Protein AF-0000000084440462 (afdb_homodimer)

InterPro domains:
  IPR007325 Kynurenine formamidase/cyclase-like [PF04199] (144-333)
  IPR037175 Kynurenine formamidase superfamily [G3DSA:3.50.30.50] (126-258)
  IPR037175 Kynurenine formamidase superfamily [G3DSA:3.50.30.50] (275-388)
  IPR037175 Kynurenine formamidase superfamily [SSF102198] (149-364)

Radius of gyration: 33.71 Å; Cα contacts (8 Å, |Δi|>4): 1540; chains: 2; bounding box: 74×117×80 Å

Organism: Leishmania panamensis (NCBI:txid5679)

Structure (mmCIF, N/CA/C/O backbone):
data_AF-0000000084440462-model_v1
#
loop_
_entity.id
_entity.type
_entity.pdbx_description
1 polymer 'Kynurenine formamidase'
#
loop_
_atom_site.group_PDB
_atom_site.id
_atom_site.type_symbol
_atom_site.label_atom_id
_atom_site.label_alt_id
_atom_site.label_comp_id
_atom_site.label_asym_id
_atom_site.label_entity_id
_atom_site.label_seq_id
_atom_site.pdbx_PDB_ins_code
_atom_site.Cartn_x
_atom_site.Cartn_y
_atom_site.Cartn_z
_atom_site.occupancy
_atom_site.B_iso_or_equiv
_atom_site.auth_seq_id
_atom_site.auth_comp_id
_atom_site.auth_asym_id
_atom_site.auth_atom_id
_atom_site.pdbx_PDB_model_num
ATOM 1 N N . MET A 1 1 ? -26.484 8.391 -18.172 1 58.59 1 MET A N 1
ATOM 2 C CA . MET A 1 1 ? -25.078 8.625 -18.469 1 58.59 1 MET A CA 1
ATOM 3 C C . MET A 1 1 ? -24.75 10.109 -18.375 1 58.59 1 MET A C 1
ATOM 5 O O . MET A 1 1 ? -23.875 10.5 -17.594 1 58.59 1 MET A O 1
ATOM 9 N N . ALA A 1 2 ? -25.547 10.906 -19.094 1 63.03 2 ALA A N 1
ATOM 10 C CA . ALA A 1 2 ? -25.297 12.352 -19.094 1 63.03 2 ALA A CA 1
ATOM 11 C C . ALA A 1 2 ? -25.531 12.938 -17.703 1 63.03 2 ALA A C 1
ATOM 13 O O . ALA A 1 2 ? -24.766 13.789 -17.25 1 63.03 2 ALA A O 1
ATOM 14 N N . ALA A 1 3 ? -26.484 12.312 -17.016 1 68.75 3 ALA A N 1
ATOM 15 C CA . ALA A 1 3 ? -26.828 12.836 -15.688 1 68.75 3 ALA A CA 1
ATOM 16 C C . ALA A 1 3 ? -25.703 12.57 -14.688 1 68.75 3 ALA A C 1
ATOM 18 O O . ALA A 1 3 ? -25.344 13.445 -13.898 1 68.75 3 ALA A O 1
ATOM 19 N N . GLU A 1 4 ? -25.156 11.453 -14.852 1 73.38 4 GLU A N 1
ATOM 20 C CA . GLU A 1 4 ? -24.094 11.07 -13.914 1 73.38 4 GLU A CA 1
ATOM 21 C C . GLU A 1 4 ? -22.844 11.922 -14.117 1 73.38 4 GLU A C 1
ATOM 23 O O . GLU A 1 4 ? -22.172 12.281 -13.148 1 73.38 4 GLU A O 1
ATOM 28 N N . PHE A 1 5 ? -22.562 12.25 -15.312 1 72.56 5 PHE A N 1
ATOM 29 C CA . PHE A 1 5 ? -21.438 13.125 -15.602 1 72.56 5 PHE A CA 1
ATOM 30 C C . PHE A 1 5 ? -21.641 14.508 -14.992 1 72.56 5 PHE A C 1
ATOM 32 O O . PHE A 1 5 ? -20.719 15.086 -14.406 1 72.56 5 PHE A O 1
ATOM 39 N N . THR A 1 6 ? -22.844 14.844 -15.141 1 78.38 6 THR A N 1
ATOM 40 C CA . THR A 1 6 ? -23.188 16.156 -14.602 1 78.38 6 THR A CA 1
ATOM 41 C C . THR A 1 6 ? -23.094 16.156 -13.078 1 78.38 6 THR A C 1
ATOM 43 O O . THR A 1 6 ? -22.656 17.141 -12.477 1 78.38 6 THR A O 1
ATOM 46 N N . GLU A 1 7 ? -23.406 15.062 -12.555 1 83.31 7 GLU A N 1
ATOM 47 C CA . GLU A 1 7 ? -23.359 14.953 -11.102 1 83.31 7 GLU A CA 1
ATOM 48 C C . GLU A 1 7 ? -21.922 15.008 -10.586 1 83.31 7 GLU A C 1
ATOM 50 O O . GLU A 1 7 ? -21.641 15.68 -9.602 1 83.31 7 GLU A O 1
ATOM 55 N N . LEU A 1 8 ? -21.078 14.344 -11.219 1 83.81 8 LEU A N 1
ATOM 56 C CA . LEU A 1 8 ? -19.672 14.375 -10.828 1 83.81 8 LEU A CA 1
ATOM 57 C C . LEU A 1 8 ? -19.078 15.758 -11.055 1 83.81 8 LEU A C 1
ATOM 59 O O . LEU A 1 8 ? -18.281 16.234 -10.25 1 83.81 8 LEU A O 1
ATOM 63 N N . ASP A 1 9 ? -19.5 16.328 -12.164 1 84.06 9 ASP A N 1
ATOM 64 C CA . ASP A 1 9 ? -19.031 17.688 -12.438 1 84.06 9 ASP A CA 1
ATOM 65 C C . ASP A 1 9 ? -19.484 18.641 -11.336 1 84.06 9 ASP A C 1
ATOM 67 O O . ASP A 1 9 ? -18.719 19.531 -10.922 1 84.06 9 ASP A O 1
ATOM 71 N N . GLU A 1 10 ? -20.672 18.422 -10.906 1 83.38 10 GLU A N 1
ATOM 72 C CA . GLU A 1 10 ? -21.188 19.266 -9.828 1 83.38 10 GLU A CA 1
ATOM 73 C C . GLU A 1 10 ? -20.422 19.031 -8.531 1 83.38 10 GLU A C 1
ATOM 75 O O . GLU A 1 10 ? -20.125 19.969 -7.805 1 83.38 10 GLU A O 1
ATOM 80 N N . ALA A 1 11 ? -20.141 17.812 -8.258 1 85.62 11 ALA A N 1
ATOM 81 C CA . ALA A 1 11 ? -19.344 17.5 -7.086 1 85.62 11 ALA A CA 1
ATOM 82 C C . ALA A 1 11 ? -17.984 18.203 -7.152 1 85.62 11 ALA A C 1
ATOM 84 O O . ALA A 1 11 ? -17.531 18.812 -6.172 1 85.62 11 ALA A O 1
ATOM 85 N N . ASN A 1 12 ? -17.391 18.172 -8.281 1 85.69 12 ASN A N 1
ATOM 86 C CA . ASN A 1 12 ? -16.062 18.781 -8.461 1 85.69 12 ASN A CA 1
ATOM 87 C C . ASN A 1 12 ? -16.141 20.297 -8.438 1 85.69 12 ASN A C 1
ATOM 89 O O . ASN A 1 12 ? -15.203 20.969 -8 1 85.69 12 ASN A O 1
ATOM 93 N N . ARG A 1 13 ? -17.281 20.797 -8.852 1 81.81 13 ARG A N 1
ATOM 94 C CA . ARG A 1 13 ? -17.5 22.234 -8.742 1 81.81 13 ARG A CA 1
ATOM 95 C C . ARG A 1 13 ? -17.609 22.672 -7.285 1 81.81 13 ARG A C 1
ATOM 97 O O . ARG A 1 13 ? -17.062 23.703 -6.895 1 81.81 13 ARG A O 1
ATOM 104 N N . LYS A 1 14 ? -18.281 21.922 -6.496 1 82.81 14 LYS A N 1
ATOM 105 C CA . LYS A 1 14 ? -18.469 22.219 -5.074 1 82.81 14 LYS A CA 1
ATOM 106 C C . LYS A 1 14 ? -17.125 22.312 -4.352 1 82.81 14 LYS A C 1
ATOM 108 O O . LYS A 1 14 ? -16.938 23.188 -3.508 1 82.81 14 LYS A O 1
ATOM 113 N N . VAL A 1 15 ? -16.234 21.422 -4.727 1 80.56 15 VAL A N 1
ATOM 114 C CA . VAL A 1 15 ? -14.961 21.406 -4.016 1 80.56 15 VAL A CA 1
ATOM 115 C C . VAL A 1 15 ? -14.102 22.594 -4.457 1 80.56 15 VAL A C 1
ATOM 117 O O . VAL A 1 15 ? -13.281 23.094 -3.684 1 80.56 15 VAL A O 1
ATOM 120 N N . ARG A 1 16 ? -14.328 22.984 -5.648 1 78.69 16 ARG A N 1
ATOM 121 C CA . ARG A 1 16 ? -13.633 24.188 -6.09 1 78.69 16 ARG A CA 1
ATOM 122 C C . ARG A 1 16 ? -14.102 25.422 -5.309 1 78.69 16 ARG A C 1
ATOM 124 O O . ARG A 1 16 ? -13.305 26.312 -5.02 1 78.69 16 ARG A O 1
ATOM 131 N N . GLU A 1 17 ? -15.375 25.438 -4.996 1 76.25 17 GLU A N 1
ATOM 132 C CA . GLU A 1 17 ? -15.898 26.5 -4.145 1 76.25 17 GLU A CA 1
ATOM 133 C C . GLU A 1 17 ? -15.25 26.469 -2.764 1 76.25 17 GLU A C 1
ATOM 135 O O . GLU A 1 17 ? -14.922 27.516 -2.203 1 76.25 17 GLU A O 1
ATOM 140 N N . TRP A 1 18 ? -15.078 25.344 -2.246 1 74.44 18 TRP A N 1
ATOM 141 C CA . TRP A 1 18 ? -14.367 25.219 -0.975 1 74.44 18 TRP A CA 1
ATOM 142 C C . TRP A 1 18 ? -12.961 25.797 -1.067 1 74.44 18 TRP A C 1
ATOM 144 O O . TRP A 1 18 ? -12.531 26.531 -0.18 1 74.44 18 TRP A O 1
ATOM 154 N N . LYS A 1 19 ? -12.305 25.438 -2.129 1 73.56 19 LYS A N 1
ATOM 155 C CA . LYS A 1 19 ? -10.938 25.938 -2.311 1 73.56 19 LYS A CA 1
ATOM 156 C C . LYS A 1 19 ? -10.906 27.469 -2.311 1 73.56 19 LYS A C 1
ATOM 158 O O . LYS A 1 19 ? -9.961 28.062 -1.796 1 73.56 19 LYS A O 1
ATOM 163 N N . ARG A 1 20 ? -12.008 28 -2.877 1 69 20 ARG A N 1
ATOM 164 C CA . ARG A 1 20 ? -12.086 29.453 -3.002 1 69 20 ARG A CA 1
ATOM 165 C C . ARG A 1 20 ? -12.492 30.094 -1.682 1 69 20 ARG A C 1
ATOM 167 O O . ARG A 1 20 ? -11.93 31.109 -1.281 1 69 20 ARG A O 1
ATOM 174 N N . GLU A 1 21 ? -13.578 29.516 -1.04 1 61.84 21 GLU A N 1
ATOM 175 C CA . GLU A 1 21 ? -14.195 30.125 0.137 1 61.84 21 GLU A CA 1
ATOM 176 C C . GLU A 1 21 ? -13.414 29.781 1.403 1 61.84 21 GLU A C 1
ATOM 178 O O . GLU A 1 21 ? -13.305 30.609 2.311 1 61.84 21 GLU A O 1
ATOM 183 N N . ALA A 1 22 ? -13.344 28.5 1.621 1 58 22 ALA A N 1
ATOM 184 C CA . ALA A 1 22 ? -12.82 28.016 2.895 1 58 22 ALA A CA 1
ATOM 185 C C . ALA A 1 22 ? -11.508 28.703 3.246 1 58 22 ALA A C 1
ATOM 187 O O . ALA A 1 22 ? -11.117 28.75 4.414 1 58 22 ALA A O 1
ATOM 188 N N . LYS A 1 23 ? -11.297 29.859 2.596 1 54.38 23 LYS A N 1
ATOM 189 C CA . LYS A 1 23 ? -10.07 30.5 3.059 1 54.38 23 LYS A CA 1
ATOM 190 C C . LYS A 1 23 ? -9.164 29.5 3.771 1 54.38 23 LYS A C 1
ATOM 192 O O . LYS A 1 23 ? -9.227 29.359 4.996 1 54.38 23 LYS A O 1
ATOM 197 N N . GLU A 1 24 ? -8.32 28.781 3.135 1 59.97 24 GLU A N 1
ATOM 198 C CA . GLU A 1 24 ? -7.375 27.75 3.537 1 59.97 24 GLU A CA 1
ATOM 199 C C . GLU A 1 24 ? -7.629 27.297 4.973 1 59.97 24 GLU A C 1
ATOM 201 O O . GLU A 1 24 ? -8.102 28.078 5.801 1 59.97 24 GLU A O 1
ATOM 206 N N . SER A 1 25 ? -7.91 25.969 5.398 1 68.81 25 SER A N 1
ATOM 207 C CA . SER A 1 25 ? -8.008 25.438 6.754 1 68.81 25 SER A CA 1
ATOM 208 C C . SER A 1 25 ? -7.012 26.109 7.688 1 68.81 25 SER A C 1
ATOM 210 O O . SER A 1 25 ? -5.977 26.609 7.242 1 68.81 25 SER A O 1
ATOM 212 N N . ALA A 1 26 ? -7.516 26.297 8.938 1 74.62 26 ALA A N 1
ATOM 213 C CA . ALA A 1 26 ? -6.566 26.766 9.938 1 74.62 26 ALA A CA 1
ATOM 214 C C . ALA A 1 26 ? -5.316 25.891 9.969 1 74.62 26 ALA A C 1
ATOM 216 O O . ALA A 1 26 ? -5.379 24.703 9.672 1 74.62 26 ALA A O 1
ATOM 217 N N . PRO A 1 27 ? -4.277 26.625 10.141 1 83.81 27 PRO A N 1
ATOM 218 C CA . PRO A 1 27 ? -3.049 25.828 10.273 1 83.81 27 PRO A CA 1
ATOM 219 C C . PRO A 1 27 ? -3.145 24.781 11.375 1 83.81 27 PRO A C 1
ATOM 221 O O . PRO A 1 27 ? -3.883 24.953 12.344 1 83.81 27 PRO A O 1
ATOM 224 N N . VAL A 1 28 ? -2.48 23.703 11.156 1 85.56 28 VAL A N 1
ATOM 225 C CA . VAL A 1 28 ? -2.559 22.594 12.094 1 85.56 28 VAL A CA 1
ATOM 226 C C . VAL A 1 28 ? -1.162 22.25 12.617 1 85.56 28 VAL A C 1
ATOM 228 O O . VAL A 1 28 ? -0.16 22.562 11.969 1 85.56 28 VAL A O 1
ATOM 231 N N . SER A 1 29 ? -1.213 21.641 13.836 1 85.5 29 SER A N 1
ATOM 232 C CA . SER A 1 29 ? 0.012 21.047 14.359 1 85.5 29 SER A CA 1
ATOM 233 C C . SER A 1 29 ? 0.158 19.594 13.93 1 85.5 29 SER A C 1
ATOM 235 O O . SER A 1 29 ? -0.69 18.75 14.25 1 85.5 29 SER A O 1
ATOM 237 N N . LEU A 1 30 ? 1.227 19.312 13.281 1 85.56 30 LEU A N 1
ATOM 238 C CA . LEU A 1 30 ? 1.427 17.953 12.773 1 85.56 30 LEU A CA 1
ATOM 239 C C . LEU A 1 30 ? 1.527 16.953 13.922 1 85.56 30 LEU A C 1
ATOM 241 O O . LEU A 1 30 ? 1.139 15.797 13.781 1 85.56 30 LEU A O 1
ATOM 245 N N . ALA A 1 31 ? 2.01 17.328 15.016 1 79.81 31 ALA A N 1
ATOM 246 C CA . ALA A 1 31 ? 2.182 16.469 16.172 1 79.81 31 ALA A CA 1
ATOM 247 C C . ALA A 1 31 ? 0.833 16.062 16.766 1 79.81 31 ALA A C 1
ATOM 249 O O . ALA A 1 31 ? 0.73 15.062 17.469 1 79.81 31 ALA A O 1
ATOM 250 N N . GLY A 1 32 ? -0.157 16.797 16.5 1 82.25 32 GLY A N 1
ATOM 251 C CA . GLY A 1 32 ? -1.47 16.547 17.062 1 82.25 32 GLY A CA 1
ATOM 252 C C . GLY A 1 32 ? -2.34 15.672 16.188 1 82.25 32 GLY A C 1
ATOM 253 O O . GLY A 1 32 ? -3.525 15.477 16.469 1 82.25 32 GLY A O 1
ATOM 254 N N . GLY A 1 33 ? -1.736 15.156 15.18 1 89.25 33 GLY A N 1
ATOM 255 C CA . GLY A 1 33 ? -2.523 14.352 14.258 1 89.25 33 GLY A CA 1
ATOM 256 C C . GLY A 1 33 ? -2.926 13.008 14.836 1 89.25 33 GLY A C 1
ATOM 257 O O . GLY A 1 33 ? -2.146 12.375 15.547 1 89.25 33 GLY A O 1
ATOM 258 N N . VAL A 1 34 ? -4.148 12.609 14.523 1 90.88 34 VAL A N 1
ATOM 259 C CA . VAL A 1 34 ? -4.691 11.32 14.938 1 90.88 34 VAL A CA 1
ATOM 260 C C . VAL A 1 34 ? -4.945 10.445 13.703 1 90.88 34 VAL A C 1
ATOM 262 O O . VAL A 1 34 ? -5.668 10.852 12.789 1 90.88 34 VAL A O 1
ATOM 265 N N . ASP A 1 35 ? -4.359 9.289 13.75 1 91.81 35 ASP A N 1
ATOM 266 C CA . ASP A 1 35 ? -4.512 8.359 12.633 1 91.81 35 ASP A CA 1
ATOM 267 C C . ASP A 1 35 ? -5.879 7.684 12.672 1 91.81 35 ASP A C 1
ATOM 269 O O . ASP A 1 35 ? -6.223 7.012 13.641 1 91.81 35 ASP A O 1
ATOM 273 N N . LEU A 1 36 ? -6.66 7.828 11.555 1 95.12 36 LEU A N 1
ATOM 274 C CA . LEU A 1 36 ? -7.988 7.234 11.453 1 95.12 36 LEU A CA 1
ATOM 275 C C . LEU A 1 36 ? -7.984 6.062 10.477 1 95.12 36 LEU A C 1
ATOM 277 O O . LEU A 1 36 ? -9.047 5.613 10.039 1 95.12 36 LEU A O 1
ATOM 281 N N . THR A 1 37 ? -6.84 5.645 10.094 1 94.12 37 THR A N 1
ATOM 282 C CA . THR A 1 37 ? -6.684 4.602 9.086 1 94.12 37 THR A CA 1
ATOM 283 C C . THR A 1 37 ? -6.875 3.219 9.695 1 94.12 37 THR A C 1
ATOM 285 O O . THR A 1 37 ? -6.461 2.977 10.836 1 94.12 37 THR A O 1
ATOM 288 N N . MET A 1 38 ? -7.492 2.35 8.938 1 91.81 38 MET A N 1
ATOM 289 C CA . MET A 1 38 ? -7.688 0.968 9.367 1 91.81 38 MET A CA 1
ATOM 290 C C . MET A 1 38 ? -6.352 0.248 9.508 1 91.81 38 MET A C 1
ATOM 292 O O . MET A 1 38 ? -5.457 0.424 8.68 1 91.81 38 MET A O 1
ATOM 296 N N . SER A 1 39 ? -6.281 -0.581 10.5 1 86 39 SER A N 1
ATOM 297 C CA . SER A 1 39 ? -5.066 -1.357 10.719 1 86 39 SER A CA 1
ATOM 298 C C . SER A 1 39 ? -5.012 -2.578 9.812 1 86 39 SER A C 1
ATOM 300 O O . SER A 1 39 ? -6.039 -3.01 9.281 1 86 39 SER A O 1
ATOM 302 N N . LEU A 1 40 ? -3.807 -3.098 9.688 1 86.06 40 LEU A N 1
ATOM 303 C CA . LEU A 1 40 ? -3.596 -4.285 8.867 1 86.06 40 LEU A CA 1
ATOM 304 C C . LEU A 1 40 ? -4.418 -5.461 9.391 1 86.06 40 LEU A C 1
ATOM 306 O O . LEU A 1 40 ? -5.004 -6.211 8.609 1 86.06 40 LEU A O 1
ATOM 310 N N . ASP A 1 41 ? -4.445 -5.656 10.641 1 81.44 41 ASP A N 1
ATOM 311 C CA . ASP A 1 41 ? -5.164 -6.77 11.258 1 81.44 41 ASP A CA 1
ATOM 312 C C . ASP A 1 41 ? -6.652 -6.719 10.922 1 81.44 41 ASP A C 1
ATOM 314 O O . ASP A 1 41 ? -7.281 -7.754 10.703 1 81.44 41 ASP A O 1
ATOM 318 N N . ASP A 1 42 ? -7.156 -5.551 10.852 1 85 42 ASP A N 1
ATOM 319 C CA . ASP A 1 42 ? -8.578 -5.383 10.57 1 85 42 ASP A CA 1
ATOM 320 C C . ASP A 1 42 ? -8.883 -5.641 9.094 1 85 42 ASP A C 1
ATOM 322 O O . ASP A 1 42 ? -10.031 -5.867 8.719 1 85 42 ASP A O 1
ATOM 326 N N . MET A 1 43 ? -7.891 -5.582 8.281 1 85.06 43 MET A N 1
ATOM 327 C CA . MET A 1 43 ? -8.086 -5.77 6.844 1 85.06 43 MET A CA 1
ATOM 328 C C . MET A 1 43 ? -8.359 -7.234 6.52 1 85.06 43 MET A C 1
ATOM 330 O O . MET A 1 43 ? -8.68 -7.574 5.379 1 85.06 43 MET A O 1
ATOM 334 N N . GLN A 1 44 ? -8.266 -8.055 7.445 1 79.44 44 GLN A N 1
ATOM 335 C CA . GLN A 1 44 ? -8.586 -9.461 7.262 1 79.44 44 GLN A CA 1
ATOM 336 C C . GLN A 1 44 ? -10.094 -9.695 7.293 1 79.44 44 GLN A C 1
ATOM 338 O O . GLN A 1 44 ? -10.578 -10.727 6.82 1 79.44 44 GLN A O 1
ATOM 343 N N . HIS A 1 45 ? -10.719 -8.742 7.793 1 75.5 45 HIS A N 1
ATOM 344 C CA . HIS A 1 45 ? -12.164 -8.875 7.914 1 75.5 45 HIS A CA 1
ATOM 345 C C . HIS A 1 45 ? -12.883 -8.078 6.828 1 75.5 45 HIS A C 1
ATOM 347 O O . HIS A 1 45 ? -13.141 -6.887 6.996 1 75.5 45 HIS A O 1
ATOM 353 N N . VAL A 1 46 ? -13.094 -8.773 5.758 1 77.38 46 VAL A N 1
ATOM 354 C CA . VAL A 1 46 ? -13.773 -8.148 4.625 1 77.38 46 VAL A CA 1
ATOM 355 C C . VAL A 1 46 ? -15.07 -8.891 4.328 1 77.38 46 VAL A C 1
ATOM 357 O O . VAL A 1 46 ? -15.344 -9.938 4.922 1 77.38 46 VAL A O 1
ATOM 360 N N . ALA A 1 47 ? -15.867 -8.25 3.502 1 76.62 47 ALA A N 1
ATOM 361 C CA . ALA A 1 47 ? -17.078 -8.93 3.023 1 76.62 47 ALA A CA 1
ATOM 362 C C . ALA A 1 47 ? -16.719 -10.273 2.391 1 76.62 47 ALA A C 1
ATOM 364 O O . ALA A 1 47 ? -15.664 -10.43 1.79 1 76.62 47 ALA A O 1
ATOM 365 N N . PRO A 1 48 ? -17.578 -11.297 2.533 1 75.25 48 PRO A N 1
ATOM 366 C CA . PRO A 1 48 ? -17.281 -12.656 2.066 1 75.25 48 PRO A CA 1
ATOM 367 C C . PRO A 1 48 ? -16.938 -12.703 0.583 1 75.25 48 PRO A C 1
ATOM 369 O O . PRO A 1 48 ? -16.188 -13.594 0.151 1 75.25 48 PRO A O 1
ATOM 372 N N . SER A 1 49 ? -17.422 -11.797 -0.151 1 82.06 49 SER A N 1
ATOM 373 C CA . SER A 1 49 ? -17.188 -11.828 -1.59 1 82.06 49 SER A CA 1
ATOM 374 C C . SER A 1 49 ? -15.852 -11.164 -1.937 1 82.06 49 SER A C 1
ATOM 376 O O . SER A 1 49 ? -15.398 -11.227 -3.082 1 82.06 49 SER A O 1
ATOM 378 N N . LEU A 1 50 ? -15.234 -10.609 -0.97 1 89.06 50 LEU A N 1
ATOM 379 C CA . LEU A 1 50 ? -14 -9.875 -1.221 1 89.06 50 LEU A CA 1
ATOM 380 C C . LEU A 1 50 ? -12.805 -10.602 -0.622 1 89.06 50 LEU A C 1
ATOM 382 O O . LEU A 1 50 ? -12.914 -11.234 0.43 1 89.06 50 LEU A O 1
ATOM 386 N N . SER A 1 51 ? -11.727 -10.539 -1.343 1 91.38 51 SER A N 1
ATOM 387 C CA . SER A 1 51 ? -10.477 -11.094 -0.822 1 91.38 51 SER A CA 1
ATOM 388 C C . SER A 1 51 ? -9.875 -10.188 0.249 1 91.38 51 SER A C 1
ATOM 390 O O . SER A 1 51 ? -9.711 -8.984 0.034 1 91.38 51 SER A O 1
ATOM 392 N N . PRO A 1 52 ? -9.555 -10.742 1.432 1 91.25 52 PRO A N 1
ATOM 393 C CA . PRO A 1 52 ? -8.828 -9.961 2.436 1 91.25 52 PRO A CA 1
ATOM 394 C C . PRO A 1 52 ? -7.367 -9.727 2.055 1 91.25 52 PRO A C 1
ATOM 396 O O . PRO A 1 52 ? -6.859 -10.359 1.126 1 91.25 52 PRO A O 1
ATOM 399 N N . PHE A 1 53 ? -6.781 -8.797 2.742 1 92.44 53 PHE A N 1
ATOM 400 C CA . PHE A 1 53 ? -5.348 -8.617 2.533 1 92.44 53 PHE A CA 1
ATOM 401 C C . PHE A 1 53 ? -4.566 -9.797 3.098 1 92.44 53 PHE A C 1
ATOM 403 O O . PHE A 1 53 ? -4.793 -10.211 4.238 1 92.44 53 PHE A O 1
ATOM 410 N N . GLN A 1 54 ? -3.666 -10.32 2.289 1 92.19 54 GLN A N 1
ATOM 411 C CA . GLN A 1 54 ? -2.811 -11.406 2.754 1 92.19 54 GLN A CA 1
ATOM 412 C C . GLN A 1 54 ? -1.468 -11.398 2.029 1 92.19 54 GLN A C 1
ATOM 414 O O . GLN A 1 54 ? -1.396 -11.055 0.848 1 92.19 54 GLN A O 1
ATOM 419 N N . VAL A 1 55 ? -0.472 -11.648 2.766 1 93.88 55 VAL A N 1
ATOM 420 C CA . VAL A 1 55 ? 0.83 -11.953 2.18 1 93.88 55 VAL A CA 1
ATOM 421 C C . VAL A 1 55 ? 0.916 -13.445 1.856 1 93.88 55 VAL A C 1
ATOM 423 O O . VAL A 1 55 ? 0.739 -14.289 2.738 1 93.88 55 VAL A O 1
ATOM 426 N N . LEU A 1 56 ? 1.142 -13.766 0.631 1 94.5 56 LEU A N 1
ATOM 427 C CA . LEU A 1 56 ? 1.178 -15.164 0.207 1 94.5 56 LEU A CA 1
ATOM 428 C C . LEU A 1 56 ? 2.59 -15.727 0.312 1 94.5 56 LEU A C 1
ATOM 430 O O . LEU A 1 56 ? 3.562 -15.047 -0.031 1 94.5 56 LEU A O 1
ATOM 434 N N . ARG A 1 57 ? 2.621 -16.891 0.78 1 93 57 ARG A N 1
ATOM 435 C CA . ARG A 1 57 ? 3.877 -17.641 0.794 1 93 57 ARG A CA 1
ATOM 436 C C . ARG A 1 57 ? 3.969 -18.578 -0.405 1 93 57 ARG A C 1
ATOM 438 O O . ARG A 1 57 ? 3.004 -18.734 -1.157 1 93 57 ARG A O 1
ATOM 445 N N . THR A 1 58 ? 5.129 -19.188 -0.496 1 91.88 58 THR A N 1
ATOM 446 C CA . THR A 1 58 ? 5.387 -20.047 -1.639 1 91.88 58 THR A CA 1
ATOM 447 C C . THR A 1 58 ? 4.328 -21.141 -1.733 1 91.88 58 THR A C 1
ATOM 449 O O . THR A 1 58 ? 3.768 -21.391 -2.805 1 91.88 58 THR A O 1
ATOM 452 N N . ASN A 1 59 ? 3.998 -21.766 -0.651 1 89.69 59 ASN A N 1
ATOM 453 C CA . ASN A 1 59 ? 3.027 -22.844 -0.65 1 89.69 59 ASN A CA 1
ATOM 454 C C . ASN A 1 59 ? 1.626 -22.359 -0.994 1 89.69 59 ASN A C 1
ATOM 456 O O . ASN A 1 59 ? 0.805 -23.109 -1.516 1 89.69 59 ASN A O 1
ATOM 460 N N . ASP A 1 60 ? 1.41 -21.141 -0.703 1 92.5 60 ASP A N 1
ATOM 461 C CA . ASP A 1 60 ? 0.091 -20.578 -0.981 1 92.5 60 ASP A CA 1
ATOM 462 C C . ASP A 1 60 ? -0.174 -20.516 -2.484 1 92.5 60 ASP A C 1
ATOM 464 O O . ASP A 1 60 ? -1.328 -20.516 -2.916 1 92.5 60 ASP A O 1
ATOM 468 N N . ILE A 1 61 ? 0.837 -20.453 -3.232 1 93.56 61 ILE A N 1
ATOM 469 C CA . ILE A 1 61 ? 0.69 -20.422 -4.684 1 93.56 61 ILE A CA 1
ATOM 470 C C . ILE A 1 61 ? -0.009 -21.688 -5.16 1 93.56 61 ILE A C 1
ATOM 472 O O . ILE A 1 61 ? -0.94 -21.625 -5.965 1 93.56 61 ILE A O 1
ATOM 476 N N . LEU A 1 62 ? 0.298 -22.812 -4.633 1 90.62 62 LEU A N 1
ATOM 477 C CA . LEU A 1 62 ? -0.229 -24.109 -5.07 1 90.62 62 LEU A CA 1
ATOM 478 C C . LEU A 1 62 ? -1.56 -24.406 -4.387 1 90.62 62 LEU A C 1
ATOM 480 O O . LEU A 1 62 ? -2.299 -25.297 -4.824 1 90.62 62 LEU A O 1
ATOM 484 N N . THR A 1 63 ? -1.831 -23.641 -3.377 1 90.75 63 THR A N 1
ATOM 485 C CA . THR A 1 63 ? -3.068 -23.922 -2.66 1 90.75 63 THR A CA 1
ATOM 486 C C . THR A 1 63 ? -4.152 -22.922 -3.029 1 90.75 63 THR A C 1
ATOM 488 O O . THR A 1 63 ? -5.344 -23.219 -2.955 1 90.75 63 THR A O 1
ATOM 491 N N . GLN A 1 64 ? -3.701 -21.797 -3.457 1 92.25 64 GLN A N 1
ATOM 492 C CA . GLN A 1 64 ? -4.711 -20.75 -3.643 1 92.25 64 GLN A CA 1
ATOM 493 C C . GLN A 1 64 ? -4.746 -20.266 -5.09 1 92.25 64 GLN A C 1
ATOM 495 O O . GLN A 1 64 ? -5.785 -19.828 -5.578 1 92.25 64 GLN A O 1
ATOM 500 N N . LEU A 1 65 ? -3.65 -20.375 -5.746 1 94.44 65 LEU A N 1
ATOM 501 C CA . LEU A 1 65 ? -3.58 -19.703 -7.047 1 94.44 65 LEU A CA 1
ATOM 502 C C . LEU A 1 65 ? -3.654 -20.719 -8.18 1 94.44 65 LEU A C 1
ATOM 504 O O . LEU A 1 65 ? -4.25 -20.453 -9.227 1 94.44 65 LEU A O 1
ATOM 508 N N . VAL A 1 66 ? -3.002 -21.875 -8.016 1 92.19 66 VAL A N 1
ATOM 509 C CA . VAL A 1 66 ? -2.949 -22.875 -9.07 1 92.19 66 VAL A CA 1
ATOM 510 C C . VAL A 1 66 ? -3.217 -24.266 -8.477 1 92.19 66 VAL A C 1
ATOM 512 O O . VAL A 1 66 ? -2.666 -24.609 -7.434 1 92.19 66 VAL A O 1
ATOM 515 N N . TYR A 1 67 ? -4.027 -24.953 -9.188 1 89.94 67 TYR A N 1
ATOM 516 C CA . TYR A 1 67 ? -4.234 -26.359 -8.852 1 89.94 67 TYR A CA 1
ATOM 517 C C . TYR A 1 67 ? -3.621 -27.266 -9.914 1 89.94 67 TYR A C 1
ATOM 519 O O . TYR A 1 67 ? -3.98 -27.188 -11.094 1 89.94 67 TYR A O 1
ATOM 527 N N . ILE A 1 68 ? -2.76 -28.062 -9.438 1 88.94 68 ILE A N 1
ATOM 528 C CA . ILE A 1 68 ? -2.053 -28.969 -10.328 1 88.94 68 ILE A CA 1
ATOM 529 C C . ILE A 1 68 ? -2.336 -30.422 -9.914 1 88.94 68 ILE A C 1
ATOM 531 O O . ILE A 1 68 ? -1.883 -30.859 -8.859 1 88.94 68 ILE A O 1
ATOM 535 N N . PRO A 1 69 ? -2.996 -31.109 -10.781 1 89.75 69 PRO A N 1
ATOM 536 C CA . PRO A 1 69 ? -3.186 -32.531 -10.461 1 89.75 69 PRO A CA 1
ATOM 537 C C . PRO A 1 69 ? -1.866 -33.281 -10.352 1 89.75 69 PRO A C 1
ATOM 539 O O . PRO A 1 69 ? -0.861 -32.875 -10.938 1 89.75 69 PRO A O 1
ATOM 542 N N . SER A 1 70 ? -1.893 -34.406 -9.68 1 90.44 70 SER A N 1
ATOM 543 C CA . SER A 1 70 ? -0.694 -35.188 -9.422 1 90.44 70 SER A CA 1
ATOM 544 C C . SER A 1 70 ? -0.06 -35.688 -10.719 1 90.44 70 SER A C 1
ATOM 546 O O . SER A 1 70 ? -0.706 -36.375 -11.508 1 90.44 70 SER A O 1
ATOM 548 N N . VAL A 1 71 ? 1.179 -35.406 -10.867 1 90.88 71 VAL A N 1
ATOM 549 C CA . VAL A 1 71 ? 1.938 -35.844 -12.039 1 90.88 71 VAL A CA 1
ATOM 550 C C . VAL A 1 71 ? 2.092 -37.344 -12.031 1 90.88 71 VAL A C 1
ATOM 552 O O . VAL A 1 71 ? 1.958 -38 -13.078 1 90.88 71 VAL A O 1
ATOM 555 N N . THR A 1 72 ? 2.338 -37.906 -10.891 1 92.31 72 THR A N 1
ATOM 556 C CA . THR A 1 72 ? 2.535 -39.344 -10.75 1 92.31 72 THR A CA 1
ATOM 557 C C . THR A 1 72 ? 1.281 -40.094 -11.164 1 92.31 72 THR A C 1
ATOM 559 O O . THR A 1 72 ? 1.367 -41.125 -11.867 1 92.31 72 THR A O 1
ATOM 562 N N . THR A 1 73 ? 0.19 -39.594 -10.727 1 93.06 73 THR A N 1
ATOM 563 C CA . THR A 1 73 ? -1.065 -40.25 -11.102 1 93.06 73 THR A CA 1
ATOM 564 C C . THR A 1 73 ? -1.277 -40.188 -12.609 1 93.06 73 THR A C 1
ATOM 566 O O . THR A 1 73 ? -1.684 -41.156 -13.234 1 93.06 73 THR A O 1
ATOM 569 N N . THR A 1 74 ? -1.046 -39.094 -13.141 1 93.38 74 THR A N 1
ATOM 570 C CA . THR A 1 74 ? -1.194 -38.906 -14.586 1 93.38 74 THR A CA 1
ATOM 571 C C . THR A 1 74 ? -0.245 -39.844 -15.336 1 93.38 74 THR A C 1
ATOM 573 O O . THR A 1 74 ? -0.643 -40.5 -16.297 1 93.38 74 THR A O 1
ATOM 576 N N . ALA A 1 75 ? 0.943 -39.906 -14.891 1 94.06 75 ALA A N 1
ATOM 577 C CA . ALA A 1 75 ? 1.938 -40.781 -15.523 1 94.06 75 ALA A CA 1
ATOM 578 C C . ALA A 1 75 ? 1.549 -42.25 -15.406 1 94.06 75 ALA A C 1
ATOM 580 O O . ALA A 1 75 ? 1.663 -43 -16.375 1 94.06 75 ALA A O 1
ATOM 581 N N . ALA A 1 76 ? 1.161 -42.656 -14.312 1 94.75 76 ALA A N 1
ATOM 582 C CA . ALA A 1 76 ? 0.775 -44.031 -14.078 1 94.75 76 ALA A CA 1
ATOM 583 C C . ALA A 1 76 ? -0.402 -44.438 -14.969 1 94.75 76 ALA A C 1
ATOM 585 O O . ALA A 1 76 ? -0.377 -45.5 -15.602 1 94.75 76 ALA A O 1
ATOM 586 N N . ALA A 1 77 ? -1.42 -43.562 -14.93 1 95.31 77 ALA A N 1
ATOM 587 C CA . ALA A 1 77 ? -2.584 -43.844 -15.766 1 95.31 77 ALA A CA 1
ATOM 588 C C . ALA A 1 77 ? -2.199 -43.875 -17.25 1 95.31 77 ALA A C 1
ATOM 590 O O . ALA A 1 77 ? -2.701 -44.719 -18 1 95.31 77 ALA A O 1
ATOM 591 N N . SER A 1 78 ? -1.377 -43.062 -17.656 1 95.62 78 SER A N 1
ATOM 592 C CA . SER A 1 78 ? -0.94 -43.031 -19.062 1 95.62 78 SER A CA 1
ATOM 593 C C . SER A 1 78 ? -0.124 -44.281 -19.406 1 95.62 78 SER A C 1
ATOM 595 O O . SER A 1 78 ? -0.268 -44.844 -20.5 1 95.62 78 SER A O 1
ATOM 597 N N . SER A 1 79 ? 0.758 -44.688 -18.531 1 95.12 79 SER A N 1
ATOM 598 C CA . SER A 1 79 ? 1.515 -45.938 -18.734 1 95.12 79 SER A CA 1
ATOM 599 C C . SER A 1 79 ? 0.587 -47.125 -18.859 1 95.12 79 SER A C 1
ATOM 601 O O . SER A 1 79 ? 0.796 -48 -19.719 1 95.12 79 SER A O 1
ATOM 603 N N . ALA A 1 80 ? -0.359 -47.188 -17.969 1 95.25 80 ALA A N 1
ATOM 604 C CA . ALA A 1 80 ? -1.341 -48.281 -18.031 1 95.25 80 ALA A CA 1
ATOM 605 C C . ALA A 1 80 ? -2.09 -48.25 -19.359 1 95.25 80 ALA A C 1
ATOM 607 O O . ALA A 1 80 ? -2.371 -49.312 -19.922 1 95.25 80 ALA A O 1
ATOM 608 N N . PHE A 1 81 ? -2.455 -47.062 -19.734 1 94.5 81 PHE A N 1
ATOM 609 C CA . PHE A 1 81 ? -3.107 -46.938 -21.031 1 94.5 81 PHE A CA 1
ATOM 610 C C . PHE A 1 81 ? -2.232 -47.469 -22.141 1 94.5 81 PHE A C 1
ATOM 612 O O . PHE A 1 81 ? -2.699 -48.25 -22.969 1 94.5 81 PHE A O 1
ATOM 619 N N . GLY A 1 82 ? -0.993 -47.094 -22.203 1 93.94 82 GLY A N 1
ATOM 620 C CA . GLY A 1 82 ? -0.082 -47.625 -23.203 1 93.94 82 GLY A CA 1
ATOM 621 C C . GLY A 1 82 ? 0.036 -49.125 -23.172 1 93.94 82 GLY A C 1
ATOM 622 O O . GLY A 1 82 ? 0.045 -49.781 -24.219 1 93.94 82 GLY A O 1
ATOM 623 N N . ALA A 1 83 ? 0.162 -49.625 -22.047 1 93.94 83 ALA A N 1
ATOM 624 C CA . ALA A 1 83 ? 0.25 -51.094 -21.875 1 93.94 83 ALA A CA 1
ATOM 625 C C . ALA A 1 83 ? -1.007 -51.781 -22.391 1 93.94 83 ALA A C 1
ATOM 627 O O . ALA A 1 83 ? -0.921 -52.781 -23.125 1 93.94 83 ALA A O 1
ATOM 628 N N . LEU A 1 84 ? -2.156 -51.219 -22.016 1 93.19 84 LEU A N 1
ATOM 629 C CA . LEU A 1 84 ? -3.438 -51.781 -22.391 1 93.19 84 LEU A CA 1
ATOM 630 C C . LEU A 1 84 ? -3.615 -51.812 -23.906 1 93.19 84 LEU A C 1
ATOM 632 O O . LEU A 1 84 ? -4.016 -52.812 -24.484 1 93.19 84 LEU A O 1
ATOM 636 N N . VAL A 1 85 ? -3.346 -50.75 -24.469 1 92.69 85 VAL A N 1
ATOM 637 C CA . VAL A 1 85 ? -3.486 -50.656 -25.922 1 92.69 85 VAL A CA 1
ATOM 638 C C . VAL A 1 85 ? -2.555 -51.656 -26.594 1 92.69 85 VAL A C 1
ATOM 640 O O . VAL A 1 85 ? -2.945 -52.312 -27.562 1 92.69 85 VAL A O 1
ATOM 643 N N . THR A 1 86 ? -1.354 -51.781 -26.125 1 90.56 86 THR A N 1
ATOM 644 C CA . THR A 1 86 ? -0.398 -52.719 -26.688 1 90.56 86 THR A CA 1
ATOM 645 C C . THR A 1 86 ? -0.891 -54.156 -26.5 1 90.56 86 THR A C 1
ATOM 647 O O . THR A 1 86 ? -0.792 -54.969 -27.422 1 90.56 86 THR A O 1
ATOM 650 N N . LEU A 1 87 ? -1.431 -54.438 -25.391 1 89.62 87 LEU A N 1
ATOM 651 C CA . LEU A 1 87 ? -1.967 -55.781 -25.109 1 89.62 87 LEU A CA 1
ATOM 652 C C . LEU A 1 87 ? -3.125 -56.094 -26.062 1 89.62 87 LEU A C 1
ATOM 654 O O . LEU A 1 87 ? -3.211 -57.188 -26.594 1 89.62 87 LEU A O 1
ATOM 658 N N . ILE A 1 88 ? -3.975 -55.156 -26.281 1 88.44 88 ILE A N 1
ATOM 659 C CA . ILE A 1 88 ? -5.125 -55.344 -27.172 1 88.44 88 ILE A CA 1
ATOM 660 C C . ILE A 1 88 ? -4.648 -55.594 -28.594 1 88.44 88 ILE A C 1
ATOM 662 O O . ILE A 1 88 ? -5.168 -56.469 -29.281 1 88.44 88 ILE A O 1
ATOM 666 N N . LEU A 1 89 ? -3.643 -54.938 -28.953 1 86 89 LEU A N 1
ATOM 667 C CA . LEU A 1 89 ? -3.199 -55 -30.344 1 86 89 LEU A CA 1
ATOM 668 C C . LEU A 1 89 ? -2.311 -56.219 -30.578 1 86 89 LEU A C 1
ATOM 670 O O . LEU A 1 89 ? -2.211 -56.688 -31.703 1 86 89 LEU A O 1
ATOM 674 N N . THR A 1 90 ? -1.615 -56.812 -29.594 1 80.75 90 THR A N 1
ATOM 675 C CA . THR A 1 90 ? -0.686 -57.906 -29.781 1 80.75 90 THR A CA 1
ATOM 676 C C . THR A 1 90 ? -1.329 -59.25 -29.375 1 80.75 90 THR A C 1
ATOM 678 O O . THR A 1 90 ? -0.748 -60.312 -29.578 1 80.75 90 THR A O 1
ATOM 681 N N . LEU A 1 91 ? -2.365 -59.281 -28.734 1 71.62 91 LEU A N 1
ATOM 682 C CA . LEU A 1 91 ? -3.01 -60.531 -28.375 1 71.62 91 LEU A CA 1
ATOM 683 C C . LEU A 1 91 ? -3.27 -61.375 -29.609 1 71.62 91 LEU A C 1
ATOM 685 O O . LEU A 1 91 ? -3.916 -60.938 -30.547 1 71.62 91 LEU A O 1
ATOM 689 N N . GLN A 1 92 ? -2.25 -62.031 -30.047 1 61.47 92 GLN A N 1
ATOM 690 C CA . GLN A 1 92 ? -2.406 -63.031 -31.125 1 61.47 92 GLN A CA 1
ATOM 691 C C . GLN A 1 92 ? -3.492 -64.062 -30.781 1 61.47 92 GLN A C 1
ATOM 693 O O . GLN A 1 92 ? -3.555 -64.562 -29.641 1 61.47 92 GLN A 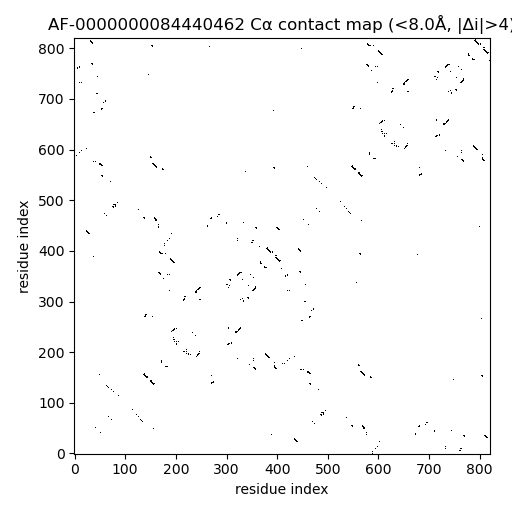O 1
ATOM 698 N N . GLY A 1 93 ? -4.594 -64 -31.344 1 53.09 93 GLY A N 1
ATOM 699 C CA . GLY A 1 93 ? -5.562 -65.062 -31.312 1 53.09 93 GLY A CA 1
ATOM 700 C C . GLY A 1 93 ? -4.945 -66.438 -31.547 1 53.09 93 GLY A C 1
ATOM 701 O O . GLY A 1 93 ? -3.949 -66.562 -32.281 1 53.09 93 GLY A O 1
ATOM 702 N N . SER A 1 94 ? -4.992 -67.312 -30.656 1 50.34 94 SER A N 1
ATOM 703 C CA . SER A 1 94 ? -4.668 -68.75 -30.906 1 50.34 94 SER A CA 1
ATOM 704 C C . SER A 1 94 ? -5 -69.125 -32.344 1 50.34 94 SER A C 1
ATOM 706 O O . SER A 1 94 ? -6.066 -68.812 -32.844 1 50.34 94 SER A O 1
ATOM 708 N N . ARG A 1 95 ? -3.984 -69.5 -33.156 1 50.41 95 ARG A N 1
ATOM 709 C CA . ARG A 1 95 ? -3.955 -70.062 -34.5 1 50.41 95 ARG A CA 1
ATOM 710 C C . ARG A 1 95 ? -4.973 -71.188 -34.625 1 50.41 95 ARG A C 1
ATOM 712 O O . ARG A 1 95 ? -4.66 -72.375 -34.344 1 50.41 95 ARG A O 1
ATOM 719 N N . ALA A 1 96 ? -6.066 -71.312 -34.031 1 46.31 96 ALA A N 1
ATOM 720 C CA . ALA A 1 96 ? -6.719 -72.5 -34.594 1 46.31 96 ALA A CA 1
ATOM 721 C C . ALA A 1 96 ? -6.859 -72.375 -36.125 1 46.31 96 ALA A C 1
ATOM 723 O O . ALA A 1 96 ? -7.219 -71.312 -36.625 1 46.31 96 ALA A O 1
ATOM 724 N N . ALA A 1 97 ? -6.258 -73.312 -36.875 1 44.66 97 ALA A N 1
ATOM 725 C CA . ALA A 1 97 ? -6.035 -73.688 -38.25 1 44.66 97 ALA A CA 1
ATOM 726 C C . ALA A 1 97 ? -7.316 -73.562 -39.062 1 44.66 97 ALA A C 1
ATOM 728 O O . ALA A 1 97 ? -7.363 -74 -40.219 1 44.66 97 ALA A O 1
ATOM 729 N N . VAL A 1 98 ? -8.516 -73.438 -38.562 1 47.88 98 VAL A N 1
ATOM 730 C CA . VAL A 1 98 ? -9.438 -73.875 -39.625 1 47.88 98 VAL A CA 1
ATOM 731 C C . VAL A 1 98 ? -9.5 -72.75 -40.719 1 47.88 98 VAL A C 1
ATOM 733 O O . VAL A 1 98 ? -9.531 -71.562 -40.406 1 47.88 98 VAL A O 1
ATOM 736 N N . ALA A 1 99 ? -9.664 -73.062 -42 1 54.56 99 ALA A N 1
ATOM 737 C CA . ALA A 1 99 ? -9.422 -72.5 -43.344 1 54.56 99 ALA A CA 1
ATOM 738 C C . ALA A 1 99 ? -10.07 -71.125 -43.469 1 54.56 99 ALA A C 1
ATOM 740 O O . ALA A 1 99 ? -9.406 -70.125 -43.781 1 54.56 99 ALA A O 1
ATOM 741 N N . ARG A 1 100 ? -11.141 -70.938 -44.312 1 53.25 100 ARG A N 1
ATOM 742 C CA . ARG A 1 100 ? -11.852 -69.812 -44.844 1 53.25 100 ARG A CA 1
ATOM 743 C C . ARG A 1 100 ? -12.438 -68.938 -43.719 1 53.25 100 ARG A C 1
ATOM 745 O O . ARG A 1 100 ? -12.398 -67.688 -43.812 1 53.25 100 ARG A O 1
ATOM 752 N N . GLN A 1 101 ? -13.047 -69.562 -42.844 1 57.59 101 GLN A N 1
ATOM 753 C CA . GLN A 1 101 ? -13.695 -68.938 -41.688 1 57.59 101 GLN A CA 1
ATOM 754 C C . GLN A 1 101 ? -12.672 -68.25 -40.781 1 57.59 101 GLN A C 1
ATOM 756 O O . GLN A 1 101 ? -13.016 -67.312 -40.031 1 57.59 101 GLN A O 1
ATOM 761 N N . ALA A 1 102 ? -11.469 -68.625 -41.156 1 65.19 102 ALA A N 1
ATOM 762 C CA . ALA A 1 102 ? -10.344 -68.125 -40.344 1 65.19 102 ALA A CA 1
ATOM 763 C C . ALA A 1 102 ? -9.984 -66.688 -40.719 1 65.19 102 ALA A C 1
ATOM 765 O O . ALA A 1 102 ? -9.68 -65.875 -39.844 1 65.19 102 ALA A O 1
ATOM 766 N N . LEU A 1 103 ? -10.266 -66.375 -42.062 1 67.75 103 LEU A N 1
ATOM 767 C CA . LEU A 1 103 ? -9.914 -65.062 -42.5 1 67.75 103 LEU A CA 1
ATOM 768 C C . LEU A 1 103 ? -10.898 -64 -41.938 1 67.75 103 LEU A C 1
ATOM 770 O O . LEU A 1 103 ? -10.5 -62.938 -41.469 1 67.75 103 LEU A O 1
ATOM 774 N N . TRP A 1 104 ? -12.25 -64.375 -42.188 1 71.75 104 TRP A N 1
ATOM 775 C CA . TRP A 1 104 ? -13.281 -63.469 -41.688 1 71.75 104 TRP A CA 1
ATOM 776 C C . TRP A 1 104 ? -13.156 -63.281 -40.156 1 71.75 104 TRP A C 1
ATOM 778 O O . TRP A 1 104 ? -13.328 -62.188 -39.656 1 71.75 104 TRP A O 1
ATOM 788 N N . ARG A 1 105 ? -12.844 -64.312 -39.438 1 74.06 105 ARG A N 1
ATOM 789 C CA . ARG A 1 105 ? -12.688 -64.25 -38 1 74.06 105 ARG A CA 1
ATOM 790 C C . ARG A 1 105 ? -11.484 -63.375 -37.625 1 74.06 105 ARG A C 1
ATOM 792 O O . ARG A 1 105 ? -11.547 -62.594 -36.656 1 74.06 105 ARG A O 1
ATOM 799 N N . ARG A 1 106 ? -10.445 -63.5 -38.438 1 75.06 106 ARG A N 1
ATOM 800 C CA . ARG A 1 106 ? -9.258 -62.688 -38.188 1 75.06 106 ARG A CA 1
ATOM 801 C C . ARG A 1 106 ? -9.539 -61.219 -38.406 1 75.06 106 ARG A C 1
ATOM 803 O O . ARG A 1 106 ? -9.094 -60.375 -37.625 1 75.06 106 ARG A O 1
ATOM 810 N N . TRP A 1 107 ? -10.352 -61.031 -39.5 1 78.81 107 TRP A N 1
ATOM 811 C CA . TRP A 1 107 ? -10.695 -59.656 -39.781 1 78.81 107 TRP A CA 1
ATOM 812 C C . TRP A 1 107 ? -11.617 -59.062 -38.719 1 78.81 107 TRP A C 1
ATOM 814 O O . TRP A 1 107 ? -11.445 -57.938 -38.281 1 78.81 107 TRP A O 1
ATOM 824 N N . THR A 1 108 ? -12.57 -59.844 -38.312 1 80.19 108 THR A N 1
ATOM 825 C CA . THR A 1 108 ? -13.5 -59.406 -37.281 1 80.19 108 THR A CA 1
ATOM 826 C C . THR A 1 108 ? -12.766 -59.156 -35.969 1 80.19 108 THR A C 1
ATOM 828 O O . THR A 1 108 ? -13.039 -58.156 -35.281 1 80.19 108 THR A O 1
ATOM 831 N N . HIS A 1 109 ? -11.828 -60.031 -35.656 1 82.19 109 HIS A N 1
ATOM 832 C CA . HIS A 1 109 ? -11.055 -59.844 -34.438 1 82.19 109 HIS A CA 1
ATOM 833 C C . HIS A 1 109 ? -10.18 -58.594 -34.531 1 82.19 109 HIS A C 1
ATOM 835 O O . HIS A 1 109 ? -10.039 -57.844 -33.562 1 82.19 109 HIS A O 1
ATOM 841 N N . ARG A 1 110 ? -9.68 -58.375 -35.688 1 82.25 110 ARG A N 1
ATOM 842 C CA . ARG A 1 110 ? -8.875 -57.188 -35.875 1 82.25 110 ARG A CA 1
ATOM 843 C C . ARG A 1 110 ? -9.727 -55.938 -35.75 1 82.25 110 ARG A C 1
ATOM 845 O O . ARG A 1 110 ? -9.297 -54.938 -35.125 1 82.25 110 ARG A O 1
ATOM 852 N N . LEU A 1 111 ? -10.914 -56.031 -36.312 1 86.06 111 LEU A N 1
ATOM 853 C CA . LEU A 1 111 ? -11.828 -54.906 -36.219 1 86.06 111 LEU A CA 1
ATOM 854 C C . LEU A 1 111 ? -12.242 -54.688 -34.75 1 86.06 111 LEU A C 1
ATOM 856 O O . LEU A 1 111 ? -12.32 -53.531 -34.312 1 86.06 111 LEU A O 1
ATOM 860 N N . LEU A 1 112 ? -12.469 -55.719 -34.062 1 87 112 LEU A N 1
ATOM 861 C CA . LEU A 1 112 ? -12.852 -55.625 -32.656 1 87 112 LEU A CA 1
ATOM 862 C C . LEU A 1 112 ? -11.727 -55 -31.828 1 87 112 LEU A C 1
ATOM 864 O O . LEU A 1 112 ? -11.984 -54.156 -30.953 1 87 112 LEU A O 1
ATOM 868 N N . ARG A 1 113 ? -10.531 -55.375 -32.094 1 88.06 113 ARG A N 1
ATOM 869 C CA . ARG A 1 113 ? -9.383 -54.812 -31.391 1 88.06 113 ARG A CA 1
ATOM 870 C C . ARG A 1 113 ? -9.219 -53.344 -31.688 1 88.06 113 ARG A C 1
ATOM 872 O O . ARG A 1 113 ? -8.906 -52.562 -30.781 1 88.06 113 ARG A O 1
ATOM 879 N N . LEU A 1 114 ? -9.547 -53.031 -32.875 1 88.38 114 LEU A N 1
ATOM 880 C CA . LEU A 1 114 ? -9.445 -51.625 -33.25 1 88.38 114 LEU A CA 1
ATOM 881 C C . LEU A 1 114 ? -10.516 -50.812 -32.562 1 88.38 114 LEU A C 1
ATOM 883 O O . LEU A 1 114 ? -10.25 -49.688 -32.094 1 88.38 114 LEU A O 1
ATOM 887 N N . VAL A 1 115 ? -11.664 -51.375 -32.531 1 89.25 115 VAL A N 1
ATOM 888 C CA . VAL A 1 115 ? -12.766 -50.688 -31.875 1 89.25 115 VAL A CA 1
ATOM 889 C C . VAL A 1 115 ? -12.477 -50.562 -30.375 1 89.25 115 VAL A C 1
ATOM 891 O O . VAL A 1 115 ? -12.688 -49.5 -29.797 1 89.25 115 VAL A O 1
ATOM 894 N N . MET A 1 116 ? -12 -51.594 -29.75 1 90.19 116 MET A N 1
ATOM 895 C CA . MET A 1 116 ? -11.664 -51.531 -28.328 1 90.19 116 MET A CA 1
ATOM 896 C C . MET A 1 116 ? -10.57 -50.5 -28.062 1 90.19 116 MET A C 1
ATOM 898 O O . MET A 1 116 ? -10.648 -49.75 -27.078 1 90.19 116 MET A O 1
ATOM 902 N N . SER A 1 117 ? -9.57 -50.531 -28.891 1 89.81 117 SER A N 1
ATOM 903 C CA . SER A 1 117 ? -8.492 -49.562 -28.75 1 89.81 117 SER A CA 1
ATOM 904 C C . SER A 1 117 ? -9.008 -48.125 -28.891 1 89.81 117 SER A C 1
ATOM 906 O O . SER A 1 117 ? -8.57 -47.219 -28.172 1 89.81 117 SER A O 1
ATOM 908 N N . ALA A 1 118 ? -9.961 -47.938 -29.75 1 91.19 118 ALA A N 1
ATOM 909 C CA . ALA A 1 118 ? -10.555 -46.625 -29.953 1 91.19 118 ALA A CA 1
ATOM 910 C C . ALA A 1 118 ? -11.336 -46.156 -28.719 1 91.19 118 ALA A C 1
ATOM 912 O O . ALA A 1 118 ? -11.242 -45 -28.312 1 91.19 118 ALA A O 1
ATOM 913 N N . VAL A 1 119 ? -12.047 -47.062 -28.203 1 92.31 119 VAL A N 1
ATOM 914 C CA . VAL A 1 119 ? -12.836 -46.75 -27 1 92.31 119 VAL A CA 1
ATOM 915 C C . VAL A 1 119 ? -11.898 -46.375 -25.859 1 92.31 119 VAL A C 1
ATOM 917 O O . VAL A 1 119 ? -12.109 -45.375 -25.172 1 92.31 119 VAL A O 1
ATOM 920 N N . VAL A 1 120 ? -10.867 -47.125 -25.625 1 92.19 120 VAL A N 1
ATOM 921 C CA . VAL A 1 120 ? -9.914 -46.875 -24.562 1 92.19 120 VAL A CA 1
ATOM 922 C C . VAL A 1 120 ? -9.219 -45.531 -24.781 1 92.19 120 VAL A C 1
ATOM 924 O O . VAL A 1 120 ? -8.969 -44.812 -23.828 1 92.19 120 VAL A O 1
ATOM 927 N N . SER A 1 121 ? -8.984 -45.25 -26 1 93.44 121 SER A N 1
ATOM 928 C CA . SER A 1 121 ? -8.328 -44 -26.328 1 93.44 121 SER A CA 1
ATOM 929 C C . SER A 1 121 ? -9.234 -42.812 -26 1 93.44 121 SER A C 1
ATOM 931 O O . SER A 1 121 ? -8.773 -41.781 -25.5 1 93.44 121 SER A O 1
ATOM 933 N N . VAL A 1 122 ? -10.469 -42.906 -26.266 1 93.06 122 VAL A N 1
ATOM 934 C CA . VAL A 1 122 ? -11.422 -41.844 -25.984 1 93.06 122 VAL A CA 1
ATOM 935 C C . VAL A 1 122 ? -11.508 -41.625 -24.469 1 93.06 122 VAL A C 1
ATOM 937 O O . VAL A 1 122 ? -11.508 -40.5 -24 1 93.06 122 VAL A O 1
ATOM 940 N N . VAL A 1 123 ? -11.594 -42.719 -23.781 1 94 123 VAL A N 1
ATOM 941 C CA . VAL A 1 123 ? -11.641 -42.656 -22.328 1 94 123 VAL A CA 1
ATOM 942 C C . VAL A 1 123 ? -10.367 -41.969 -21.797 1 94 123 VAL A C 1
ATOM 944 O O . VAL A 1 123 ? -10.43 -41.156 -20.891 1 94 123 VAL A O 1
ATOM 947 N N . PHE A 1 124 ? -9.266 -42.312 -22.344 1 94.69 124 PHE A N 1
ATOM 948 C CA . PHE A 1 124 ? -7.984 -41.75 -21.922 1 94.69 124 PHE A CA 1
ATOM 949 C C . PHE A 1 124 ? -7.91 -40.25 -22.219 1 94.69 124 PHE A C 1
ATOM 951 O O . PHE A 1 124 ? -7.434 -39.469 -21.391 1 94.69 124 PHE A O 1
ATOM 958 N N . VAL A 1 125 ? -8.359 -39.844 -23.344 1 93.56 125 VAL A N 1
ATOM 959 C CA . VAL A 1 125 ? -8.344 -38.438 -23.703 1 93.56 125 VAL A CA 1
ATOM 960 C C . VAL A 1 125 ? -9.227 -37.656 -22.75 1 93.56 125 VAL A C 1
ATOM 962 O O . VAL A 1 125 ? -8.875 -36.531 -22.344 1 93.56 125 VAL A O 1
ATOM 965 N N . ARG A 1 126 ? -10.312 -38.156 -22.359 1 93 126 ARG A N 1
ATOM 966 C CA . ARG A 1 126 ? -11.188 -37.531 -21.391 1 93 126 ARG A CA 1
ATOM 967 C C . ARG A 1 126 ? -10.5 -37.406 -20.031 1 93 126 ARG A C 1
ATOM 969 O O . ARG A 1 126 ? -10.617 -36.375 -19.359 1 93 126 ARG A O 1
ATOM 976 N N . PHE A 1 127 ? -9.875 -38.406 -19.641 1 92.69 127 PHE A N 1
ATOM 977 C CA . PHE A 1 127 ? -9.094 -38.406 -18.422 1 92.69 127 PHE A CA 1
ATOM 978 C C . PHE A 1 127 ? -8.016 -37.312 -18.469 1 92.69 127 PHE A C 1
ATOM 980 O O . PHE A 1 127 ? -7.875 -36.531 -17.547 1 92.69 127 PHE A O 1
ATOM 987 N N . LEU A 1 128 ? -7.332 -37.312 -19.562 1 92.5 128 LEU A N 1
ATOM 988 C CA . LEU A 1 128 ? -6.219 -36.406 -19.719 1 92.5 128 LEU A CA 1
ATOM 989 C C . LEU A 1 128 ? -6.703 -34.969 -19.672 1 92.5 128 LEU A C 1
ATOM 991 O O . LEU A 1 128 ? -6.004 -34.062 -19.156 1 92.5 128 LEU A O 1
ATOM 995 N N . ARG A 1 129 ? -7.848 -34.688 -20.203 1 90.88 129 ARG A N 1
ATOM 996 C CA . ARG A 1 129 ? -8.422 -33.344 -20.203 1 90.88 129 ARG A CA 1
ATOM 997 C C . ARG A 1 129 ? -8.672 -32.844 -18.781 1 90.88 129 ARG A C 1
ATOM 999 O O . ARG A 1 129 ? -8.586 -31.641 -18.516 1 90.88 129 ARG A O 1
ATOM 1006 N N . GLN A 1 130 ? -8.914 -33.719 -17.953 1 91.12 130 GLN A N 1
ATOM 1007 C CA . GLN A 1 130 ? -9.188 -33.344 -16.562 1 91.12 130 GLN A CA 1
ATOM 1008 C C . GLN A 1 130 ? -7.891 -33.188 -15.773 1 91.12 130 GLN A C 1
ATOM 1010 O O . GLN A 1 130 ? -7.918 -32.75 -14.617 1 91.12 130 GLN A O 1
ATOM 1015 N N . ARG A 1 131 ? -6.816 -33.406 -16.406 1 90.88 131 ARG A N 1
ATOM 1016 C CA . ARG A 1 131 ? -5.547 -33.375 -15.688 1 90.88 131 ARG A CA 1
ATOM 1017 C C . ARG A 1 131 ? -4.812 -32.062 -15.922 1 90.88 131 ARG A C 1
ATOM 1019 O O . ARG A 1 131 ? -3.736 -31.844 -15.367 1 90.88 131 ARG A O 1
ATOM 1026 N N . TYR A 1 132 ? -5.375 -31.25 -16.719 1 90 132 TYR A N 1
ATOM 1027 C CA . TYR A 1 132 ? -4.742 -29.969 -16.953 1 90 132 TYR A CA 1
ATOM 1028 C C . TYR A 1 132 ? -4.863 -29.062 -15.727 1 90 132 TYR A C 1
ATOM 1030 O O . TYR A 1 132 ? -5.867 -29.109 -15.008 1 90 132 TYR A O 1
ATOM 1038 N N . PRO A 1 133 ? -3.838 -28.234 -15.516 1 89.38 133 PRO A N 1
ATOM 1039 C CA . PRO A 1 133 ? -3.885 -27.344 -14.344 1 89.38 133 PRO A CA 1
ATOM 1040 C C . PRO A 1 133 ? -4.977 -26.281 -14.445 1 89.38 133 PRO A C 1
ATOM 1042 O O . PRO A 1 133 ? -5.32 -25.859 -15.547 1 89.38 133 PRO A O 1
ATOM 1045 N N . THR A 1 134 ? -5.496 -25.922 -13.289 1 90.69 134 THR A N 1
ATOM 1046 C CA . THR A 1 134 ? -6.457 -24.828 -13.195 1 90.69 134 THR A CA 1
ATOM 1047 C C . THR A 1 134 ? -5.855 -23.641 -12.453 1 90.69 134 THR A C 1
ATOM 1049 O O . THR A 1 134 ? -5.188 -23.812 -11.43 1 90.69 134 THR A O 1
ATOM 1052 N N . VAL A 1 135 ? -6.062 -22.469 -13.031 1 91.5 135 VAL A N 1
ATOM 1053 C CA . VAL A 1 135 ? -5.48 -21.266 -12.461 1 91.5 135 VAL A CA 1
ATOM 1054 C C . VAL A 1 135 ? -6.594 -20.328 -11.992 1 91.5 135 VAL A C 1
ATOM 1056 O O . VAL A 1 135 ? -7.586 -20.125 -12.703 1 91.5 135 VAL A O 1
ATOM 1059 N N . GLN A 1 136 ? -6.402 -19.797 -10.781 1 91.44 136 GLN A N 1
ATOM 1060 C CA . GLN A 1 136 ? -7.344 -18.828 -10.25 1 91.44 136 GLN A CA 1
ATOM 1061 C C . GLN A 1 136 ? -7.277 -17.516 -11.031 1 91.44 136 GLN A C 1
ATOM 1063 O O . GLN A 1 136 ? -6.188 -17.016 -11.312 1 91.44 136 GLN A O 1
ATOM 1068 N N . ARG A 1 137 ? -8.484 -17.031 -11.359 1 91.5 137 ARG A N 1
ATOM 1069 C CA . ARG A 1 137 ? -8.516 -15.711 -11.977 1 91.5 137 ARG A CA 1
ATOM 1070 C C . ARG A 1 137 ? -8.188 -14.625 -10.961 1 91.5 137 ARG A C 1
ATOM 1072 O O . ARG A 1 137 ? -8.773 -14.586 -9.875 1 91.5 137 ARG A O 1
ATOM 1079 N N . VAL A 1 138 ? -7.262 -13.773 -11.312 1 93.5 138 VAL A N 1
ATOM 1080 C CA . VAL A 1 138 ? -6.832 -12.75 -10.375 1 93.5 138 VAL A CA 1
ATOM 1081 C C . VAL A 1 138 ? -6.859 -11.383 -11.055 1 93.5 138 VAL A C 1
ATOM 1083 O O . VAL A 1 138 ? -6.871 -11.297 -12.281 1 93.5 138 VAL A O 1
ATOM 1086 N N . SER A 1 139 ? -6.91 -10.289 -10.195 1 92.75 139 SER A N 1
ATOM 1087 C CA . SER A 1 139 ? -6.75 -8.898 -10.609 1 92.75 139 SER A CA 1
ATOM 1088 C C . SER A 1 139 ? -7.766 -8.516 -11.68 1 92.75 139 SER A C 1
ATOM 1090 O O . SER A 1 139 ? -7.395 -8 -12.734 1 92.75 139 SER A O 1
ATOM 1092 N N . GLN A 1 140 ? -8.906 -8.75 -11.352 1 89.56 140 GLN A N 1
ATOM 1093 C CA . GLN A 1 140 ? -10 -8.414 -12.258 1 89.56 140 GLN A CA 1
ATOM 1094 C C . GLN A 1 140 ? -11.094 -7.629 -11.531 1 89.56 140 GLN A C 1
ATOM 1096 O O . GLN A 1 140 ? -11.219 -7.711 -10.312 1 89.56 140 GLN A O 1
ATOM 1101 N N . TYR A 1 141 ? -11.789 -6.773 -12.352 1 88.19 141 TYR A N 1
ATOM 1102 C CA . TYR A 1 141 ? -12.992 -6.141 -11.828 1 88.19 141 TYR A CA 1
ATOM 1103 C C . TYR A 1 141 ? -14.172 -7.102 -11.867 1 88.19 141 TYR A C 1
ATOM 1105 O O . TYR A 1 141 ? -14.32 -7.879 -12.812 1 88.19 141 TYR A O 1
ATOM 1113 N N . GLU A 1 142 ? -14.922 -7.102 -10.844 1 86.62 142 GLU A N 1
ATOM 1114 C CA . GLU A 1 142 ? -16.125 -7.914 -10.719 1 86.62 142 GLU A CA 1
ATOM 1115 C C . GLU A 1 142 ? -17.344 -7.059 -10.336 1 86.62 142 GLU A C 1
ATOM 1117 O O . GLU A 1 142 ? -17.203 -6.059 -9.625 1 86.62 142 GLU A O 1
ATOM 1122 N N . ASN A 1 143 ? -18.438 -7.34 -10.898 1 85.75 143 ASN A N 1
ATOM 1123 C CA . ASN A 1 143 ? -19.688 -6.723 -10.477 1 85.75 143 ASN A CA 1
ATOM 1124 C C . ASN A 1 143 ? -20.375 -7.559 -9.406 1 85.75 143 ASN A C 1
ATOM 1126 O O . ASN A 1 143 ? -20.844 -8.664 -9.672 1 85.75 143 ASN A O 1
ATOM 1130 N N . LEU A 1 144 ? -20.484 -7.047 -8.242 1 82.44 144 LEU A N 1
ATOM 1131 C CA . LEU A 1 144 ? -21.031 -7.801 -7.121 1 82.44 144 LEU A CA 1
ATOM 1132 C C . LEU A 1 144 ? -22.547 -7.629 -7.047 1 82.44 144 LEU A C 1
ATOM 1134 O O . LEU A 1 144 ? -23.219 -8.32 -6.273 1 82.44 144 LEU A O 1
ATOM 1138 N N . SER A 1 145 ? -23 -6.73 -7.789 1 78.38 145 SER A N 1
ATOM 1139 C CA . SER A 1 145 ? -24.438 -6.477 -7.766 1 78.38 145 SER A CA 1
ATOM 1140 C C . SER A 1 145 ? -25.188 -7.414 -8.719 1 78.38 145 SER A C 1
ATOM 1142 O O . SER A 1 145 ? -24.656 -7.77 -9.773 1 78.38 145 SER A O 1
ATOM 1144 N N . SER A 1 146 ? -26.328 -7.824 -8.242 1 70.81 146 SER A N 1
ATOM 1145 C CA . SER A 1 146 ? -27.188 -8.625 -9.102 1 70.81 146 SER A CA 1
ATOM 1146 C C . SER A 1 146 ? -28.078 -7.738 -9.969 1 70.81 146 SER A C 1
ATOM 1148 O O . SER A 1 146 ? -28.719 -8.219 -10.906 1 70.81 146 SER A O 1
ATOM 1150 N N . SER A 1 147 ? -28.109 -6.426 -9.625 1 71.62 147 SER A N 1
ATOM 1151 C CA . SER A 1 147 ? -28.938 -5.492 -10.359 1 71.62 147 SER A CA 1
ATOM 1152 C C . SER A 1 147 ? -28.156 -4.801 -11.477 1 71.62 147 SER A C 1
ATOM 1154 O O . SER A 1 147 ? -27.109 -4.203 -11.227 1 71.62 147 SER A O 1
ATOM 1156 N N . PRO A 1 148 ? -28.703 -4.91 -12.672 1 68.12 148 PRO A N 1
ATOM 1157 C CA . PRO A 1 148 ? -28.031 -4.215 -13.766 1 68.12 148 PRO A CA 1
ATOM 1158 C C . PRO A 1 148 ? -28.062 -2.695 -13.609 1 68.12 148 PRO A C 1
ATOM 1160 O O . PRO A 1 148 ? -27.203 -1.997 -14.141 1 68.12 148 PRO A O 1
ATOM 1163 N N . GLU A 1 149 ? -29.047 -2.182 -12.906 1 69.38 149 GLU A N 1
ATOM 1164 C CA . GLU A 1 149 ? -29.234 -0.739 -12.781 1 69.38 149 GLU A CA 1
ATOM 1165 C C . GLU A 1 149 ? -28.359 -0.162 -11.68 1 69.38 149 GLU A C 1
ATOM 1167 O O . GLU A 1 149 ? -28.078 1.039 -11.656 1 69.38 149 GLU A O 1
ATOM 1172 N N . ASP A 1 150 ? -27.953 -1.066 -10.82 1 76.25 150 ASP A N 1
ATOM 1173 C CA . ASP A 1 150 ? -27.141 -0.608 -9.695 1 76.25 150 ASP A CA 1
ATOM 1174 C C . ASP A 1 150 ? -25.859 -1.421 -9.578 1 76.25 150 ASP A C 1
ATOM 1176 O O . ASP A 1 150 ? -25.734 -2.258 -8.68 1 76.25 150 ASP A O 1
ATOM 1180 N N . PRO A 1 151 ? -24.906 -1.077 -10.414 1 78.88 151 PRO A N 1
ATOM 1181 C CA . PRO A 1 151 ? -23.672 -1.87 -10.406 1 78.88 151 PRO A CA 1
ATOM 1182 C C . PRO A 1 151 ? -22.844 -1.65 -9.141 1 78.88 151 PRO A C 1
ATOM 1184 O O . PRO A 1 151 ? -22.969 -0.618 -8.477 1 78.88 151 PRO A O 1
ATOM 1187 N N . CYS A 1 152 ? -22.141 -2.617 -8.758 1 86.62 152 CYS A N 1
ATOM 1188 C CA . CYS A 1 152 ? -21.156 -2.594 -7.695 1 86.62 152 CYS A CA 1
ATOM 1189 C C . CYS A 1 152 ? -19.844 -3.225 -8.156 1 86.62 152 CYS A C 1
ATOM 1191 O O . CYS A 1 152 ? -19.562 -4.387 -7.844 1 86.62 152 CYS A O 1
ATOM 1193 N N . PHE A 1 153 ? -19.094 -2.371 -8.828 1 87.44 153 PHE A N 1
ATOM 1194 C CA . PHE A 1 153 ? -17.828 -2.857 -9.375 1 87.44 153 PHE A CA 1
ATOM 1195 C C . PHE A 1 153 ? -16.734 -2.812 -8.32 1 87.44 153 PHE A C 1
ATOM 1197 O O . PHE A 1 153 ? -16.578 -1.81 -7.621 1 87.44 153 PHE A O 1
ATOM 1204 N N . VAL A 1 154 ? -16.047 -3.898 -8.203 1 91 154 VAL A N 1
ATOM 1205 C CA . VAL A 1 154 ? -14.93 -3.959 -7.277 1 91 154 VAL A CA 1
ATOM 1206 C C . VAL A 1 154 ? -13.758 -4.688 -7.93 1 91 154 VAL A C 1
ATOM 1208 O O . VAL A 1 154 ? -13.953 -5.613 -8.719 1 91 154 VAL A O 1
ATOM 1211 N N . ALA A 1 155 ? -12.586 -4.188 -7.715 1 92.56 155 ALA A N 1
ATOM 1212 C CA . ALA A 1 155 ? -11.398 -4.984 -8.031 1 92.56 155 ALA A CA 1
ATOM 1213 C C . ALA A 1 155 ? -11.148 -6.047 -6.961 1 92.56 155 ALA A C 1
ATOM 1215 O O . ALA A 1 155 ? -11.047 -5.727 -5.773 1 92.56 155 ALA A O 1
ATOM 1216 N N . ASN A 1 156 ? -11.102 -7.27 -7.391 1 92.44 156 ASN A N 1
ATOM 1217 C CA . ASN A 1 156 ? -10.984 -8.375 -6.445 1 92.44 156 ASN A CA 1
ATOM 1218 C C . ASN A 1 156 ? -9.797 -9.281 -6.781 1 92.44 156 ASN A C 1
ATOM 1220 O O . ASN A 1 156 ? -9.312 -9.281 -7.918 1 92.44 156 ASN A O 1
ATOM 1224 N N . ARG A 1 157 ? -9.289 -9.992 -5.699 1 94.62 157 ARG A N 1
ATOM 1225 C CA . ARG A 1 157 ? -8.148 -10.891 -5.832 1 94.62 157 ARG A CA 1
ATOM 1226 C C . ARG A 1 157 ? -6.996 -10.211 -6.559 1 94.62 157 ARG A C 1
ATOM 1228 O O . ARG A 1 157 ? -6.457 -10.75 -7.527 1 94.62 157 ARG A O 1
ATOM 1235 N N . ILE A 1 158 ? -6.773 -9.008 -6.141 1 96 158 ILE A N 1
ATOM 1236 C CA . ILE A 1 158 ? -5.672 -8.258 -6.734 1 96 158 ILE A CA 1
ATOM 1237 C C . ILE A 1 158 ? -4.34 -8.844 -6.281 1 96 158 ILE A C 1
ATOM 1239 O O . ILE A 1 158 ? -3.99 -8.773 -5.102 1 96 158 ILE A O 1
ATOM 1243 N N . LEU A 1 159 ? -3.648 -9.398 -7.164 1 95.94 159 LEU A N 1
ATOM 1244 C CA . LEU A 1 159 ? -2.355 -10.016 -6.906 1 95.94 159 LEU A CA 1
ATOM 1245 C C . LEU A 1 159 ? -1.215 -9.078 -7.293 1 95.94 159 LEU A C 1
ATOM 1247 O O . LEU A 1 159 ? -1.134 -8.633 -8.438 1 95.94 159 LEU A O 1
ATOM 1251 N N . THR A 1 160 ? -0.361 -8.766 -6.297 1 95.5 160 THR A N 1
ATOM 1252 C CA . THR A 1 160 ? 0.759 -7.871 -6.57 1 95.5 160 THR A CA 1
ATOM 1253 C C . THR A 1 160 ? 2.07 -8.484 -6.09 1 95.5 160 THR A C 1
ATOM 1255 O O . THR A 1 160 ? 2.078 -9.305 -5.172 1 95.5 160 THR A O 1
ATOM 1258 N N . MET A 1 161 ? 3.119 -8.188 -6.789 1 94.88 161 MET A N 1
ATOM 1259 C CA . MET A 1 161 ? 4.48 -8.531 -6.391 1 94.88 161 MET A CA 1
ATOM 1260 C C . MET A 1 161 ? 5.34 -7.277 -6.254 1 94.88 161 MET A C 1
ATOM 1262 O O . MET A 1 161 ? 5.246 -6.363 -7.074 1 94.88 161 MET A O 1
ATOM 1266 N N . THR A 1 162 ? 6.125 -7.199 -5.195 1 94.81 162 THR A N 1
ATOM 1267 C CA . THR A 1 162 ? 6.98 -6.043 -4.945 1 94.81 162 THR A CA 1
ATOM 1268 C C . THR A 1 162 ? 8.156 -6.426 -4.051 1 94.81 162 THR A C 1
ATOM 1270 O O . THR A 1 162 ? 8.383 -7.609 -3.785 1 94.81 162 THR A O 1
ATOM 1273 N N . SER A 1 163 ? 8.992 -5.465 -3.756 1 94.75 163 SER A N 1
ATOM 1274 C CA . SER A 1 163 ? 10.055 -5.594 -2.77 1 94.75 163 SER A CA 1
ATOM 1275 C C . SER A 1 163 ? 9.984 -4.48 -1.731 1 94.75 163 SER A C 1
ATOM 1277 O O . SER A 1 163 ? 9.305 -3.477 -1.937 1 94.75 163 SER A O 1
ATOM 1279 N N . SER A 1 164 ? 10.672 -4.684 -0.625 1 94.38 164 SER A N 1
ATOM 1280 C CA . SER A 1 164 ? 10.609 -3.744 0.491 1 94.38 164 SER A CA 1
ATOM 1281 C C . SER A 1 164 ? 11.242 -2.408 0.126 1 94.38 164 SER A C 1
ATOM 1283 O O . SER A 1 164 ? 11 -1.396 0.788 1 94.38 164 SER A O 1
ATOM 1285 N N . HIS A 1 165 ? 11.945 -2.289 -0.961 1 93.5 165 HIS A N 1
ATOM 1286 C CA . HIS A 1 165 ? 12.672 -1.07 -1.296 1 93.5 165 HIS A CA 1
ATOM 1287 C C . HIS A 1 165 ? 12.25 -0.532 -2.658 1 93.5 165 HIS A C 1
ATOM 1289 O O . HIS A 1 165 ? 12.992 0.222 -3.291 1 93.5 165 HIS A O 1
ATOM 1295 N N . ALA A 1 166 ? 11.117 -0.946 -3.168 1 92.38 166 ALA A N 1
ATOM 1296 C CA . ALA A 1 166 ? 10.648 -0.568 -4.5 1 92.38 166 ALA A CA 1
ATOM 1297 C C . ALA A 1 166 ? 10.133 0.87 -4.512 1 92.38 166 ALA A C 1
ATOM 1299 O O . ALA A 1 166 ? 10.102 1.515 -5.562 1 92.38 166 ALA A O 1
ATOM 1300 N N . GLY A 1 167 ? 9.797 1.529 -3.518 1 93.69 167 GLY A N 1
ATOM 1301 C CA . GLY A 1 167 ? 9.258 2.879 -3.43 1 93.69 167 GLY A CA 1
ATOM 1302 C C . GLY A 1 167 ? 9.891 3.699 -2.32 1 93.69 167 GLY A C 1
ATOM 1303 O O . GLY A 1 167 ? 10.938 3.33 -1.784 1 93.69 167 GLY A O 1
ATOM 1304 N N . THR A 1 168 ? 9.305 4.934 -2.141 1 96.81 168 THR A N 1
ATOM 1305 C CA . THR A 1 168 ? 9.719 5.703 -0.976 1 96.81 168 THR A CA 1
ATOM 1306 C C . THR A 1 168 ? 9.586 4.875 0.298 1 96.81 168 THR A C 1
ATOM 1308 O O . THR A 1 168 ? 8.539 4.273 0.547 1 96.81 168 THR A O 1
ATOM 1311 N N . HIS A 1 169 ? 10.672 4.789 1.064 1 96.62 169 HIS A N 1
ATOM 1312 C CA . HIS A 1 169 ? 10.625 3.922 2.234 1 96.62 169 HIS A CA 1
ATOM 1313 C C . HIS A 1 169 ? 11.586 4.398 3.318 1 96.62 169 HIS A C 1
ATOM 1315 O O . HIS A 1 169 ? 12.523 5.145 3.035 1 96.62 169 HIS A O 1
ATOM 1321 N N . ALA A 1 170 ? 11.227 4.023 4.527 1 97 170 ALA A N 1
ATOM 1322 C CA . ALA A 1 170 ? 12.07 4.203 5.703 1 97 170 ALA A CA 1
ATOM 1323 C C . ALA A 1 170 ? 12.836 2.926 6.031 1 97 170 ALA A C 1
ATOM 1325 O O . ALA A 1 170 ? 12.242 1.87 6.246 1 97 170 ALA A O 1
ATOM 1326 N N . ASP A 1 171 ? 14.109 3.027 6.094 1 94.38 171 ASP A N 1
ATOM 1327 C CA . ASP A 1 171 ? 14.922 1.849 6.391 1 94.38 171 ASP A CA 1
ATOM 1328 C C . ASP A 1 171 ? 14.859 1.507 7.879 1 94.38 171 ASP A C 1
ATOM 1330 O O . ASP A 1 171 ? 14.961 2.393 8.727 1 94.38 171 ASP A O 1
ATOM 1334 N N . GLY A 1 172 ? 14.648 0.239 8.117 1 89.88 172 GLY A N 1
ATOM 1335 C CA . GLY A 1 172 ? 14.805 -0.264 9.477 1 89.88 172 GLY A CA 1
ATOM 1336 C C . GLY A 1 172 ? 16.172 -0.881 9.734 1 89.88 172 GLY A C 1
ATOM 1337 O O . GLY A 1 172 ? 16.844 -1.313 8.797 1 89.88 172 GLY A O 1
ATOM 1338 N N . PRO A 1 173 ? 16.516 -0.896 11.008 1 87 173 PRO A N 1
ATOM 1339 C CA . PRO A 1 173 ? 17.828 -1.439 11.336 1 87 173 PRO A CA 1
ATOM 1340 C C . PRO A 1 173 ? 18 -2.885 10.875 1 87 173 PRO A C 1
ATOM 1342 O O . PRO A 1 173 ? 19.125 -3.314 10.578 1 87 173 PRO A O 1
ATOM 1345 N N . HIS A 1 174 ? 16.938 -3.684 10.773 1 83 174 HIS A N 1
ATOM 1346 C CA . HIS A 1 174 ? 17.016 -5.039 10.242 1 83 174 HIS A CA 1
ATOM 1347 C C . HIS A 1 174 ? 17.688 -5.051 8.875 1 83 174 HIS A C 1
ATOM 1349 O O . HIS A 1 174 ? 18.328 -6.039 8.492 1 83 174 HIS A O 1
ATOM 1355 N N . HIS A 1 175 ? 17.547 -4.059 8.148 1 87.06 175 HIS A N 1
ATOM 1356 C CA . HIS A 1 175 ? 18.094 -3.91 6.801 1 87.06 175 HIS A CA 1
ATOM 1357 C C . HIS A 1 175 ? 19.625 -3.998 6.812 1 87.06 175 HIS A C 1
ATOM 1359 O O . HIS A 1 175 ? 20.219 -4.543 5.887 1 87.06 175 HIS A O 1
ATOM 1365 N N . PHE A 1 176 ? 20.25 -3.562 7.875 1 81.94 176 PHE A N 1
ATOM 1366 C CA . PHE A 1 176 ? 21.703 -3.463 7.82 1 81.94 176 PHE A CA 1
ATOM 1367 C C . PHE A 1 176 ? 22.328 -3.986 9.109 1 81.94 176 PHE A C 1
ATOM 1369 O O . PHE A 1 176 ? 23.562 -4.012 9.242 1 81.94 176 PHE A O 1
ATOM 1376 N N . CYS A 1 177 ? 21.469 -4.387 10.016 1 78.38 177 CYS A N 1
ATOM 1377 C CA . CYS A 1 177 ? 21.969 -4.953 11.266 1 78.38 177 CYS A CA 1
ATOM 1378 C C . CYS A 1 177 ? 21.25 -6.25 11.602 1 78.38 177 CYS A C 1
ATOM 1380 O O . CYS A 1 177 ? 20.031 -6.246 11.82 1 78.38 177 CYS A O 1
ATOM 1382 N N . ARG A 1 178 ? 21.953 -7.301 11.75 1 71.31 178 ARG A N 1
ATOM 1383 C CA . ARG A 1 178 ? 21.359 -8.602 12.062 1 71.31 178 ARG A CA 1
ATOM 1384 C C . ARG A 1 178 ? 20.766 -8.609 13.469 1 71.31 178 ARG A C 1
ATOM 1386 O O . ARG A 1 178 ? 19.719 -9.219 13.703 1 71.31 178 ARG A O 1
ATOM 1393 N N . SER A 1 179 ? 21.406 -7.875 14.328 1 71.12 179 SER A N 1
ATOM 1394 C CA . SER A 1 179 ? 21.078 -7.957 15.742 1 71.12 179 SER A CA 1
ATOM 1395 C C . SER A 1 179 ? 19.812 -7.16 16.062 1 71.12 179 SER A C 1
ATOM 1397 O O . SER A 1 179 ? 19.203 -7.348 17.109 1 71.12 179 SER A O 1
ATOM 1399 N N . LEU A 1 180 ? 19.453 -6.34 15.188 1 70.5 180 LEU A N 1
ATOM 1400 C CA . LEU A 1 180 ? 18.344 -5.449 15.477 1 70.5 180 LEU A CA 1
ATOM 1401 C C . LEU A 1 180 ? 17.109 -5.84 14.672 1 70.5 180 LEU A C 1
ATOM 1403 O O . LEU A 1 180 ? 16.344 -4.973 14.234 1 70.5 180 LEU A O 1
ATOM 1407 N N . SER A 1 181 ? 16.844 -7.043 14.531 1 66.12 181 SER A N 1
ATOM 1408 C CA . SER A 1 181 ? 15.758 -7.5 13.664 1 66.12 181 SER A CA 1
ATOM 1409 C C . SER A 1 181 ? 14.391 -7.168 14.258 1 66.12 181 SER A C 1
ATOM 1411 O O . SER A 1 181 ? 13.406 -7.051 13.531 1 66.12 181 SER A O 1
ATOM 1413 N N . HIS A 1 182 ? 14.305 -6.844 15.445 1 70.69 182 HIS A N 1
ATOM 1414 C CA . HIS A 1 182 ? 12.984 -6.688 16.031 1 70.69 182 HIS A CA 1
ATOM 1415 C C . HIS A 1 182 ? 12.82 -5.301 16.656 1 70.69 182 HIS A C 1
ATOM 1417 O O . HIS A 1 182 ? 11.914 -5.082 17.469 1 70.69 182 HIS A O 1
ATOM 1423 N N . ARG A 1 183 ? 13.719 -4.477 16.344 1 79.94 183 ARG A N 1
ATOM 1424 C CA . ARG A 1 183 ? 13.633 -3.115 16.859 1 79.94 183 ARG A CA 1
ATOM 1425 C C . ARG A 1 183 ? 13.711 -2.096 15.727 1 79.94 183 ARG A C 1
ATOM 1427 O O . ARG A 1 183 ? 14.438 -2.297 14.75 1 79.94 183 ARG A O 1
ATOM 1434 N N . ASN A 1 184 ? 12.906 -1.092 15.891 1 85.94 184 ASN A N 1
ATOM 1435 C CA . ASN A 1 184 ? 12.867 -0.068 14.852 1 85.94 184 ASN A CA 1
ATOM 1436 C C . ASN A 1 184 ? 12.961 1.336 15.445 1 85.94 184 ASN A C 1
ATOM 1438 O O . ASN A 1 184 ? 12.898 1.505 16.656 1 85.94 184 ASN A O 1
ATOM 1442 N N . TYR A 1 185 ? 13.258 2.312 14.539 1 89.44 185 TYR A N 1
ATOM 1443 C CA . TYR A 1 185 ? 13.203 3.723 14.914 1 89.44 185 TYR A CA 1
ATOM 1444 C C . TYR A 1 185 ? 11.797 4.105 15.375 1 89.44 185 TYR A C 1
ATOM 1446 O O . TYR A 1 185 ? 10.805 3.553 14.891 1 89.44 185 TYR A O 1
ATOM 1454 N N . ASP A 1 186 ? 11.797 5.031 16.328 1 87.12 186 ASP A N 1
ATOM 1455 C CA . ASP A 1 186 ? 10.523 5.66 16.672 1 87.12 186 ASP A CA 1
ATOM 1456 C C . ASP A 1 186 ? 9.945 6.414 15.469 1 87.12 186 ASP A C 1
ATOM 1458 O O . ASP A 1 186 ? 10.688 7.062 14.727 1 87.12 186 ASP A O 1
ATOM 1462 N N . ASP A 1 187 ? 8.602 6.43 15.344 1 87.12 187 ASP A N 1
ATOM 1463 C CA . ASP A 1 187 ? 7.945 7.082 14.219 1 87.12 187 ASP A CA 1
ATOM 1464 C C . ASP A 1 187 ? 8.211 8.586 14.227 1 87.12 187 ASP A C 1
ATOM 1466 O O . ASP A 1 187 ? 8.156 9.234 13.18 1 87.12 187 ASP A O 1
ATOM 1470 N N . ALA A 1 188 ? 8.516 9.086 15.328 1 87.38 188 ALA A N 1
ATOM 1471 C CA . ALA A 1 188 ? 8.727 10.523 15.477 1 87.38 188 ALA A CA 1
ATOM 1472 C C . ALA A 1 188 ? 9.961 10.977 14.695 1 87.38 188 ALA A C 1
ATOM 1474 O O . ALA A 1 188 ? 10.148 12.172 14.469 1 87.38 188 ALA A O 1
ATOM 1475 N N . HIS A 1 189 ? 10.797 10.047 14.32 1 92.94 189 HIS A N 1
ATOM 1476 C CA . HIS A 1 189 ? 11.953 10.398 13.5 1 92.94 189 HIS A CA 1
ATOM 1477 C C . HIS A 1 189 ? 11.523 10.984 12.164 1 92.94 189 HIS A C 1
ATOM 1479 O O . HIS A 1 189 ? 12.242 11.789 11.578 1 92.94 189 HIS A O 1
ATOM 1485 N N . TYR A 1 190 ? 10.328 10.664 11.734 1 94.62 190 TYR A N 1
ATOM 1486 C CA . TYR A 1 190 ? 10.023 10.812 10.32 1 94.62 190 TYR A CA 1
ATOM 1487 C C . TYR A 1 190 ? 9.062 11.969 10.086 1 94.62 190 TYR A C 1
ATOM 1489 O O . TYR A 1 190 ? 8.633 12.211 8.953 1 94.62 190 TYR A O 1
ATOM 1497 N N . SER A 1 191 ? 8.672 12.633 11.094 1 92.81 191 SER A N 1
ATOM 1498 C CA . SER A 1 191 ? 7.77 13.773 10.953 1 92.81 191 SER A CA 1
ATOM 1499 C C . SER A 1 191 ? 8.203 14.938 11.836 1 92.81 191 SER A C 1
ATOM 1501 O O . SER A 1 191 ? 8.656 14.734 12.961 1 92.81 191 SER A O 1
ATOM 1503 N N . GLY A 1 192 ? 8 16.141 11.375 1 91.44 192 GLY A N 1
ATOM 1504 C CA . GLY A 1 192 ? 8.383 17.359 12.086 1 91.44 192 GLY A CA 1
ATOM 1505 C C . GLY A 1 192 ? 9.141 18.344 11.227 1 91.44 192 GLY A C 1
ATOM 1506 O O . GLY A 1 192 ? 8.953 18.391 10.008 1 91.44 192 GLY A O 1
ATOM 1507 N N . ASP A 1 193 ? 10.016 19.125 11.852 1 91.62 193 ASP A N 1
ATOM 1508 C CA . ASP A 1 193 ? 10.781 20.156 11.156 1 91.62 193 ASP A CA 1
ATOM 1509 C C . ASP A 1 193 ? 11.805 19.531 10.211 1 91.62 193 ASP A C 1
ATOM 1511 O O . ASP A 1 193 ? 12.5 18.578 10.578 1 91.62 193 ASP A O 1
ATOM 1515 N N . ALA A 1 194 ? 11.875 20.062 9.062 1 94.69 194 ALA A N 1
ATOM 1516 C CA . ALA A 1 194 ? 12.781 19.516 8.055 1 94.69 194 ALA A CA 1
ATOM 1517 C C . ALA A 1 194 ? 13.305 20.625 7.137 1 94.69 194 ALA A C 1
ATOM 1519 O O . ALA A 1 194 ? 12.672 21.672 6.996 1 94.69 194 ALA A O 1
ATOM 1520 N N . VAL A 1 195 ? 14.453 20.391 6.605 1 95.5 195 VAL A N 1
ATOM 1521 C CA . VAL A 1 195 ? 15.07 21.281 5.625 1 95.5 195 VAL A CA 1
ATOM 1522 C C . VAL A 1 195 ? 15.438 20.484 4.371 1 95.5 195 VAL A C 1
ATOM 1524 O O . VAL A 1 195 ? 16 19.391 4.465 1 95.5 195 VAL A O 1
ATOM 1527 N N . VAL A 1 196 ? 15.008 20.984 3.221 1 96.06 196 VAL A N 1
ATOM 1528 C CA . VAL A 1 196 ? 15.422 20.438 1.935 1 96.06 196 VAL A CA 1
ATOM 1529 C C . VAL A 1 196 ? 16.641 21.188 1.413 1 96.06 196 VAL A C 1
ATOM 1531 O O . VAL A 1 196 ? 16.641 22.422 1.36 1 96.06 196 VAL A O 1
ATOM 1534 N N . LEU A 1 197 ? 17.656 20.484 1.126 1 96.06 197 LEU A N 1
ATOM 1535 C CA . LEU A 1 197 ? 18.891 21.078 0.616 1 96.06 197 LEU A CA 1
ATOM 1536 C C . LEU A 1 197 ? 19.25 20.469 -0.735 1 96.06 197 LEU A C 1
ATOM 1538 O O . LEU A 1 197 ? 19.453 19.25 -0.844 1 96.06 197 LEU A O 1
ATOM 1542 N N . ASP A 1 198 ? 19.297 21.266 -1.766 1 94 198 ASP A N 1
ATOM 1543 C CA . ASP A 1 198 ? 19.703 20.844 -3.104 1 94 198 ASP A CA 1
ATOM 1544 C C . ASP A 1 198 ? 21.219 20.781 -3.23 1 94 198 ASP A C 1
ATOM 1546 O O . ASP A 1 198 ? 21.906 21.812 -3.154 1 94 198 ASP A O 1
ATOM 1550 N N . VAL A 1 199 ? 21.781 19.594 -3.438 1 95.25 199 VAL A N 1
ATOM 1551 C CA . VAL A 1 199 ? 23.234 19.438 -3.521 1 95.25 199 VAL A CA 1
ATOM 1552 C C . VAL A 1 199 ? 23.625 19.047 -4.941 1 95.25 199 VAL A C 1
ATOM 1554 O O . VAL A 1 199 ? 24.75 18.594 -5.18 1 95.25 199 VAL A O 1
ATOM 1557 N N . ALA A 1 200 ? 22.719 19.141 -5.859 1 90.31 200 ALA A N 1
ATOM 1558 C CA . ALA A 1 200 ? 22.938 18.656 -7.227 1 90.31 200 ALA A CA 1
ATOM 1559 C C . ALA A 1 200 ? 24.062 19.438 -7.906 1 90.31 200 ALA A C 1
ATOM 1561 O O . ALA A 1 200 ? 24.891 18.844 -8.609 1 90.31 200 ALA A O 1
ATOM 1562 N N . ALA A 1 201 ? 24.047 20.703 -7.762 1 88.25 201 ALA A N 1
ATOM 1563 C CA . ALA A 1 201 ? 25.078 21.531 -8.406 1 88.25 201 ALA A CA 1
ATOM 1564 C C . ALA A 1 201 ? 26.469 21.188 -7.887 1 88.25 201 ALA A C 1
ATOM 1566 O O . ALA A 1 201 ? 27.406 21.047 -8.664 1 88.25 201 ALA A O 1
ATOM 1567 N N . GLU A 1 202 ? 26.578 21.094 -6.562 1 92.69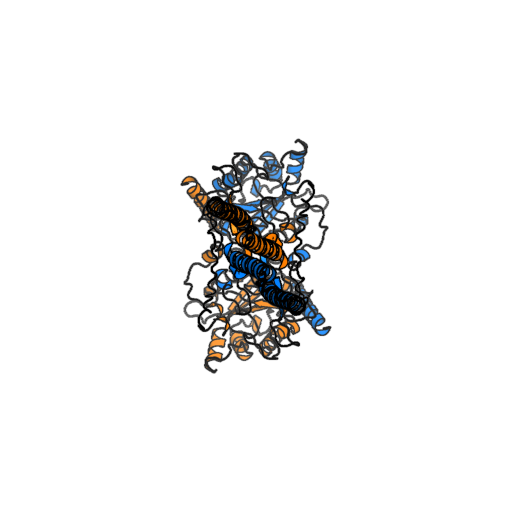 202 GLU A N 1
ATOM 1568 C CA . GLU A 1 202 ? 27.859 20.734 -5.949 1 92.69 202 GLU A CA 1
ATOM 1569 C C . GLU A 1 202 ? 28.312 19.344 -6.391 1 92.69 202 GLU A C 1
ATOM 1571 O O . GLU A 1 202 ? 29.5 19.109 -6.586 1 92.69 202 GLU A O 1
ATOM 1576 N N . LEU A 1 203 ? 27.391 18.438 -6.52 1 91.88 203 LEU A N 1
ATOM 1577 C CA . LEU A 1 203 ? 27.688 17.094 -6.98 1 91.88 203 LEU A CA 1
ATOM 1578 C C . LEU A 1 203 ? 28.234 17.109 -8.406 1 91.88 203 LEU A C 1
ATOM 1580 O O . LEU A 1 203 ? 29.219 16.422 -8.711 1 91.88 203 LEU A O 1
ATOM 1584 N N . ARG A 1 204 ? 27.625 17.859 -9.25 1 87.88 204 ARG A N 1
ATOM 1585 C CA . ARG A 1 204 ? 28.062 17.984 -10.641 1 87.88 204 ARG A CA 1
ATOM 1586 C C . ARG A 1 204 ? 29.469 18.547 -10.727 1 87.88 204 ARG A C 1
ATOM 1588 O O . ARG A 1 204 ? 30.281 18.078 -11.523 1 87.88 204 ARG A O 1
ATOM 1595 N N . GLU A 1 205 ? 29.672 19.516 -9.977 1 89 205 GLU A N 1
ATOM 1596 C CA . GLU A 1 205 ? 31 20.109 -9.945 1 89 205 GLU A CA 1
ATOM 1597 C C . GLU A 1 205 ? 32.062 19.094 -9.539 1 89 205 GLU A C 1
ATOM 1599 O O . GLU A 1 205 ? 33.125 19.016 -10.141 1 89 205 GLU A O 1
ATOM 1604 N N . CYS A 1 206 ? 31.734 18.375 -8.5 1 88.06 206 CYS A N 1
ATOM 1605 C CA . CYS A 1 206 ? 32.656 17.359 -8.023 1 88.06 206 CYS A CA 1
ATOM 1606 C C . CYS A 1 206 ? 32.875 16.266 -9.062 1 88.06 206 CYS A C 1
ATOM 1608 O O . CYS A 1 206 ? 34 15.781 -9.242 1 88.06 206 CYS A O 1
ATOM 1610 N N . GLN A 1 207 ? 31.906 15.906 -9.766 1 84.5 207 GLN A N 1
ATOM 1611 C CA . GLN A 1 207 ? 31.969 14.844 -10.758 1 84.5 207 GLN A CA 1
ATOM 1612 C C . GLN A 1 207 ? 32.812 15.25 -11.961 1 84.5 207 GLN A C 1
ATOM 1614 O O . GLN A 1 207 ? 33.438 14.406 -12.609 1 84.5 207 GLN A O 1
ATOM 1619 N N . GLN A 1 208 ? 32.781 16.516 -12.305 1 83.75 208 GLN A N 1
ATOM 1620 C CA . GLN A 1 208 ? 33.531 17.031 -13.438 1 83.75 208 GLN A CA 1
ATOM 1621 C C . GLN A 1 208 ? 35.031 16.75 -13.281 1 83.75 208 GLN A C 1
ATOM 1623 O O . GLN A 1 208 ? 35.75 16.594 -14.266 1 83.75 208 GLN A O 1
ATOM 1628 N N . SER A 1 209 ? 35.406 16.641 -12.094 1 83.81 209 SER A N 1
ATOM 1629 C CA . SER A 1 209 ? 36.812 16.438 -11.82 1 83.81 209 SER A CA 1
ATOM 1630 C C . SER A 1 209 ? 37.188 14.961 -11.773 1 83.81 209 SER A C 1
ATOM 1632 O O . SER A 1 209 ? 38.344 14.594 -11.664 1 83.81 209 SER A O 1
ATOM 1634 N N . LEU A 1 210 ? 36.188 14.156 -11.953 1 83.75 210 LEU A N 1
ATOM 1635 C CA . LEU A 1 210 ? 36.375 12.711 -11.844 1 83.75 210 LEU A CA 1
ATOM 1636 C C . LEU A 1 210 ? 36.188 12.039 -13.195 1 83.75 210 LEU A C 1
ATOM 1638 O O . LEU A 1 210 ? 35.781 12.68 -14.164 1 83.75 210 LEU A O 1
ATOM 1642 N N . ALA A 1 211 ? 36.5 10.758 -13.219 1 80.44 211 ALA A N 1
ATOM 1643 C CA . ALA A 1 211 ? 36.281 9.977 -14.43 1 80.44 211 ALA A CA 1
ATOM 1644 C C . ALA A 1 211 ? 34.781 9.883 -14.758 1 80.44 211 ALA A C 1
ATOM 1646 O O . ALA A 1 211 ? 33.938 9.938 -13.859 1 80.44 211 ALA A O 1
ATOM 1647 N N . PRO A 1 212 ? 34.469 9.891 -16.031 1 73.62 212 PRO A N 1
ATOM 1648 C CA . PRO A 1 212 ? 33.094 9.891 -16.469 1 73.62 212 PRO A CA 1
ATOM 1649 C C . PRO A 1 212 ? 32.25 8.781 -15.805 1 73.62 212 PRO A C 1
ATOM 1651 O O . PRO A 1 212 ? 31.062 8.961 -15.555 1 73.62 212 PRO A O 1
ATOM 1654 N N . ASN A 1 213 ? 32.812 7.664 -15.414 1 75.69 213 ASN A N 1
ATOM 1655 C CA . ASN A 1 213 ? 32.031 6.559 -14.844 1 75.69 213 ASN A CA 1
ATOM 1656 C C . ASN A 1 213 ? 32.281 6.426 -13.344 1 75.69 213 ASN A C 1
ATOM 1658 O O . ASN A 1 213 ? 32 5.383 -12.758 1 75.69 213 ASN A O 1
ATOM 1662 N N . ALA A 1 214 ? 32.75 7.594 -12.891 1 81.56 214 ALA A N 1
ATOM 1663 C CA . ALA A 1 214 ? 33 7.555 -11.453 1 81.56 214 ALA A CA 1
ATOM 1664 C C . ALA A 1 214 ? 31.703 7.57 -10.656 1 81.56 214 ALA A C 1
ATOM 1666 O O . ALA A 1 214 ? 30.719 8.195 -11.07 1 81.56 214 ALA A O 1
ATOM 1667 N N . PRO A 1 215 ? 31.703 6.859 -9.578 1 84.12 215 PRO A N 1
ATOM 1668 C CA . PRO A 1 215 ? 30.516 6.879 -8.734 1 84.12 215 PRO A CA 1
ATOM 1669 C C . PRO A 1 215 ? 30.156 8.281 -8.258 1 84.12 215 PRO A C 1
ATOM 1671 O O . PRO A 1 215 ? 31.047 9.102 -8.008 1 84.12 215 PRO A O 1
ATOM 1674 N N . VAL A 1 216 ? 28.875 8.602 -8.188 1 88.75 216 VAL A N 1
ATOM 1675 C CA . VAL A 1 216 ? 28.391 9.906 -7.754 1 88.75 216 VAL A CA 1
ATOM 1676 C C . VAL A 1 216 ? 28.234 9.922 -6.234 1 88.75 216 VAL A C 1
ATOM 1678 O O . VAL A 1 216 ? 27.156 9.672 -5.703 1 88.75 216 VAL A O 1
ATOM 1681 N N . ALA A 1 217 ? 29.297 10.336 -5.562 1 91.44 217 ALA A N 1
ATOM 1682 C CA . ALA A 1 217 ? 29.344 10.281 -4.102 1 91.44 217 ALA A CA 1
ATOM 1683 C C . ALA A 1 217 ? 29.109 11.664 -3.492 1 91.44 217 ALA A C 1
ATOM 1685 O O . ALA A 1 217 ? 29.703 12.648 -3.943 1 91.44 217 ALA A O 1
ATOM 1686 N N . VAL A 1 218 ? 28.172 11.734 -2.586 1 95.75 218 VAL A N 1
ATOM 1687 C CA . VAL A 1 218 ? 28.078 12.914 -1.729 1 95.75 218 VAL A CA 1
ATOM 1688 C C . VAL A 1 218 ? 29.203 12.898 -0.704 1 95.75 218 VAL A C 1
ATOM 1690 O O . VAL A 1 218 ? 29.156 12.141 0.27 1 95.75 218 VAL A O 1
ATOM 1693 N N . THR A 1 219 ? 30.188 13.711 -0.901 1 95.75 219 THR A N 1
ATOM 1694 C CA . THR A 1 219 ? 31.375 13.781 -0.058 1 95.75 219 THR A CA 1
ATOM 1695 C C . THR A 1 219 ? 31.25 14.93 0.946 1 95.75 219 THR A C 1
ATOM 1697 O O . THR A 1 219 ? 30.297 15.695 0.905 1 95.75 219 THR A O 1
ATOM 1700 N N . VAL A 1 220 ? 32.281 14.938 1.852 1 97.56 220 VAL A N 1
ATOM 1701 C CA . VAL A 1 220 ? 32.375 16.031 2.82 1 97.56 220 VAL A CA 1
ATOM 1702 C C . VAL A 1 220 ? 32.438 17.375 2.088 1 97.56 220 VAL A C 1
ATOM 1704 O O . VAL A 1 220 ? 31.75 18.328 2.465 1 97.56 220 VAL A O 1
ATOM 1707 N N . GLU A 1 221 ? 33.156 17.406 1.011 1 96.44 221 GLU A N 1
ATOM 1708 C CA . GLU A 1 221 ? 33.312 18.641 0.237 1 96.44 221 GLU A CA 1
ATOM 1709 C C . GLU A 1 221 ? 32 19.094 -0.359 1 96.44 221 GLU A C 1
ATOM 1711 O O . GLU A 1 221 ? 31.672 20.281 -0.304 1 96.44 221 GLU A O 1
ATOM 1716 N N . VAL A 1 222 ? 31.297 18.156 -0.931 1 96.25 222 VAL A N 1
ATOM 1717 C CA . VAL A 1 222 ? 30 18.469 -1.525 1 96.25 222 VAL A CA 1
ATOM 1718 C C . VAL A 1 222 ? 29.094 19.078 -0.471 1 96.25 222 VAL A C 1
ATOM 1720 O O . VAL A 1 222 ? 28.438 20.109 -0.715 1 96.25 222 VAL A O 1
ATOM 1723 N N . LEU A 1 223 ? 29.062 18.5 0.724 1 97.69 223 LEU A N 1
ATOM 1724 C CA . LEU A 1 223 ? 28.172 18.938 1.788 1 97.69 223 LEU A CA 1
ATOM 1725 C C . LEU A 1 223 ? 28.625 20.297 2.344 1 97.69 223 LEU A C 1
ATOM 1727 O O . LEU A 1 223 ? 27.797 21.125 2.695 1 97.69 223 LEU A O 1
ATOM 1731 N N . GLU A 1 224 ? 29.953 20.469 2.439 1 96.94 224 GLU A N 1
ATOM 1732 C CA . GLU A 1 224 ? 30.484 21.734 2.918 1 96.94 224 GLU A CA 1
ATOM 1733 C C . GLU A 1 224 ? 30.062 22.891 2.002 1 96.94 224 GLU A C 1
ATOM 1735 O O . GLU A 1 224 ? 29.609 23.922 2.473 1 96.94 224 GLU A O 1
ATOM 1740 N N . LYS A 1 225 ? 30.219 22.672 0.77 1 95.56 225 LYS A N 1
ATOM 1741 C CA . LYS A 1 225 ? 29.844 23.688 -0.209 1 95.56 225 LYS A CA 1
ATOM 1742 C C . LYS A 1 225 ? 28.328 23.938 -0.175 1 95.56 225 LYS A C 1
ATOM 1744 O O . LYS A 1 225 ? 27.891 25.094 -0.213 1 95.56 225 LYS A O 1
ATOM 1749 N N . ALA A 1 226 ? 27.578 22.891 -0.105 1 95.81 226 ALA A N 1
ATOM 1750 C CA . ALA A 1 226 ? 26.125 23.016 -0.093 1 95.81 226 ALA A CA 1
ATOM 1751 C C . ALA A 1 226 ? 25.641 23.703 1.183 1 95.81 226 ALA A C 1
ATOM 1753 O O . ALA A 1 226 ? 24.672 24.453 1.161 1 95.81 226 ALA A O 1
ATOM 1754 N N . ARG A 1 227 ? 26.25 23.375 2.309 1 96.12 227 ARG A N 1
ATOM 1755 C CA . ARG A 1 227 ? 25.891 23.953 3.6 1 96.12 227 ARG A CA 1
ATOM 1756 C C . ARG A 1 227 ? 25.969 25.484 3.561 1 96.12 227 ARG A C 1
ATOM 1758 O O . ARG A 1 227 ? 25.25 26.156 4.285 1 96.12 227 ARG A O 1
ATOM 1765 N N . ALA A 1 228 ? 26.828 26 2.73 1 94.19 228 ALA A N 1
ATOM 1766 C CA . ALA A 1 228 ? 27 27.438 2.604 1 94.19 228 ALA A CA 1
ATOM 1767 C C . ALA A 1 228 ? 25.719 28.109 2.098 1 94.19 228 ALA A C 1
ATOM 1769 O O . ALA A 1 228 ? 25.5 29.297 2.322 1 94.19 228 ALA A O 1
ATOM 1770 N N . LYS A 1 229 ? 24.875 27.344 1.443 1 92.25 229 LYS A N 1
ATOM 1771 C CA . LYS A 1 229 ? 23.609 27.859 0.92 1 92.25 229 LYS A CA 1
ATOM 1772 C C . LYS A 1 229 ? 22.609 28.094 2.043 1 92.25 229 LYS A C 1
ATOM 1774 O O . LYS A 1 229 ? 21.641 28.828 1.874 1 92.25 229 LYS A O 1
ATOM 1779 N N . LEU A 1 230 ? 22.766 27.438 3.172 1 94.38 230 LEU A N 1
ATOM 1780 C CA . LEU A 1 230 ? 21.797 27.484 4.266 1 94.38 230 LEU A CA 1
ATOM 1781 C C . LEU A 1 230 ? 21.875 28.828 4.996 1 94.38 230 LEU A C 1
ATOM 1783 O O . LEU A 1 230 ? 22.938 29.453 5.043 1 94.38 230 LEU A O 1
ATOM 1787 N N . PRO A 1 231 ? 20.797 29.266 5.586 1 91.75 231 PRO A N 1
ATOM 1788 C CA . PRO A 1 231 ? 20.828 30.438 6.453 1 91.75 231 PRO A CA 1
ATOM 1789 C C . PRO A 1 231 ? 21.812 30.281 7.617 1 91.75 231 PRO A C 1
ATOM 1791 O O . PRO A 1 231 ? 22.031 29.172 8.094 1 91.75 231 PRO A O 1
ATOM 1794 N N . VAL A 1 232 ? 22.25 31.359 8.07 1 93.81 232 VAL A N 1
ATOM 1795 C CA . VAL A 1 232 ? 23.266 31.422 9.125 1 93.81 232 VAL A CA 1
ATOM 1796 C C . VAL A 1 232 ? 22.734 30.703 10.375 1 93.81 232 VAL A C 1
ATOM 1798 O O . VAL A 1 232 ? 23.5 30.047 11.078 1 93.81 232 VAL A O 1
ATOM 1801 N N . ALA A 1 233 ? 21.5 30.734 10.633 1 92.19 233 ALA A N 1
ATOM 1802 C CA . ALA A 1 233 ? 20.906 30.156 11.828 1 92.19 233 ALA A CA 1
ATOM 1803 C C . ALA A 1 233 ? 21.141 28.641 11.875 1 92.19 233 ALA A C 1
ATOM 1805 O O . ALA A 1 233 ? 21.312 28.062 12.953 1 92.19 233 ALA A O 1
ATOM 1806 N N . PHE A 1 234 ? 21.172 28.047 10.688 1 93.38 234 PHE A N 1
ATOM 1807 C CA . PHE A 1 234 ? 21.422 26.609 10.633 1 93.38 234 PHE A CA 1
ATOM 1808 C C . PHE A 1 234 ? 22.922 26.328 10.688 1 93.38 234 PHE A C 1
ATOM 1810 O O . PHE A 1 234 ? 23.344 25.312 11.227 1 93.38 234 PHE A O 1
ATOM 1817 N N . ARG A 1 235 ? 23.656 27.188 10.141 1 93.69 235 ARG A N 1
ATOM 1818 C CA . ARG A 1 235 ? 25.109 26.984 10.031 1 93.69 235 ARG A CA 1
ATOM 1819 C C . ARG A 1 235 ? 25.781 27.188 11.375 1 93.69 235 ARG A C 1
ATOM 1821 O O . ARG A 1 235 ? 26.734 26.469 11.703 1 93.69 235 ARG A O 1
ATOM 1828 N N . ASP A 1 236 ? 25.281 28.094 12.172 1 92.38 236 ASP A N 1
ATOM 1829 C CA . ASP A 1 236 ? 25.938 28.375 13.445 1 92.38 236 ASP A CA 1
ATOM 1830 C C . ASP A 1 236 ? 25.25 27.625 14.586 1 92.38 236 ASP A C 1
ATOM 1832 O O . ASP A 1 236 ? 25.672 27.734 15.742 1 92.38 236 ASP A O 1
ATOM 1836 N N . GLY A 1 237 ? 24.219 26.938 14.305 1 88.56 237 GLY A N 1
ATOM 1837 C CA . GLY A 1 237 ? 23.594 26.047 15.281 1 88.56 237 GLY A CA 1
ATOM 1838 C C . GLY A 1 237 ? 22.5 26.734 16.094 1 88.56 237 GLY A C 1
ATOM 1839 O O . GLY A 1 237 ? 21.906 26.109 16.984 1 88.56 237 GLY A O 1
ATOM 1840 N N . SER A 1 238 ? 22.203 28.047 15.836 1 89.12 238 SER A N 1
ATOM 1841 C CA . SER A 1 238 ? 21.156 28.75 16.562 1 89.12 238 SER A CA 1
ATOM 1842 C C . SER A 1 238 ? 19.781 28.141 16.281 1 89.12 238 SER A C 1
ATOM 1844 O O . SER A 1 238 ? 18.891 28.188 17.141 1 89.12 238 SER A O 1
ATOM 1846 N N . ARG A 1 239 ? 19.641 27.656 15.117 1 88.12 239 ARG A N 1
ATOM 1847 C CA . ARG A 1 239 ? 18.469 26.844 14.781 1 88.12 239 ARG A CA 1
ATOM 1848 C C . ARG A 1 239 ? 18.859 25.391 14.539 1 88.12 239 ARG A C 1
ATOM 1850 O O . ARG A 1 239 ? 19.688 25.109 13.664 1 88.12 239 ARG A O 1
ATOM 1857 N N . PRO A 1 240 ? 18.312 24.562 15.32 1 90.25 240 PRO A N 1
ATOM 1858 C CA . PRO A 1 240 ? 18.688 23.156 15.164 1 90.25 240 PRO A CA 1
ATOM 1859 C C . PRO A 1 240 ? 18.203 22.562 13.844 1 90.25 240 PRO A C 1
ATOM 1861 O O . PRO A 1 240 ? 17.109 22.891 13.375 1 90.25 240 PRO A O 1
ATOM 1864 N N . MET A 1 241 ? 19 21.75 13.273 1 93 241 MET A N 1
ATOM 1865 C CA . MET A 1 241 ? 18.641 20.922 12.125 1 93 241 MET A CA 1
ATOM 1866 C C . MET A 1 241 ? 18.172 19.531 12.57 1 93 241 MET A C 1
ATOM 1868 O O . MET A 1 241 ? 18.969 18.734 13.055 1 93 241 MET A O 1
ATOM 1872 N N . TRP A 1 242 ? 16.922 19.281 12.43 1 93.12 242 TRP A N 1
ATOM 1873 C CA . TRP A 1 242 ? 16.375 18.016 12.93 1 93.12 242 TRP A CA 1
ATOM 1874 C C . TRP A 1 242 ? 16.312 16.969 11.828 1 93.12 242 TRP A C 1
ATOM 1876 O O . TRP A 1 242 ? 16.641 15.797 12.055 1 93.12 242 TRP A O 1
ATOM 1886 N N . ARG A 1 243 ? 15.875 17.391 10.711 1 96.56 243 ARG A N 1
ATOM 1887 C CA . ARG A 1 243 ? 15.734 16.5 9.555 1 96.56 243 ARG A CA 1
ATOM 1888 C C . ARG A 1 243 ? 16.234 17.172 8.281 1 96.56 243 ARG A C 1
ATOM 1890 O O . ARG A 1 243 ? 15.883 18.328 8 1 96.56 243 ARG A O 1
ATOM 1897 N N . LEU A 1 244 ? 17.062 16.469 7.566 1 98.31 244 LEU A N 1
ATOM 1898 C CA . LEU A 1 244 ? 17.688 17 6.355 1 98.31 244 LEU A CA 1
ATOM 1899 C C . LEU A 1 244 ? 17.359 16.125 5.148 1 98.31 244 LEU A C 1
ATOM 1901 O O . LEU A 1 244 ? 17.641 14.93 5.148 1 98.31 244 LEU A O 1
ATOM 1905 N N . LEU A 1 245 ? 16.672 16.703 4.16 1 98.12 245 LEU A N 1
ATOM 1906 C CA . LEU A 1 245 ? 16.344 16.031 2.902 1 98.12 245 LEU A CA 1
ATOM 1907 C C . LEU A 1 245 ? 17.234 16.531 1.773 1 98.12 245 LEU A C 1
ATOM 1909 O O . LEU A 1 245 ? 17.266 17.719 1.47 1 98.12 245 LEU A O 1
ATOM 1913 N N . LEU A 1 246 ? 17.953 15.586 1.149 1 97.5 246 LEU A N 1
ATOM 1914 C CA . LEU A 1 246 ? 18.953 15.945 0.143 1 97.5 246 LEU A CA 1
ATOM 1915 C C . LEU A 1 246 ? 18.422 15.688 -1.263 1 97.5 246 LEU A C 1
ATOM 1917 O O . LEU A 1 246 ? 17.984 14.578 -1.571 1 97.5 246 LEU A O 1
ATOM 1921 N N . ILE A 1 247 ? 18.469 16.688 -2.113 1 95.06 247 ILE A N 1
ATOM 1922 C CA . ILE A 1 247 ? 18.188 16.531 -3.537 1 95.06 247 ILE A CA 1
ATOM 1923 C C . ILE A 1 247 ? 19.5 16.266 -4.289 1 95.06 247 ILE A C 1
ATOM 1925 O O . ILE A 1 247 ? 20.406 17.094 -4.289 1 95.06 247 ILE A O 1
ATOM 1929 N N . THR A 1 248 ? 19.609 15.148 -4.906 1 92 248 THR A N 1
ATOM 1930 C CA . THR A 1 248 ? 20.844 14.797 -5.598 1 92 248 THR A CA 1
ATOM 1931 C C . THR A 1 248 ? 20.625 14.727 -7.105 1 92 248 THR A C 1
ATOM 1933 O O . THR A 1 248 ? 21.578 14.617 -7.875 1 92 248 THR A O 1
ATOM 1936 N N . CYS A 1 249 ? 19.359 15.039 -7.629 1 70.31 249 CYS A N 1
ATOM 1937 C CA . CYS A 1 249 ? 18.891 15.062 -9.008 1 70.31 249 CYS A CA 1
ATOM 1938 C C . CYS A 1 249 ? 18.969 13.68 -9.633 1 70.31 249 CYS A C 1
ATOM 1940 O O . CYS A 1 249 ? 19.172 13.547 -10.844 1 70.31 249 CYS A O 1
ATOM 1942 N N . ASN A 1 250 ? 19.094 12.664 -8.922 1 58 250 ASN A N 1
ATOM 1943 C CA . ASN A 1 250 ? 18.828 11.352 -9.523 1 58 250 ASN A CA 1
ATOM 1944 C C . ASN A 1 250 ? 17.469 11.297 -10.188 1 58 250 ASN A C 1
ATOM 1946 O O . ASN A 1 250 ? 17.156 10.344 -10.898 1 58 250 ASN A O 1
ATOM 1950 N N . SER A 1 251 ? 16.625 12.188 -9.859 1 49.38 251 SER A N 1
ATOM 1951 C CA . SER A 1 251 ? 15.234 12.062 -10.289 1 49.38 251 SER A CA 1
ATOM 1952 C C . SER A 1 251 ? 15.102 12.211 -11.797 1 49.38 251 SER A C 1
ATOM 1954 O O . SER A 1 251 ? 13.992 12.281 -12.328 1 49.38 251 SER A O 1
ATOM 1956 N N . THR A 1 252 ? 16.219 12.727 -12.438 1 39.84 252 THR A N 1
ATOM 1957 C CA . THR A 1 252 ? 15.891 13.062 -13.82 1 39.84 252 THR A CA 1
ATOM 1958 C C . THR A 1 252 ? 15.555 11.805 -14.609 1 39.84 252 THR A C 1
ATOM 1960 O O . THR A 1 252 ? 16.406 11.273 -15.336 1 39.84 252 THR A O 1
ATOM 1963 N N . VAL A 1 253 ? 15.227 10.812 -14.172 1 37.44 253 VAL A N 1
ATOM 1964 C CA . VAL A 1 253 ? 14.773 9.992 -15.289 1 37.44 253 VAL A CA 1
ATOM 1965 C C . VAL A 1 253 ? 14.102 10.875 -16.344 1 37.44 253 VAL A C 1
ATOM 1967 O O . VAL A 1 253 ? 13.156 11.609 -16.031 1 37.44 253 VAL A O 1
ATOM 1970 N N . THR A 1 254 ? 14.898 11.188 -17.453 1 34.34 254 THR A N 1
ATOM 1971 C CA . THR A 1 254 ? 14.594 11.992 -18.625 1 34.34 254 THR A CA 1
ATOM 1972 C C . THR A 1 254 ? 13.102 11.914 -18.969 1 34.34 254 THR A C 1
ATOM 1974 O O . THR A 1 254 ? 12.516 12.891 -19.422 1 34.34 254 THR A O 1
ATOM 1977 N N . GLY A 1 255 ? 12.75 10.688 -19.531 1 31.44 255 GLY A N 1
ATOM 1978 C CA . GLY A 1 255 ? 11.68 10.695 -20.516 1 31.44 255 GLY A CA 1
ATOM 1979 C C . GLY A 1 255 ? 10.367 11.234 -19.969 1 31.44 255 GLY A C 1
ATOM 1980 O O . GLY A 1 255 ? 9.359 11.242 -20.672 1 31.44 255 GLY A O 1
ATOM 1981 N N . ALA A 1 256 ? 9.867 10.758 -18.859 1 31 256 ALA A N 1
ATOM 1982 C CA . ALA A 1 256 ? 8.461 11.148 -18.781 1 31 256 ALA A CA 1
ATOM 1983 C C . ALA A 1 256 ? 8.312 12.656 -18.656 1 31 256 ALA A C 1
ATOM 1985 O O . ALA A 1 256 ? 8.859 13.273 -17.734 1 31 256 ALA A O 1
ATOM 1986 N N . THR A 1 257 ? 8.227 13.438 -19.688 1 29.11 257 THR A N 1
ATOM 1987 C CA . THR A 1 257 ? 7.652 14.773 -19.766 1 29.11 257 THR A CA 1
ATOM 1988 C C . THR A 1 257 ? 6.785 15.055 -18.531 1 29.11 257 THR A C 1
ATOM 1990 O O . THR A 1 257 ? 6.305 14.133 -17.875 1 29.11 257 THR A O 1
ATOM 1993 N N . ARG A 1 258 ? 6.602 16.531 -18.344 1 31.23 258 ARG A N 1
ATOM 1994 C CA . ARG A 1 258 ? 5.805 17.406 -17.5 1 31.23 258 ARG A CA 1
ATOM 1995 C C . ARG A 1 258 ? 4.422 16.828 -17.25 1 31.23 258 ARG A C 1
ATOM 1997 O O . ARG A 1 258 ? 3.416 17.375 -17.719 1 31.23 258 ARG A O 1
ATOM 2004 N N . GLY A 1 259 ? 4.234 15.68 -17.5 1 30.67 259 GLY A N 1
ATOM 2005 C CA . GLY A 1 259 ? 2.807 15.562 -17.266 1 30.67 259 GLY A CA 1
ATOM 2006 C C . GLY A 1 259 ? 2.416 15.891 -15.836 1 30.67 259 GLY A C 1
ATOM 2007 O O . GLY A 1 259 ? 3.242 15.805 -14.922 1 30.67 259 GLY A O 1
ATOM 2008 N N . SER A 1 260 ? 1.521 16.75 -15.617 1 31.11 260 SER A N 1
ATOM 2009 C CA . SER A 1 260 ? 0.894 17.266 -14.406 1 31.11 260 SER A CA 1
ATOM 2010 C C . SER A 1 260 ? 0.822 16.188 -13.32 1 31.11 260 SER A C 1
ATOM 2012 O O . SER A 1 260 ? 0.309 15.094 -13.562 1 31.11 260 SER A O 1
ATOM 2014 N N . THR A 1 261 ? 1.814 16.141 -12.398 1 37.16 261 THR A N 1
ATOM 2015 C CA . THR A 1 261 ? 2.084 15.398 -11.164 1 37.16 261 THR A CA 1
ATOM 2016 C C . THR A 1 261 ? 0.783 14.93 -10.523 1 37.16 261 THR A C 1
ATOM 2018 O O . THR A 1 261 ? 0.738 13.859 -9.914 1 37.16 261 THR A O 1
ATOM 2021 N N . SER A 1 262 ? -0.164 15.867 -10.445 1 38.5 262 SER A N 1
ATOM 2022 C CA . SER A 1 262 ? -1.456 15.492 -9.883 1 38.5 262 SER A CA 1
ATOM 2023 C C . SER A 1 262 ? -2.004 14.234 -10.547 1 38.5 262 SER A C 1
ATOM 2025 O O . SER A 1 262 ? -2.756 13.477 -9.93 1 38.5 262 SER A O 1
ATOM 2027 N N . GLU A 1 263 ? -1.406 14 -11.766 1 42.5 263 GLU A N 1
ATOM 2028 C CA . GLU A 1 263 ? -2.021 12.961 -12.594 1 42.5 263 GLU A CA 1
ATOM 2029 C C . GLU A 1 263 ? -1.478 11.578 -12.242 1 42.5 263 GLU A C 1
ATOM 2031 O O . GLU A 1 263 ? -2.166 10.57 -12.422 1 42.5 263 GLU A O 1
ATOM 2036 N N . THR A 1 264 ? -0.305 11.602 -11.766 1 43.19 264 THR A N 1
ATOM 2037 C CA . THR A 1 264 ? 0.309 10.289 -11.578 1 43.19 264 THR A CA 1
ATOM 2038 C C . THR A 1 264 ? -0.372 9.531 -10.445 1 43.19 264 THR A C 1
ATOM 2040 O O . THR A 1 264 ? -0.604 8.328 -10.547 1 43.19 264 THR A O 1
ATOM 2043 N N . LEU A 1 265 ? -0.632 10.242 -9.289 1 48.78 265 LEU A N 1
ATOM 2044 C CA . LEU A 1 265 ? -1.367 9.555 -8.234 1 48.78 265 LEU A CA 1
ATOM 2045 C C . LEU A 1 265 ? -2.789 9.234 -8.688 1 48.78 265 LEU A C 1
ATOM 2047 O O . LEU A 1 265 ? -3.514 8.508 -8 1 48.78 265 LEU A O 1
ATOM 2051 N N . THR A 1 266 ? -3.062 9.742 -9.867 1 54.22 266 THR A N 1
ATOM 2052 C CA . THR A 1 266 ? -4.457 9.562 -10.258 1 54.22 266 THR A CA 1
ATOM 2053 C C . THR A 1 266 ? -4.594 8.414 -11.258 1 54.22 266 THR A C 1
ATOM 2055 O O . THR A 1 266 ? -5.707 8.023 -11.609 1 54.22 266 THR A O 1
ATOM 2058 N N . ARG A 1 267 ? -3.311 7.879 -11.531 1 61.72 267 ARG A N 1
ATOM 2059 C CA . ARG A 1 267 ? -3.492 6.793 -12.492 1 61.72 267 ARG A CA 1
ATOM 2060 C C . ARG A 1 267 ? -3.789 5.477 -11.781 1 61.72 267 ARG A C 1
ATOM 2062 O O . ARG A 1 267 ? -3.051 5.074 -10.875 1 61.72 267 ARG A O 1
ATOM 2069 N N . PRO A 1 268 ? -4.922 4.898 -12.203 1 66.25 268 PRO A N 1
ATOM 2070 C CA . PRO A 1 268 ? -5.223 3.604 -11.586 1 66.25 268 PRO A CA 1
ATOM 2071 C C . PRO A 1 268 ? -4.168 2.543 -11.891 1 66.25 268 PRO A C 1
ATOM 2073 O O . PRO A 1 268 ? -3.371 2.711 -12.82 1 66.25 268 PRO A O 1
ATOM 2076 N N . LEU A 1 269 ? -4.117 1.632 -11.016 1 70.12 269 LEU A N 1
ATOM 2077 C CA . LEU A 1 269 ? -3.195 0.514 -11.188 1 70.12 269 LEU A CA 1
ATOM 2078 C C . LEU A 1 269 ? -3.43 -0.192 -12.516 1 70.12 269 LEU A C 1
ATOM 2080 O O . LEU A 1 269 ? -4.57 -0.515 -12.859 1 70.12 269 LEU A O 1
ATOM 2084 N N . ARG A 1 270 ? -2.357 -0.263 -13.32 1 66.19 270 ARG A N 1
ATOM 2085 C CA . ARG A 1 270 ? -2.391 -1.004 -14.578 1 66.19 270 ARG A CA 1
ATOM 2086 C C . ARG A 1 270 ? -2.385 -2.508 -14.328 1 66.19 270 ARG A C 1
ATOM 2088 O O . ARG A 1 270 ? -1.787 -2.979 -13.359 1 66.19 270 ARG A O 1
ATOM 2095 N N . GLY A 1 271 ? -3.158 -3.127 -15.016 1 61.78 271 GLY A N 1
ATOM 2096 C CA . GLY A 1 271 ? -3.18 -4.578 -14.922 1 61.78 271 GLY A CA 1
ATOM 2097 C C . GLY A 1 271 ? -4.547 -5.133 -14.562 1 61.78 271 GLY A C 1
ATOM 2098 O O . GLY A 1 271 ? -4.777 -6.34 -14.664 1 61.78 271 GLY A O 1
ATOM 2099 N N . LEU A 1 272 ? -5.32 -4.207 -14.102 1 69.94 272 LEU A N 1
ATOM 2100 C CA . LEU A 1 272 ? -6.652 -4.707 -13.781 1 69.94 272 LEU A CA 1
ATOM 2101 C C . LEU A 1 272 ? -7.488 -4.883 -15.039 1 69.94 272 LEU A C 1
ATOM 2103 O O . LEU A 1 272 ? -7.453 -4.035 -15.938 1 69.94 272 LEU A O 1
ATOM 2107 N N . LEU A 1 273 ? -7.953 -6.094 -15.422 1 63.75 273 LEU A N 1
ATOM 2108 C CA . LEU A 1 273 ? -8.766 -6.395 -16.594 1 63.75 273 LEU A CA 1
ATOM 2109 C C . LEU A 1 273 ? -10.25 -6.355 -16.25 1 63.75 273 LEU A C 1
ATOM 2111 O O . LEU A 1 273 ? -10.648 -6.73 -15.148 1 63.75 273 LEU A O 1
ATOM 2115 N N . PRO A 1 274 ? -11.086 -5.703 -17.188 1 57.94 274 PRO A N 1
ATOM 2116 C CA . PRO A 1 274 ? -12.531 -5.793 -16.984 1 57.94 274 PRO A CA 1
ATOM 2117 C C . PRO A 1 274 ? -13.047 -7.227 -17.031 1 57.94 274 PRO A C 1
ATOM 2119 O O . PRO A 1 274 ? -12.391 -8.102 -17.609 1 57.94 274 PRO A O 1
ATOM 2122 N N . LEU A 1 275 ? -14.211 -7.645 -16.375 1 50.53 275 LEU A N 1
ATOM 2123 C CA . LEU A 1 275 ? -14.883 -8.938 -16.312 1 50.53 275 LEU A CA 1
ATOM 2124 C C . LEU A 1 275 ? -15.016 -9.555 -17.703 1 50.53 275 LEU A C 1
ATOM 2126 O O . LEU A 1 275 ? -14.992 -10.773 -17.844 1 50.53 275 LEU A O 1
ATOM 2130 N N . ASP A 1 276 ? -15.539 -8.914 -18.625 1 44.03 276 ASP A N 1
ATOM 2131 C CA . ASP A 1 276 ? -16.188 -9.562 -19.766 1 44.03 276 ASP A CA 1
ATOM 2132 C C . ASP A 1 276 ? -15.195 -10.43 -20.531 1 44.03 276 ASP A C 1
ATOM 2134 O O . ASP A 1 276 ? -15.562 -11.055 -21.531 1 44.03 276 ASP A O 1
ATOM 2138 N N . ASP A 1 277 ? -14.07 -10.195 -20.609 1 38.84 277 ASP A N 1
ATOM 2139 C CA . ASP A 1 277 ? -13.406 -11.055 -21.594 1 38.84 277 ASP A CA 1
ATOM 2140 C C . ASP A 1 277 ? -13.125 -12.438 -21.016 1 38.84 277 ASP A C 1
ATOM 2142 O O . ASP A 1 277 ? -12.117 -12.641 -20.328 1 38.84 277 ASP A O 1
ATOM 2146 N N . ALA A 1 278 ? -14.094 -13.164 -20.781 1 36.72 278 ALA A N 1
ATOM 2147 C CA . ALA A 1 278 ? -14.258 -14.523 -20.281 1 36.72 278 ALA A CA 1
ATOM 2148 C C . ALA A 1 278 ? -13.219 -15.461 -20.891 1 36.72 278 ALA A C 1
ATOM 2150 O O . ALA A 1 278 ? -13.148 -16.641 -20.531 1 36.72 278 ALA A O 1
ATOM 2151 N N . ALA A 1 279 ? -13.133 -15.391 -22.25 1 34.28 279 ALA A N 1
ATOM 2152 C CA . ALA A 1 279 ? -12.484 -16.562 -22.828 1 34.28 279 ALA A CA 1
ATOM 2153 C C . ALA A 1 279 ? -11.102 -16.781 -22.219 1 34.28 279 ALA A C 1
ATOM 2155 O O . ALA A 1 279 ? -10.266 -15.867 -22.203 1 34.28 279 ALA A O 1
ATOM 2156 N N . LEU A 1 280 ? -11.117 -17.594 -21.359 1 34.62 280 LEU A N 1
ATOM 2157 C CA . LEU A 1 280 ? -9.836 -18.125 -20.922 1 34.62 280 LEU A CA 1
ATOM 2158 C C . LEU A 1 280 ? -8.867 -18.25 -22.094 1 34.62 280 LEU A C 1
ATOM 2160 O O . LEU A 1 280 ? -9.148 -18.953 -23.062 1 34.62 280 LEU A O 1
ATOM 2164 N N . PRO A 1 281 ? -8.18 -17.266 -22.578 1 31.19 281 PRO A N 1
ATOM 2165 C CA . PRO A 1 281 ? -7.316 -17.766 -23.656 1 31.19 281 PRO A CA 1
ATOM 2166 C C . PRO A 1 281 ? -6.59 -19.047 -23.266 1 31.19 281 PRO A C 1
ATOM 2168 O O . PRO A 1 281 ? -6.285 -19.266 -22.094 1 31.19 281 PRO A O 1
ATOM 2171 N N . TRP A 1 282 ? -7.051 -20.141 -23.844 1 28.28 282 TRP A N 1
ATOM 2172 C CA . TRP A 1 282 ? -6.117 -21.266 -23.844 1 28.28 282 TRP A CA 1
ATOM 2173 C C . TRP A 1 282 ? -4.676 -20.766 -23.891 1 28.28 282 TRP A C 1
ATOM 2175 O O . TRP A 1 282 ? -4.301 -20.016 -24.797 1 28.28 282 TRP A O 1
ATOM 2185 N N . VAL A 1 283 ? -4.23 -20.297 -22.875 1 30.59 283 VAL A N 1
ATOM 2186 C CA . VAL A 1 283 ? -2.822 -19.922 -22.844 1 30.59 283 VAL A CA 1
ATOM 2187 C C . VAL A 1 283 ? -1.963 -21.078 -23.344 1 30.59 283 VAL A C 1
ATOM 2189 O O . VAL A 1 283 ? -1.88 -22.125 -22.703 1 30.59 283 VAL A O 1
ATOM 2192 N N . ASP A 1 284 ? -2.043 -21.359 -24.594 1 28 284 ASP A N 1
ATOM 2193 C CA . ASP A 1 284 ? -0.866 -22.078 -25.078 1 28 284 ASP A CA 1
ATOM 2194 C C . ASP A 1 284 ? 0.42 -21.391 -24.625 1 28 284 ASP A C 1
ATOM 2196 O O . ASP A 1 284 ? 0.753 -20.312 -25.109 1 28 284 ASP A O 1
ATOM 2200 N N . VAL A 1 285 ? 0.591 -21.547 -23.469 1 30.44 285 VAL A N 1
ATOM 2201 C CA . VAL A 1 285 ? 1.765 -20.953 -22.844 1 30.44 285 VAL A CA 1
ATOM 2202 C C . VAL A 1 285 ? 3.023 -21.359 -23.609 1 30.44 285 VAL A C 1
ATOM 2204 O O . VAL A 1 285 ? 3.533 -22.469 -23.438 1 30.44 285 VAL A O 1
ATOM 2207 N N . THR A 1 286 ? 3.008 -21.344 -24.953 1 27.14 286 THR A N 1
ATOM 2208 C CA . THR A 1 286 ? 4.395 -21.344 -25.391 1 27.14 286 THR A CA 1
ATOM 2209 C C . THR A 1 286 ? 5.168 -20.188 -24.781 1 27.14 286 THR A C 1
ATOM 2211 O O . THR A 1 286 ? 4.898 -19.016 -25.078 1 27.14 286 THR A O 1
ATOM 2214 N N . VAL A 1 287 ? 5.508 -20.422 -23.656 1 29.12 287 VAL A N 1
ATOM 2215 C CA . VAL A 1 287 ? 6.414 -19.5 -22.953 1 29.12 287 VAL A CA 1
ATOM 2216 C C . VAL A 1 287 ? 7.637 -19.234 -23.828 1 29.12 287 VAL A C 1
ATOM 2218 O O . VAL A 1 287 ? 8.43 -20.141 -24.094 1 29.12 287 VAL A O 1
ATOM 2221 N N . THR A 1 288 ? 7.496 -18.531 -24.938 1 25.84 288 THR A N 1
ATOM 2222 C CA . THR A 1 288 ? 8.773 -18 -25.406 1 25.84 288 THR A CA 1
ATOM 2223 C C . THR A 1 288 ? 9.391 -17.078 -24.359 1 25.84 288 THR A C 1
ATOM 2225 O O . THR A 1 288 ? 8.75 -16.125 -23.906 1 25.84 288 THR A O 1
ATOM 2228 N N . ASN A 1 289 ? 10.266 -17.562 -23.609 1 28.45 289 ASN A N 1
ATOM 2229 C CA . ASN A 1 289 ? 11.211 -16.906 -22.719 1 28.45 289 ASN A CA 1
ATOM 2230 C C . ASN A 1 289 ? 11.836 -15.672 -23.375 1 28.45 289 ASN A C 1
ATOM 2232 O O . ASN A 1 289 ? 12.953 -15.742 -23.891 1 28.45 289 ASN A O 1
ATOM 2236 N N . SER A 1 290 ? 11.242 -15.078 -24.359 1 24.31 290 SER A N 1
ATOM 2237 C CA . SER A 1 290 ? 12.117 -14 -24.797 1 24.31 290 SER A CA 1
ATOM 2238 C C . SER A 1 290 ? 12.18 -12.883 -23.766 1 24.31 290 SER A C 1
ATOM 2240 O O . SER A 1 290 ? 11.383 -11.945 -23.797 1 24.31 290 SER A O 1
ATOM 2242 N N . ALA A 1 291 ? 12.32 -13.188 -22.562 1 29.59 291 ALA A N 1
ATOM 2243 C CA . ALA A 1 291 ? 12.828 -12.047 -21.797 1 29.59 291 ALA A CA 1
ATOM 2244 C C . ALA A 1 291 ? 13.977 -11.359 -22.547 1 29.59 291 ALA A C 1
ATOM 2246 O O . ALA A 1 291 ? 15.102 -11.867 -22.578 1 29.59 291 ALA A O 1
ATOM 2247 N N . SER A 1 292 ? 13.711 -10.75 -23.656 1 27.41 292 SER A N 1
ATOM 2248 C CA . SER A 1 292 ? 14.836 -9.906 -24.062 1 27.41 292 SER A CA 1
ATOM 2249 C C . SER A 1 292 ? 15.398 -9.117 -22.891 1 27.41 292 SER A C 1
ATOM 2251 O O . SER A 1 292 ? 14.648 -8.453 -22.172 1 27.41 292 SER A O 1
ATOM 2253 N N . ALA A 1 293 ? 16.438 -9.602 -22.359 1 29.36 293 ALA A N 1
ATOM 2254 C CA . ALA A 1 293 ? 17.266 -8.789 -21.469 1 29.36 293 ALA A CA 1
ATOM 2255 C C . ALA A 1 293 ? 17.219 -7.316 -21.875 1 29.36 293 ALA A C 1
ATOM 2257 O O . ALA A 1 293 ? 17.469 -6.977 -23.031 1 29.36 293 ALA A O 1
ATOM 2258 N N . PRO A 1 294 ? 16.328 -6.484 -21.234 1 31.22 294 PRO A N 1
ATOM 2259 C CA . PRO A 1 294 ? 16.578 -5.098 -21.641 1 31.22 294 PRO A CA 1
ATOM 2260 C C . PRO A 1 294 ? 18.031 -4.832 -21.984 1 31.22 294 PRO A C 1
ATOM 2262 O O . PRO A 1 294 ? 18.922 -5.508 -21.453 1 31.22 294 PRO A O 1
ATOM 2265 N N . THR A 1 295 ? 18.297 -4.508 -23.203 1 30.77 295 THR A N 1
ATOM 2266 C CA . THR A 1 295 ? 19.562 -3.934 -23.656 1 30.77 295 THR A CA 1
ATOM 2267 C C . THR A 1 295 ? 20.188 -3.076 -22.562 1 30.77 295 THR A C 1
ATOM 2269 O O . THR A 1 295 ? 19.484 -2.545 -21.703 1 30.77 295 THR A O 1
ATOM 2272 N N . SER A 1 296 ? 21.516 -3.252 -22.344 1 32.94 296 SER A N 1
ATOM 2273 C CA . SER A 1 296 ? 22.516 -2.584 -21.516 1 32.94 296 SER A CA 1
ATOM 2274 C C . SER A 1 296 ? 22.281 -1.08 -21.469 1 32.94 296 SER A C 1
ATOM 2276 O O . SER A 1 296 ? 23.094 -0.295 -21.938 1 32.94 296 SER A O 1
ATOM 2278 N N . SER A 1 297 ? 21.172 -0.646 -22 1 35.59 297 SER A N 1
ATOM 2279 C CA . SER A 1 297 ? 21.266 0.79 -21.75 1 35.59 297 SER A CA 1
ATOM 2280 C C . SER A 1 297 ? 21.609 1.078 -20.297 1 35.59 297 SER A C 1
ATOM 2282 O O . SER A 1 297 ? 21.281 0.284 -19.406 1 35.59 297 SER A O 1
ATOM 2284 N N . GLU A 1 298 ? 22.516 1.929 -20.047 1 41.84 298 GLU A N 1
ATOM 2285 C CA . GLU A 1 298 ? 23.094 2.326 -18.766 1 41.84 298 GLU A CA 1
ATOM 2286 C C . GLU A 1 298 ? 22 2.424 -17.703 1 41.84 298 GLU A C 1
ATOM 2288 O O . GLU A 1 298 ? 21.078 3.225 -17.812 1 41.84 298 GLU A O 1
ATOM 2293 N N . SER A 1 299 ? 21.562 1.359 -17.203 1 48.75 299 SER A N 1
ATOM 2294 C CA . SER A 1 299 ? 20.531 1.207 -16.172 1 48.75 299 SER A CA 1
ATOM 2295 C C . SER A 1 299 ? 20.641 2.295 -15.109 1 48.75 299 SER A C 1
ATOM 2297 O O . SER A 1 299 ? 21.734 2.568 -14.609 1 48.75 299 SER A O 1
ATOM 2299 N N . PRO A 1 300 ? 19.688 3.211 -15.094 1 50.12 300 PRO A N 1
ATOM 2300 C CA . PRO A 1 300 ? 19.719 4.254 -14.062 1 50.12 300 PRO A CA 1
ATOM 2301 C C . PRO A 1 300 ? 20.172 3.736 -12.703 1 50.12 300 PRO A C 1
ATOM 2303 O O . PRO A 1 300 ? 20.516 4.527 -11.828 1 50.12 300 PRO A O 1
ATOM 2306 N N . TRP A 1 301 ? 20.188 2.41 -12.578 1 51.88 301 TRP A N 1
ATOM 2307 C CA . TRP A 1 301 ? 20.578 1.853 -11.281 1 51.88 301 TRP A CA 1
ATOM 2308 C C . TRP A 1 301 ? 22.094 1.764 -11.156 1 51.88 301 TRP A C 1
ATOM 2310 O O . TRP A 1 301 ? 22.625 1.451 -10.086 1 51.88 301 TRP A O 1
ATOM 2320 N N . ASN A 1 302 ? 22.766 2.037 -12.336 1 56.88 302 ASN A N 1
ATOM 2321 C CA . ASN A 1 302 ? 24.219 1.945 -12.273 1 56.88 302 ASN A CA 1
ATOM 2322 C C . ASN A 1 302 ? 24.844 3.262 -11.82 1 56.88 302 ASN A C 1
ATOM 2324 O O . ASN A 1 302 ? 26.047 3.324 -11.562 1 56.88 302 ASN A O 1
ATOM 2328 N N . SER A 1 303 ? 23.922 4.34 -11.633 1 75.69 303 SER A N 1
ATOM 2329 C CA . SER A 1 303 ? 24.656 5.559 -11.289 1 75.69 303 SER A CA 1
ATOM 2330 C C . SER A 1 303 ? 23.797 6.512 -10.477 1 75.69 303 SER A C 1
ATOM 2332 O O . SER A 1 303 ? 23.203 7.441 -11.023 1 75.69 303 SER A O 1
ATOM 2334 N N . TYR A 1 304 ? 23.5 6.109 -9.258 1 85.81 304 TYR A N 1
ATOM 2335 C CA . TYR A 1 304 ? 22.797 7.078 -8.422 1 85.81 304 TYR A CA 1
ATOM 2336 C C . TYR A 1 304 ? 23.719 7.648 -7.355 1 85.81 304 TYR A C 1
ATOM 2338 O O . TYR A 1 304 ? 24.781 7.074 -7.074 1 85.81 304 TYR A O 1
ATOM 2346 N N . ALA A 1 305 ? 23.344 8.828 -6.895 1 92 305 ALA A N 1
ATOM 2347 C CA . ALA A 1 305 ? 24.125 9.461 -5.836 1 92 305 ALA A CA 1
ATOM 2348 C C . ALA A 1 305 ? 23.984 8.703 -4.523 1 92 305 ALA A C 1
ATOM 2350 O O . ALA A 1 305 ? 22.938 8.109 -4.242 1 92 305 ALA A O 1
ATOM 2351 N N . PHE A 1 306 ? 25.031 8.625 -3.783 1 92.44 306 PHE A N 1
ATOM 2352 C CA . PHE A 1 306 ? 25.047 7.996 -2.469 1 92.44 306 PHE A CA 1
ATOM 2353 C C . PHE A 1 306 ? 25.891 8.82 -1.49 1 92.44 306 PHE A C 1
ATOM 2355 O O . PHE A 1 306 ? 26.547 9.781 -1.886 1 92.44 306 PHE A O 1
ATOM 2362 N N . LEU A 1 307 ? 25.75 8.523 -0.201 1 95.38 307 LEU A N 1
ATOM 2363 C CA . LEU A 1 307 ? 26.5 9.211 0.839 1 95.38 307 LEU A CA 1
ATOM 2364 C C . LEU A 1 307 ? 27.766 8.445 1.192 1 95.38 307 LEU A C 1
ATOM 2366 O O . LEU A 1 307 ? 27.734 7.23 1.377 1 95.38 307 LEU A O 1
ATOM 2370 N N . GLU A 1 308 ? 28.859 9.164 1.259 1 93.69 308 GLU A N 1
ATOM 2371 C CA . GLU A 1 308 ? 30.047 8.57 1.869 1 93.69 308 GLU A CA 1
ATOM 2372 C C . GLU A 1 308 ? 29.938 8.555 3.391 1 93.69 308 GLU A C 1
ATOM 2374 O O . GLU A 1 308 ? 29.406 9.492 3.988 1 93.69 308 GLU A O 1
ATOM 2379 N N . PRO A 1 309 ? 30.5 7.473 4 1 94.31 309 PRO A N 1
ATOM 2380 C CA . PRO A 1 309 ? 30.438 7.414 5.461 1 94.31 309 PRO A CA 1
ATOM 2381 C C . PRO A 1 309 ? 31.047 8.648 6.121 1 94.31 309 PRO A C 1
ATOM 2383 O O . PRO A 1 309 ? 30.547 9.125 7.145 1 94.31 309 PRO A O 1
ATOM 2386 N N . GLU A 1 310 ? 32.125 9.164 5.555 1 96 310 GLU A N 1
ATOM 2387 C CA . GLU A 1 310 ? 32.75 10.359 6.094 1 96 310 GLU A CA 1
ATOM 2388 C C . GLU A 1 310 ? 31.812 11.57 6.012 1 96 310 GLU A C 1
ATOM 2390 O O . GLU A 1 310 ? 31.844 12.438 6.883 1 96 310 GLU A O 1
ATOM 2395 N N . ALA A 1 311 ? 31.062 11.594 4.953 1 97.25 311 ALA A N 1
ATOM 2396 C CA . ALA A 1 311 ? 30.078 12.672 4.805 1 97.25 311 ALA A CA 1
ATOM 2397 C C . ALA A 1 311 ? 29.016 12.594 5.898 1 97.25 311 ALA A C 1
ATOM 2399 O O . ALA A 1 311 ? 28.578 13.625 6.414 1 97.25 311 ALA A O 1
ATOM 2400 N N . VAL A 1 312 ? 28.609 11.414 6.23 1 97.06 312 VAL A N 1
ATOM 2401 C CA . VAL A 1 312 ? 27.641 11.211 7.305 1 97.06 312 VAL A CA 1
ATOM 2402 C C . VAL A 1 312 ? 28.234 11.703 8.625 1 97.06 312 VAL A C 1
ATOM 2404 O O . VAL A 1 312 ? 27.547 12.398 9.391 1 97.06 312 VAL A O 1
ATOM 2407 N N . ALA A 1 313 ? 29.438 11.367 8.859 1 96.31 313 ALA A N 1
ATOM 2408 C CA . ALA A 1 313 ? 30.109 11.82 10.07 1 96.31 313 ALA A CA 1
ATOM 2409 C C . ALA A 1 313 ? 30.188 13.344 10.125 1 96.31 313 ALA A C 1
ATOM 2411 O O . ALA A 1 313 ? 29.984 13.945 11.18 1 96.31 313 ALA A O 1
ATOM 2412 N N . TYR A 1 314 ? 30.516 13.891 9.023 1 97.38 314 TYR A N 1
ATOM 2413 C CA . TYR A 1 314 ? 30.562 15.344 8.93 1 97.38 314 TYR A CA 1
ATOM 2414 C C . TYR A 1 314 ? 29.203 15.945 9.281 1 97.38 314 TYR A C 1
ATOM 2416 O O . TYR A 1 314 ? 29.125 16.922 10.047 1 97.38 314 TYR A O 1
ATOM 2424 N N . LEU A 1 315 ? 28.062 15.398 8.695 1 97.56 315 LEU A N 1
ATOM 2425 C CA . LEU A 1 315 ? 26.719 15.883 8.984 1 97.56 315 LEU A CA 1
ATOM 2426 C C . LEU A 1 315 ? 26.438 15.82 10.477 1 97.56 315 LEU A C 1
ATOM 2428 O O . LEU A 1 315 ? 25.859 16.75 11.039 1 97.56 315 LEU A O 1
ATOM 2432 N N . HIS A 1 316 ? 26.844 14.727 11.078 1 95.62 316 HIS A N 1
ATOM 2433 C CA . HIS A 1 316 ? 26.609 14.539 12.508 1 95.62 316 HIS A CA 1
ATOM 2434 C C . HIS A 1 316 ? 27.328 15.602 13.328 1 95.62 316 HIS A C 1
ATOM 2436 O O . HIS A 1 316 ? 26.781 16.094 14.328 1 95.62 316 HIS A O 1
ATOM 2442 N N . CYS A 1 317 ? 28.5 15.953 12.945 1 96.25 317 CYS A N 1
ATOM 2443 C CA . CYS A 1 317 ? 29.266 16.984 13.641 1 96.25 317 CYS A CA 1
ATOM 2444 C C . CYS A 1 317 ? 28.672 18.359 13.391 1 96.25 317 CYS A C 1
ATOM 2446 O O . CYS A 1 317 ? 28.547 19.156 14.32 1 96.25 317 CYS A O 1
ATOM 2448 N N . ALA A 1 318 ? 28.328 18.641 12.172 1 96.38 318 ALA A N 1
ATOM 2449 C CA . ALA A 1 318 ? 27.797 19.953 11.789 1 96.38 318 ALA A CA 1
ATOM 2450 C C . ALA A 1 318 ? 26.406 20.172 12.375 1 96.38 318 ALA A C 1
ATOM 2452 O O . ALA A 1 318 ? 26.047 21.297 12.734 1 96.38 318 ALA A O 1
ATOM 2453 N N . PHE A 1 319 ? 25.625 19.141 12.398 1 95.5 319 PHE A N 1
ATOM 2454 C CA . PHE A 1 319 ? 24.25 19.172 12.914 1 95.5 319 PHE A CA 1
ATOM 2455 C C . PHE A 1 319 ? 24.047 18.094 13.977 1 95.5 319 PHE A C 1
ATOM 2457 O O . PHE A 1 319 ? 23.438 17.047 13.703 1 95.5 319 PHE A O 1
ATOM 2464 N N . PRO A 1 320 ? 24.406 18.344 15.203 1 91.06 320 PRO A N 1
ATOM 2465 C CA . PRO A 1 320 ? 24.391 17.312 16.25 1 91.06 320 PRO A CA 1
ATOM 2466 C C . PRO A 1 320 ? 22.969 16.844 16.594 1 91.06 320 PRO A C 1
ATOM 2468 O O . PRO A 1 320 ? 22.797 15.758 17.141 1 91.06 320 PRO A O 1
ATOM 2471 N N . HIS A 1 321 ? 21.953 17.578 16.234 1 90.94 321 HIS A N 1
ATOM 2472 C CA . HIS A 1 321 ? 20.578 17.234 16.578 1 90.94 321 HIS A CA 1
ATOM 2473 C C . HIS A 1 321 ? 19.891 16.5 15.438 1 90.94 321 HIS A C 1
ATOM 2475 O O . HIS A 1 321 ? 18.719 16.109 15.555 1 90.94 321 HIS A O 1
ATOM 2481 N N . LEU A 1 322 ? 20.578 16.266 14.398 1 94.69 322 LEU A N 1
ATOM 2482 C CA . LEU A 1 322 ? 20 15.656 13.195 1 94.69 322 LEU A CA 1
ATOM 2483 C C . LEU A 1 322 ? 19.484 14.258 13.492 1 94.69 322 LEU A C 1
ATOM 2485 O O . LEU A 1 322 ? 20.219 13.406 13.977 1 94.69 322 LEU A O 1
ATOM 2489 N N . VAL A 1 323 ? 18.172 14.008 13.18 1 95.25 323 VAL A N 1
ATOM 2490 C CA . VAL A 1 323 ? 17.578 12.719 13.539 1 95.25 323 VAL A CA 1
ATOM 2491 C C . VAL A 1 323 ? 17.219 11.945 12.273 1 95.25 323 VAL A C 1
ATOM 2493 O O . VAL A 1 323 ? 16.938 10.75 12.328 1 95.25 323 VAL A O 1
ATOM 2496 N N . LEU A 1 324 ? 17.203 12.586 11.125 1 97.38 324 LEU A N 1
ATOM 2497 C CA . LEU A 1 324 ? 16.781 11.938 9.891 1 97.38 324 LEU A CA 1
ATOM 2498 C C . LEU A 1 324 ? 17.516 12.531 8.695 1 97.38 324 LEU A C 1
ATOM 2500 O O . LEU A 1 324 ? 17.672 13.75 8.602 1 97.38 324 LEU A O 1
ATOM 2504 N N . VAL A 1 325 ? 17.922 11.688 7.816 1 98.31 325 VAL A N 1
ATOM 2505 C CA . VAL A 1 325 ? 18.391 12.086 6.492 1 98.31 325 VAL A CA 1
ATOM 2506 C C . VAL A 1 325 ? 17.516 11.422 5.422 1 98.31 325 VAL A C 1
ATOM 2508 O O . VAL A 1 325 ? 17.25 10.227 5.484 1 98.31 325 VAL A O 1
ATOM 2511 N N . GLY A 1 326 ? 17.016 12.172 4.516 1 98.31 326 GLY A N 1
ATOM 2512 C CA . GLY A 1 326 ? 16.312 11.695 3.34 1 98.31 326 GLY A CA 1
ATOM 2513 C C . GLY A 1 326 ? 17.047 11.969 2.043 1 98.31 326 GLY A C 1
ATOM 2514 O O . GLY A 1 326 ? 17.703 13 1.905 1 98.31 326 GLY A O 1
ATOM 2515 N N . ILE A 1 327 ? 16.891 11.078 1.106 1 97.19 327 ILE A N 1
ATOM 2516 C CA . ILE A 1 327 ? 17.578 11.25 -0.174 1 97.19 327 ILE A CA 1
ATOM 2517 C C . ILE A 1 327 ? 16.672 10.766 -1.306 1 97.19 327 ILE A C 1
ATOM 2519 O O . ILE A 1 327 ? 15.75 9.977 -1.081 1 97.19 327 ILE A O 1
ATOM 2523 N N . ASP A 1 328 ? 16.875 11.258 -2.514 1 94.38 328 ASP A N 1
ATOM 2524 C CA . ASP A 1 328 ? 16.031 10.898 -3.648 1 94.38 328 ASP A CA 1
ATOM 2525 C C . ASP A 1 328 ? 16.609 9.695 -4.398 1 94.38 328 ASP A C 1
ATOM 2527 O O . ASP A 1 328 ? 16.016 9.227 -5.371 1 94.38 328 ASP A O 1
ATOM 2531 N N . SER A 1 329 ? 17.719 9.109 -3.93 1 92.75 329 SER A N 1
ATOM 2532 C CA . SER A 1 329 ? 18.328 7.922 -4.523 1 92.75 329 SER A CA 1
ATOM 2533 C C . SER A 1 329 ? 17.734 6.648 -3.924 1 92.75 329 SER A C 1
ATOM 2535 O O . SER A 1 329 ? 17.109 6.688 -2.861 1 92.75 329 SER A O 1
ATOM 2537 N N . PRO A 1 330 ? 17.953 5.52 -4.633 1 91.31 330 PRO A N 1
ATOM 2538 C CA . PRO A 1 330 ? 17.422 4.25 -4.117 1 91.31 330 PRO A CA 1
ATOM 2539 C C . PRO A 1 330 ? 18.125 3.801 -2.836 1 91.31 330 PRO A C 1
ATOM 2541 O O . PRO A 1 330 ? 17.578 2.996 -2.078 1 91.31 330 PRO A O 1
ATOM 2544 N N . SER A 1 331 ? 19.312 4.289 -2.629 1 91.38 331 SER A N 1
ATOM 2545 C CA . SER A 1 331 ? 20.062 3.883 -1.449 1 91.38 331 SER A CA 1
ATOM 2546 C C . SER A 1 331 ? 21.078 4.949 -1.044 1 91.38 331 SER A C 1
ATOM 2548 O O . SER A 1 331 ? 21.609 5.668 -1.896 1 91.38 331 SER A O 1
ATOM 2550 N N . VAL A 1 332 ? 21.328 4.996 0.24 1 93.75 332 VAL A N 1
ATOM 2551 C CA . VAL A 1 332 ? 22.375 5.879 0.746 1 93.75 332 VAL A CA 1
ATOM 2552 C C . VAL A 1 332 ? 23.75 5.242 0.519 1 93.75 332 VAL A C 1
ATOM 2554 O O . VAL A 1 332 ? 24.781 5.898 0.674 1 93.75 332 VAL A O 1
ATOM 2557 N N . ASP A 1 333 ? 23.766 3.943 0.141 1 90.62 333 ASP A N 1
ATOM 2558 C CA . ASP A 1 333 ? 25 3.23 -0.189 1 90.62 333 ASP A CA 1
ATOM 2559 C C . ASP A 1 333 ? 25.156 3.094 -1.701 1 90.62 333 ASP A C 1
ATOM 2561 O O . ASP A 1 333 ? 24.203 3.236 -2.453 1 90.62 333 ASP A O 1
ATOM 2565 N N . PRO A 1 334 ? 26.359 2.834 -2.18 1 86.06 334 PRO A N 1
ATOM 2566 C CA . PRO A 1 334 ? 26.578 2.713 -3.623 1 86.06 334 PRO A CA 1
ATOM 2567 C C . PRO A 1 334 ? 25.922 1.473 -4.219 1 86.06 334 PRO A C 1
ATOM 2569 O O . PRO A 1 334 ? 25.641 0.507 -3.502 1 86.06 334 PRO A O 1
ATOM 2572 N N . PRO A 1 335 ? 25.406 1.476 -5.539 1 75.75 335 PRO A N 1
ATOM 2573 C CA . PRO A 1 335 ? 24.75 0.35 -6.203 1 75.75 335 PRO A CA 1
ATOM 2574 C C . PRO A 1 335 ? 25.578 -0.927 -6.176 1 75.75 335 PRO A C 1
ATOM 2576 O O . PRO A 1 335 ? 25.031 -2.027 -6.09 1 75.75 335 PRO A O 1
ATOM 2579 N N . HIS A 1 336 ? 26.781 -0.994 -6.586 1 63 336 HIS A N 1
ATOM 2580 C CA . HIS A 1 336 ? 27.562 -2.215 -6.738 1 63 336 HIS A CA 1
ATOM 2581 C C . HIS A 1 336 ? 28.406 -2.484 -5.5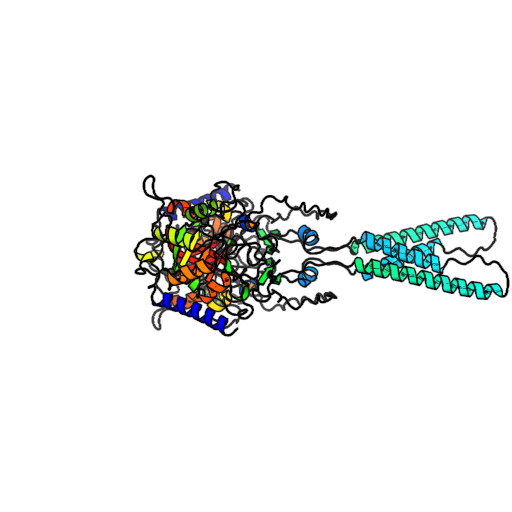 1 63 336 HIS A C 1
ATOM 2583 O O . HIS A 1 336 ? 29.422 -3.191 -5.574 1 63 336 HIS A O 1
ATOM 2589 N N . THR A 1 337 ? 27.875 -2.197 -4.359 1 53.12 337 THR A N 1
ATOM 2590 C CA . THR A 1 337 ? 28.844 -2.266 -3.277 1 53.12 337 THR A CA 1
ATOM 2591 C C . THR A 1 337 ? 29.156 -3.717 -2.928 1 53.12 337 THR A C 1
ATOM 2593 O O . THR A 1 337 ? 28.422 -4.359 -2.188 1 53.12 337 THR A O 1
ATOM 2596 N N . VAL A 1 338 ? 29.516 -4.559 -3.779 1 42.75 338 VAL A N 1
ATOM 2597 C CA . VAL A 1 338 ? 30.188 -5.793 -3.391 1 42.75 338 VAL A CA 1
ATOM 2598 C C . VAL A 1 338 ? 31.234 -5.5 -2.309 1 42.75 338 VAL A C 1
ATOM 2600 O O . VAL A 1 338 ? 31.797 -6.422 -1.721 1 42.75 338 VAL A O 1
ATOM 2603 N N . LEU A 1 339 ? 31.75 -4.352 -2.189 1 41.78 339 LEU A N 1
ATOM 2604 C CA . LEU A 1 339 ? 33 -4.273 -1.443 1 41.78 339 LEU A CA 1
ATOM 2605 C C . LEU A 1 339 ? 32.719 -4.082 0.046 1 41.78 339 LEU A C 1
ATOM 2607 O O . LEU A 1 339 ? 31.703 -3.516 0.43 1 41.78 339 LEU A O 1
ATOM 2611 N N . PRO A 1 340 ? 33.531 -4.738 0.812 1 40.09 340 PRO A N 1
ATOM 2612 C CA . PRO A 1 340 ? 33.625 -4.758 2.271 1 40.09 340 PRO A CA 1
ATOM 2613 C C . PRO A 1 340 ? 33.531 -3.367 2.893 1 40.09 340 PRO A C 1
ATOM 2615 O O . PRO A 1 340 ? 34.062 -3.127 3.977 1 40.09 340 PRO A O 1
ATOM 2618 N N . MET A 1 341 ? 33.125 -2.367 2.242 1 47.88 341 MET A N 1
ATOM 2619 C CA . MET A 1 341 ? 33.312 -1.021 2.773 1 47.88 341 MET A CA 1
ATOM 2620 C C . MET A 1 341 ? 32.188 -0.641 3.705 1 47.88 341 MET A C 1
ATOM 2622 O O . MET A 1 341 ? 31.078 -1.197 3.609 1 47.88 341 MET A O 1
ATOM 2626 N N . ARG A 1 342 ? 32.625 0.092 4.844 1 57.72 342 ARG A N 1
ATOM 2627 C CA . ARG A 1 342 ? 31.797 0.727 5.844 1 57.72 342 ARG A CA 1
ATOM 2628 C C . ARG A 1 342 ? 30.609 1.442 5.188 1 57.72 342 ARG A C 1
ATOM 2630 O O . ARG A 1 342 ? 30.812 2.363 4.391 1 57.72 342 ARG A O 1
ATOM 2637 N N . HIS A 1 343 ? 29.375 0.942 5.285 1 81.94 343 HIS A N 1
ATOM 2638 C CA . HIS A 1 343 ? 28.156 1.397 4.621 1 81.94 343 HIS A CA 1
ATOM 2639 C C . HIS A 1 343 ? 27.531 2.57 5.367 1 81.94 343 HIS A C 1
ATOM 2641 O O . HIS A 1 343 ? 27.703 2.705 6.578 1 81.94 343 HIS A O 1
ATOM 2647 N N . SER A 1 344 ? 27.219 3.568 4.602 1 91.44 344 SER A N 1
ATOM 2648 C CA . SER A 1 344 ? 26.562 4.758 5.133 1 91.44 344 SER A CA 1
ATOM 2649 C C . SER A 1 344 ? 25.375 4.387 6.012 1 91.44 344 SER A C 1
ATOM 2651 O O . SER A 1 344 ? 25.078 5.078 6.988 1 91.44 344 SER A O 1
ATOM 2653 N N . HIS A 1 345 ? 24.75 3.307 5.75 1 91.88 345 HIS A N 1
ATOM 2654 C CA . HIS A 1 345 ? 23.656 2.855 6.594 1 91.88 345 HIS A CA 1
ATOM 2655 C C . HIS A 1 345 ? 24.109 2.676 8.039 1 91.88 345 HIS A C 1
ATOM 2657 O O . HIS A 1 345 ? 23.469 3.188 8.961 1 91.88 345 HIS A O 1
ATOM 2663 N N . HIS A 1 346 ? 25.203 2.049 8.203 1 87.94 346 HIS A N 1
ATOM 2664 C CA . HIS A 1 346 ? 25.719 1.773 9.547 1 87.94 346 HIS A CA 1
ATOM 2665 C C . HIS A 1 346 ? 26.172 3.055 10.234 1 87.94 346 HIS A C 1
ATOM 2667 O O . HIS A 1 346 ? 25.922 3.234 11.438 1 87.94 346 HIS A O 1
ATOM 2673 N N . THR A 1 347 ? 26.859 3.844 9.5 1 91.31 347 THR A N 1
ATOM 2674 C CA . THR A 1 347 ? 27.312 5.105 10.07 1 91.31 347 THR A CA 1
ATOM 2675 C C . THR A 1 347 ? 26.125 5.953 10.523 1 91.31 347 THR A C 1
ATOM 2677 O O . THR A 1 347 ? 26.172 6.582 11.578 1 91.31 347 THR A O 1
ATOM 2680 N N . LEU A 1 348 ? 25.094 5.957 9.727 1 94.06 348 LEU A N 1
ATOM 2681 C CA . LEU A 1 348 ? 23.891 6.707 10.094 1 94.06 348 LEU A CA 1
ATOM 2682 C C . LEU A 1 348 ? 23.281 6.164 11.383 1 94.06 348 LEU A C 1
ATOM 2684 O O . LEU A 1 348 ? 22.875 6.938 12.258 1 94.06 348 LEU A O 1
ATOM 2688 N N . LEU A 1 349 ? 23.25 4.891 11.508 1 90.12 349 LEU A N 1
ATOM 2689 C CA . LEU A 1 349 ? 22.75 4.293 12.734 1 90.12 349 LEU A CA 1
ATOM 2690 C C . LEU A 1 349 ? 23.609 4.695 13.93 1 90.12 349 LEU A C 1
ATOM 2692 O O . LEU A 1 349 ? 23.094 5.066 14.984 1 90.12 349 LEU A O 1
ATOM 2696 N N . ARG A 1 350 ? 24.891 4.641 13.734 1 88.75 350 ARG A N 1
ATOM 2697 C CA . ARG A 1 350 ? 25.812 4.996 14.805 1 88.75 350 ARG A CA 1
ATOM 2698 C C . ARG A 1 350 ? 25.609 6.441 15.25 1 88.75 350 ARG A C 1
ATOM 2700 O O . ARG A 1 350 ? 25.766 6.758 16.438 1 88.75 350 ARG A O 1
ATOM 2707 N N . CYS A 1 351 ? 25.234 7.246 14.305 1 92.12 351 CYS A N 1
ATOM 2708 C CA . CYS A 1 351 ? 25.047 8.664 14.586 1 92.12 351 CYS A CA 1
ATOM 2709 C C . CYS A 1 351 ? 23.609 8.93 15.055 1 92.12 351 CYS A C 1
ATOM 2711 O O . CYS A 1 351 ? 23.25 10.078 15.32 1 92.12 351 CYS A O 1
ATOM 2713 N N . GLY A 1 352 ? 22.781 7.891 15.148 1 90.38 352 GLY A N 1
ATOM 2714 C CA . GLY A 1 352 ? 21.391 8.047 15.586 1 90.38 352 GLY A CA 1
ATOM 2715 C C . GLY A 1 352 ? 20.516 8.742 14.562 1 90.38 352 GLY A C 1
ATOM 2716 O O . GLY A 1 352 ? 19.656 9.547 14.914 1 90.38 352 GLY A O 1
ATOM 2717 N N . ILE A 1 353 ? 20.797 8.5 13.32 1 94.5 353 ILE A N 1
ATOM 2718 C CA . ILE A 1 353 ? 20.094 9.18 12.234 1 94.5 353 ILE A CA 1
ATOM 2719 C C . ILE A 1 353 ? 19.281 8.156 11.43 1 94.5 353 ILE A C 1
ATOM 2721 O O . ILE A 1 353 ? 19.844 7.191 10.906 1 94.5 353 ILE A O 1
ATOM 2725 N N . ALA A 1 354 ? 17.938 8.359 11.352 1 96.31 354 ALA A N 1
ATOM 2726 C CA . ALA A 1 354 ? 17.062 7.52 10.531 1 96.31 354 ALA A CA 1
ATOM 2727 C C . ALA A 1 354 ? 17.188 7.871 9.055 1 96.31 354 ALA A C 1
ATOM 2729 O O . ALA A 1 354 ? 17.781 8.898 8.703 1 96.31 354 ALA A O 1
ATOM 2730 N N . ILE A 1 355 ? 16.641 6.949 8.203 1 97.25 355 ILE A N 1
ATOM 2731 C CA . ILE A 1 355 ? 16.906 7.082 6.77 1 97.25 355 ILE A CA 1
ATOM 2732 C C . ILE A 1 355 ? 15.594 7.023 5.996 1 97.25 355 ILE A C 1
ATOM 2734 O O . ILE A 1 355 ? 14.758 6.152 6.246 1 97.25 355 ILE A O 1
ATOM 2738 N N . LEU A 1 356 ? 15.352 7.949 5.094 1 98.19 356 LEU A N 1
ATOM 2739 C CA . LEU A 1 356 ? 14.344 7.871 4.043 1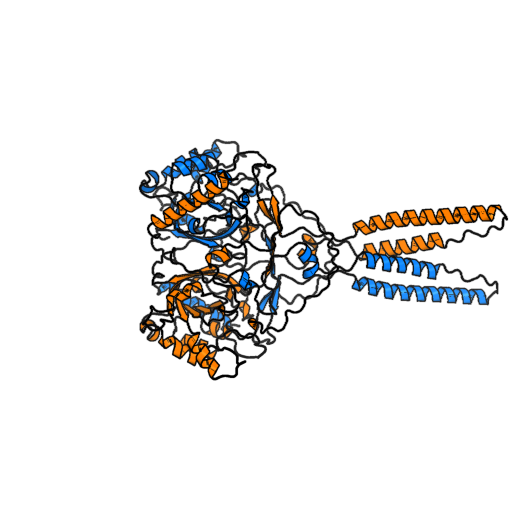 98.19 356 LEU A CA 1
ATOM 2740 C C . LEU A 1 356 ? 14.992 7.812 2.666 1 98.19 356 LEU A C 1
ATOM 2742 O O . LEU A 1 356 ? 15.883 8.609 2.359 1 98.19 356 LEU A O 1
ATOM 2746 N N . GLU A 1 357 ? 14.57 6.863 1.862 1 96.25 357 GLU A N 1
ATOM 2747 C CA . GLU A 1 357 ? 15.102 6.715 0.511 1 96.25 357 GLU A CA 1
ATOM 2748 C C . GLU A 1 357 ? 14 6.828 -0.534 1 96.25 357 GLU A C 1
ATOM 2750 O O . GLU A 1 357 ? 12.82 6.648 -0.22 1 96.25 357 GLU A O 1
ATOM 2755 N N . ASN A 1 358 ? 14.43 7.164 -1.8 1 95.31 358 ASN A N 1
ATOM 2756 C CA . ASN A 1 358 ? 13.547 7.242 -2.957 1 95.31 358 ASN A CA 1
ATOM 2757 C C . ASN A 1 358 ? 12.531 8.375 -2.814 1 95.31 358 ASN A C 1
ATOM 2759 O O . ASN A 1 358 ? 11.359 8.211 -3.172 1 95.31 358 ASN A O 1
ATOM 2763 N N . LEU A 1 359 ? 12.969 9.477 -2.252 1 96.25 359 LEU A N 1
ATOM 2764 C CA . LEU A 1 359 ? 12.133 10.664 -2.25 1 96.25 359 LEU A CA 1
ATOM 2765 C C . LEU A 1 359 ? 12.102 11.312 -3.631 1 96.25 359 LEU A C 1
ATOM 2767 O O . LEU A 1 359 ? 13.008 11.102 -4.441 1 96.25 359 LEU A O 1
ATOM 2771 N N . ARG A 1 360 ? 11.055 12.086 -3.918 1 92.19 360 ARG A N 1
ATOM 2772 C CA . ARG A 1 360 ? 10.906 12.836 -5.16 1 92.19 360 ARG A CA 1
ATOM 2773 C C . ARG A 1 360 ? 10.656 14.312 -4.879 1 92.19 360 ARG A C 1
ATOM 2775 O O . ARG A 1 360 ? 9.734 14.664 -4.148 1 92.19 360 ARG A O 1
ATOM 2782 N N . TYR A 1 361 ? 11.453 15.125 -5.52 1 89 361 TYR A N 1
ATOM 2783 C CA . TYR A 1 361 ? 11.414 16.531 -5.172 1 89 361 TYR A CA 1
ATOM 2784 C C . TYR A 1 361 ? 10.945 17.375 -6.359 1 89 361 TYR A C 1
ATOM 2786 O O . TYR A 1 361 ? 11.047 18.609 -6.34 1 89 361 TYR A O 1
ATOM 2794 N N . THR A 1 362 ? 10.406 16.781 -7.387 1 82.19 362 THR A N 1
ATOM 2795 C CA . THR A 1 362 ? 10.039 17.469 -8.617 1 82.19 362 THR A CA 1
ATOM 2796 C C . THR A 1 362 ? 9.07 18.609 -8.32 1 82.19 362 THR A C 1
ATOM 2798 O O . THR A 1 362 ? 9.172 19.688 -8.93 1 82.19 362 THR A O 1
ATOM 2801 N N . ARG A 1 363 ? 8.242 18.5 -7.391 1 81.69 363 ARG A N 1
ATOM 2802 C CA . ARG A 1 363 ? 7.203 19.484 -7.121 1 81.69 363 ARG A CA 1
ATOM 2803 C C . ARG A 1 363 ? 7.734 20.594 -6.227 1 81.69 363 ARG A C 1
ATOM 2805 O O . ARG A 1 363 ? 7.055 21.609 -6.004 1 81.69 363 ARG A O 1
ATOM 2812 N N . LEU A 1 364 ? 8.938 20.422 -5.793 1 86.94 364 LEU A N 1
ATOM 2813 C CA . LEU A 1 364 ? 9.523 21.422 -4.91 1 86.94 364 LEU A CA 1
ATOM 2814 C C . LEU A 1 364 ? 10.422 22.375 -5.688 1 86.94 364 LEU A C 1
ATOM 2816 O O . LEU A 1 364 ? 10.859 23.406 -5.156 1 86.94 364 LEU A O 1
ATOM 2820 N N . PHE A 1 365 ? 10.648 22.172 -6.949 1 80.94 365 PHE A N 1
ATOM 2821 C CA . PHE A 1 365 ? 11.656 22.891 -7.727 1 80.94 365 PHE A CA 1
ATOM 2822 C C . PHE A 1 365 ? 11.328 24.375 -7.812 1 80.94 365 PHE A C 1
ATOM 2824 O O . PHE A 1 365 ? 12.219 25.219 -7.688 1 80.94 365 PHE A O 1
ATOM 2831 N N . PRO A 1 366 ? 10.086 24.703 -7.977 1 77.38 366 PRO A N 1
ATOM 2832 C CA . PRO A 1 366 ? 9.781 26.141 -8.039 1 77.38 366 PRO A CA 1
ATOM 2833 C C . PRO A 1 366 ? 10.219 26.891 -6.785 1 77.38 366 PRO A C 1
ATOM 2835 O O . PRO A 1 366 ? 10.516 28.078 -6.848 1 77.38 366 PRO A O 1
ATOM 2838 N N . LEU A 1 367 ? 10.25 26.172 -5.691 1 79.19 367 LEU A N 1
ATOM 2839 C CA . LEU A 1 367 ? 10.633 26.812 -4.438 1 79.19 367 LEU A CA 1
ATOM 2840 C C . LEU A 1 367 ? 12.148 26.859 -4.289 1 79.19 367 LEU A C 1
ATOM 2842 O O . LEU A 1 367 ? 12.68 27.594 -3.459 1 79.19 367 LEU A O 1
ATOM 2846 N N . LEU A 1 368 ? 12.789 26.016 -5.043 1 82.5 368 LEU A N 1
ATOM 2847 C CA . LEU A 1 368 ? 14.242 25.906 -4.941 1 82.5 368 LEU A CA 1
ATOM 2848 C C . LEU A 1 368 ? 14.922 26.891 -5.895 1 82.5 368 LEU A C 1
ATOM 2850 O O . LEU A 1 368 ? 16.094 27.203 -5.723 1 82.5 368 LEU A O 1
ATOM 2854 N N . GLU A 1 369 ? 14.102 27.219 -6.988 1 72.56 369 GLU A N 1
ATOM 2855 C CA . GLU A 1 369 ? 14.656 28.125 -7.992 1 72.56 369 GLU A CA 1
ATOM 2856 C C . GLU A 1 369 ? 14.344 29.578 -7.652 1 72.56 369 GLU A C 1
ATOM 2858 O O . GLU A 1 369 ? 13.312 29.875 -7.043 1 72.56 369 GLU A O 1
ATOM 2863 N N . ARG A 1 370 ? 15.234 30.344 -7.082 1 55.53 370 ARG A N 1
ATOM 2864 C CA . ARG A 1 370 ? 15.023 31.766 -6.824 1 55.53 370 ARG A CA 1
ATOM 2865 C C . ARG A 1 370 ? 14.375 32.469 -8.023 1 55.53 370 ARG A C 1
ATOM 2867 O O . ARG A 1 370 ? 14.445 31.953 -9.141 1 55.53 370 ARG A O 1
ATOM 2874 N N . ASN A 1 371 ? 13.547 33.562 -7.73 1 47.44 371 ASN A N 1
ATOM 2875 C CA . ASN A 1 371 ? 13.086 34.562 -8.695 1 47.44 371 ASN A CA 1
ATOM 2876 C C . ASN A 1 371 ? 14.164 34.906 -9.719 1 47.44 371 ASN A C 1
ATOM 2878 O O . ASN A 1 371 ? 15.359 34.781 -9.43 1 47.44 371 ASN A O 1
ATOM 2882 N N . PRO A 1 372 ? 13.812 35.25 -10.914 1 44.28 372 PRO A N 1
ATOM 2883 C CA . PRO A 1 372 ? 14.742 35.844 -11.867 1 44.28 372 PRO A CA 1
ATOM 2884 C C . PRO A 1 372 ? 15.578 36.969 -11.258 1 44.28 372 PRO A C 1
ATOM 2886 O O . PRO A 1 372 ? 15.031 37.875 -10.641 1 44.28 372 PRO A O 1
ATOM 2889 N N . GLY A 1 373 ? 16.922 36.844 -11.039 1 49.31 373 GLY A N 1
ATOM 2890 C CA . GLY A 1 373 ? 17.922 37.781 -10.539 1 49.31 373 GLY A CA 1
ATOM 2891 C C . GLY A 1 373 ? 18.578 37.281 -9.25 1 49.31 373 GLY A C 1
ATOM 2892 O O . GLY A 1 373 ? 19.609 37.844 -8.836 1 49.31 373 GLY A O 1
ATOM 2893 N N . GLU A 1 374 ? 17.734 36.719 -8.32 1 49.75 374 GLU A N 1
ATOM 2894 C CA . GLU A 1 374 ? 18.312 36.344 -7.043 1 49.75 374 GLU A CA 1
ATOM 2895 C C . GLU A 1 374 ? 18.844 34.906 -7.094 1 49.75 374 GLU A C 1
ATOM 2897 O O . GLU A 1 374 ? 18.375 34.094 -7.91 1 49.75 374 GLU A O 1
ATOM 2902 N N . SER A 1 375 ? 20.078 34.625 -6.648 1 50.38 375 SER A N 1
ATOM 2903 C CA . SER A 1 375 ? 20.812 33.344 -6.535 1 50.38 375 SER A CA 1
ATOM 2904 C C . SER A 1 375 ? 19.906 32.219 -6.051 1 50.38 375 SER A C 1
ATOM 2906 O O . SER A 1 375 ? 18.938 32.469 -5.332 1 50.38 375 SER A O 1
ATOM 2908 N N . GLN A 1 376 ? 19.906 31.094 -6.758 1 59.44 376 GLN A N 1
ATOM 2909 C CA . GLN A 1 376 ? 19.203 29.859 -6.402 1 59.44 376 GLN A CA 1
ATOM 2910 C C . GLN A 1 376 ? 19.281 29.594 -4.902 1 59.44 376 GLN A C 1
ATOM 2912 O O . GLN A 1 376 ? 20.359 29.625 -4.316 1 59.44 376 GLN A O 1
ATOM 2917 N N . ARG A 1 377 ? 18.188 29.719 -4.188 1 77.5 377 ARG A N 1
ATOM 2918 C CA . ARG A 1 377 ? 18.203 29.453 -2.75 1 77.5 377 ARG A CA 1
ATOM 2919 C C . ARG A 1 377 ? 18.734 28.062 -2.457 1 77.5 377 ARG A C 1
ATOM 2921 O O . ARG A 1 377 ? 19.578 27.875 -1.58 1 77.5 377 ARG A O 1
ATOM 2928 N N . GLY A 1 378 ? 18.531 27.109 -3.275 1 89.44 378 GLY A N 1
ATOM 2929 C CA . GLY A 1 378 ? 18.984 25.734 -3.166 1 89.44 378 GLY A CA 1
ATOM 2930 C C . GLY A 1 378 ? 18.562 25.062 -1.878 1 89.44 378 GLY A C 1
ATOM 2931 O O . GLY A 1 378 ? 19.109 24.031 -1.492 1 89.44 378 GLY A O 1
ATOM 2932 N N . TRP A 1 379 ? 17.734 25.719 -1.109 1 93 379 TRP A N 1
ATOM 2933 C CA . TRP A 1 379 ? 17.234 25.125 0.118 1 93 379 TRP A CA 1
ATOM 2934 C C . TRP A 1 379 ? 15.812 25.609 0.42 1 93 379 TRP A C 1
ATOM 2936 O O . TRP A 1 379 ? 15.391 26.641 -0.092 1 93 379 TRP A O 1
ATOM 2946 N N . VAL A 1 380 ? 15.062 24.844 1.125 1 93.12 380 VAL A N 1
ATOM 2947 C CA . VAL A 1 380 ? 13.727 25.203 1.6 1 93.12 380 VAL A CA 1
ATOM 2948 C C . VAL A 1 380 ? 13.492 24.609 2.986 1 93.12 380 VAL A C 1
ATOM 2950 O O . VAL A 1 380 ? 13.789 23.438 3.223 1 93.12 380 VAL A O 1
ATOM 2953 N N . SER A 1 381 ? 13.086 25.484 3.953 1 92.69 381 SER A N 1
ATOM 2954 C CA . SER A 1 381 ? 12.734 25 5.285 1 92.69 381 SER A CA 1
ATOM 2955 C C . SER A 1 381 ? 11.234 24.781 5.414 1 92.69 381 SER A C 1
ATOM 2957 O O . SER A 1 381 ? 10.445 25.438 4.727 1 92.69 381 SER A O 1
ATOM 2959 N N . GLY A 1 382 ? 10.852 23.859 6.23 1 93.25 382 GLY A N 1
ATOM 2960 C CA . GLY A 1 382 ? 9.453 23.562 6.492 1 93.25 382 GLY A CA 1
ATOM 2961 C C . GLY A 1 382 ? 9.258 22.406 7.465 1 93.25 382 GLY A C 1
ATOM 2962 O O . GLY A 1 382 ? 10.016 22.266 8.43 1 93.25 382 GLY A O 1
ATOM 2963 N N . SER A 1 383 ? 8.117 21.797 7.332 1 93.06 383 SER A N 1
ATOM 2964 C CA . SER A 1 383 ? 7.773 20.609 8.109 1 93.06 383 SER A CA 1
ATOM 2965 C C . SER A 1 383 ? 7.387 19.438 7.207 1 93.06 383 SER A C 1
ATOM 2967 O O . SER A 1 383 ? 6.984 19.641 6.062 1 93.06 383 SER A O 1
ATOM 2969 N N . MET A 1 384 ? 7.609 18.297 7.691 1 94.94 384 MET A N 1
ATOM 2970 C CA . MET A 1 384 ? 7.238 17.125 6.902 1 94.94 384 MET A CA 1
ATOM 2971 C C . MET A 1 384 ? 6.379 16.172 7.719 1 94.94 384 MET A C 1
ATOM 2973 O O . MET A 1 384 ? 6.512 16.094 8.945 1 94.94 384 MET A O 1
ATOM 2977 N N . LEU A 1 385 ? 5.504 15.508 7.051 1 94.75 385 LEU A N 1
ATOM 2978 C CA . LEU A 1 385 ? 4.688 14.422 7.594 1 94.75 385 LEU A CA 1
ATOM 2979 C C . LEU A 1 385 ? 4.914 13.133 6.82 1 94.75 385 LEU A C 1
ATOM 2981 O O . LEU A 1 385 ? 4.781 13.102 5.598 1 94.75 385 LEU A O 1
ATOM 2985 N N . THR A 1 386 ? 5.328 12.125 7.527 1 96 386 THR A N 1
ATOM 2986 C CA . THR A 1 386 ? 5.465 10.797 6.945 1 96 386 THR A CA 1
ATOM 2987 C C . THR A 1 386 ? 4.305 9.898 7.371 1 96 386 THR A C 1
ATOM 2989 O O . THR A 1 386 ? 4 9.797 8.562 1 96 386 THR A O 1
ATOM 2992 N N . VAL A 1 387 ? 3.633 9.352 6.352 1 94.75 387 VAL A N 1
ATOM 2993 C CA . VAL A 1 387 ? 2.559 8.398 6.594 1 94.75 387 VAL A CA 1
ATOM 2994 C C . VAL A 1 387 ? 2.982 7.012 6.117 1 94.75 387 VAL A C 1
ATOM 2996 O O . VAL A 1 387 ? 3.184 6.797 4.918 1 94.75 387 VAL A O 1
ATOM 2999 N N . PHE A 1 388 ? 3.055 6.125 7.09 1 93.94 388 PHE A N 1
ATOM 3000 C CA . PHE A 1 388 ? 3.49 4.773 6.762 1 93.94 388 PHE A CA 1
ATOM 3001 C C . PHE A 1 388 ? 2.332 3.951 6.211 1 93.94 388 PHE A C 1
ATOM 3003 O O . PHE A 1 388 ? 1.192 4.098 6.66 1 93.94 388 PHE A O 1
ATOM 3010 N N . ASN A 1 389 ? 2.645 3.168 5.23 1 92.5 389 ASN A N 1
ATOM 3011 C CA . ASN A 1 389 ? 1.666 2.264 4.637 1 92.5 389 ASN A CA 1
ATOM 3012 C C . ASN A 1 389 ? 1.57 0.953 5.41 1 92.5 389 ASN A C 1
ATOM 3014 O O . ASN A 1 389 ? 2.545 0.202 5.492 1 92.5 389 ASN A O 1
ATOM 3018 N N . ALA A 1 390 ? 0.406 0.634 5.871 1 88.25 390 ALA A N 1
ATOM 3019 C CA . ALA A 1 390 ? 0.209 -0.557 6.695 1 88.25 390 ALA A CA 1
ATOM 3020 C C . ALA A 1 390 ? 0.5 -1.827 5.902 1 88.25 390 ALA A C 1
ATOM 3022 O O . ALA A 1 390 ? 0.951 -2.828 6.461 1 88.25 390 ALA A O 1
ATOM 3023 N N . THR A 1 391 ? 0.294 -1.796 4.637 1 92 391 THR A N 1
ATOM 3024 C CA . THR A 1 391 ? 0.455 -2.992 3.816 1 92 391 THR A CA 1
ATOM 3025 C C . THR A 1 391 ? 1.894 -3.119 3.322 1 92 391 THR A C 1
ATOM 3027 O O . THR A 1 391 ? 2.225 -4.059 2.594 1 92 391 THR A O 1
ATOM 3030 N N . GLN A 1 392 ? 2.719 -2.219 3.625 1 93.31 392 GLN A N 1
ATOM 3031 C CA . GLN A 1 392 ? 4.133 -2.254 3.271 1 93.31 392 GLN A CA 1
ATOM 3032 C C . GLN A 1 392 ? 5.016 -2.086 4.508 1 93.31 392 GLN A C 1
ATOM 3034 O O . GLN A 1 392 ? 5.977 -1.316 4.492 1 93.31 392 GLN A O 1
ATOM 3039 N N . ASN A 1 393 ? 4.652 -2.711 5.512 1 91.25 393 ASN A N 1
ATOM 3040 C CA . ASN A 1 393 ? 5.387 -2.689 6.773 1 91.25 393 ASN A CA 1
ATOM 3041 C C . ASN A 1 393 ? 6.227 -3.951 6.953 1 91.25 393 ASN A C 1
ATOM 3043 O O . ASN A 1 393 ? 5.734 -4.969 7.445 1 91.25 393 ASN A O 1
ATOM 3047 N N . TYR A 1 394 ? 7.504 -3.857 6.57 1 90.75 394 TYR A N 1
ATOM 3048 C CA . TYR A 1 394 ? 8.438 -4.973 6.656 1 90.75 394 TYR A CA 1
ATOM 3049 C C . TYR A 1 394 ? 9.484 -4.723 7.738 1 90.75 394 TYR A C 1
ATOM 3051 O O . TYR A 1 394 ? 9.672 -3.586 8.18 1 90.75 394 TYR A O 1
ATOM 3059 N N . ASP A 1 395 ? 10.156 -5.758 8.172 1 87.38 395 ASP A N 1
ATOM 3060 C CA . ASP A 1 395 ? 11.164 -5.621 9.219 1 87.38 395 ASP A CA 1
ATOM 3061 C C . ASP A 1 395 ? 12.336 -4.77 8.734 1 87.38 395 ASP A C 1
ATOM 3063 O O . ASP A 1 395 ? 12.93 -4.016 9.516 1 87.38 395 ASP A O 1
ATOM 3067 N N . ASP A 1 396 ? 12.68 -4.898 7.52 1 90.31 396 ASP A N 1
ATOM 3068 C CA . ASP A 1 396 ? 13.867 -4.238 6.992 1 90.31 396 ASP A CA 1
ATOM 3069 C C . ASP A 1 396 ? 13.547 -2.826 6.512 1 90.31 396 ASP A C 1
ATOM 3071 O O . ASP A 1 396 ? 14.445 -1.982 6.406 1 90.31 396 ASP A O 1
ATOM 3075 N N . ALA A 1 397 ? 12.336 -2.623 6.148 1 94.12 397 ALA A N 1
ATOM 3076 C CA . ALA A 1 397 ? 11.945 -1.316 5.629 1 94.12 397 ALA A CA 1
ATOM 3077 C C . ALA A 1 397 ? 10.43 -1.126 5.703 1 94.12 397 ALA A C 1
ATOM 3079 O O . ALA A 1 397 ? 9.68 -2.098 5.66 1 94.12 397 ALA A O 1
ATOM 3080 N N . ARG A 1 398 ? 10.023 0.088 5.789 1 94.62 398 ARG A N 1
ATOM 3081 C CA . ARG A 1 398 ? 8.609 0.44 5.781 1 94.62 398 ARG A CA 1
ATOM 3082 C C . ARG A 1 398 ? 8.289 1.406 4.648 1 94.62 398 ARG A C 1
ATOM 3084 O O . ARG A 1 398 ? 8.867 2.494 4.57 1 94.62 398 ARG A O 1
ATOM 3091 N N . GLY A 1 399 ? 7.398 0.874 3.756 1 95.5 399 GLY A N 1
ATOM 3092 C CA . GLY A 1 399 ? 6.918 1.789 2.734 1 95.5 399 GLY A CA 1
ATOM 3093 C C . GLY A 1 399 ? 6.117 2.945 3.297 1 95.5 399 GLY A C 1
ATOM 3094 O O . GLY A 1 399 ? 5.34 2.77 4.238 1 95.5 399 GLY A O 1
ATOM 3095 N N . CYS A 1 400 ? 6.293 4.184 2.689 1 96.44 400 CYS A N 1
ATOM 3096 C CA . CYS A 1 400 ? 5.625 5.348 3.264 1 96.44 400 CYS A CA 1
ATOM 3097 C C . CYS A 1 400 ? 5.402 6.426 2.209 1 96.44 400 CYS A C 1
ATOM 3099 O O . CYS A 1 400 ? 5.887 6.309 1.083 1 96.44 400 CYS A O 1
ATOM 3101 N N . SER A 1 401 ? 4.535 7.336 2.51 1 95.94 401 SER A N 1
ATOM 3102 C CA . SER A 1 401 ? 4.324 8.586 1.791 1 95.94 401 SER A CA 1
ATOM 3103 C C . SER A 1 401 ? 4.816 9.781 2.604 1 95.94 401 SER A C 1
ATOM 3105 O O . SER A 1 401 ? 4.648 9.82 3.824 1 95.94 401 SER A O 1
ATOM 3107 N N . VAL A 1 402 ? 5.453 10.688 1.923 1 97 402 VAL A N 1
ATOM 3108 C CA . VAL A 1 402 ? 6.012 11.852 2.604 1 97 402 VAL A CA 1
ATOM 3109 C C . VAL A 1 402 ? 5.422 13.133 2.012 1 97 402 VAL A C 1
ATOM 3111 O O . VAL A 1 402 ? 5.469 13.344 0.798 1 97 402 VAL A O 1
ATOM 3114 N N . VAL A 1 403 ? 4.844 13.953 2.865 1 94.81 403 VAL A N 1
ATOM 3115 C CA . VAL A 1 403 ? 4.32 15.266 2.49 1 94.81 403 VAL A CA 1
ATOM 3116 C C . VAL A 1 403 ? 5.141 16.359 3.164 1 94.81 403 VAL A C 1
ATOM 3118 O O . VAL A 1 403 ? 5.344 16.328 4.379 1 94.81 403 VAL A O 1
ATOM 3121 N N . PHE A 1 404 ? 5.648 17.281 2.381 1 94.81 404 PHE A N 1
ATOM 3122 C CA . PHE A 1 404 ? 6.445 18.406 2.873 1 94.81 404 PHE A CA 1
ATOM 3123 C C . PHE A 1 404 ? 5.637 19.703 2.842 1 94.81 404 PHE A C 1
ATOM 3125 O O . PHE A 1 404 ? 4.984 20 1.843 1 94.81 404 PHE A O 1
ATOM 3132 N N . PHE A 1 405 ? 5.625 20.406 3.949 1 92.75 405 PHE A N 1
ATOM 3133 C CA . PHE A 1 405 ? 4.957 21.703 4.098 1 92.75 405 PHE A CA 1
ATOM 3134 C C . PHE A 1 405 ? 5.973 22.828 4.195 1 92.75 405 PHE A C 1
ATOM 3136 O O . PHE A 1 405 ? 6.508 23.094 5.273 1 92.75 405 PHE A O 1
ATOM 3143 N N . PRO A 1 406 ? 6.168 23.547 3.094 1 91.44 406 PRO A N 1
ATOM 3144 C CA . PRO A 1 406 ? 7.148 24.641 3.131 1 91.44 406 PRO A CA 1
ATOM 3145 C C . PRO A 1 406 ? 6.707 25.797 4.02 1 91.44 406 PRO A C 1
ATOM 3147 O O . PRO A 1 406 ? 5.516 26.109 4.09 1 91.44 406 PRO A O 1
ATOM 3150 N N . GLU A 1 407 ? 7.641 26.391 4.801 1 86.62 407 GLU A N 1
ATOM 3151 C CA . GLU A 1 407 ? 7.348 27.578 5.598 1 86.62 407 GLU A CA 1
ATOM 3152 C C . GLU A 1 407 ? 6.887 28.734 4.715 1 86.62 407 GLU A C 1
ATOM 3154 O O . GLU A 1 407 ? 5.973 29.484 5.078 1 86.62 407 GLU A O 1
ATOM 3159 N N . GLU A 1 408 ? 7.57 28.875 3.619 1 74.5 408 GLU A N 1
ATOM 3160 C CA . GLU A 1 408 ? 7.148 29.875 2.631 1 74.5 408 GLU A CA 1
ATOM 3161 C C . GLU A 1 408 ? 6.277 29.234 1.552 1 74.5 408 GLU A C 1
ATOM 3163 O O . GLU A 1 408 ? 6.609 28.172 1.025 1 74.5 408 GLU A O 1
ATOM 3168 N N . PRO A 1 409 ? 5.012 29.812 1.496 1 61.19 409 PRO A N 1
ATOM 3169 C CA . PRO A 1 409 ? 4.098 29.203 0.527 1 61.19 409 PRO A CA 1
ATOM 3170 C C . PRO A 1 409 ? 4.641 29.234 -0.9 1 61.19 409 PRO A C 1
ATOM 3172 O O . PRO A 1 409 ? 5.484 30.078 -1.222 1 61.19 409 PRO A O 1
ATOM 3175 N N . LEU A 1 410 ? 4.285 28.188 -1.765 1 54.12 410 LEU A N 1
ATOM 3176 C CA . LEU A 1 410 ? 4.582 28.156 -3.193 1 54.12 410 LEU A CA 1
ATOM 3177 C C . LEU A 1 410 ? 3.941 29.359 -3.896 1 54.12 410 LEU A C 1
ATOM 3179 O O . LEU A 1 410 ? 2.867 29.812 -3.5 1 54.12 410 LEU A O 1
ATOM 3183 N N . MET B 1 1 ? 26.781 -6.535 18.703 1 57.78 1 MET B N 1
ATOM 3184 C CA . MET B 1 1 ? 25.375 -6.703 19.078 1 57.78 1 MET B CA 1
ATOM 3185 C C . MET B 1 1 ? 24.953 -5.672 20.109 1 57.78 1 MET B C 1
ATOM 3187 O O . MET B 1 1 ? 24.047 -4.879 19.875 1 57.78 1 MET B O 1
ATOM 3191 N N . ALA B 1 2 ? 25.734 -5.641 21.219 1 62.06 2 ALA B N 1
ATOM 3192 C CA . ALA B 1 2 ? 25.406 -4.707 22.297 1 62.06 2 ALA B CA 1
ATOM 3193 C C . ALA B 1 2 ? 25.578 -3.262 21.828 1 62.06 2 ALA B C 1
ATOM 3195 O O . ALA B 1 2 ? 24.75 -2.406 22.156 1 62.06 2 ALA B O 1
ATOM 3196 N N . ALA B 1 3 ? 26.531 -3.061 20.922 1 68.94 3 ALA B N 1
ATOM 3197 C CA . ALA B 1 3 ? 26.797 -1.703 20.453 1 68.94 3 ALA B CA 1
ATOM 3198 C C . ALA B 1 3 ? 25.656 -1.19 19.578 1 68.94 3 ALA B C 1
ATOM 3200 O O . ALA B 1 3 ? 25.234 -0.043 19.719 1 68.94 3 ALA B O 1
ATOM 3201 N N . GLU B 1 4 ? 25.172 -2.064 18.828 1 73.69 4 GLU B N 1
ATOM 3202 C CA . GLU B 1 4 ? 24.109 -1.675 17.906 1 73.69 4 GLU B CA 1
ATOM 3203 C C . GLU B 1 4 ? 22.828 -1.341 18.641 1 73.69 4 GLU B C 1
ATOM 3205 O O . GLU B 1 4 ? 22.094 -0.423 18.266 1 73.69 4 GLU B O 1
ATOM 3210 N N . PHE B 1 5 ? 22.562 -2.033 19.703 1 72.69 5 PHE B N 1
ATOM 3211 C CA . PHE B 1 5 ? 21.391 -1.739 20.531 1 72.69 5 PHE B CA 1
ATOM 3212 C C . PHE B 1 5 ? 21.516 -0.362 21.172 1 72.69 5 PHE B C 1
ATOM 3214 O O . PHE B 1 5 ? 20.562 0.402 21.203 1 72.69 5 PHE B O 1
ATOM 3221 N N . THR B 1 6 ? 22.703 -0.167 21.531 1 79.62 6 THR B N 1
ATOM 3222 C CA . THR B 1 6 ? 22.953 1.123 22.156 1 79.62 6 THR B CA 1
ATOM 3223 C C . THR B 1 6 ? 22.828 2.258 21.156 1 79.62 6 THR B C 1
ATOM 3225 O O . THR B 1 6 ? 22.312 3.332 21.484 1 79.62 6 THR B O 1
ATOM 3228 N N . GLU B 1 7 ? 23.188 1.945 20 1 84 7 GLU B N 1
ATOM 3229 C CA . GLU B 1 7 ? 23.094 2.955 18.953 1 84 7 GLU B CA 1
ATOM 3230 C C . GLU B 1 7 ? 21.641 3.293 18.625 1 84 7 GLU B C 1
ATOM 3232 O O . GLU B 1 7 ? 21.297 4.465 18.469 1 84 7 GLU B O 1
ATOM 3237 N N . LEU B 1 8 ? 20.859 2.35 18.531 1 84.5 8 LEU B N 1
ATOM 3238 C CA . LEU B 1 8 ? 19.438 2.584 18.266 1 84.5 8 LEU B CA 1
ATOM 3239 C C . LEU B 1 8 ? 18.781 3.297 19.438 1 84.5 8 LEU B C 1
ATOM 3241 O O . LEU B 1 8 ? 17.938 4.172 19.25 1 84.5 8 LEU B O 1
ATOM 3245 N N . ASP B 1 9 ? 19.203 2.859 20.625 1 84.62 9 ASP B N 1
ATOM 3246 C CA . ASP B 1 9 ? 18.672 3.527 21.797 1 84.62 9 ASP B CA 1
ATOM 3247 C C . ASP B 1 9 ? 19.047 5.008 21.812 1 84.62 9 ASP B C 1
ATOM 3249 O O . ASP B 1 9 ? 18.219 5.855 22.172 1 84.62 9 ASP B O 1
ATOM 3253 N N . GLU B 1 10 ? 20.219 5.25 21.375 1 84.19 10 GLU B N 1
ATOM 3254 C CA . GLU B 1 10 ? 20.672 6.637 21.297 1 84.19 10 GLU B CA 1
ATOM 3255 C C . GLU B 1 10 ? 19.859 7.41 20.25 1 84.19 10 GLU B C 1
ATOM 3257 O O . GLU B 1 10 ? 19.5 8.562 20.469 1 84.19 10 GLU B O 1
ATOM 3262 N N . ALA B 1 11 ? 19.656 6.805 19.156 1 86.19 11 ALA B N 1
ATOM 3263 C CA . ALA B 1 11 ? 18.828 7.43 18.125 1 86.19 11 ALA B CA 1
ATOM 3264 C C . ALA B 1 11 ? 17.438 7.766 18.672 1 86.19 11 ALA B C 1
ATOM 3266 O O . ALA B 1 11 ? 16.938 8.875 18.469 1 86.19 11 ALA B O 1
ATOM 3267 N N . ASN B 1 12 ? 16.891 6.867 19.391 1 86.06 12 ASN B N 1
ATOM 3268 C CA . ASN B 1 12 ? 15.547 7.059 19.938 1 86.06 12 ASN B CA 1
ATOM 3269 C C . ASN B 1 12 ? 15.555 8.094 21.062 1 86.06 12 ASN B C 1
ATOM 3271 O O . ASN B 1 12 ? 14.57 8.812 21.25 1 86.06 12 ASN B O 1
ATOM 3275 N N . ARG B 1 13 ? 16.672 8.172 21.734 1 82.75 13 ARG B N 1
ATOM 3276 C CA . ARG B 1 13 ? 16.812 9.219 22.734 1 82.75 13 ARG B CA 1
ATOM 3277 C C . ARG B 1 13 ? 16.859 10.602 22.094 1 82.75 13 ARG B C 1
ATOM 3279 O O . ARG B 1 13 ? 16.234 11.539 22.594 1 82.75 13 ARG B O 1
ATOM 3286 N N . LYS B 1 14 ? 17.547 10.742 21.031 1 83.75 14 LYS B N 1
ATOM 3287 C CA . LYS B 1 14 ? 17.672 12 20.297 1 83.75 14 LYS B CA 1
ATOM 3288 C C . LYS B 1 14 ? 16.297 12.516 19.859 1 83.75 14 LYS B C 1
ATOM 3290 O O . LYS B 1 14 ? 16.016 13.711 19.938 1 83.75 14 LYS B O 1
ATOM 3295 N N . VAL B 1 15 ? 15.453 11.586 19.422 1 82.31 15 VAL B N 1
ATOM 3296 C CA . VAL B 1 15 ? 14.164 12.031 18.906 1 82.31 15 VAL B CA 1
ATOM 3297 C C . VAL B 1 15 ? 13.258 12.438 20.078 1 82.31 15 VAL B C 1
ATOM 3299 O O . VAL B 1 15 ? 12.391 13.305 19.922 1 82.31 15 VAL B O 1
ATOM 3302 N N . ARG B 1 16 ? 13.508 11.828 21.172 1 79.62 16 ARG B N 1
ATOM 3303 C CA . ARG B 1 16 ? 12.773 12.258 22.359 1 79.62 16 ARG B CA 1
ATOM 3304 C C . ARG B 1 16 ? 13.156 13.68 22.766 1 79.62 16 ARG B C 1
ATOM 3306 O O . ARG B 1 16 ? 12.312 14.445 23.234 1 79.62 16 ARG B O 1
ATOM 3313 N N . GLU B 1 17 ? 14.406 14 22.578 1 78.12 17 GLU B N 1
ATOM 3314 C CA . GLU B 1 17 ? 14.852 15.375 22.812 1 78.12 17 GLU B CA 1
ATOM 3315 C C . GLU B 1 17 ? 14.141 16.344 21.875 1 78.12 17 GLU B C 1
ATOM 3317 O O . GLU B 1 17 ? 13.75 17.438 22.281 1 78.12 17 GLU B O 1
ATOM 3322 N N . TRP B 1 18 ? 13.992 15.984 20.672 1 76.62 18 TRP B N 1
ATOM 3323 C CA . TRP B 1 18 ? 13.242 16.797 19.719 1 76.62 18 TRP B CA 1
ATOM 3324 C C . TRP B 1 18 ? 11.82 17.031 20.219 1 76.62 18 TRP B C 1
ATOM 3326 O O . TRP B 1 18 ? 11.32 18.172 20.172 1 76.62 18 TRP B O 1
ATOM 3336 N N . LYS B 1 19 ? 11.219 15.984 20.672 1 74.44 19 LYS B N 1
ATOM 3337 C CA . LYS B 1 19 ? 9.844 16.094 21.156 1 74.44 19 LYS B CA 1
ATOM 3338 C C . LYS B 1 19 ? 9.742 17.094 22.297 1 74.44 19 LYS B C 1
ATOM 3340 O O . LYS B 1 19 ? 8.75 17.828 22.406 1 74.44 19 LYS B O 1
ATOM 3345 N N . ARG B 1 20 ? 10.828 17.125 23.078 1 71.38 20 ARG B N 1
ATOM 3346 C CA . ARG B 1 20 ? 10.836 17.984 24.25 1 71.38 20 ARG B CA 1
ATOM 3347 C C . ARG B 1 20 ? 11.18 19.422 23.875 1 71.38 20 ARG B C 1
ATOM 3349 O O . ARG B 1 20 ? 10.57 20.359 24.375 1 71.38 20 ARG B O 1
ATOM 3356 N N . GLU B 1 21 ? 12.273 19.547 23.031 1 64.5 21 GLU B N 1
ATOM 3357 C CA . GLU B 1 21 ? 12.844 20.859 22.734 1 64.5 21 GLU B CA 1
ATOM 3358 C C . GLU B 1 21 ? 12.078 21.562 21.625 1 64.5 21 GLU B C 1
ATOM 3360 O O . GLU B 1 21 ? 12 22.797 21.578 1 64.5 21 GLU B O 1
ATOM 3365 N N . ALA B 1 22 ? 11.984 20.766 20.609 1 59.12 22 ALA B N 1
ATOM 3366 C CA . ALA B 1 22 ? 11.484 21.391 19.391 1 59.12 22 ALA B CA 1
ATOM 3367 C C . ALA B 1 22 ? 10.094 21.969 19.594 1 59.12 22 ALA B C 1
ATOM 3369 O O . ALA B 1 22 ? 9.594 22.719 18.75 1 59.12 22 ALA B O 1
ATOM 3370 N N . LYS B 1 23 ? 9.898 22.609 20.625 1 56.69 23 LYS B N 1
ATOM 3371 C CA . LYS B 1 23 ? 8.555 23.188 20.672 1 56.69 23 LYS B CA 1
ATOM 3372 C C . LYS B 1 23 ? 7.727 22.75 19.469 1 56.69 23 LYS B C 1
ATOM 3374 O O . LYS B 1 23 ? 8.273 22.438 18.422 1 56.69 23 LYS B O 1
ATOM 3379 N N . GLU B 1 24 ? 6.66 22.156 19.609 1 58.91 24 GLU B N 1
ATOM 3380 C CA . GLU B 1 24 ? 5.773 21.656 18.562 1 58.91 24 GLU B CA 1
ATOM 3381 C C . GLU B 1 24 ? 5.98 22.406 17.25 1 58.91 24 GLU B C 1
ATOM 3383 O O . GLU B 1 24 ? 6.328 23.594 17.266 1 58.91 24 GLU B O 1
ATOM 3388 N N . SER B 1 25 ? 6.484 21.719 16.031 1 66.88 25 SER B N 1
ATOM 3389 C CA . SER B 1 25 ? 6.57 22.359 14.719 1 66.88 25 SER B CA 1
ATOM 3390 C C . SER B 1 25 ? 5.516 23.453 14.562 1 66.88 25 SER B C 1
ATOM 3392 O O . SER B 1 25 ? 4.453 23.375 15.18 1 66.88 25 SER B O 1
ATOM 3394 N N . ALA B 1 26 ? 6.023 24.531 13.922 1 74.38 26 ALA B N 1
ATOM 3395 C CA . ALA B 1 26 ? 5.027 25.547 13.57 1 74.38 26 ALA B CA 1
ATOM 3396 C C . ALA B 1 26 ? 3.83 24.922 12.867 1 74.38 26 ALA B C 1
ATOM 3398 O O . ALA B 1 26 ? 3.969 23.906 12.172 1 74.38 26 ALA B O 1
ATOM 3399 N N . PRO B 1 27 ? 2.758 25.469 13.273 1 84.31 27 PRO B N 1
ATOM 3400 C CA . PRO B 1 27 ? 1.578 24.984 12.555 1 84.31 27 PRO B CA 1
ATOM 3401 C C . PRO B 1 27 ? 1.712 25.109 11.039 1 84.31 27 PRO B C 1
ATOM 3403 O O . PRO B 1 27 ? 2.424 26 10.555 1 84.31 27 PRO B O 1
ATOM 3406 N N . VAL B 1 28 ? 1.124 24.203 10.359 1 86.06 28 VAL B N 1
ATOM 3407 C CA . VAL B 1 28 ? 1.24 24.188 8.906 1 86.06 28 VAL B CA 1
ATOM 3408 C C . VAL B 1 28 ? -0.149 24.266 8.273 1 86.06 28 VAL B C 1
ATOM 3410 O O . VAL B 1 28 ? -1.147 23.922 8.906 1 86.06 28 VAL B O 1
ATOM 3413 N N . SER B 1 29 ? -0.091 24.797 7.008 1 85.56 29 SER B N 1
ATOM 3414 C CA . SER B 1 29 ? -1.294 24.719 6.188 1 85.56 29 SER B CA 1
ATOM 3415 C C . SER B 1 29 ? -1.342 23.438 5.375 1 85.56 29 SER B C 1
ATOM 3417 O O . SER B 1 29 ? -0.45 23.172 4.566 1 85.56 29 SER B O 1
ATOM 3419 N N . LEU B 1 30 ? -2.373 22.703 5.574 1 85.5 30 LEU B N 1
ATOM 3420 C CA . LEU B 1 30 ? -2.482 21.422 4.883 1 85.5 30 LEU B CA 1
ATOM 3421 C C . LEU B 1 30 ? -2.555 21.625 3.373 1 85.5 30 LEU B C 1
ATOM 3423 O O . LEU B 1 30 ? -2.098 20.766 2.607 1 85.5 30 LEU B O 1
ATOM 3427 N N . ALA B 1 31 ? -3.082 22.656 2.922 1 79.62 31 ALA B N 1
ATOM 3428 C CA . ALA B 1 31 ? -3.234 22.938 1.497 1 79.62 31 ALA B CA 1
ATOM 3429 C C . ALA B 1 31 ? -1.882 23.203 0.84 1 79.62 31 ALA B C 1
ATOM 3431 O O . ALA B 1 31 ? -1.739 23.062 -0.377 1 79.62 31 ALA B O 1
ATOM 3432 N N . GLY B 1 32 ? -0.933 23.547 1.597 1 81.94 32 GLY B N 1
ATOM 3433 C CA . GLY B 1 32 ? 0.378 23.875 1.056 1 81.94 32 GLY B CA 1
ATOM 3434 C C . GLY B 1 32 ? 1.314 22.672 1.003 1 81.94 32 GLY B C 1
ATOM 3435 O O . GLY B 1 32 ? 2.5 22.828 0.697 1 81.94 32 GLY B O 1
ATOM 3436 N N . GLY B 1 33 ? 0.76 21.562 1.262 1 89.06 33 GLY B N 1
ATOM 3437 C CA . GLY B 1 33 ? 1.609 20.391 1.285 1 89.06 33 GLY B CA 1
ATOM 3438 C C . GLY B 1 33 ? 2.072 19.953 -0.094 1 89.06 33 GLY B C 1
ATOM 3439 O O . GLY B 1 33 ? 1.314 20.031 -1.062 1 89.06 33 GLY B O 1
ATOM 3440 N N . VAL B 1 34 ? 3.332 19.531 -0.155 1 90.62 34 VAL B N 1
ATOM 3441 C CA . VAL B 1 34 ? 3.936 19.031 -1.384 1 90.62 34 VAL B CA 1
ATOM 3442 C C . VAL B 1 34 ? 4.277 17.547 -1.221 1 90.62 34 VAL B C 1
ATOM 3444 O O . VAL B 1 34 ? 4.996 17.172 -0.295 1 90.62 34 VAL B O 1
ATOM 3447 N N . ASP B 1 35 ? 3.76 16.781 -2.129 1 91.81 35 ASP B N 1
ATOM 3448 C CA . ASP B 1 35 ? 4 15.344 -2.09 1 91.81 35 ASP B CA 1
ATOM 3449 C C . ASP B 1 35 ? 5.402 15.008 -2.59 1 91.81 35 ASP B C 1
ATOM 3451 O O . ASP B 1 35 ? 5.754 15.32 -3.727 1 91.81 35 ASP B O 1
ATOM 3455 N N . LEU B 1 36 ? 6.199 14.305 -1.723 1 95.38 36 LEU B N 1
ATOM 3456 C CA . LEU B 1 36 ? 7.562 13.914 -2.072 1 95.38 36 LEU B CA 1
ATOM 3457 C C . LEU B 1 36 ? 7.656 12.414 -2.309 1 95.38 36 LEU B C 1
ATOM 3459 O O . LEU B 1 36 ? 8.758 11.852 -2.336 1 95.38 36 LEU B O 1
ATOM 3463 N N . THR B 1 37 ? 6.559 11.773 -2.404 1 94.38 37 THR B N 1
ATOM 3464 C CA . THR B 1 37 ? 6.492 10.32 -2.523 1 94.38 37 THR B CA 1
ATOM 3465 C C . THR B 1 37 ? 6.742 9.883 -3.965 1 94.38 37 THR B C 1
ATOM 3467 O O . THR B 1 37 ? 6.309 10.555 -4.906 1 94.38 37 THR B O 1
ATOM 3470 N N . MET B 1 38 ? 7.434 8.789 -4.105 1 92.19 38 MET B N 1
ATOM 3471 C CA . MET B 1 38 ? 7.695 8.219 -5.426 1 92.19 38 MET B CA 1
ATOM 3472 C C . MET B 1 38 ? 6.395 7.77 -6.086 1 92.19 38 MET B C 1
ATOM 3474 O O . MET B 1 38 ? 5.52 7.203 -5.43 1 92.19 38 MET B O 1
ATOM 3478 N N . SER B 1 39 ? 6.348 7.973 -7.359 1 86.38 39 SER B N 1
ATOM 3479 C CA . SER B 1 39 ? 5.172 7.559 -8.117 1 86.38 39 SER B CA 1
ATOM 3480 C C . SER B 1 39 ? 5.219 6.066 -8.438 1 86.38 39 SER B C 1
ATOM 3482 O O . SER B 1 39 ? 6.281 5.445 -8.383 1 86.38 39 SER B O 1
ATOM 3484 N N . LEU B 1 40 ? 4.039 5.562 -8.789 1 85.94 40 LEU B N 1
ATOM 3485 C CA . LEU B 1 40 ? 3.926 4.152 -9.156 1 85.94 40 LEU B CA 1
ATOM 3486 C C . LEU B 1 40 ? 4.797 3.836 -10.367 1 85.94 40 LEU B C 1
ATOM 3488 O O . LEU B 1 40 ? 5.445 2.787 -10.414 1 85.94 40 LEU B O 1
ATOM 3492 N N . ASP B 1 41 ? 4.809 4.641 -11.328 1 81.25 41 ASP B N 1
ATOM 3493 C CA . ASP B 1 41 ? 5.574 4.43 -12.547 1 81.25 41 ASP B CA 1
ATOM 3494 C C . ASP B 1 41 ? 7.066 4.301 -12.25 1 81.25 41 ASP B C 1
ATOM 3496 O O . ASP B 1 41 ? 7.762 3.496 -12.875 1 81.25 41 ASP B O 1
ATOM 3500 N N . ASP B 1 42 ? 7.492 5.047 -11.312 1 85.06 42 ASP B N 1
ATOM 3501 C CA . ASP B 1 42 ? 8.906 5.035 -10.961 1 85.06 42 ASP B CA 1
ATOM 3502 C C . ASP B 1 42 ? 9.266 3.773 -10.18 1 85.06 42 ASP B C 1
ATOM 3504 O O . ASP B 1 42 ? 10.445 3.416 -10.078 1 85.06 42 ASP B O 1
ATOM 3508 N N . MET B 1 43 ? 8.305 3.135 -9.617 1 85.38 43 MET B N 1
ATOM 3509 C CA . MET B 1 43 ? 8.555 1.942 -8.812 1 85.38 43 MET B CA 1
ATOM 3510 C C . MET B 1 43 ? 8.922 0.756 -9.703 1 85.38 43 MET B C 1
ATOM 3512 O O . MET B 1 43 ? 9.289 -0.308 -9.195 1 85.38 43 MET B O 1
ATOM 3516 N N . GLN B 1 44 ? 8.852 0.907 -10.93 1 79.38 44 GLN B N 1
ATOM 3517 C CA . GLN B 1 44 ? 9.258 -0.135 -11.867 1 79.38 44 GLN B CA 1
ATOM 3518 C C . GLN B 1 44 ? 10.773 -0.175 -12.023 1 79.38 44 GLN B C 1
ATOM 3520 O O . GLN B 1 44 ? 11.328 -1.177 -12.477 1 79.38 44 GLN B O 1
ATOM 3525 N N . HIS B 1 45 ? 11.336 0.877 -11.609 1 75.19 45 HIS B N 1
ATOM 3526 C CA . HIS B 1 45 ? 12.789 0.966 -11.75 1 75.19 45 HIS B CA 1
ATOM 3527 C C . HIS B 1 45 ? 13.484 0.71 -10.414 1 75.19 45 HIS B C 1
ATOM 3529 O O . HIS B 1 45 ? 13.648 1.629 -9.609 1 75.19 45 HIS B O 1
ATOM 3535 N N . VAL B 1 46 ? 13.773 -0.543 -10.234 1 77.31 46 VAL B N 1
ATOM 3536 C CA . VAL B 1 46 ? 14.438 -0.951 -9.008 1 77.31 46 VAL B CA 1
ATOM 3537 C C . VAL B 1 46 ? 15.797 -1.576 -9.336 1 77.31 46 VAL B C 1
ATOM 3539 O O . VAL B 1 46 ? 16.125 -1.79 -10.5 1 77.31 46 VAL B O 1
ATOM 3542 N N . ALA B 1 47 ? 16.578 -1.729 -8.281 1 76.44 47 ALA B N 1
ATOM 3543 C CA . ALA B 1 47 ? 17.828 -2.461 -8.453 1 76.44 47 ALA B CA 1
ATOM 3544 C C . ALA B 1 47 ? 17.578 -3.838 -9.062 1 76.44 47 ALA B C 1
ATOM 3546 O O . ALA B 1 47 ? 16.547 -4.457 -8.82 1 76.44 47 ALA B O 1
ATOM 3547 N N . PRO B 1 48 ? 18.5 -4.348 -9.883 1 75.25 48 PRO B N 1
ATOM 3548 C CA . PRO B 1 48 ? 18.312 -5.602 -10.617 1 75.25 48 PRO B CA 1
ATOM 3549 C C . PRO B 1 48 ? 18 -6.777 -9.688 1 75.25 48 PRO B C 1
ATOM 3551 O O . PRO B 1 48 ? 17.328 -7.727 -10.102 1 75.25 48 PRO B O 1
ATOM 3554 N N . SER B 1 49 ? 18.438 -6.723 -8.516 1 82 49 SER B N 1
ATOM 3555 C CA . SER B 1 49 ? 18.234 -7.844 -7.602 1 82 49 SER B CA 1
ATOM 3556 C C . SER B 1 49 ? 16.891 -7.75 -6.906 1 82 49 SER B C 1
ATOM 3558 O O . SER B 1 49 ? 16.469 -8.68 -6.219 1 82 49 SER B O 1
ATOM 3560 N N . LEU B 1 50 ? 16.219 -6.695 -7.133 1 89.12 50 LEU B N 1
ATOM 3561 C CA . LEU B 1 50 ? 14.945 -6.473 -6.449 1 89.12 50 LEU B CA 1
ATOM 3562 C C . LEU B 1 50 ? 13.773 -6.574 -7.422 1 89.12 50 LEU B C 1
ATOM 3564 O O . LEU B 1 50 ? 13.898 -6.18 -8.586 1 89.12 50 LEU B O 1
ATOM 3568 N N . SER B 1 51 ? 12.719 -7.133 -6.93 1 91.56 51 SER B N 1
ATOM 3569 C CA . SER B 1 51 ? 11.492 -7.18 -7.723 1 91.56 51 SER B CA 1
ATOM 3570 C C . SER B 1 51 ? 10.812 -5.816 -7.766 1 91.56 51 SER B C 1
ATOM 3572 O O . SER B 1 51 ? 10.586 -5.199 -6.723 1 91.56 51 SER B O 1
ATOM 3574 N N . PRO B 1 52 ? 10.484 -5.316 -8.969 1 91.25 52 PRO B N 1
ATOM 3575 C CA . PRO B 1 52 ? 9.688 -4.09 -9.055 1 91.25 52 PRO B CA 1
ATOM 3576 C C . PRO B 1 52 ? 8.227 -4.309 -8.664 1 91.25 52 PRO B C 1
ATOM 3578 O O . PRO B 1 52 ? 7.785 -5.449 -8.531 1 91.25 52 PRO B O 1
ATOM 3581 N N . PHE B 1 53 ? 7.566 -3.207 -8.438 1 92.31 53 PHE B N 1
ATOM 3582 C CA . PHE B 1 53 ? 6.133 -3.33 -8.195 1 92.31 53 PHE B CA 1
ATOM 3583 C C . PHE B 1 53 ? 5.402 -3.725 -9.477 1 92.31 53 PHE B C 1
ATOM 3585 O O . PHE B 1 53 ? 5.617 -3.125 -10.531 1 92.31 53 PHE B O 1
ATOM 3592 N N . GLN B 1 54 ? 4.551 -4.734 -9.359 1 91.88 54 GLN B N 1
ATOM 3593 C CA . GLN B 1 54 ? 3.75 -5.152 -10.5 1 91.88 54 GLN B CA 1
ATOM 3594 C C . GLN B 1 54 ? 2.422 -5.758 -10.055 1 91.88 54 GLN B C 1
ATOM 3596 O O . GLN B 1 54 ? 2.355 -6.418 -9.016 1 91.88 54 GLN B O 1
ATOM 3601 N N . VAL B 1 55 ? 1.42 -5.418 -10.75 1 93.69 55 VAL B N 1
ATOM 3602 C CA . VAL B 1 55 ? 0.153 -6.133 -10.625 1 93.69 55 VAL B CA 1
ATOM 3603 C C . VAL B 1 55 ? 0.158 -7.355 -11.547 1 93.69 55 VAL B C 1
ATOM 3605 O O . VAL B 1 55 ? 0.357 -7.23 -12.758 1 93.69 55 VAL B O 1
ATOM 3608 N N . LEU B 1 56 ? -0.001 -8.516 -10.992 1 94.25 56 LEU B N 1
ATOM 3609 C CA . LEU B 1 56 ? 0.054 -9.75 -11.773 1 94.25 56 LEU B CA 1
ATOM 3610 C C . LEU B 1 56 ? -1.327 -10.117 -12.305 1 94.25 56 LEU B C 1
ATOM 3612 O O . LEU B 1 56 ? -2.326 -9.992 -11.586 1 94.25 56 LEU B O 1
ATOM 3616 N N . ARG B 1 57 ? -1.303 -10.531 -13.5 1 92.75 57 ARG B N 1
ATOM 3617 C CA . ARG B 1 57 ? -2.514 -11.078 -14.102 1 92.75 57 ARG B CA 1
ATOM 3618 C C . ARG B 1 57 ? -2.52 -12.602 -14.031 1 92.75 57 ARG B C 1
ATOM 3620 O O . ARG B 1 57 ? -1.528 -13.211 -13.625 1 92.75 57 ARG B O 1
ATOM 3627 N N . THR B 1 58 ? -3.641 -13.117 -14.438 1 91.81 58 THR B N 1
ATOM 3628 C CA . THR B 1 58 ? -3.816 -14.562 -14.352 1 91.81 58 THR B CA 1
ATOM 3629 C C . THR B 1 58 ? -2.697 -15.297 -15.094 1 91.81 58 THR B C 1
ATOM 3631 O O . THR B 1 58 ? -2.096 -16.219 -14.555 1 91.81 58 THR B O 1
ATOM 3634 N N . ASN B 1 59 ? -2.355 -14.875 -16.266 1 89.56 59 ASN B N 1
ATOM 3635 C CA . ASN B 1 59 ? -1.324 -15.523 -17.062 1 89.56 59 ASN B CA 1
ATOM 3636 C C . ASN B 1 59 ? 0.055 -15.383 -16.422 1 89.56 59 ASN B C 1
ATOM 3638 O O . ASN B 1 59 ? 0.933 -16.219 -16.641 1 89.56 59 ASN B O 1
ATOM 3642 N N . ASP B 1 60 ? 0.192 -14.352 -15.68 1 92.25 60 ASP B N 1
ATOM 3643 C CA . ASP B 1 60 ? 1.483 -14.117 -15.047 1 92.25 60 ASP B CA 1
ATOM 3644 C C . ASP B 1 60 ? 1.785 -15.203 -14.008 1 92.25 60 ASP B C 1
ATOM 3646 O O . ASP B 1 60 ? 2.949 -15.469 -13.703 1 92.25 60 ASP B O 1
ATOM 3650 N N . ILE B 1 61 ? 0.786 -15.781 -13.484 1 93.56 61 ILE B N 1
ATOM 3651 C CA . ILE B 1 61 ? 0.97 -16.844 -12.508 1 93.56 61 ILE B CA 1
ATOM 3652 C C . ILE B 1 61 ? 1.751 -18 -13.133 1 93.56 61 ILE B C 1
ATOM 3654 O O . ILE B 1 61 ? 2.705 -18.5 -12.539 1 93.56 61 ILE B O 1
ATOM 3658 N N . LEU B 1 62 ? 1.496 -18.359 -14.328 1 90.5 62 LEU B N 1
ATOM 3659 C CA . LEU B 1 62 ? 2.105 -19.5 -14.992 1 90.5 62 LEU B CA 1
ATOM 3660 C C . LEU B 1 62 ? 3.432 -19.109 -15.641 1 90.5 62 LEU B C 1
ATOM 3662 O O . LEU B 1 62 ? 4.234 -19.969 -16 1 90.5 62 LEU B O 1
ATOM 3666 N N . THR B 1 63 ? 3.629 -17.812 -15.734 1 90.56 63 THR B N 1
ATOM 3667 C CA . THR B 1 63 ? 4.859 -17.391 -16.391 1 90.56 63 THR B CA 1
ATOM 3668 C C . THR B 1 63 ? 5.898 -16.953 -15.367 1 90.56 63 THR B C 1
ATOM 3670 O O . THR B 1 63 ? 7.102 -17.031 -15.617 1 90.56 63 THR B O 1
ATOM 3673 N N . GLN B 1 64 ? 5.398 -16.562 -14.25 1 92.12 64 GLN B N 1
ATOM 3674 C CA . GLN B 1 64 ? 6.355 -15.969 -13.32 1 92.12 64 GLN B CA 1
ATOM 3675 C C . GLN B 1 64 ? 6.406 -16.75 -12.008 1 92.12 64 GLN B C 1
ATOM 3677 O O . GLN B 1 64 ? 7.438 -16.766 -11.336 1 92.12 64 GLN B O 1
ATOM 3682 N N . LEU B 1 65 ? 5.332 -17.359 -11.672 1 94.38 65 LEU B N 1
ATOM 3683 C CA . LEU B 1 65 ? 5.266 -17.906 -10.32 1 94.38 65 LEU B CA 1
ATOM 3684 C C . LEU B 1 65 ? 5.426 -19.422 -10.344 1 94.38 65 LEU B C 1
ATOM 3686 O O . LEU B 1 65 ? 6.031 -20 -9.438 1 94.38 65 LEU B O 1
ATOM 3690 N N . VAL B 1 66 ? 4.84 -20.094 -11.328 1 92.19 66 VAL B N 1
ATOM 3691 C CA . VAL B 1 66 ? 4.871 -21.562 -11.398 1 92.19 66 VAL B CA 1
ATOM 3692 C C . VAL B 1 66 ? 5.203 -22 -12.82 1 92.19 66 VAL B C 1
ATOM 3694 O O . VAL B 1 66 ? 4.645 -21.469 -13.789 1 92.19 66 VAL B O 1
ATOM 3697 N N . TYR B 1 67 ? 6.07 -22.938 -12.852 1 89.81 67 TYR B N 1
ATOM 3698 C CA . TYR B 1 67 ? 6.352 -23.594 -14.125 1 89.81 67 TYR B CA 1
ATOM 3699 C C . TYR B 1 67 ? 5.824 -25.031 -14.133 1 89.81 67 TYR B C 1
ATOM 3701 O O . TYR B 1 67 ? 6.215 -25.844 -13.289 1 89.81 67 TYR B O 1
ATOM 3709 N N . ILE B 1 68 ? 5 -25.234 -15.047 1 88.94 68 ILE B N 1
ATOM 3710 C CA . ILE B 1 68 ? 4.371 -26.547 -15.18 1 88.94 68 ILE B CA 1
ATOM 3711 C C . ILE B 1 68 ? 4.727 -27.156 -16.531 1 88.94 68 ILE B C 1
ATOM 3713 O O . ILE B 1 68 ? 4.27 -26.672 -17.578 1 88.94 68 ILE B O 1
ATOM 3717 N N . PRO B 1 69 ? 5.465 -28.234 -16.469 1 89.62 69 PRO B N 1
ATOM 3718 C CA . PRO B 1 69 ? 5.723 -28.906 -17.75 1 89.62 69 PRO B CA 1
ATOM 3719 C C . PRO B 1 69 ? 4.449 -29.391 -18.438 1 89.62 69 PRO B C 1
ATOM 3721 O O . PRO B 1 69 ? 3.436 -29.625 -17.766 1 89.62 69 PRO B O 1
ATOM 3724 N N . SER B 1 70 ? 4.523 -29.625 -19.719 1 90.56 70 SER B N 1
ATOM 3725 C CA . SER B 1 70 ? 3.365 -30.016 -20.516 1 90.56 70 SER B CA 1
ATOM 3726 C C . SER B 1 70 ? 2.791 -31.344 -20.047 1 90.56 70 SER B C 1
ATOM 3728 O O . SER B 1 70 ? 3.494 -32.375 -20.031 1 90.56 70 SER B O 1
ATOM 3730 N N . VAL B 1 71 ? 1.534 -31.344 -19.781 1 90.88 71 VAL B N 1
ATOM 3731 C CA . VAL B 1 71 ? 0.827 -32.531 -19.344 1 90.88 71 VAL B CA 1
ATOM 3732 C C . VAL B 1 71 ? 0.76 -33.531 -20.5 1 90.88 71 VAL B C 1
ATOM 3734 O O . VAL B 1 71 ? 0.956 -34.75 -20.312 1 90.88 71 VAL B O 1
ATOM 3737 N N . THR B 1 72 ? 0.526 -33.031 -21.672 1 92.25 72 THR B N 1
ATOM 3738 C CA . THR B 1 72 ? 0.406 -33.875 -22.844 1 92.25 72 THR B CA 1
ATOM 3739 C C . THR B 1 72 ? 1.711 -34.625 -23.109 1 92.25 72 THR B C 1
ATOM 3741 O O . THR B 1 72 ? 1.7 -35.812 -23.422 1 92.25 72 THR B O 1
ATOM 3744 N N . THR B 1 73 ? 2.76 -33.906 -23.016 1 93.12 73 THR B N 1
ATOM 3745 C CA . THR B 1 73 ? 4.059 -34.531 -23.219 1 93.12 73 THR B CA 1
ATOM 3746 C C . THR B 1 73 ? 4.305 -35.625 -22.172 1 93.12 73 THR B C 1
ATOM 3748 O O . THR B 1 73 ? 4.781 -36.719 -22.484 1 93.12 73 THR B O 1
ATOM 3751 N N . THR B 1 74 ? 4.02 -35.312 -20.984 1 93.5 74 THR B N 1
ATOM 3752 C CA . THR B 1 74 ? 4.195 -36.281 -19.922 1 93.5 74 THR B CA 1
ATOM 3753 C C . THR B 1 74 ? 3.32 -37.531 -20.141 1 93.5 74 THR B C 1
ATOM 3755 O O . THR B 1 74 ? 3.779 -38.656 -20 1 93.5 74 THR B O 1
ATOM 3758 N N . ALA B 1 75 ? 2.121 -37.312 -20.516 1 94.06 75 ALA B N 1
ATOM 3759 C CA . ALA B 1 75 ? 1.192 -38.406 -20.781 1 94.06 75 ALA B CA 1
ATOM 3760 C C . ALA B 1 75 ? 1.661 -39.25 -21.953 1 94.06 75 ALA B C 1
ATOM 3762 O O . ALA B 1 75 ? 1.613 -40.469 -21.891 1 94.06 75 ALA B O 1
ATOM 3763 N N . ALA B 1 76 ? 2.045 -38.656 -22.969 1 94.81 76 ALA B N 1
ATOM 3764 C CA . ALA B 1 76 ? 2.502 -39.375 -24.156 1 94.81 76 ALA B CA 1
ATOM 3765 C C . ALA B 1 76 ? 3.721 -40.25 -23.844 1 94.81 76 ALA B C 1
ATOM 3767 O O . ALA B 1 76 ? 3.77 -41.406 -24.234 1 94.81 76 ALA B O 1
ATOM 3768 N N . ALA B 1 77 ? 4.691 -39.594 -23.188 1 95.38 77 ALA B N 1
ATOM 3769 C CA . ALA B 1 77 ? 5.891 -40.312 -22.812 1 95.38 77 ALA B CA 1
ATOM 3770 C C . ALA B 1 77 ? 5.543 -41.5 -21.891 1 95.38 77 ALA B C 1
ATOM 3772 O O . ALA B 1 77 ? 6.113 -42.594 -22.016 1 95.38 77 ALA B O 1
ATOM 3773 N N . SER B 1 78 ? 4.684 -41.312 -21.016 1 95.69 78 SER B N 1
ATOM 3774 C CA . SER B 1 78 ? 4.281 -42.375 -20.094 1 95.69 78 SER B CA 1
ATOM 3775 C C . SER B 1 78 ? 3.545 -43.5 -20.812 1 95.69 78 SER B C 1
ATOM 3777 O O . SER B 1 78 ? 3.748 -44.688 -20.516 1 95.69 78 SER B O 1
ATOM 3779 N N . SER B 1 79 ? 2.668 -43.156 -21.734 1 95.19 79 SER B N 1
ATOM 3780 C CA . SER B 1 79 ? 1.986 -44.156 -22.547 1 95.19 79 SER B CA 1
ATOM 3781 C C . SER B 1 79 ? 2.982 -45 -23.344 1 95.19 79 SER B C 1
ATOM 3783 O O . SER B 1 79 ? 2.844 -46.219 -23.453 1 95.19 79 SER B O 1
ATOM 3785 N N . ALA B 1 80 ? 3.908 -44.312 -23.953 1 95.31 80 ALA B N 1
ATOM 3786 C CA . ALA B 1 80 ? 4.949 -45 -24.703 1 95.31 80 ALA B CA 1
ATOM 3787 C C . ALA B 1 80 ? 5.727 -45.969 -23.812 1 95.31 80 ALA B C 1
ATOM 3789 O O . ALA B 1 80 ? 6.082 -47.062 -24.234 1 95.31 80 ALA B O 1
ATOM 3790 N N . PHE B 1 81 ? 6.039 -45.438 -22.656 1 94.5 81 PHE B N 1
ATOM 3791 C CA . PHE B 1 81 ? 6.715 -46.281 -21.672 1 94.5 81 PHE B CA 1
ATOM 3792 C C . PHE B 1 81 ? 5.898 -47.531 -21.391 1 94.5 81 PHE B C 1
ATOM 3794 O O . PHE B 1 81 ? 6.43 -48.656 -21.422 1 94.5 81 PHE B O 1
ATOM 3801 N N . GLY B 1 82 ? 4.648 -47.406 -21.109 1 94 82 GLY B N 1
ATOM 3802 C CA . GLY B 1 82 ? 3.793 -48.562 -20.875 1 94 82 GLY B CA 1
ATOM 3803 C C . GLY B 1 82 ? 3.758 -49.531 -22.031 1 94 82 GLY B C 1
ATOM 3804 O O . GLY B 1 82 ? 3.814 -50.75 -21.844 1 94 82 GLY B O 1
ATOM 3805 N N . ALA B 1 83 ? 3.631 -49 -23.156 1 94 83 ALA B N 1
ATOM 3806 C CA . ALA B 1 83 ? 3.617 -49.812 -24.375 1 94 83 ALA B CA 1
ATOM 3807 C C . ALA B 1 83 ? 4.926 -50.594 -24.516 1 94 83 ALA B C 1
ATOM 3809 O O . ALA B 1 83 ? 4.914 -51.812 -24.797 1 94 83 ALA B O 1
ATOM 3810 N N . LEU B 1 84 ? 6.031 -49.875 -24.297 1 93.25 84 LEU B N 1
ATOM 3811 C CA . LEU B 1 84 ? 7.352 -50.469 -24.469 1 93.25 84 LEU B CA 1
ATOM 3812 C C . LEU B 1 84 ? 7.566 -51.594 -23.484 1 93.25 84 LEU B C 1
ATOM 3814 O O . LEU B 1 84 ? 8.039 -52.688 -23.844 1 93.25 84 LEU B O 1
ATOM 3818 N N . VAL B 1 85 ? 7.254 -51.375 -22.328 1 92.75 85 VAL B N 1
ATOM 3819 C CA . VAL B 1 85 ? 7.422 -52.375 -21.297 1 92.75 85 VAL B CA 1
ATOM 3820 C C . VAL B 1 85 ? 6.566 -53.594 -21.625 1 92.75 85 VAL B C 1
ATOM 3822 O O . VAL B 1 85 ? 7.02 -54.75 -21.5 1 92.75 85 VAL B O 1
ATOM 3825 N N . THR B 1 86 ? 5.379 -53.406 -22.062 1 90.56 86 THR B N 1
ATOM 3826 C CA . THR B 1 86 ? 4.488 -54.5 -22.438 1 90.56 86 THR B CA 1
ATOM 3827 C C . THR B 1 86 ? 5.059 -55.281 -23.641 1 90.56 86 THR B C 1
ATOM 3829 O O . THR B 1 86 ? 5.027 -56.5 -23.656 1 90.56 86 THR B O 1
ATOM 3832 N N . LEU B 1 87 ? 5.574 -54.594 -24.578 1 89.5 87 LEU B N 1
ATOM 3833 C CA . LEU B 1 87 ? 6.176 -55.219 -25.734 1 89.5 87 LEU B CA 1
ATOM 3834 C C . LEU B 1 87 ? 7.375 -56.062 -25.344 1 89.5 87 LEU B C 1
ATOM 3836 O O . LEU B 1 87 ? 7.531 -57.188 -25.828 1 89.5 87 LEU B O 1
ATOM 3840 N N . ILE B 1 88 ? 8.18 -55.562 -24.453 1 88.38 88 ILE B N 1
ATOM 3841 C CA . ILE B 1 88 ? 9.359 -56.281 -23.984 1 88.38 88 ILE B CA 1
ATOM 3842 C C . ILE B 1 88 ? 8.938 -57.562 -23.25 1 88.38 88 ILE B C 1
ATOM 3844 O O . ILE B 1 88 ? 9.523 -58.625 -23.453 1 88.38 88 ILE B O 1
ATOM 3848 N N . LEU B 1 89 ? 7.898 -57.469 -22.562 1 86 89 LEU B N 1
ATOM 3849 C CA . LEU B 1 89 ? 7.496 -58.594 -21.703 1 86 89 LEU B CA 1
ATOM 3850 C C . LEU B 1 89 ? 6.684 -59.594 -22.484 1 86 89 LEU B C 1
ATOM 3852 O O . LEU B 1 89 ? 6.641 -60.781 -22.125 1 86 89 LEU B O 1
ATOM 3856 N N . THR B 1 90 ? 6.008 -59.281 -23.609 1 80.88 90 THR B N 1
ATOM 3857 C CA . THR B 1 90 ? 5.148 -60.219 -24.344 1 80.88 90 THR B CA 1
ATOM 3858 C C . THR B 1 90 ? 5.859 -60.719 -25.594 1 80.88 90 THR B C 1
ATOM 3860 O O . THR B 1 90 ? 5.355 -61.625 -26.266 1 80.88 90 THR B O 1
ATOM 3863 N N . LEU B 1 91 ? 6.867 -60.188 -26.016 1 72 91 LEU B N 1
ATOM 3864 C CA . LEU B 1 91 ? 7.57 -60.688 -27.188 1 72 91 LEU B CA 1
ATOM 3865 C C . LEU B 1 91 ? 7.941 -62.156 -27.016 1 72 91 LEU B C 1
ATOM 3867 O O . LEU B 1 91 ? 8.609 -62.531 -26.047 1 72 91 LEU B O 1
ATOM 3871 N N . GLN B 1 92 ? 6.98 -63 -27.219 1 61.91 92 GLN B N 1
ATOM 3872 C CA . GLN B 1 92 ? 7.254 -64.438 -27.25 1 61.91 92 GLN B CA 1
ATOM 3873 C C . GLN B 1 92 ? 8.375 -64.75 -28.234 1 61.91 92 GLN B C 1
ATOM 3875 O O . GLN B 1 92 ? 8.398 -64.25 -29.359 1 61.91 92 GLN B O 1
ATOM 3880 N N . GLY B 1 93 ? 9.508 -65.062 -27.812 1 53.41 93 GLY B N 1
ATOM 3881 C CA . GLY B 1 93 ? 10.531 -65.688 -28.656 1 53.41 93 GLY B CA 1
ATOM 3882 C C . GLY B 1 93 ? 9.992 -66.812 -29.547 1 53.41 93 GLY B C 1
ATOM 3883 O O . GLY B 1 93 ? 9.023 -67.438 -29.188 1 53.41 93 GLY B O 1
ATOM 3884 N N . SER B 1 94 ? 10.062 -66.75 -30.797 1 50.47 94 SER B N 1
ATOM 3885 C CA . SER B 1 94 ? 9.828 -67.812 -31.703 1 50.47 94 SER B CA 1
ATOM 3886 C C . SER B 1 94 ? 10.242 -69.188 -31.078 1 50.47 94 SER B C 1
ATOM 3888 O O . SER B 1 94 ? 11.312 -69.25 -30.469 1 50.47 94 SER B O 1
ATOM 3890 N N . ARG B 1 95 ? 9.289 -70.125 -30.828 1 50.66 95 ARG B N 1
ATOM 3891 C CA . ARG B 1 95 ? 9.344 -71.5 -30.406 1 50.66 95 ARG B CA 1
ATOM 3892 C C . ARG B 1 95 ? 10.422 -72.25 -31.172 1 50.66 95 ARG B C 1
ATOM 3894 O O . ARG B 1 95 ? 10.156 -72.812 -32.219 1 50.66 95 ARG B O 1
ATOM 3901 N N . ALA B 1 96 ? 11.492 -71.75 -31.656 1 45.31 96 ALA B N 1
ATOM 3902 C CA . ALA B 1 96 ? 12.227 -72.938 -32.188 1 45.31 96 ALA B CA 1
ATOM 3903 C C . ALA B 1 96 ? 12.438 -74 -31.094 1 45.31 96 ALA B C 1
ATOM 3905 O O . ALA B 1 96 ? 12.758 -73.688 -29.953 1 45.31 96 ALA B O 1
ATOM 3906 N N . ALA B 1 97 ? 11.914 -75.25 -31.297 1 44.31 97 ALA B N 1
ATOM 3907 C CA . ALA B 1 97 ? 11.758 -76.562 -30.703 1 44.31 97 ALA B CA 1
ATOM 3908 C C . ALA B 1 97 ? 13.047 -77 -30.047 1 44.31 97 ALA B C 1
ATOM 3910 O O . ALA B 1 97 ? 13.148 -78.188 -29.609 1 44.31 97 ALA B O 1
ATOM 3911 N N . VAL B 1 98 ? 14.227 -76.438 -30.219 1 47.91 98 VAL B N 1
ATOM 3912 C CA . VAL B 1 98 ? 15.211 -77.438 -29.812 1 47.91 98 VAL B CA 1
ATOM 3913 C C . VAL B 1 98 ? 15.211 -77.562 -28.281 1 47.91 98 VAL B C 1
ATOM 3915 O O . VAL B 1 98 ? 15.156 -76.562 -27.578 1 47.91 98 VAL B O 1
ATOM 3918 N N . ALA B 1 99 ? 15.391 -78.75 -27.641 1 53.69 99 ALA B N 1
ATOM 3919 C CA . ALA B 1 99 ? 15.117 -79.375 -26.359 1 53.69 99 ALA B CA 1
ATOM 3920 C C . ALA B 1 99 ? 15.695 -78.562 -25.203 1 53.69 99 ALA B C 1
ATOM 3922 O O . ALA B 1 99 ? 14.969 -78.188 -24.266 1 53.69 99 ALA B O 1
ATOM 3923 N N . ARG B 1 100 ? 16.766 -79.062 -24.547 1 53.41 100 ARG B N 1
ATOM 3924 C CA . ARG B 1 100 ? 17.422 -78.688 -23.297 1 53.41 100 ARG B CA 1
ATOM 3925 C C . ARG B 1 100 ? 17.922 -77.25 -23.328 1 53.41 100 ARG B C 1
ATOM 3927 O O . ARG B 1 100 ? 17.812 -76.562 -22.344 1 53.41 100 ARG B O 1
ATOM 3934 N N . GLN B 1 101 ? 18.578 -76.938 -24.359 1 57.06 101 GLN B N 1
ATOM 3935 C CA . GLN B 1 101 ? 19.156 -75.625 -24.594 1 57.06 101 GLN B CA 1
ATOM 3936 C C . GLN B 1 101 ? 18.078 -74.5 -24.688 1 57.06 101 GLN B C 1
ATOM 3938 O O . GLN B 1 101 ? 18.344 -73.312 -24.484 1 57.06 101 GLN B O 1
ATOM 3943 N N . ALA B 1 102 ? 16.891 -75.125 -24.781 1 64.75 102 ALA B N 1
ATOM 3944 C CA . ALA B 1 102 ? 15.711 -74.25 -24.969 1 64.75 102 ALA B CA 1
ATOM 3945 C C . ALA B 1 102 ? 15.281 -73.625 -23.641 1 64.75 102 ALA B C 1
ATOM 3947 O O . ALA B 1 102 ? 14.898 -72.5 -23.609 1 64.75 102 ALA B O 1
ATOM 3948 N N . LEU B 1 103 ? 15.57 -74.438 -22.516 1 66.25 103 LEU B N 1
ATOM 3949 C CA . LEU B 1 103 ? 15.156 -73.938 -21.219 1 66.25 103 LEU B CA 1
ATOM 3950 C C . LEU B 1 103 ? 16.078 -72.812 -20.781 1 66.25 103 LEU B C 1
ATOM 3952 O O . LEU B 1 103 ? 15.602 -71.75 -20.281 1 66.25 103 LEU B O 1
ATOM 3956 N N . TRP B 1 104 ? 17.438 -73.125 -20.844 1 70.69 104 TRP B N 1
ATOM 3957 C CA . TRP B 1 104 ? 18.406 -72.125 -20.469 1 70.69 104 TRP B CA 1
ATOM 3958 C C . TRP B 1 104 ? 18.219 -70.875 -21.312 1 70.69 104 TRP B C 1
ATOM 3960 O O . TRP B 1 104 ? 18.312 -69.75 -20.812 1 70.69 104 TRP B O 1
ATOM 3970 N N . ARG B 1 105 ? 17.953 -70.938 -22.547 1 73.5 105 ARG B N 1
ATOM 3971 C CA . ARG B 1 105 ? 17.766 -69.812 -23.453 1 73.5 105 ARG B CA 1
ATOM 3972 C C . ARG B 1 105 ? 16.5 -69.062 -23.094 1 73.5 105 ARG B C 1
ATOM 3974 O O . ARG B 1 105 ? 16.5 -67.812 -23.125 1 73.5 105 ARG B O 1
ATOM 3981 N N . ARG B 1 106 ? 15.492 -69.812 -22.672 1 74.5 106 ARG B N 1
ATOM 3982 C CA . ARG B 1 106 ? 14.25 -69.188 -22.25 1 74.5 106 ARG B CA 1
ATOM 3983 C C . ARG B 1 106 ? 14.453 -68.375 -20.969 1 74.5 106 ARG B C 1
ATOM 3985 O O . ARG B 1 106 ? 13.938 -67.25 -20.859 1 74.5 106 ARG B O 1
ATOM 3992 N N . TRP B 1 107 ? 15.273 -69.062 -20.125 1 78.44 107 TRP B N 1
ATOM 3993 C CA . TRP B 1 107 ? 15.539 -68.375 -18.859 1 78.44 107 TRP B CA 1
ATOM 3994 C C . TRP B 1 107 ? 16.406 -67.125 -19.094 1 78.44 107 TRP B C 1
ATOM 3996 O O . TRP B 1 107 ? 16.156 -66.062 -18.516 1 78.44 107 TRP B O 1
ATOM 4006 N N . THR B 1 108 ? 17.375 -67.25 -19.922 1 79.88 108 THR B N 1
ATOM 4007 C CA . THR B 1 108 ? 18.25 -66.125 -20.234 1 79.88 108 THR B CA 1
ATOM 4008 C C . THR B 1 108 ? 17.469 -65 -20.922 1 79.88 108 THR B C 1
ATOM 4010 O O . THR B 1 108 ? 17.672 -63.812 -20.625 1 79.88 108 THR B O 1
ATOM 4013 N N . HIS B 1 109 ? 16.562 -65.375 -21.828 1 81.94 109 HIS B N 1
ATOM 4014 C CA . HIS B 1 109 ? 15.758 -64.375 -22.5 1 81.94 109 HIS B CA 1
ATOM 4015 C C . HIS B 1 109 ? 14.812 -63.719 -21.516 1 81.94 109 HIS B C 1
ATOM 4017 O O . HIS B 1 109 ? 14.602 -62.5 -21.609 1 81.94 109 HIS B O 1
ATOM 4023 N N . ARG B 1 110 ? 14.328 -64.5 -20.609 1 82 110 ARG B N 1
ATOM 4024 C CA . ARG B 1 110 ? 13.461 -63.875 -19.594 1 82 110 ARG B CA 1
ATOM 4025 C C . ARG B 1 110 ? 14.234 -62.906 -18.719 1 82 110 ARG B C 1
ATOM 4027 O O . ARG B 1 110 ? 13.727 -61.844 -18.391 1 82 110 ARG B O 1
ATOM 4034 N N . LEU B 1 111 ? 15.438 -63.344 -18.406 1 85.81 111 LEU B N 1
ATOM 4035 C CA . LEU B 1 111 ? 16.281 -62.469 -17.594 1 85.81 111 LEU B CA 1
ATOM 4036 C C . LEU B 1 111 ? 16.625 -61.188 -18.344 1 85.81 111 LEU B C 1
ATOM 4038 O O . LEU B 1 111 ? 16.625 -60.125 -17.781 1 85.81 111 LEU B O 1
ATOM 4042 N N . LEU B 1 112 ? 16.906 -61.344 -19.578 1 87.12 112 LEU B N 1
ATOM 4043 C CA . LEU B 1 112 ? 17.25 -60.188 -20.406 1 87.12 112 LEU B CA 1
ATOM 4044 C C . LEU B 1 112 ? 16.062 -59.219 -20.516 1 87.12 112 LEU B C 1
ATOM 4046 O O . LEU B 1 112 ? 16.25 -58 -20.453 1 87.12 112 LEU B O 1
ATOM 4050 N N . ARG B 1 113 ? 14.891 -59.75 -20.672 1 87.88 113 ARG B N 1
ATOM 4051 C CA . ARG B 1 113 ? 13.695 -58.906 -20.734 1 87.88 113 ARG B CA 1
ATOM 4052 C C . ARG B 1 113 ? 13.453 -58.188 -19.422 1 87.88 113 ARG B C 1
ATOM 4054 O O . ARG B 1 113 ? 13.07 -57 -19.422 1 87.88 113 ARG B O 1
ATOM 4061 N N . LEU B 1 114 ? 13.805 -58.875 -18.406 1 88.19 114 LEU B N 1
ATOM 4062 C CA . LEU B 1 114 ? 13.641 -58.25 -17.094 1 88.19 114 LEU B CA 1
ATOM 4063 C C . LEU B 1 114 ? 14.648 -57.125 -16.906 1 88.19 114 LEU B C 1
ATOM 4065 O O . LEU B 1 114 ? 14.297 -56.062 -16.375 1 88.19 114 LEU B O 1
ATOM 4069 N N . VAL B 1 115 ? 15.812 -57.406 -17.328 1 89.31 115 VAL B N 1
ATOM 4070 C CA . VAL B 1 115 ? 16.859 -56.406 -17.219 1 89.31 115 VAL B CA 1
ATOM 4071 C C . VAL B 1 115 ? 16.516 -55.188 -18.094 1 89.31 115 VAL B C 1
ATOM 4073 O O . VAL B 1 115 ? 16.656 -54.031 -17.672 1 89.31 115 VAL B O 1
ATOM 4076 N N . MET B 1 116 ? 16.078 -55.406 -19.281 1 90.19 116 MET B N 1
ATOM 4077 C CA . MET B 1 116 ? 15.703 -54.312 -20.188 1 90.19 116 MET B CA 1
ATOM 4078 C C . MET B 1 116 ? 14.547 -53.5 -19.609 1 90.19 116 MET B C 1
ATOM 4080 O O . MET B 1 116 ? 14.555 -52.281 -19.688 1 90.19 116 MET B O 1
ATOM 4084 N N . SER B 1 117 ? 13.578 -54.219 -19.109 1 89.69 117 SER B N 1
ATOM 4085 C CA . SER B 1 117 ? 12.445 -53.531 -18.5 1 89.69 117 SER B CA 1
ATOM 4086 C C . SER B 1 117 ? 12.883 -52.688 -17.312 1 89.69 117 SER B C 1
ATOM 4088 O O . SER B 1 117 ? 12.375 -51.562 -17.109 1 89.69 117 SER B O 1
ATOM 4090 N N . ALA B 1 118 ? 13.836 -53.156 -16.578 1 91.12 118 ALA B N 1
ATOM 4091 C CA . ALA B 1 118 ? 14.359 -52.406 -15.438 1 91.12 118 ALA B CA 1
ATOM 4092 C C . ALA B 1 118 ? 15.078 -51.125 -15.891 1 91.12 118 ALA B C 1
ATOM 4094 O O . ALA B 1 118 ? 14.914 -50.062 -15.289 1 91.12 118 ALA B O 1
ATOM 4095 N N . VAL B 1 119 ? 15.828 -51.281 -16.875 1 92.44 119 VAL B N 1
ATOM 4096 C CA . VAL B 1 119 ? 16.562 -50.125 -17.422 1 92.44 119 VAL B CA 1
ATOM 4097 C C . VAL B 1 119 ? 15.578 -49.094 -17.922 1 92.44 119 VAL B C 1
ATOM 4099 O O . VAL B 1 119 ? 15.719 -47.906 -17.609 1 92.44 119 VAL B O 1
ATOM 4102 N N . VAL B 1 120 ? 14.586 -49.469 -18.656 1 92.12 120 VAL B N 1
ATOM 4103 C CA . VAL B 1 120 ? 13.586 -48.531 -19.188 1 92.12 120 VAL B CA 1
ATOM 4104 C C . VAL B 1 120 ? 12.836 -47.875 -18.047 1 92.12 120 VAL B C 1
ATOM 4106 O O . VAL B 1 120 ? 12.508 -46.688 -18.125 1 92.12 120 VAL B O 1
ATOM 4109 N N . SER B 1 121 ? 12.617 -48.625 -17.047 1 93.38 121 SER B N 1
ATOM 4110 C CA . SER B 1 121 ? 11.906 -48.094 -15.891 1 93.38 121 SER B CA 1
ATOM 4111 C C . SER B 1 121 ? 12.742 -47.031 -15.18 1 93.38 121 SER B C 1
ATOM 4113 O O . SER B 1 121 ? 12.211 -46 -14.75 1 93.38 121 SER B O 1
ATOM 4115 N N . VAL B 1 122 ? 13.984 -47.219 -15.062 1 93.06 122 VAL B N 1
ATOM 4116 C CA . VAL B 1 122 ? 14.867 -46.25 -14.422 1 93.06 122 VAL B CA 1
ATOM 4117 C C . VAL B 1 122 ? 14.906 -44.969 -15.25 1 93.06 122 VAL B C 1
ATOM 4119 O O . VAL B 1 122 ? 14.836 -43.875 -14.695 1 93.06 122 VAL B O 1
ATOM 4122 N N . VAL B 1 123 ? 15.023 -45.125 -16.516 1 93.94 123 VAL B N 1
ATOM 4123 C CA . VAL B 1 123 ? 15.031 -44 -17.406 1 93.94 123 VAL B CA 1
ATOM 4124 C C . VAL B 1 123 ? 13.711 -43.219 -17.281 1 93.94 123 VAL B C 1
ATOM 4126 O O . VAL B 1 123 ? 13.695 -42 -17.25 1 93.94 123 VAL B O 1
ATOM 4129 N N . PHE B 1 124 ? 12.641 -43.906 -17.203 1 94.62 124 PHE B N 1
ATOM 4130 C CA . PHE B 1 124 ? 11.32 -43.312 -17.094 1 94.62 124 PHE B CA 1
ATOM 4131 C C . PHE B 1 124 ? 11.172 -42.562 -15.766 1 94.62 124 PHE B C 1
ATOM 4133 O O . PHE B 1 124 ? 10.625 -41.469 -15.734 1 94.62 124 PHE B O 1
ATOM 4140 N N . VAL B 1 125 ? 11.625 -43.094 -14.711 1 93.38 125 VAL B N 1
ATOM 4141 C CA . VAL B 1 125 ? 11.547 -42.469 -13.406 1 93.38 125 VAL B CA 1
ATOM 4142 C C . VAL B 1 125 ? 12.359 -41.156 -13.414 1 93.38 125 VAL B C 1
ATOM 4144 O O . VAL B 1 125 ? 11.938 -40.156 -12.852 1 93.38 125 VAL B O 1
ATOM 4147 N N . ARG B 1 126 ? 13.461 -41.156 -14.039 1 93 126 ARG B N 1
ATOM 4148 C CA . ARG B 1 126 ? 14.273 -39.938 -14.172 1 93 126 ARG B CA 1
ATOM 4149 C C . ARG B 1 126 ? 13.539 -38.875 -14.984 1 93 126 ARG B C 1
ATOM 4151 O O . ARG B 1 126 ? 13.578 -37.719 -14.641 1 93 126 ARG B O 1
ATOM 4158 N N . PHE B 1 127 ? 12.969 -39.281 -16.016 1 92.56 127 PHE B N 1
ATOM 4159 C CA . PHE B 1 127 ? 12.156 -38.406 -16.828 1 92.56 127 PHE B CA 1
ATOM 4160 C C . PHE B 1 127 ? 11.023 -37.781 -16 1 92.56 127 PHE B C 1
ATOM 4162 O O . PHE B 1 127 ? 10.82 -36.594 -16.016 1 92.56 127 PHE B O 1
ATOM 4169 N N . LEU B 1 128 ? 10.367 -38.656 -15.312 1 92.44 128 LEU B N 1
ATOM 4170 C CA . LEU B 1 128 ? 9.211 -38.25 -14.531 1 92.44 128 LEU B CA 1
ATOM 4171 C C . LEU B 1 128 ? 9.617 -37.219 -13.461 1 92.44 128 LEU B C 1
ATOM 4173 O O . LEU B 1 128 ? 8.859 -36.312 -13.148 1 92.44 128 LEU B O 1
ATOM 4177 N N . ARG B 1 129 ? 10.75 -37.375 -12.891 1 90.81 129 ARG B N 1
ATOM 4178 C CA . ARG B 1 129 ? 11.25 -36.469 -11.852 1 90.81 129 ARG B CA 1
ATOM 4179 C C . ARG B 1 129 ? 11.43 -35.062 -12.398 1 90.81 129 ARG B C 1
ATOM 4181 O O . ARG B 1 129 ? 11.266 -34.094 -11.664 1 90.81 129 ARG B O 1
ATOM 4188 N N . GLN B 1 130 ? 11.695 -35 -13.594 1 91.12 130 GLN B N 1
ATOM 4189 C CA . GLN B 1 130 ? 11.914 -33.688 -14.227 1 91.12 130 GLN B CA 1
ATOM 4190 C C . GLN B 1 130 ? 10.586 -33.062 -14.641 1 91.12 130 GLN B C 1
ATOM 4192 O O . GLN B 1 130 ? 10.562 -31.906 -15.094 1 91.12 130 GLN B O 1
ATOM 4197 N N . ARG B 1 131 ? 9.539 -33.75 -14.43 1 90.88 131 ARG B N 1
ATOM 4198 C CA . ARG B 1 131 ? 8.25 -33.281 -14.906 1 90.88 131 ARG B CA 1
ATOM 4199 C C . ARG B 1 131 ? 7.449 -32.625 -13.781 1 90.88 131 ARG B C 1
ATOM 4201 O O . ARG B 1 131 ? 6.344 -32.125 -14 1 90.88 131 ARG B O 1
ATOM 4208 N N . TYR B 1 132 ? 7.988 -32.656 -12.633 1 90 132 TYR B N 1
ATOM 4209 C CA . TYR B 1 132 ? 7.293 -32.031 -11.516 1 90 132 TYR B CA 1
ATOM 4210 C C . TYR B 1 132 ? 7.328 -30.5 -11.641 1 90 132 TYR B C 1
ATOM 4212 O O . TYR B 1 132 ? 8.32 -29.938 -12.117 1 90 132 TYR B O 1
ATOM 4220 N N . PRO B 1 133 ? 6.246 -29.859 -11.18 1 89.38 133 PRO B N 1
ATOM 4221 C CA . PRO B 1 133 ? 6.211 -28.391 -11.289 1 89.38 133 PRO B CA 1
ATOM 4222 C C . PRO B 1 133 ? 7.238 -27.719 -10.383 1 89.38 133 PRO B C 1
ATOM 4224 O O . PRO B 1 133 ? 7.582 -28.25 -9.328 1 89.38 133 PRO B O 1
ATOM 4227 N N . THR B 1 134 ? 7.711 -26.562 -10.859 1 90.75 134 THR B N 1
ATOM 4228 C CA . THR B 1 134 ? 8.602 -25.734 -10.062 1 90.75 134 THR B CA 1
ATOM 4229 C C . THR B 1 134 ? 7.906 -24.422 -9.672 1 90.75 134 THR B C 1
ATOM 4231 O O . THR B 1 134 ? 7.23 -23.797 -10.492 1 90.75 134 THR B O 1
ATOM 4234 N N . VAL B 1 135 ? 8.062 -24.094 -8.422 1 91.62 135 VAL B N 1
ATOM 4235 C CA . VAL B 1 135 ? 7.398 -22.906 -7.891 1 91.62 135 VAL B CA 1
ATOM 4236 C C . VAL B 1 135 ? 8.445 -21.875 -7.461 1 91.62 135 VAL B C 1
ATOM 4238 O O . VAL B 1 135 ? 9.438 -22.219 -6.824 1 91.62 135 VAL B O 1
ATOM 4241 N N . GLN B 1 136 ? 8.172 -20.641 -7.867 1 91.44 136 GLN B N 1
ATOM 4242 C CA . GLN B 1 136 ? 9.047 -19.547 -7.453 1 91.44 136 GLN B CA 1
ATOM 4243 C C . GLN B 1 136 ? 8.922 -19.281 -5.953 1 91.44 136 GLN B C 1
ATOM 4245 O O . GLN B 1 136 ? 7.82 -19.234 -5.414 1 91.44 136 GLN B O 1
ATOM 4250 N N . ARG B 1 137 ? 10.125 -19.125 -5.359 1 91.5 137 ARG B N 1
ATOM 4251 C CA . ARG B 1 137 ? 10.094 -18.734 -3.955 1 91.5 137 ARG B CA 1
ATOM 4252 C C . ARG B 1 137 ? 9.68 -17.266 -3.809 1 91.5 137 ARG B C 1
ATOM 4254 O O . ARG B 1 137 ? 10.234 -16.391 -4.473 1 91.5 137 ARG B O 1
ATOM 4261 N N . VAL B 1 138 ? 8.719 -17.031 -2.965 1 93.62 138 VAL B N 1
ATOM 4262 C CA . VAL B 1 138 ? 8.211 -15.68 -2.812 1 93.62 138 VAL B CA 1
ATOM 4263 C C . VAL B 1 138 ? 8.18 -15.297 -1.332 1 93.62 138 VAL B C 1
ATOM 4265 O O . VAL B 1 138 ? 8.219 -16.172 -0.462 1 93.62 138 VAL B O 1
ATOM 4268 N N . SER B 1 139 ? 8.141 -13.938 -1.068 1 92.94 139 SER B N 1
ATOM 4269 C CA . SER B 1 139 ? 7.91 -13.352 0.249 1 92.94 139 SER B CA 1
ATOM 4270 C C . SER B 1 139 ? 8.93 -13.852 1.263 1 92.94 139 SER B C 1
ATOM 4272 O O . SER B 1 139 ? 8.562 -14.336 2.334 1 92.94 139 SER B O 1
ATOM 4274 N N . GLN B 1 140 ? 10.07 -13.68 0.909 1 89.75 140 GLN B N 1
ATOM 4275 C CA . GLN B 1 140 ? 11.164 -14.078 1.785 1 89.75 140 GLN B CA 1
ATOM 4276 C C . GLN B 1 140 ? 12.188 -12.953 1.932 1 89.75 140 GLN B C 1
ATOM 4278 O O . GLN B 1 140 ? 12.297 -12.086 1.063 1 89.75 140 GLN B O 1
ATOM 4283 N N . TYR B 1 141 ? 12.844 -12.969 3.121 1 88.44 141 TYR B N 1
ATOM 4284 C CA . TYR B 1 141 ? 14 -12.086 3.291 1 88.44 141 TYR B CA 1
ATOM 4285 C C . TYR B 1 141 ? 15.234 -12.672 2.605 1 88.44 141 TYR B C 1
ATOM 4287 O O . TYR B 1 141 ? 15.43 -13.883 2.602 1 88.44 141 TYR B O 1
ATOM 4295 N N . GLU B 1 142 ? 15.969 -11.844 1.972 1 86.81 142 GLU B N 1
ATOM 4296 C CA . GLU B 1 142 ? 17.219 -12.211 1.309 1 86.81 142 GLU B CA 1
ATOM 4297 C C . GLU B 1 142 ? 18.359 -11.289 1.736 1 86.81 142 GLU B C 1
ATOM 4299 O O . GLU B 1 142 ? 18.125 -10.109 2.039 1 86.81 142 GLU B O 1
ATOM 4304 N N . ASN B 1 143 ? 19.469 -11.828 1.91 1 86.12 143 ASN B N 1
ATOM 4305 C CA . ASN B 1 143 ? 20.672 -11.023 2.127 1 86.12 143 ASN B CA 1
ATOM 4306 C C . ASN B 1 143 ? 21.391 -10.711 0.812 1 86.12 143 ASN B C 1
ATOM 4308 O O . ASN B 1 143 ? 21.922 -11.609 0.159 1 86.12 143 ASN B O 1
ATOM 4312 N N . LEU B 1 144 ? 21.422 -9.492 0.442 1 82.69 144 LEU B N 1
ATOM 4313 C CA . LEU B 1 144 ? 21.984 -9.102 -0.847 1 82.69 144 LEU B CA 1
ATOM 4314 C C . LEU B 1 144 ? 23.484 -8.836 -0.729 1 82.69 144 LEU B C 1
ATOM 4316 O O . LEU B 1 144 ? 24.172 -8.648 -1.738 1 82.69 144 LEU B O 1
ATOM 4320 N N . SER B 1 145 ? 23.922 -8.797 0.453 1 78.56 145 SER B N 1
ATOM 4321 C CA . SER B 1 145 ? 25.344 -8.531 0.665 1 78.56 145 SER B CA 1
ATOM 4322 C C . SER B 1 145 ? 26.156 -9.812 0.604 1 78.56 145 SER B C 1
ATOM 4324 O O . SER B 1 145 ? 25.688 -10.875 1.019 1 78.56 145 SER B O 1
ATOM 4326 N N . SER B 1 146 ? 27.312 -9.648 0.014 1 70.88 146 SER B N 1
ATOM 4327 C CA . SER B 1 146 ? 28.25 -10.766 -0 1 70.88 146 SER B CA 1
ATOM 4328 C C . SER B 1 146 ? 29.109 -10.789 1.258 1 70.88 146 SER B C 1
ATOM 4330 O O . SER B 1 146 ? 29.797 -11.773 1.534 1 70.88 146 SER B O 1
ATOM 4332 N N . SER B 1 147 ? 29.031 -9.664 2.025 1 71.75 147 SER B N 1
ATOM 4333 C CA . SER B 1 147 ? 29.828 -9.562 3.24 1 71.75 147 SER B CA 1
ATOM 4334 C C . SER B 1 147 ? 29.047 -9.992 4.469 1 71.75 147 SER B C 1
ATOM 4336 O O . SER B 1 147 ? 27.953 -9.477 4.723 1 71.75 147 SER B O 1
ATOM 4338 N N . PRO B 1 148 ? 29.641 -10.938 5.188 1 68.12 148 PRO B N 1
ATOM 4339 C CA . PRO B 1 148 ? 28.953 -11.344 6.414 1 68.12 148 PRO B CA 1
ATOM 4340 C C . PRO B 1 148 ? 28.891 -10.227 7.457 1 68.12 148 PRO B C 1
ATOM 4342 O O . PRO B 1 148 ? 27.984 -10.219 8.305 1 68.12 148 PRO B O 1
ATOM 4345 N N . GLU B 1 149 ? 29.812 -9.305 7.398 1 69.44 149 GLU B N 1
ATOM 4346 C CA . GLU B 1 149 ? 29.922 -8.258 8.414 1 69.44 149 GLU B CA 1
ATOM 4347 C C . GLU B 1 149 ? 28.969 -7.098 8.102 1 69.44 149 GLU B C 1
ATOM 4349 O O . GLU B 1 149 ? 28.625 -6.316 8.984 1 69.44 149 GLU B O 1
ATOM 4354 N N . ASP B 1 150 ? 28.594 -7.074 6.855 1 76.31 150 ASP B N 1
ATOM 4355 C CA . ASP B 1 150 ? 27.734 -5.973 6.441 1 76.31 150 ASP B CA 1
ATOM 4356 C C . ASP B 1 150 ? 26.5 -6.492 5.715 1 76.31 150 ASP B C 1
ATOM 4358 O O . ASP B 1 150 ? 26.391 -6.375 4.492 1 76.31 150 ASP B O 1
ATOM 4362 N N . PRO B 1 151 ? 25.547 -6.945 6.496 1 79.06 151 PRO B N 1
ATOM 4363 C CA . PRO B 1 151 ? 24.359 -7.531 5.859 1 79.06 151 PRO B CA 1
ATOM 4364 C C . PRO B 1 151 ? 23.484 -6.488 5.168 1 79.06 151 PRO B C 1
ATOM 4366 O O . PRO B 1 151 ? 23.531 -5.305 5.516 1 79.06 151 PRO B O 1
ATOM 4369 N N . CYS B 1 152 ? 22.844 -6.891 4.18 1 86.94 152 CYS B N 1
ATOM 4370 C CA . CYS B 1 152 ? 21.812 -6.133 3.471 1 86.94 152 CYS B CA 1
ATOM 4371 C C . CYS B 1 152 ? 20.562 -6.977 3.264 1 86.94 152 CYS B C 1
ATOM 4373 O O . CYS B 1 152 ? 20.359 -7.531 2.184 1 86.94 152 CYS B O 1
ATOM 4375 N N . PHE B 1 153 ? 19.781 -6.965 4.328 1 87.75 153 PHE B N 1
ATOM 4376 C CA . PHE B 1 153 ? 18.578 -7.77 4.293 1 87.75 153 PHE B CA 1
ATOM 4377 C C . PHE B 1 153 ? 17.438 -7.016 3.604 1 87.75 153 PHE B C 1
ATOM 4379 O O . PHE B 1 153 ? 17.203 -5.84 3.893 1 87.75 153 PHE B O 1
ATOM 4386 N N . VAL B 1 154 ? 16.812 -7.688 2.701 1 91.19 154 VAL B N 1
ATOM 4387 C CA . VAL B 1 154 ? 15.672 -7.098 2.018 1 91.19 154 VAL B CA 1
ATOM 4388 C C . VAL B 1 154 ? 14.562 -8.141 1.869 1 91.19 154 VAL B C 1
ATOM 4390 O O . VAL B 1 154 ? 14.844 -9.328 1.697 1 91.19 154 VAL B O 1
ATOM 4393 N N . ALA B 1 155 ? 13.367 -7.73 2.062 1 92.75 155 ALA B N 1
ATOM 4394 C CA . ALA B 1 155 ? 12.242 -8.562 1.642 1 92.75 155 ALA B CA 1
ATOM 4395 C C . ALA B 1 155 ? 12.023 -8.469 0.134 1 92.75 155 ALA B C 1
ATOM 4397 O O . ALA B 1 155 ? 11.859 -7.375 -0.409 1 92.75 155 ALA B O 1
ATOM 4398 N N . ASN B 1 156 ? 12.055 -9.609 -0.512 1 92.62 156 ASN B N 1
ATOM 4399 C CA . ASN B 1 156 ? 11.984 -9.625 -1.969 1 92.62 156 ASN B CA 1
ATOM 4400 C C . ASN B 1 156 ? 10.859 -10.539 -2.461 1 92.62 156 ASN B C 1
ATOM 4402 O O . ASN B 1 156 ? 10.414 -11.422 -1.735 1 92.62 156 ASN B O 1
ATOM 4406 N N . ARG B 1 157 ? 10.367 -10.211 -3.713 1 94.81 157 ARG B N 1
ATOM 4407 C CA . ARG B 1 157 ? 9.281 -10.953 -4.34 1 94.81 157 ARG B CA 1
ATOM 4408 C C . ARG B 1 157 ? 8.109 -11.133 -3.375 1 94.81 157 ARG B C 1
ATOM 4410 O O . ARG B 1 157 ? 7.637 -12.25 -3.168 1 94.81 157 ARG B O 1
ATOM 4417 N N . ILE B 1 158 ? 7.805 -10.047 -2.756 1 96.19 158 ILE B N 1
ATOM 4418 C CA . ILE B 1 158 ? 6.68 -10.07 -1.826 1 96.19 158 ILE B CA 1
ATOM 4419 C C . ILE B 1 158 ? 5.371 -10.195 -2.604 1 96.19 158 ILE B C 1
ATOM 4421 O O . ILE B 1 158 ? 4.984 -9.273 -3.328 1 96.19 158 ILE B O 1
ATOM 4425 N N . LEU B 1 159 ? 4.738 -11.242 -2.461 1 96.12 159 LEU B N 1
ATOM 4426 C CA . LEU B 1 159 ? 3.477 -11.531 -3.133 1 96.12 159 LEU B CA 1
ATOM 4427 C C . LEU B 1 159 ? 2.295 -11.273 -2.203 1 96.12 159 LEU B C 1
ATOM 4429 O O . LEU B 1 159 ? 2.217 -11.859 -1.12 1 96.12 159 LEU B O 1
ATOM 4433 N N . THR B 1 160 ? 1.404 -10.375 -2.629 1 95.75 160 THR B N 1
ATOM 4434 C CA . THR B 1 160 ? 0.241 -10.062 -1.805 1 95.75 160 THR B CA 1
ATOM 4435 C C . THR B 1 160 ? -1.045 -10.18 -2.619 1 95.75 160 THR B C 1
ATOM 4437 O O . THR B 1 160 ? -1.028 -10.016 -3.84 1 95.75 160 THR B O 1
ATOM 4440 N N . MET B 1 161 ? -2.094 -10.562 -1.97 1 94.94 161 MET B N 1
ATOM 4441 C CA . MET B 1 161 ? -3.441 -10.562 -2.527 1 94.94 161 MET B CA 1
ATOM 4442 C C . MET B 1 161 ? -4.375 -9.688 -1.693 1 94.94 161 MET B C 1
ATOM 4444 O O . MET B 1 161 ? -4.32 -9.711 -0.463 1 94.94 161 MET B O 1
ATOM 4448 N N . THR B 1 162 ? -5.195 -8.898 -2.35 1 94.81 162 THR B N 1
ATOM 4449 C CA . THR B 1 162 ? -6.125 -8.008 -1.663 1 94.81 162 THR B CA 1
ATOM 4450 C C . THR B 1 162 ? -7.301 -7.648 -2.568 1 94.81 162 THR B C 1
ATOM 4452 O O . THR B 1 162 ? -7.469 -8.234 -3.641 1 94.81 162 THR B O 1
ATOM 4455 N N . SER B 1 163 ? -8.195 -6.836 -2.064 1 94.62 163 SER B N 1
ATOM 4456 C CA . SER B 1 163 ? -9.281 -6.238 -2.838 1 94.62 163 SER B CA 1
ATOM 4457 C C . SER B 1 163 ? -9.305 -4.723 -2.678 1 94.62 163 SER B C 1
ATOM 4459 O O . SER B 1 163 ? -8.68 -4.18 -1.764 1 94.62 163 SER B O 1
ATOM 4461 N N . SER B 1 164 ? -10 -4.066 -3.578 1 94.19 164 SER B N 1
ATOM 4462 C CA . SER B 1 164 ? -10.023 -2.607 -3.605 1 94.19 164 SER B CA 1
ATOM 4463 C C . SER B 1 164 ? -10.727 -2.045 -2.377 1 94.19 164 SER B C 1
ATOM 4465 O O . SER B 1 164 ? -10.555 -0.871 -2.039 1 94.19 164 SER B O 1
ATOM 4467 N N . HIS B 1 165 ? -11.406 -2.83 -1.61 1 93.44 165 HIS B N 1
ATOM 4468 C CA . HIS B 1 165 ? -12.195 -2.322 -0.494 1 93.44 165 HIS B CA 1
ATOM 4469 C C . HIS B 1 165 ? -11.773 -2.967 0.82 1 93.44 165 HIS B C 1
ATOM 4471 O O . HIS B 1 165 ? -12.547 -2.99 1.783 1 93.44 165 HIS B O 1
ATOM 4477 N N . ALA B 1 166 ? -10.609 -3.566 0.886 1 92.38 166 ALA B N 1
ATOM 4478 C CA . ALA B 1 166 ? -10.133 -4.293 2.061 1 92.38 166 ALA B CA 1
ATOM 4479 C C . ALA B 1 166 ? -9.703 -3.328 3.16 1 92.38 166 ALA B C 1
ATOM 4481 O O . ALA B 1 166 ? -9.664 -3.695 4.34 1 92.38 166 ALA B O 1
ATOM 4482 N N . GLY B 1 167 ? -9.445 -2.117 3.014 1 93.62 167 GLY B N 1
ATOM 4483 C CA . GLY B 1 167 ? -8.984 -1.135 3.979 1 93.62 167 GLY B CA 1
ATOM 4484 C C . GLY B 1 167 ? -9.688 0.203 3.854 1 93.62 167 GLY B C 1
ATOM 4485 O O . GLY B 1 167 ? -10.727 0.305 3.197 1 93.62 167 GLY B O 1
ATOM 4486 N N . THR B 1 168 ? -9.18 1.184 4.695 1 96.75 168 THR B N 1
ATOM 4487 C CA . THR B 1 168 ? -9.672 2.543 4.496 1 96.75 168 THR B CA 1
ATOM 4488 C C . THR B 1 168 ? -9.523 2.967 3.039 1 96.75 168 THR B C 1
ATOM 4490 O O . THR B 1 168 ? -8.445 2.826 2.453 1 96.75 168 THR B O 1
ATOM 4493 N N . HIS B 1 169 ? -10.625 3.422 2.443 1 96.62 169 HIS B N 1
ATOM 4494 C CA . HIS B 1 169 ? -10.547 3.734 1.021 1 96.62 169 HIS B CA 1
ATOM 4495 C C . HIS B 1 169 ? -11.562 4.809 0.638 1 96.62 169 HIS B C 1
ATOM 4497 O O . HIS B 1 169 ? -12.539 5.035 1.361 1 96.62 169 HIS B O 1
ATOM 4503 N N . ALA B 1 170 ? -11.219 5.488 -0.434 1 97 170 ALA B N 1
ATOM 4504 C CA . ALA B 1 170 ? -12.102 6.445 -1.098 1 97 170 ALA B CA 1
ATOM 4505 C C . ALA B 1 170 ? -12.797 5.809 -2.295 1 97 170 ALA B C 1
ATOM 4507 O O . ALA B 1 170 ? -12.141 5.316 -3.215 1 97 170 ALA B O 1
ATOM 4508 N N . ASP B 1 171 ? -14.078 5.848 -2.301 1 94.25 171 ASP B N 1
ATOM 4509 C CA . ASP B 1 171 ? -14.82 5.25 -3.406 1 94.25 171 ASP B CA 1
ATOM 4510 C C . ASP B 1 171 ? -14.781 6.145 -4.641 1 94.25 171 ASP B C 1
ATOM 4512 O O . ASP B 1 171 ? -14.953 7.359 -4.539 1 94.25 171 ASP B O 1
ATOM 4516 N N . GLY B 1 172 ? -14.508 5.504 -5.746 1 89.75 172 GLY B N 1
ATOM 4517 C CA . GLY B 1 172 ? -14.664 6.184 -7.02 1 89.75 172 GLY B CA 1
ATOM 4518 C C . GLY B 1 172 ? -15.992 5.898 -7.695 1 89.75 172 GLY B C 1
ATOM 4519 O O . GLY B 1 172 ? -16.625 4.871 -7.426 1 89.75 172 GLY B O 1
ATOM 4520 N N . PRO B 1 173 ? -16.359 6.84 -8.555 1 86.88 173 PRO B N 1
ATOM 4521 C CA . PRO B 1 173 ? -17.656 6.652 -9.219 1 86.88 173 PRO B CA 1
ATOM 4522 C C . PRO B 1 173 ? -17.734 5.352 -10.016 1 86.88 173 PRO B C 1
ATOM 4524 O O . PRO B 1 173 ? -18.812 4.785 -10.172 1 86.88 173 PRO B O 1
ATOM 4527 N N . HIS B 1 174 ? -16.609 4.809 -10.516 1 82.81 174 HIS B N 1
ATOM 4528 C CA . HIS B 1 174 ? -16.594 3.512 -11.18 1 82.81 174 HIS B CA 1
ATOM 4529 C C . HIS B 1 174 ? -17.234 2.436 -10.312 1 82.81 174 HIS B C 1
ATOM 4531 O O . HIS B 1 174 ? -17.797 1.467 -10.828 1 82.81 174 HIS B O 1
ATOM 4537 N N . HIS B 1 175 ? -17.141 2.545 -9.094 1 86.88 175 HIS B N 1
ATOM 4538 C CA . HIS B 1 175 ? -17.656 1.6 -8.109 1 86.88 175 HIS B CA 1
ATOM 4539 C C . HIS B 1 175 ? -19.172 1.463 -8.227 1 86.88 175 HIS B C 1
ATOM 4541 O O . HIS B 1 175 ? -19.719 0.372 -8.039 1 86.88 175 HIS B O 1
ATOM 4547 N N . PHE B 1 176 ? -19.859 2.506 -8.617 1 81.75 176 PHE B N 1
ATOM 4548 C CA . PHE B 1 176 ? -21.328 2.445 -8.547 1 81.75 176 PHE B CA 1
ATOM 4549 C C . PHE B 1 176 ? -21.953 3.039 -9.805 1 81.75 176 PHE B C 1
ATOM 4551 O O . PHE B 1 176 ? -23.172 3.053 -9.945 1 81.75 176 PHE B O 1
ATOM 4558 N N . CYS B 1 177 ? -21.094 3.521 -10.664 1 78.12 177 CYS B N 1
ATOM 4559 C CA . CYS B 1 177 ? -21.594 4.059 -11.922 1 78.12 177 CYS B CA 1
ATOM 4560 C C . CYS B 1 177 ? -20.797 3.504 -13.102 1 78.12 177 CYS B C 1
ATOM 4562 O O . CYS B 1 177 ? -19.594 3.738 -13.211 1 78.12 177 CYS B O 1
ATOM 4564 N N . ARG B 1 178 ? -21.438 2.885 -14.016 1 71.19 178 ARG B N 1
ATOM 4565 C CA . ARG B 1 178 ? -20.781 2.295 -15.172 1 71.19 178 ARG B CA 1
ATOM 4566 C C . ARG B 1 178 ? -20.219 3.375 -16.094 1 71.19 178 ARG B C 1
ATOM 4568 O O . ARG B 1 178 ? -19.156 3.209 -16.688 1 71.19 178 ARG B O 1
ATOM 4575 N N . SER B 1 179 ? -20.906 4.473 -16.125 1 71.25 179 SER B N 1
ATOM 4576 C CA . SER B 1 179 ? -20.594 5.504 -17.109 1 71.25 179 SER B CA 1
ATOM 4577 C C . SER B 1 179 ? -19.406 6.336 -16.688 1 71.25 179 SER B C 1
ATOM 4579 O O . SER B 1 179 ? -18.797 7.043 -17.5 1 71.25 179 SER B O 1
ATOM 4581 N N . LEU B 1 180 ? -19.062 6.223 -15.477 1 70.31 180 LEU B N 1
ATOM 4582 C CA . LEU B 1 180 ? -18.016 7.102 -14.969 1 70.31 180 LEU B CA 1
ATOM 4583 C C . LEU B 1 180 ? -16.734 6.32 -14.695 1 70.31 180 LEU B C 1
ATOM 4585 O O . LEU B 1 180 ? -16.031 6.605 -13.727 1 70.31 180 LEU B O 1
ATOM 4589 N N . SER B 1 181 ? -16.375 5.43 -15.5 1 66.31 181 SER B N 1
ATOM 4590 C CA . SER B 1 181 ? -15.25 4.551 -15.242 1 66.31 181 SER B CA 1
ATOM 4591 C C . SER B 1 181 ? -13.93 5.305 -15.344 1 66.31 181 SER B C 1
ATOM 4593 O O . SER B 1 181 ? -12.93 4.898 -14.742 1 66.31 181 SER B O 1
ATOM 4595 N N . HIS B 1 182 ? -13.898 6.406 -15.875 1 70.5 182 HIS B N 1
ATOM 4596 C CA . HIS B 1 182 ? -12.609 7.047 -16.109 1 70.5 182 HIS B CA 1
ATOM 4597 C C . HIS B 1 182 ? -12.555 8.43 -15.469 1 70.5 182 HIS B C 1
ATOM 4599 O O . HIS B 1 182 ? -11.688 9.234 -15.805 1 70.5 182 HIS B O 1
ATOM 4605 N N . ARG B 1 183 ? -13.492 8.672 -14.672 1 79.81 183 ARG B N 1
ATOM 4606 C CA . ARG B 1 183 ? -13.516 9.961 -13.984 1 79.81 183 ARG B CA 1
ATOM 4607 C C . ARG B 1 183 ? -13.633 9.773 -12.477 1 79.81 183 ARG B C 1
ATOM 4609 O O . ARG B 1 183 ? -14.32 8.867 -12.008 1 79.81 183 ARG B O 1
ATOM 4616 N N . ASN B 1 184 ? -12.891 10.602 -11.812 1 85.81 184 ASN B N 1
ATOM 4617 C CA . ASN B 1 184 ? -12.883 10.492 -10.359 1 85.81 184 ASN B CA 1
ATOM 4618 C C . ASN B 1 184 ? -13.078 11.852 -9.695 1 85.81 184 ASN B C 1
ATOM 4620 O O . ASN B 1 184 ? -13.055 12.883 -10.367 1 85.81 184 ASN B O 1
ATOM 4624 N N . TYR B 1 185 ? -13.422 11.773 -8.383 1 89.38 185 TYR B N 1
ATOM 4625 C CA . TYR B 1 185 ? -13.445 12.984 -7.559 1 89.38 185 TYR B CA 1
ATOM 4626 C C . TYR B 1 185 ? -12.078 13.656 -7.531 1 89.38 185 TYR B C 1
ATOM 4628 O O . TYR B 1 185 ? -11.047 12.977 -7.598 1 89.38 185 TYR B O 1
ATOM 4636 N N . ASP B 1 186 ? -12.141 14.984 -7.473 1 87 186 ASP B N 1
ATOM 4637 C CA . ASP B 1 186 ? -10.914 15.727 -7.191 1 87 186 ASP B CA 1
ATOM 4638 C C . ASP B 1 186 ? -10.352 15.359 -5.816 1 87 186 ASP B C 1
ATOM 4640 O O . ASP B 1 186 ? -11.109 15.188 -4.859 1 87 186 ASP B O 1
ATOM 4644 N N . ASP B 1 187 ? -9.016 15.344 -5.691 1 86.88 187 ASP B N 1
ATOM 4645 C CA . ASP B 1 187 ? -8.367 14.969 -4.438 1 86.88 187 ASP B CA 1
ATOM 4646 C C . ASP B 1 187 ? -8.719 15.945 -3.32 1 86.88 187 ASP B C 1
ATOM 4648 O O . ASP B 1 187 ? -8.672 15.594 -2.139 1 86.88 187 ASP B O 1
ATOM 4652 N N . ALA B 1 188 ? -9.078 17.078 -3.672 1 86.94 188 ALA B N 1
ATOM 4653 C CA . ALA B 1 188 ? -9.383 18.125 -2.699 1 86.94 188 ALA B CA 1
ATOM 4654 C C . ALA B 1 188 ? -10.617 17.766 -1.877 1 86.94 188 ALA B C 1
ATOM 4656 O O . ALA B 1 188 ? -10.867 18.375 -0.831 1 86.94 188 ALA B O 1
ATOM 4657 N N . HIS B 1 189 ? -11.383 16.828 -2.352 1 92.75 189 HIS B N 1
ATOM 4658 C CA . HIS B 1 189 ? -12.539 16.375 -1.582 1 92.75 189 HIS B CA 1
ATOM 4659 C C . HIS B 1 189 ? -12.109 15.789 -0.243 1 92.75 189 HIS B C 1
ATOM 4661 O O . HIS B 1 189 ? -12.867 15.836 0.729 1 92.75 189 HIS B O 1
ATOM 4667 N N . TYR B 1 190 ? -10.891 15.32 -0.176 1 94.56 190 TYR B N 1
ATOM 4668 C CA . TYR B 1 190 ? -10.57 14.367 0.879 1 94.56 190 TYR B CA 1
ATOM 4669 C C . TYR B 1 190 ? -9.672 15.008 1.932 1 94.56 190 TYR B C 1
ATOM 4671 O O . TYR B 1 190 ? -9.227 14.336 2.869 1 94.56 190 TYR B O 1
ATOM 4679 N N . SER B 1 191 ? -9.352 16.234 1.773 1 92.5 191 SER B N 1
ATOM 4680 C CA . SER B 1 191 ? -8.508 16.922 2.748 1 92.5 191 SER B CA 1
ATOM 4681 C C . SER B 1 191 ? -9.039 18.328 3.033 1 92.5 191 SER B C 1
ATOM 4683 O O . SER B 1 191 ? -9.508 19.016 2.127 1 92.5 191 SER B O 1
ATOM 4685 N N . GLY B 1 192 ? -8.898 18.797 4.254 1 91.12 192 GLY B N 1
ATOM 4686 C CA . GLY B 1 192 ? -9.367 20.094 4.68 1 91.12 192 GLY B CA 1
ATOM 4687 C C . GLY B 1 192 ? -10.164 20.062 5.969 1 91.12 192 GLY B C 1
ATOM 4688 O O . GLY B 1 192 ? -9.945 19.188 6.809 1 91.12 192 GLY B O 1
ATOM 4689 N N . ASP B 1 193 ? -11.102 21 6.133 1 91.5 193 ASP B N 1
ATOM 4690 C CA . ASP B 1 193 ? -11.914 21.094 7.34 1 91.5 193 ASP B CA 1
ATOM 4691 C C . ASP B 1 193 ? -12.875 19.922 7.461 1 91.5 193 ASP B C 1
ATOM 4693 O O . ASP B 1 193 ? -13.516 19.531 6.484 1 91.5 193 ASP B O 1
ATOM 4697 N N . ALA B 1 194 ? -12.93 19.391 8.609 1 94.69 194 ALA B N 1
ATOM 4698 C CA . ALA B 1 194 ? -13.781 18.234 8.836 1 94.69 194 ALA B CA 1
ATOM 4699 C C . ALA B 1 194 ? -14.352 18.234 10.258 1 94.69 194 ALA B C 1
ATOM 4701 O O . ALA B 1 194 ? -13.781 18.859 11.156 1 94.69 194 ALA B O 1
ATOM 4702 N N . VAL B 1 195 ? -15.461 17.609 10.398 1 95.5 195 VAL B N 1
ATOM 4703 C CA . VAL B 1 195 ? -16.109 17.422 11.695 1 95.5 195 VAL B CA 1
ATOM 4704 C C . VAL B 1 195 ? -16.406 15.938 11.914 1 95.5 195 VAL B C 1
ATOM 4706 O O . VAL B 1 195 ? -16.906 15.258 11.016 1 95.5 195 VAL B O 1
ATOM 4709 N N . VAL B 1 196 ? -15.984 15.422 13.062 1 96.06 196 VAL B N 1
ATOM 4710 C CA . VAL B 1 196 ? -16.328 14.07 13.477 1 96.06 196 VAL B CA 1
ATOM 4711 C C . VAL B 1 196 ? -17.578 14.102 14.352 1 96.06 196 VAL B C 1
ATOM 4713 O O . VAL B 1 196 ? -17.656 14.875 15.312 1 96.06 196 VAL B O 1
ATOM 4716 N N . LEU B 1 197 ? -18.531 13.367 13.984 1 96.06 197 LEU B N 1
ATOM 4717 C CA . LEU B 1 197 ? -19.797 13.289 14.719 1 96.06 197 LEU B CA 1
ATOM 4718 C C . LEU B 1 197 ? -20.094 11.859 15.148 1 96.06 197 LEU B C 1
ATOM 4720 O O . LEU B 1 197 ? -20.203 10.969 14.305 1 96.06 197 LEU B O 1
ATOM 4724 N N . ASP B 1 198 ? -20.172 11.602 16.422 1 93.88 198 ASP B N 1
ATOM 4725 C CA . ASP B 1 198 ? -20.5 10.297 16.984 1 93.88 198 ASP B CA 1
ATOM 4726 C C . ASP B 1 198 ? -22.016 10.078 16.969 1 93.88 198 ASP B C 1
ATOM 4728 O O . ASP B 1 198 ? -22.75 10.766 17.672 1 93.88 198 ASP B O 1
ATOM 4732 N N . VAL B 1 199 ? -22.484 9.102 16.188 1 95.19 199 VAL B N 1
ATOM 4733 C CA . VAL B 1 199 ? -23.922 8.852 16.094 1 95.19 199 VAL B CA 1
ATOM 4734 C C . VAL B 1 199 ? -24.266 7.496 16.719 1 95.19 199 VAL B C 1
ATOM 4736 O O . VAL B 1 199 ? -25.344 6.961 16.516 1 95.19 199 VAL B O 1
ATOM 4739 N N . ALA B 1 200 ? -23.344 6.926 17.406 1 90.38 200 ALA B N 1
ATOM 4740 C CA . ALA B 1 200 ? -23.484 5.578 17.953 1 90.38 200 ALA B CA 1
ATOM 4741 C C . ALA B 1 200 ? -24.641 5.504 18.953 1 90.38 200 ALA B C 1
ATOM 4743 O O . ALA B 1 200 ? -25.406 4.543 18.938 1 90.38 200 ALA B O 1
ATOM 4744 N N . ALA B 1 201 ? -24.719 6.445 19.812 1 88.25 201 ALA B N 1
ATOM 4745 C CA . ALA B 1 201 ? -25.766 6.441 20.812 1 88.25 201 ALA B CA 1
ATOM 4746 C C . ALA B 1 201 ? -27.141 6.523 20.172 1 88.25 201 ALA B C 1
ATOM 4748 O O . ALA B 1 201 ? -28.062 5.801 20.562 1 88.25 201 ALA B O 1
ATOM 4749 N N . GLU B 1 202 ? -27.281 7.453 19.25 1 92.69 202 GLU B N 1
ATOM 4750 C CA . GLU B 1 202 ? -28.547 7.609 18.531 1 92.69 202 GLU B CA 1
ATOM 4751 C C . GLU B 1 202 ? -28.906 6.34 17.766 1 92.69 202 GLU B C 1
ATOM 4753 O O . GLU B 1 202 ? -30.078 5.965 17.688 1 92.69 202 GLU B O 1
ATOM 4758 N N . LEU B 1 203 ? -27.938 5.699 17.188 1 91.94 203 LEU B N 1
ATOM 4759 C CA . LEU B 1 203 ? -28.141 4.449 16.469 1 91.94 203 LEU B CA 1
ATOM 4760 C C . LEU B 1 203 ? -28.656 3.359 17.406 1 91.94 203 LEU B C 1
ATOM 4762 O O . LEU B 1 203 ? -29.578 2.625 17.078 1 91.94 203 LEU B O 1
ATOM 4766 N N . ARG B 1 204 ? -28.062 3.254 18.562 1 87.94 204 ARG B N 1
ATOM 4767 C CA . ARG B 1 204 ? -28.469 2.262 19.547 1 87.94 204 ARG B CA 1
ATOM 4768 C C . ARG B 1 204 ? -29.906 2.486 20 1 87.94 204 ARG B C 1
ATOM 4770 O O . ARG B 1 204 ? -30.672 1.53 20.141 1 87.94 204 ARG B O 1
ATOM 4777 N N . GLU B 1 205 ? -30.188 3.676 20.219 1 89.06 205 GLU B N 1
ATOM 4778 C CA . GLU B 1 205 ? -31.547 4.012 20.609 1 89.06 205 GLU B CA 1
ATOM 4779 C C . GLU B 1 205 ? -32.562 3.59 19.547 1 89.06 205 GLU B C 1
ATOM 4781 O O . GLU B 1 205 ? -33.594 3.021 19.859 1 89.06 205 GLU B O 1
ATOM 4786 N N . CYS B 1 206 ? -32.219 3.906 18.328 1 88.19 206 CYS B N 1
ATOM 4787 C CA . CYS B 1 206 ? -33.094 3.547 17.219 1 88.19 206 CYS B CA 1
ATOM 4788 C C . CYS B 1 206 ? -33.219 2.035 17.078 1 88.19 206 CYS B C 1
ATOM 4790 O O . CYS B 1 206 ? -34.281 1.515 16.797 1 88.19 206 CYS B O 1
ATOM 4792 N N . GLN B 1 207 ? -32.188 1.328 17.297 1 84.62 207 GLN B N 1
ATOM 4793 C CA . GLN B 1 207 ? -32.156 -0.123 17.156 1 84.62 207 GLN B CA 1
ATOM 4794 C C . GLN B 1 207 ? -33 -0.808 18.234 1 84.62 207 GLN B C 1
ATOM 4796 O O . GLN B 1 207 ? -33.562 -1.89 18 1 84.62 207 GLN B O 1
ATOM 4801 N N . GLN B 1 208 ? -33.031 -0.229 19.406 1 83.81 208 GLN B N 1
ATOM 4802 C CA . GLN B 1 208 ? -33.812 -0.801 20.516 1 83.81 208 GLN B CA 1
ATOM 4803 C C . GLN B 1 208 ? -35.281 -0.953 20.172 1 83.81 208 GLN B C 1
ATOM 4805 O O . GLN B 1 208 ? -35.938 -1.851 20.672 1 83.81 208 GLN B O 1
ATOM 4810 N N . SER B 1 209 ? -35.656 -0.159 19.297 1 84 209 SER B N 1
ATOM 4811 C CA . SER B 1 209 ? -37.094 -0.174 18.922 1 84 209 SER B CA 1
ATOM 4812 C C . SER B 1 209 ? -37.344 -1.134 17.766 1 84 209 SER B C 1
ATOM 4814 O O . SER B 1 209 ? -38.5 -1.36 17.391 1 84 209 SER B O 1
ATOM 4816 N N . LEU B 1 210 ? -36.281 -1.729 17.312 1 83.94 210 LEU B N 1
ATOM 4817 C CA . LEU B 1 210 ? -36.406 -2.607 16.156 1 83.94 210 LEU B CA 1
ATOM 4818 C C . LEU B 1 210 ? -36.125 -4.055 16.531 1 83.94 210 LEU B C 1
ATOM 4820 O O . LEU B 1 210 ? -35.75 -4.336 17.672 1 83.94 210 LEU B O 1
ATOM 4824 N N . ALA B 1 211 ? -36.375 -4.934 15.586 1 80.94 211 ALA B N 1
ATOM 4825 C CA . ALA B 1 211 ? -36.094 -6.348 15.797 1 80.94 211 ALA B CA 1
ATOM 4826 C C . ALA B 1 211 ? -34.594 -6.566 15.977 1 80.94 211 ALA B C 1
ATOM 4828 O O . ALA B 1 211 ? -33.781 -5.805 15.453 1 80.94 211 ALA B O 1
ATOM 4829 N N . PRO B 1 212 ? -34.25 -7.504 16.828 1 73.69 212 PRO B N 1
ATOM 4830 C CA . PRO B 1 212 ? -32.844 -7.75 17.156 1 73.69 212 PRO B CA 1
ATOM 4831 C C . PRO B 1 212 ? -31.969 -7.93 15.906 1 73.69 212 PRO B C 1
ATOM 4833 O O . PRO B 1 212 ? -30.797 -7.547 15.906 1 73.69 212 PRO B O 1
ATOM 4836 N N . ASN B 1 213 ? -32.438 -8.398 14.797 1 75.62 213 ASN B N 1
ATOM 4837 C CA . ASN B 1 213 ? -31.641 -8.648 13.602 1 75.62 213 ASN B CA 1
ATOM 4838 C C . ASN B 1 213 ? -31.922 -7.617 12.516 1 75.62 213 ASN B C 1
ATOM 4840 O O . ASN B 1 213 ? -31.594 -7.84 11.344 1 75.62 213 ASN B O 1
ATOM 4844 N N . ALA B 1 214 ? -32.469 -6.543 13.086 1 81.56 214 ALA B N 1
ATOM 4845 C CA . ALA B 1 214 ? -32.75 -5.5 12.109 1 81.56 214 ALA B CA 1
ATOM 4846 C C . ALA B 1 214 ? -31.469 -4.812 11.633 1 81.56 214 ALA B C 1
ATOM 4848 O O . ALA B 1 214 ? -30.531 -4.648 12.406 1 81.56 214 ALA B O 1
ATOM 4849 N N . PRO B 1 215 ? -31.469 -4.461 10.391 1 84.06 215 PRO B N 1
ATOM 4850 C CA . PRO B 1 215 ? -30.297 -3.744 9.883 1 84.06 215 PRO B CA 1
ATOM 4851 C C . PRO B 1 215 ? -30.031 -2.439 10.633 1 84.06 215 PRO B C 1
ATOM 4853 O O . PRO B 1 215 ? -30.984 -1.77 11.062 1 84.06 215 PRO B O 1
ATOM 4856 N N . VAL B 1 216 ? -28.797 -2.107 10.867 1 88.69 216 VAL B N 1
ATOM 4857 C CA . VAL B 1 216 ? -28.391 -0.897 11.57 1 88.69 216 VAL B CA 1
ATOM 4858 C C . VAL B 1 216 ? -28.281 0.265 10.586 1 88.69 216 VAL B C 1
ATOM 4860 O O . VAL B 1 216 ? -27.203 0.557 10.078 1 88.69 216 VAL B O 1
ATOM 4863 N N . ALA B 1 217 ? -29.375 0.984 10.43 1 91.44 217 ALA B N 1
ATOM 4864 C CA . ALA B 1 217 ? -29.453 2.041 9.422 1 91.44 217 ALA B CA 1
ATOM 4865 C C . ALA B 1 217 ? -29.328 3.42 10.07 1 91.44 217 ALA B C 1
ATOM 4867 O O . ALA B 1 217 ? -29.969 3.699 11.086 1 91.44 217 ALA B O 1
ATOM 4868 N N . VAL B 1 218 ? -28.406 4.199 9.547 1 95.75 218 VAL B N 1
ATOM 4869 C CA . VAL B 1 218 ? -28.406 5.621 9.875 1 95.75 218 VAL B CA 1
ATOM 4870 C C . VAL B 1 218 ? -29.562 6.316 9.156 1 95.75 218 VAL B C 1
ATOM 4872 O O . VAL B 1 218 ? -29.484 6.559 7.945 1 95.75 218 VAL B O 1
ATOM 4875 N N . THR B 1 219 ? -30.562 6.648 9.867 1 95.75 219 THR B N 1
ATOM 4876 C CA . THR B 1 219 ? -31.781 7.262 9.328 1 95.75 219 THR B CA 1
ATOM 4877 C C . THR B 1 219 ? -31.75 8.773 9.531 1 95.75 219 THR B C 1
ATOM 4879 O O . THR B 1 219 ? -30.844 9.305 10.172 1 95.75 219 THR B O 1
ATOM 4882 N N . VAL B 1 220 ? -32.812 9.406 8.914 1 97.62 220 VAL B N 1
ATOM 4883 C CA . VAL B 1 220 ? -33 10.844 9.094 1 97.62 220 VAL B CA 1
ATOM 4884 C C . VAL B 1 220 ? -33.125 11.172 10.578 1 97.62 220 VAL B C 1
ATOM 4886 O O . VAL B 1 220 ? -32.5 12.117 11.07 1 97.62 220 VAL B O 1
ATOM 4889 N N . GLU B 1 221 ? -33.812 10.344 11.297 1 96.44 221 GLU B N 1
ATOM 4890 C CA . GLU B 1 221 ? -34.031 10.555 12.727 1 96.44 221 GLU B CA 1
ATOM 4891 C C . GLU B 1 221 ? -32.719 10.492 13.508 1 96.44 221 GLU B C 1
ATOM 4893 O O . GLU B 1 221 ? -32.469 11.328 14.367 1 96.44 221 GLU B O 1
ATOM 4898 N N . VAL B 1 222 ? -31.969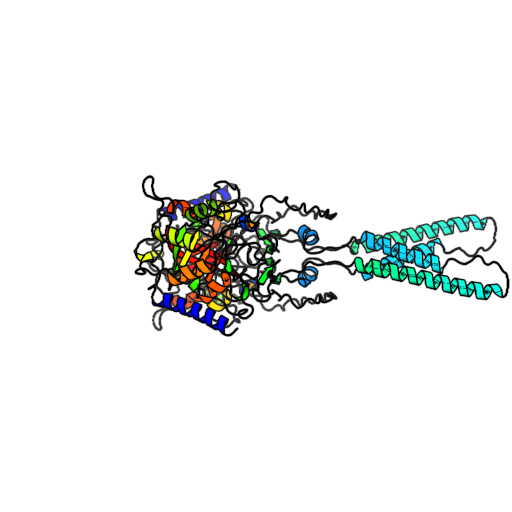 9.477 13.203 1 96.19 222 VAL B N 1
ATOM 4899 C CA . VAL B 1 222 ? -30.672 9.312 13.867 1 96.19 222 VAL B CA 1
ATOM 4900 C C . VAL B 1 222 ? -29.828 10.555 13.656 1 96.19 222 VAL B C 1
ATOM 4902 O O . VAL B 1 222 ? -29.234 11.086 14.602 1 96.19 222 VAL B O 1
ATOM 4905 N N . LEU B 1 223 ? -29.797 11.078 12.422 1 97.69 223 LEU B N 1
ATOM 4906 C CA . LEU B 1 223 ? -28.969 12.227 12.086 1 97.69 223 LEU B CA 1
ATOM 4907 C C . LEU B 1 223 ? -29.516 13.5 12.719 1 97.69 223 LEU B C 1
ATOM 4909 O O . LEU B 1 223 ? -28.75 14.367 13.148 1 97.69 223 LEU B O 1
ATOM 4913 N N . GLU B 1 224 ? -30.844 13.609 12.742 1 96.94 224 GLU B N 1
ATOM 4914 C CA . GLU B 1 224 ? -31.453 14.773 13.375 1 96.94 224 GLU B CA 1
ATOM 4915 C C . GLU B 1 224 ? -31.078 14.859 14.852 1 96.94 224 GLU B C 1
ATOM 4917 O O . GLU B 1 224 ? -30.703 15.93 15.336 1 96.94 224 GLU B O 1
ATOM 4922 N N . LYS B 1 225 ? -31.203 13.797 15.508 1 95.62 225 LYS B N 1
ATOM 4923 C CA . LYS B 1 225 ? -30.859 13.742 16.922 1 95.62 225 LYS B CA 1
ATOM 4924 C C . LYS B 1 225 ? -29.375 14.023 17.141 1 95.62 225 LYS B C 1
ATOM 4926 O O . LYS B 1 225 ? -29 14.781 18.031 1 95.62 225 LYS B O 1
ATOM 4931 N N . ALA B 1 226 ? -28.562 13.43 16.312 1 95.81 226 ALA B N 1
ATOM 4932 C CA . ALA B 1 226 ? -27.109 13.602 16.438 1 95.81 226 ALA B CA 1
ATOM 4933 C C . ALA B 1 226 ? -26.719 15.047 16.141 1 95.81 226 ALA B C 1
ATOM 4935 O O . ALA B 1 226 ? -25.781 15.578 16.734 1 95.81 226 ALA B O 1
ATOM 4936 N N . ARG B 1 227 ? -27.328 15.648 15.133 1 96.12 227 ARG B N 1
ATOM 4937 C CA . ARG B 1 227 ? -27.031 17.016 14.727 1 96.12 227 ARG B CA 1
ATOM 4938 C C . ARG B 1 227 ? -27.203 17.984 15.898 1 96.12 227 ARG B C 1
ATOM 4940 O O . ARG B 1 227 ? -26.531 19.016 15.953 1 96.12 227 ARG B O 1
ATOM 4947 N N . ALA B 1 228 ? -28.062 17.656 16.797 1 94.25 228 ALA B N 1
ATOM 4948 C CA . ALA B 1 228 ? -28.328 18.5 17.969 1 94.25 228 ALA B CA 1
ATOM 4949 C C . ALA B 1 228 ? -27.078 18.625 18.828 1 94.25 228 ALA B C 1
ATOM 4951 O O . ALA B 1 228 ? -26.922 19.594 19.594 1 94.25 228 ALA B O 1
ATOM 4952 N N . LYS B 1 229 ? -26.172 17.672 18.703 1 92.31 229 LYS B N 1
ATOM 4953 C CA . LYS B 1 229 ? -24.922 17.688 19.484 1 92.31 229 LYS B CA 1
ATOM 4954 C C . LYS B 1 229 ? -23.969 18.75 18.953 1 92.31 229 LYS B C 1
ATOM 4956 O O . LYS B 1 229 ? -23.047 19.156 19.656 1 92.31 229 LYS B O 1
ATOM 4961 N N . LEU B 1 230 ? -24.109 19.156 17.719 1 94.44 230 LEU B N 1
ATOM 4962 C CA . LEU B 1 230 ? -23.188 20.078 17.062 1 94.44 230 LEU B CA 1
ATOM 4963 C C . LEU B 1 230 ? -23.359 21.5 17.578 1 94.44 230 LEU B C 1
ATOM 4965 O O . LEU B 1 230 ? -24.453 21.875 17.984 1 94.44 230 LEU B O 1
ATOM 4969 N N . PRO B 1 231 ? -22.328 22.281 17.562 1 91.75 231 PRO B N 1
ATOM 4970 C CA . PRO B 1 231 ? -22.469 23.703 17.875 1 91.75 231 PRO B CA 1
ATOM 4971 C C . PRO B 1 231 ? -23.453 24.422 16.953 1 91.75 231 PRO B C 1
ATOM 4973 O O . PRO B 1 231 ? -23.625 24.031 15.805 1 91.75 231 PRO B O 1
ATOM 4976 N N . VAL B 1 232 ? -23.984 25.438 17.469 1 93.88 232 VAL B N 1
ATOM 4977 C CA . VAL B 1 232 ? -25.016 26.219 16.781 1 93.88 232 VAL B CA 1
ATOM 4978 C C . VAL B 1 232 ? -24.484 26.703 15.438 1 93.88 232 VAL B C 1
ATOM 4980 O O . VAL B 1 232 ? -25.219 26.766 14.453 1 93.88 232 VAL B O 1
ATOM 4983 N N . ALA B 1 233 ? -23.25 27.016 15.336 1 92.25 233 ALA B N 1
ATOM 4984 C CA . ALA B 1 233 ? -22.656 27.562 14.125 1 92.25 233 ALA B CA 1
ATOM 4985 C C . ALA B 1 233 ? -22.797 26.594 12.961 1 92.25 233 ALA B C 1
ATOM 4987 O O . ALA B 1 233 ? -22.953 27.016 11.812 1 92.25 233 ALA B O 1
ATOM 4988 N N . PHE B 1 234 ? -22.75 25.312 13.281 1 93.44 234 PHE B N 1
ATOM 4989 C CA . PHE B 1 234 ? -22.922 24.312 12.227 1 93.44 234 PHE B CA 1
ATOM 4990 C C . PHE B 1 234 ? -24.406 24.078 11.93 1 93.44 234 PHE B C 1
ATOM 4992 O O . PHE B 1 234 ? -24.781 23.797 10.789 1 93.44 234 PHE B O 1
ATOM 4999 N N . ARG B 1 235 ? -25.188 24.188 12.922 1 93.69 235 ARG B N 1
ATOM 5000 C CA . ARG B 1 235 ? -26.594 23.891 12.789 1 93.69 235 ARG B CA 1
ATOM 5001 C C . ARG B 1 235 ? -27.328 24.984 12.031 1 93.69 235 ARG B C 1
ATOM 5003 O O . ARG B 1 235 ? -28.25 24.719 11.25 1 93.69 235 ARG B O 1
ATOM 5010 N N . ASP B 1 236 ? -26.891 26.219 12.219 1 92.5 236 ASP B N 1
ATOM 5011 C CA . ASP B 1 236 ? -27.594 27.328 11.57 1 92.5 236 ASP B CA 1
ATOM 5012 C C . ASP B 1 236 ? -26.906 27.734 10.273 1 92.5 236 ASP B C 1
ATOM 5014 O O . ASP B 1 236 ? -27.344 28.641 9.586 1 92.5 236 ASP B O 1
ATOM 5018 N N . GLY B 1 237 ? -25.812 27.141 9.977 1 88.62 237 GLY B N 1
ATOM 5019 C CA . GLY B 1 237 ? -25.156 27.328 8.688 1 88.62 237 GLY B CA 1
ATOM 5020 C C . GLY B 1 237 ? -24.141 28.438 8.695 1 88.62 237 GLY B C 1
ATOM 5021 O O . GLY B 1 237 ? -23.531 28.75 7.668 1 88.62 237 GLY B O 1
ATOM 5022 N N . SER B 1 238 ? -23.906 29.125 9.852 1 89.31 238 SER B N 1
ATOM 5023 C CA . SER B 1 238 ? -22.922 30.203 9.938 1 89.31 238 SER B CA 1
ATOM 5024 C C . SER B 1 238 ? -21.5 29.672 9.711 1 89.31 238 SER B C 1
ATOM 5026 O O . SER B 1 238 ? -20.641 30.391 9.211 1 89.31 238 SER B O 1
ATOM 5028 N N . ARG B 1 239 ? -21.312 28.484 10.117 1 88.12 239 ARG B N 1
ATOM 5029 C CA . ARG B 1 239 ? -20.094 27.766 9.766 1 88.12 239 ARG B CA 1
ATOM 5030 C C . ARG B 1 239 ? -20.391 26.594 8.82 1 88.12 239 ARG B C 1
ATOM 5032 O O . ARG B 1 239 ? -21.172 25.703 9.156 1 88.12 239 ARG B O 1
ATOM 5039 N N . PRO B 1 240 ? -19.812 26.672 7.695 1 90.12 240 PRO B N 1
ATOM 5040 C CA . PRO B 1 240 ? -20.094 25.609 6.73 1 90.12 240 PRO B CA 1
ATOM 5041 C C . PRO B 1 240 ? -19.531 24.266 7.164 1 90.12 240 PRO B C 1
ATOM 5043 O O . PRO B 1 240 ? -18.453 24.188 7.754 1 90.12 240 PRO B O 1
ATOM 5046 N N . MET B 1 241 ? -20.266 23.25 6.902 1 92.81 241 MET B N 1
ATOM 5047 C CA . MET B 1 241 ? -19.828 21.859 7.047 1 92.81 241 MET B CA 1
ATOM 5048 C C . MET B 1 241 ? -19.281 21.328 5.727 1 92.81 241 MET B C 1
ATOM 5050 O O . MET B 1 241 ? -20.047 21.109 4.777 1 92.81 241 MET B O 1
ATOM 5054 N N . TRP B 1 242 ? -18 21.109 5.668 1 92.94 242 TRP B N 1
ATOM 5055 C CA . TRP B 1 242 ? -17.391 20.703 4.406 1 92.94 242 TRP B CA 1
ATOM 5056 C C . TRP B 1 242 ? -17.25 19.188 4.344 1 92.94 242 TRP B C 1
ATOM 5058 O O . TRP B 1 242 ? -17.516 18.578 3.307 1 92.94 242 TRP B O 1
ATOM 5068 N N . ARG B 1 243 ? -16.812 18.641 5.406 1 96.5 243 ARG B N 1
ATOM 5069 C CA . ARG B 1 243 ? -16.594 17.203 5.5 1 96.5 243 ARG B CA 1
ATOM 5070 C C . ARG B 1 243 ? -17.109 16.656 6.828 1 96.5 243 ARG B C 1
ATOM 5072 O O . ARG B 1 243 ? -16.812 17.219 7.887 1 96.5 243 ARG B O 1
ATOM 5079 N N . LEU B 1 244 ? -17.859 15.609 6.746 1 98.25 244 LEU B N 1
ATOM 5080 C CA . LEU B 1 244 ? -18.484 15.008 7.922 1 98.25 244 LEU B CA 1
ATOM 5081 C C . LEU B 1 244 ? -18.078 13.547 8.07 1 98.25 244 LEU B C 1
ATOM 5083 O O . LEU B 1 244 ? -18.281 12.742 7.16 1 98.25 244 LEU B O 1
ATOM 5087 N N . LEU B 1 245 ? -17.406 13.219 9.172 1 98.06 245 LEU B N 1
ATOM 5088 C CA . LEU B 1 245 ? -17 11.859 9.508 1 98.06 245 LEU B CA 1
ATOM 5089 C C . LEU B 1 245 ? -17.906 11.281 10.602 1 98.06 245 LEU B C 1
ATOM 5091 O O . LEU B 1 245 ? -17.984 11.836 11.695 1 98.06 245 LEU B O 1
ATOM 5095 N N . LEU B 1 246 ? -18.547 10.156 10.289 1 97.44 246 LEU B N 1
ATOM 5096 C CA . LEU B 1 246 ? -19.531 9.578 11.188 1 97.44 246 LEU B CA 1
ATOM 5097 C C . LEU B 1 246 ? -18.938 8.383 11.938 1 97.44 246 LEU B C 1
ATOM 5099 O O . LEU B 1 246 ? -18.438 7.445 11.312 1 97.44 246 LEU B O 1
ATOM 5103 N N . ILE B 1 247 ? -19.031 8.383 13.234 1 95 247 ILE B N 1
ATOM 5104 C CA . ILE B 1 247 ? -18.719 7.23 14.062 1 95 247 ILE B CA 1
ATOM 5105 C C . ILE B 1 247 ? -19.984 6.406 14.312 1 95 247 ILE B C 1
ATOM 5107 O O . ILE B 1 247 ? -20.938 6.898 14.914 1 95 247 ILE B O 1
ATOM 5111 N N . THR B 1 248 ? -20 5.199 13.875 1 92.06 248 THR B N 1
ATOM 5112 C CA . THR B 1 248 ? -21.188 4.359 14.031 1 92.06 248 THR B CA 1
ATOM 5113 C C . THR B 1 248 ? -20.891 3.193 14.969 1 92.06 248 THR B C 1
ATOM 5115 O O . THR B 1 248 ? -21.812 2.455 15.344 1 92.06 248 THR B O 1
ATOM 5118 N N . CYS B 1 249 ? -19.688 3.086 15.578 1 71.56 249 CYS B N 1
ATOM 5119 C CA . CYS B 1 249 ? -19.156 2.096 16.516 1 71.56 249 CYS B CA 1
ATOM 5120 C C . CYS B 1 249 ? -19 0.739 15.836 1 71.56 249 CYS B C 1
ATOM 5122 O O . CYS B 1 249 ? -19.031 -0.298 16.5 1 71.56 249 CYS B O 1
ATOM 5124 N N . ASN B 1 250 ? -19.188 0.626 14.586 1 57.38 250 ASN B N 1
ATOM 5125 C CA . ASN B 1 250 ? -18.734 -0.615 13.961 1 57.38 250 ASN B CA 1
ATOM 5126 C C . ASN B 1 250 ? -17.281 -0.934 14.305 1 57.38 250 ASN B C 1
ATOM 5128 O O . ASN B 1 250 ? -16.828 -2.066 14.117 1 57.38 250 ASN B O 1
ATOM 5132 N N . SER B 1 251 ? -16.578 0.046 14.633 1 50.62 251 SER B N 1
ATOM 5133 C CA . SER B 1 251 ? -15.141 -0.144 14.844 1 50.62 251 SER B CA 1
ATOM 5134 C C . SER B 1 251 ? -14.875 -1.073 16.016 1 50.62 251 SER B C 1
ATOM 5136 O O . SER B 1 251 ? -13.719 -1.389 16.312 1 50.62 251 SER B O 1
ATOM 5138 N N . THR B 1 252 ? -15.898 -1.162 16.891 1 41.03 252 THR B N 1
ATOM 5139 C CA . THR B 1 252 ? -15.609 -1.859 18.141 1 41.03 252 THR B CA 1
ATOM 5140 C C . THR B 1 252 ? -15.453 -3.357 17.906 1 41.03 252 THR B C 1
ATOM 5142 O O . THR B 1 252 ? -15.492 -4.152 18.844 1 41.03 252 THR B O 1
ATOM 5145 N N . VAL B 1 253 ? -15.734 -3.883 16.844 1 37.09 253 VAL B N 1
ATOM 5146 C CA . VAL B 1 253 ? -15.75 -5.34 16.938 1 37.09 253 VAL B CA 1
ATOM 5147 C C . VAL B 1 253 ? -14.625 -5.809 17.859 1 37.09 253 VAL B C 1
ATOM 5149 O O . VAL B 1 253 ? -14.875 -6.516 18.844 1 37.09 253 VAL B O 1
ATOM 5152 N N . THR B 1 254 ? -13.672 -6.82 17.094 1 35.34 254 THR B N 1
ATOM 5153 C CA . THR B 1 254 ? -12.977 -7.852 17.844 1 35.34 254 THR B CA 1
ATOM 5154 C C . THR B 1 254 ? -12.211 -7.238 19.016 1 35.34 254 THR B C 1
ATOM 5156 O O . THR B 1 254 ? -11.922 -6.039 19.016 1 35.34 254 THR B O 1
ATOM 5159 N N . GLY B 1 255 ? -12.117 -8.125 20.141 1 32.94 255 GLY B N 1
ATOM 5160 C CA . GLY B 1 255 ? -11.359 -8.211 21.375 1 32.94 255 GLY B CA 1
ATOM 5161 C C . GLY B 1 255 ? -9.977 -7.602 21.266 1 32.94 255 GLY B C 1
ATOM 5162 O O . GLY B 1 255 ? -9.062 -7.984 22 1 32.94 255 GLY B O 1
ATOM 5163 N N . ALA B 1 256 ? -9.469 -7.402 20.188 1 31.48 256 ALA B N 1
ATOM 5164 C CA . ALA B 1 256 ? -8.07 -7.094 20.469 1 31.48 256 ALA B CA 1
ATOM 5165 C C . ALA B 1 256 ? -7.953 -5.996 21.531 1 31.48 256 ALA B C 1
ATOM 5167 O O . ALA B 1 256 ? -8.547 -4.93 21.391 1 31.48 256 ALA B O 1
ATOM 5168 N N . THR B 1 257 ? -7.797 -6.273 22.75 1 29.22 257 THR B N 1
ATOM 5169 C CA . THR B 1 257 ? -7.234 -5.465 23.828 1 29.22 257 THR B CA 1
ATOM 5170 C C . THR B 1 257 ? -6.461 -4.277 23.266 1 29.22 257 THR B C 1
ATOM 5172 O O . THR B 1 257 ? -5.961 -4.332 22.141 1 29.22 257 THR B O 1
ATOM 5175 N N . ARG B 1 258 ? -6.449 -3.199 24.188 1 32 258 ARG B N 1
ATOM 5176 C CA . ARG B 1 258 ? -5.758 -1.92 24.312 1 32 258 ARG B CA 1
ATOM 5177 C C . ARG B 1 258 ? -4.352 -2 23.734 1 32 258 ARG B C 1
ATOM 5179 O O . ARG B 1 258 ? -3.365 -1.959 24.469 1 32 258 ARG B O 1
ATOM 5186 N N . GLY B 1 259 ? -4.109 -2.938 22.984 1 31.23 259 GLY B N 1
ATOM 5187 C CA . GLY B 1 259 ? -2.697 -2.701 22.719 1 31.23 259 GLY B CA 1
ATOM 5188 C C . GLY B 1 259 ? -2.434 -1.381 22.016 1 31.23 259 GLY B C 1
ATOM 5189 O O . GLY B 1 259 ? -3.309 -0.851 21.328 1 31.23 259 GLY B O 1
ATOM 5190 N N . SER B 1 260 ? -1.662 -0.548 22.516 1 31.55 260 SER B N 1
ATOM 5191 C CA . SER B 1 260 ? -1.159 0.754 22.078 1 31.55 260 SER B CA 1
ATOM 5192 C C . SER B 1 260 ? -1.034 0.827 20.562 1 31.55 260 SER B C 1
ATOM 5194 O O . SER B 1 260 ? -0.43 -0.049 19.953 1 31.55 260 SER B O 1
ATOM 5196 N N . THR B 1 261 ? -2.045 1.423 19.859 1 37.91 261 THR B N 1
ATOM 5197 C CA . THR B 1 261 ? -2.217 1.823 18.469 1 37.91 261 THR B CA 1
ATOM 5198 C C . THR B 1 261 ? -0.863 1.997 17.781 1 37.91 261 THR B C 1
ATOM 5200 O O . THR B 1 261 ? -0.72 1.703 16.594 1 37.91 261 THR B O 1
ATOM 5203 N N . SER B 1 262 ? 0.04 2.699 18.484 1 39.47 262 SER B N 1
ATOM 5204 C CA . SER B 1 262 ? 1.386 2.846 17.938 1 39.47 262 SER B CA 1
ATOM 5205 C C . SER B 1 262 ? 1.968 1.495 17.531 1 39.47 262 SER B C 1
ATOM 5207 O O . SER B 1 262 ? 2.754 1.41 16.594 1 39.47 262 SER B O 1
ATOM 5209 N N . GLU B 1 263 ? 1.329 0.467 18.141 1 43.22 263 GLU B N 1
ATOM 5210 C CA . GLU B 1 263 ? 1.957 -0.843 18 1 43.22 263 GLU B CA 1
ATOM 5211 C C . GLU B 1 263 ? 1.504 -1.53 16.719 1 43.22 263 GLU B C 1
ATOM 5213 O O . GLU B 1 263 ? 2.258 -2.303 16.125 1 43.22 263 GLU B O 1
ATOM 5218 N N . THR B 1 264 ? 0.316 -1.244 16.359 1 43.81 264 THR B N 1
ATOM 5219 C CA . THR B 1 264 ? -0.207 -1.979 15.203 1 43.81 264 THR B CA 1
ATOM 5220 C C . THR B 1 264 ? 0.52 -1.572 13.93 1 43.81 264 THR B C 1
ATOM 5222 O O . THR B 1 264 ? 0.828 -2.418 13.086 1 43.81 264 THR B O 1
ATOM 5225 N N . LEU B 1 265 ? 0.753 -0.246 13.758 1 48.72 265 LEU B N 1
ATOM 5226 C CA . LEU B 1 265 ? 1.535 0.162 12.594 1 48.72 265 LEU B CA 1
ATOM 5227 C C . LEU B 1 265 ? 2.98 -0.303 12.727 1 48.72 265 LEU B C 1
ATOM 5229 O O . LEU B 1 265 ? 3.752 -0.217 11.766 1 48.72 265 LEU B O 1
ATOM 5233 N N . THR B 1 266 ? 3.201 -0.852 13.875 1 56.03 266 THR B N 1
ATOM 5234 C CA . THR B 1 266 ? 4.609 -1.191 14.062 1 56.03 266 THR B CA 1
ATOM 5235 C C . THR B 1 266 ? 4.844 -2.68 13.828 1 56.03 266 THR B C 1
ATOM 5237 O O . THR B 1 266 ? 5.984 -3.141 13.82 1 56.03 266 THR B O 1
ATOM 5240 N N . ARG B 1 267 ? 3.613 -3.305 13.555 1 62.78 267 ARG B N 1
ATOM 5241 C CA . ARG B 1 267 ? 3.867 -4.727 13.352 1 62.78 267 ARG B CA 1
ATOM 5242 C C . ARG B 1 267 ? 4.199 -5.02 11.891 1 62.78 267 ARG B C 1
ATOM 5244 O O . ARG B 1 267 ? 3.457 -4.629 10.992 1 62.78 267 ARG B O 1
ATOM 5251 N N . PRO B 1 268 ? 5.355 -5.699 11.672 1 70.12 268 PRO B N 1
ATOM 5252 C CA . PRO B 1 268 ? 5.699 -6.051 10.289 1 70.12 268 PRO B CA 1
ATOM 5253 C C . PRO B 1 268 ? 4.707 -7.031 9.664 1 70.12 268 PRO B C 1
ATOM 5255 O O . PRO B 1 268 ? 3.922 -7.66 10.383 1 70.12 268 PRO B O 1
ATOM 5258 N N . LEU B 1 269 ? 4.684 -6.992 8.383 1 72.12 269 LEU B N 1
ATOM 5259 C CA . LEU B 1 269 ? 3.811 -7.879 7.621 1 72.12 269 LEU B CA 1
ATOM 5260 C C . LEU B 1 269 ? 4.102 -9.344 7.953 1 72.12 269 LEU B C 1
ATOM 5262 O O . LEU B 1 269 ? 5.258 -9.766 7.938 1 72.12 269 LEU B O 1
ATOM 5266 N N . ARG B 1 270 ? 3.039 -10.039 8.352 1 69.31 270 ARG B N 1
ATOM 5267 C CA . ARG B 1 270 ? 3.119 -11.477 8.594 1 69.31 270 ARG B CA 1
ATOM 5268 C C . ARG B 1 270 ? 3.209 -12.25 7.281 1 69.31 270 ARG B C 1
ATOM 5270 O O . ARG B 1 270 ? 2.637 -11.836 6.273 1 69.31 270 ARG B O 1
ATOM 5277 N N . GLY B 1 271 ? 3.967 -13.195 7.254 1 65.88 271 GLY B N 1
ATOM 5278 C CA . GLY B 1 271 ? 4.094 -14.031 6.07 1 65.88 271 GLY B CA 1
ATOM 5279 C C . GLY B 1 271 ? 5.488 -14.023 5.48 1 65.88 271 GLY B C 1
ATOM 5280 O O . GLY B 1 271 ? 5.824 -14.867 4.648 1 65.88 271 GLY B O 1
ATOM 5281 N N . LEU B 1 272 ? 6.191 -13.047 5.902 1 71.62 272 LEU B N 1
ATOM 5282 C CA . LEU B 1 272 ? 7.559 -13.031 5.391 1 71.62 272 LEU B CA 1
ATOM 5283 C C . LEU B 1 272 ? 8.414 -14.094 6.082 1 71.62 272 LEU B C 1
ATOM 5285 O O . LEU B 1 272 ? 8.359 -14.234 7.305 1 71.62 272 LEU B O 1
ATOM 5289 N N . LEU B 1 273 ? 8.945 -15.102 5.363 1 68.94 273 LEU B N 1
ATOM 5290 C CA . LEU B 1 273 ? 9.797 -16.156 5.895 1 68.94 273 LEU B CA 1
ATOM 5291 C C . LEU B 1 273 ? 11.227 -15.664 6.078 1 68.94 273 LEU B C 1
ATOM 5293 O O . LEU B 1 273 ? 11.734 -14.906 5.25 1 68.94 273 LEU B O 1
ATOM 5297 N N . PRO B 1 274 ? 11.844 -16.062 7.301 1 59.16 274 PRO B N 1
ATOM 5298 C CA . PRO B 1 274 ? 13.258 -15.695 7.48 1 59.16 274 PRO B CA 1
ATOM 5299 C C . PRO B 1 274 ? 14.18 -16.438 6.516 1 59.16 274 PRO B C 1
ATOM 5301 O O . PRO B 1 274 ? 13.797 -17.469 5.961 1 59.16 274 PRO B O 1
ATOM 5304 N N . LEU B 1 275 ? 15.383 -15.953 6.164 1 54.5 275 LEU B N 1
ATOM 5305 C CA . LEU B 1 275 ? 16.422 -16.469 5.285 1 54.5 275 LEU B CA 1
ATOM 5306 C C . LEU B 1 275 ? 16.672 -17.953 5.535 1 54.5 275 LEU B C 1
ATOM 5308 O O . LEU B 1 275 ? 16.922 -18.719 4.598 1 54.5 275 LEU B O 1
ATOM 5312 N N . ASP B 1 276 ? 16.891 -18.438 6.637 1 47.62 276 ASP B N 1
ATOM 5313 C CA . ASP B 1 276 ? 17.531 -19.719 6.895 1 47.62 276 ASP B CA 1
ATOM 5314 C C . ASP B 1 276 ? 16.609 -20.875 6.508 1 47.62 276 ASP B C 1
ATOM 5316 O O . ASP B 1 276 ? 17.031 -22.031 6.52 1 47.62 276 ASP B O 1
ATOM 5320 N N . ASP B 1 277 ? 15.508 -20.906 6.488 1 42.66 277 ASP B N 1
ATOM 5321 C CA . ASP B 1 277 ? 14.805 -22.172 6.352 1 42.66 277 ASP B CA 1
ATOM 5322 C C . ASP B 1 277 ? 14.625 -22.547 4.879 1 42.66 277 ASP B C 1
ATOM 5324 O O . ASP B 1 277 ? 13.602 -22.234 4.273 1 42.66 277 ASP B O 1
ATOM 5328 N N . ALA B 1 278 ? 15.695 -22.781 4.246 1 39.94 278 ALA B N 1
ATOM 5329 C CA . ALA B 1 278 ? 15.812 -23.156 2.84 1 39.94 278 ALA B CA 1
ATOM 5330 C C . ALA B 1 278 ? 14.977 -24.406 2.543 1 39.94 278 ALA B C 1
ATOM 5332 O O . ALA B 1 278 ? 15.016 -24.938 1.428 1 39.94 278 ALA B O 1
ATOM 5333 N N . ALA B 1 279 ? 14.992 -25.344 3.58 1 34.09 279 ALA B N 1
ATOM 5334 C CA . ALA B 1 279 ? 14.461 -26.609 3.057 1 34.09 279 ALA B CA 1
ATOM 5335 C C . ALA B 1 279 ? 13.078 -26.406 2.43 1 34.09 279 ALA B C 1
ATOM 5337 O O . ALA B 1 279 ? 12.164 -25.891 3.082 1 34.09 279 ALA B O 1
ATOM 5338 N N . LEU B 1 280 ? 13.109 -26.234 1.219 1 34.84 280 LEU B N 1
ATOM 5339 C CA . LEU B 1 280 ? 11.859 -26.328 0.464 1 34.84 280 LEU B CA 1
ATOM 5340 C C . LEU B 1 280 ? 10.984 -27.453 1.006 1 34.84 280 LEU B C 1
ATOM 5342 O O . LEU B 1 280 ? 11.398 -28.625 1.038 1 34.84 280 LEU B O 1
ATOM 5346 N N . PRO B 1 281 ? 10.227 -27.328 2.01 1 32.81 281 PRO B N 1
ATOM 5347 C CA . PRO B 1 281 ? 9.469 -28.562 2.232 1 32.81 281 PRO B CA 1
ATOM 5348 C C . PRO B 1 281 ? 8.852 -29.109 0.95 1 32.81 281 PRO B C 1
ATOM 5350 O O . PRO B 1 281 ? 8.523 -28.344 0.04 1 32.81 281 PRO B O 1
ATOM 5353 N N . TRP B 1 282 ? 9.438 -30.219 0.524 1 29.22 282 TRP B N 1
ATOM 5354 C CA . TRP B 1 282 ? 8.617 -31 -0.39 1 29.22 282 TRP B CA 1
ATOM 5355 C C . TRP B 1 282 ? 7.137 -30.875 -0.043 1 29.22 282 TRP B C 1
ATOM 5357 O O . TRP B 1 282 ? 6.73 -31.125 1.095 1 29.22 282 TRP B O 1
ATOM 5367 N N . VAL B 1 283 ? 6.598 -29.859 -0.39 1 31.28 283 VAL B N 1
ATOM 5368 C CA . VAL B 1 283 ? 5.16 -29.719 -0.172 1 31.28 283 VAL B CA 1
ATOM 5369 C C . VAL B 1 283 ? 4.426 -30.891 -0.814 1 31.28 283 VAL B C 1
ATOM 5371 O O . VAL B 1 283 ? 4.414 -31.031 -2.039 1 31.28 283 VAL B O 1
ATOM 5374 N N . ASP B 1 284 ? 4.582 -32.062 -0.257 1 28.69 284 ASP B N 1
ATOM 5375 C CA . ASP B 1 284 ? 3.494 -32.969 -0.568 1 28.69 284 ASP B CA 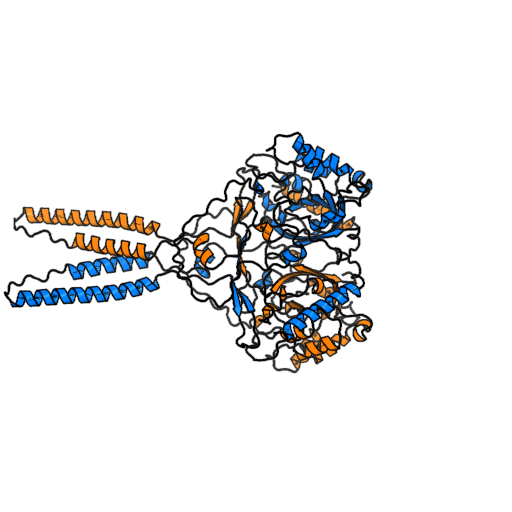1
ATOM 5376 C C . ASP B 1 284 ? 2.133 -32.312 -0.355 1 28.69 284 ASP B C 1
ATOM 5378 O O . ASP B 1 284 ? 1.722 -32.094 0.783 1 28.69 284 ASP B O 1
ATOM 5382 N N . VAL B 1 285 ? 1.902 -31.5 -1.149 1 31.33 285 VAL B N 1
ATOM 5383 C CA . VAL B 1 285 ? 0.675 -30.719 -1.07 1 31.33 285 VAL B CA 1
ATOM 5384 C C . VAL B 1 285 ? -0.536 -31.656 -1.07 1 31.33 285 VAL B C 1
ATOM 5386 O O . VAL B 1 285 ? -0.932 -32.156 -2.119 1 31.33 285 VAL B O 1
ATOM 5389 N N . THR B 1 286 ? -0.539 -32.719 -0.282 1 27.53 286 THR B N 1
ATOM 5390 C CA . THR B 1 286 ? -1.917 -33.156 -0.093 1 27.53 286 THR B CA 1
ATOM 5391 C C . THR B 1 286 ? -2.781 -32.031 0.438 1 27.53 286 THR B C 1
ATOM 5393 O O . THR B 1 286 ? -2.607 -31.594 1.577 1 27.53 286 THR B O 1
ATOM 5396 N N . VAL B 1 287 ? -3.109 -31.25 -0.403 1 29.72 287 VAL B N 1
ATOM 5397 C CA . VAL B 1 287 ? -4.047 -30.172 -0.095 1 29.72 287 VAL B CA 1
ATOM 5398 C C . VAL B 1 287 ? -5.336 -30.766 0.478 1 29.72 287 VAL B C 1
ATOM 5400 O O . VAL B 1 287 ? -6.059 -31.484 -0.215 1 29.72 287 VAL B O 1
ATOM 5403 N N . THR B 1 288 ? -5.312 -31.234 1.714 1 26.14 288 THR B N 1
ATOM 5404 C CA . THR B 1 288 ? -6.645 -31.344 2.293 1 26.14 288 THR B CA 1
ATOM 5405 C C . THR B 1 288 ? -7.316 -29.969 2.348 1 26.14 288 THR B C 1
ATOM 5407 O O . THR B 1 288 ? -6.742 -29.016 2.867 1 26.14 288 THR B O 1
ATOM 5410 N N . ASN B 1 289 ? -8.125 -29.688 1.454 1 28.77 289 ASN B N 1
ATOM 5411 C CA . ASN B 1 289 ? -9.078 -28.594 1.353 1 28.77 289 ASN B CA 1
ATOM 5412 C C . ASN B 1 289 ? -9.828 -28.375 2.666 1 28.77 289 ASN B C 1
ATOM 5414 O O . ASN B 1 289 ? -10.945 -28.875 2.834 1 28.77 289 ASN B O 1
ATOM 5418 N N . SER B 1 290 ? -9.289 -28.75 3.789 1 24.41 290 SER B N 1
ATOM 5419 C CA . SER B 1 290 ? -10.234 -28.438 4.855 1 24.41 290 SER B CA 1
ATOM 5420 C C . SER B 1 290 ? -10.375 -26.922 5.055 1 24.41 290 SER B C 1
ATOM 5422 O O . SER B 1 290 ? -9.648 -26.328 5.855 1 24.41 290 SER B O 1
ATOM 5424 N N . ALA B 1 291 ? -10.516 -26.203 4.07 1 29.48 291 ALA B N 1
ATOM 5425 C CA . ALA B 1 291 ? -11.086 -24.906 4.438 1 29.48 291 ALA B CA 1
ATOM 5426 C C . ALA B 1 291 ? -12.273 -25.078 5.387 1 29.48 291 ALA B C 1
ATOM 5428 O O . ALA B 1 291 ? -13.359 -25.469 4.965 1 29.48 291 ALA B O 1
ATOM 5429 N N . SER B 1 292 ? -12.047 -25.516 6.578 1 27.45 292 SER B N 1
ATOM 5430 C CA . SER B 1 292 ? -13.203 -25.344 7.445 1 27.45 292 SER B CA 1
ATOM 5431 C C . SER B 1 292 ? -13.805 -23.953 7.289 1 27.45 292 SER B C 1
ATOM 5433 O O . SER B 1 292 ? -13.094 -22.953 7.391 1 27.45 292 SER B O 1
ATOM 5435 N N . ALA B 1 293 ? -14.82 -23.891 6.531 1 29.2 293 ALA B N 1
ATOM 5436 C CA . ALA B 1 293 ? -15.68 -22.703 6.559 1 29.2 293 ALA B CA 1
ATOM 5437 C C . ALA B 1 293 ? -15.734 -22.094 7.961 1 29.2 293 ALA B C 1
ATOM 5439 O O . ALA B 1 293 ? -16 -22.797 8.938 1 29.2 293 ALA B O 1
ATOM 5440 N N . PRO B 1 294 ? -14.898 -21.047 8.242 1 31 294 PRO B N 1
ATOM 5441 C CA . PRO B 1 294 ? -15.219 -20.516 9.57 1 31 294 PRO B CA 1
ATOM 5442 C C . PRO B 1 294 ? -16.688 -20.656 9.93 1 31 294 PRO B C 1
ATOM 5444 O O . PRO B 1 294 ? -17.547 -20.688 9.031 1 31 294 PRO B O 1
ATOM 5447 N N . THR B 1 295 ? -16.969 -21.391 10.945 1 30.75 295 THR B N 1
ATOM 5448 C CA . THR B 1 295 ? -18.25 -21.438 11.633 1 30.75 295 THR B CA 1
ATOM 5449 C C . THR B 1 295 ? -18.938 -20.062 11.586 1 30.75 295 THR B C 1
ATOM 5451 O O . THR B 1 295 ? -18.266 -19.047 11.469 1 30.75 295 THR B O 1
ATOM 5454 N N . SER B 1 296 ? -20.266 -20.062 11.281 1 33 296 SER B N 1
ATOM 5455 C CA . SER B 1 296 ? -21.312 -19.047 11.227 1 33 296 SER B CA 1
ATOM 5456 C C . SER B 1 296 ? -21.156 -18.047 12.367 1 33 296 SER B C 1
ATOM 5458 O O . SER B 1 296 ? -22.016 -17.969 13.25 1 33 296 SER B O 1
ATOM 5460 N N . SER B 1 297 ? -20.078 -18.109 13.078 1 35.41 297 SER B N 1
ATOM 5461 C CA . SER B 1 297 ? -20.266 -17.016 14.031 1 35.41 297 SER B CA 1
ATOM 5462 C C . SER B 1 297 ? -20.672 -15.727 13.32 1 35.41 297 SER B C 1
ATOM 5464 O O . SER B 1 297 ? -20.344 -15.531 12.141 1 35.41 297 SER B O 1
ATOM 5466 N N . GLU B 1 298 ? -21.625 -15.047 13.82 1 42 298 GLU B N 1
ATOM 5467 C CA . GLU B 1 298 ? -22.266 -13.836 13.297 1 42 298 GLU B CA 1
ATOM 5468 C C . GLU B 1 298 ? -21.219 -12.891 12.688 1 42 298 GLU B C 1
ATOM 5470 O O . GLU B 1 298 ? -20.328 -12.414 13.383 1 42 298 GLU B O 1
ATOM 5475 N N . SER B 1 299 ? -20.75 -13.188 11.555 1 48.81 299 SER B N 1
ATOM 5476 C CA . SER B 1 299 ? -19.75 -12.445 10.789 1 48.81 299 SER B CA 1
ATOM 5477 C C . SER B 1 299 ? -19.969 -10.945 10.891 1 48.81 299 SER B C 1
ATOM 5479 O O . SER B 1 299 ? -21.094 -10.461 10.727 1 48.81 299 SER B O 1
ATOM 5481 N N . PRO B 1 300 ? -19.094 -10.258 11.602 1 50.41 300 PRO B N 1
ATOM 5482 C CA . PRO B 1 300 ? -19.219 -8.797 11.703 1 50.41 300 PRO B CA 1
ATOM 5483 C C . PRO B 1 300 ? -19.672 -8.156 10.398 1 50.41 300 PRO B C 1
ATOM 5485 O O . PRO B 1 300 ? -20.094 -7 10.391 1 50.41 300 PRO B O 1
ATOM 5488 N N . TRP B 1 301 ? -19.625 -8.953 9.328 1 52.06 301 TRP B N 1
ATOM 5489 C CA . TRP B 1 301 ? -19.984 -8.383 8.039 1 52.06 301 TRP B CA 1
ATOM 5490 C C . TRP B 1 301 ? -21.5 -8.438 7.836 1 52.06 301 TRP B C 1
ATOM 5492 O O . TRP B 1 301 ? -22.031 -7.875 6.875 1 52.06 301 TRP B O 1
ATOM 5502 N N . ASN B 1 302 ? -22.156 -9.172 8.797 1 57.16 302 ASN B N 1
ATOM 5503 C CA . ASN B 1 302 ? -23.594 -9.273 8.633 1 57.16 302 ASN B CA 1
ATOM 5504 C C . ASN B 1 302 ? -24.328 -8.109 9.305 1 57.16 302 ASN B C 1
ATOM 5506 O O . ASN B 1 302 ? -25.531 -7.941 9.141 1 57.16 302 ASN B O 1
ATOM 5510 N N . SER B 1 303 ? -23.484 -7.215 10.047 1 75.69 303 SER B N 1
ATOM 5511 C CA . SER B 1 303 ? -24.297 -6.203 10.719 1 75.69 303 SER B CA 1
ATOM 5512 C C . SER B 1 303 ? -23.5 -4.914 10.93 1 75.69 303 SER B C 1
ATOM 5514 O O . SER B 1 303 ? -22.938 -4.695 12.008 1 75.69 303 SER B O 1
ATOM 5516 N N . TYR B 1 304 ? -23.234 -4.234 9.836 1 85.75 304 TYR B N 1
ATOM 5517 C CA . TYR B 1 304 ? -22.609 -2.928 10.047 1 85.75 304 TYR B CA 1
ATOM 5518 C C . TYR B 1 304 ? -23.594 -1.805 9.742 1 85.75 304 TYR B C 1
ATOM 5520 O O . TYR B 1 304 ? -24.625 -2.031 9.102 1 85.75 304 TYR B O 1
ATOM 5528 N N . ALA B 1 305 ? -23.297 -0.662 10.336 1 91.94 305 ALA B N 1
ATOM 5529 C CA . ALA B 1 305 ? -24.141 0.507 10.094 1 91.94 305 ALA B CA 1
ATOM 5530 C C . ALA B 1 305 ? -24 1.005 8.664 1 91.94 305 ALA B C 1
ATOM 5532 O O . ALA B 1 305 ? -22.938 0.887 8.062 1 91.94 305 ALA B O 1
ATOM 5533 N N . PHE B 1 306 ? -25.047 1.443 8.086 1 92.38 306 PHE B N 1
ATOM 5534 C CA . PHE B 1 306 ? -25.062 2.021 6.75 1 92.38 306 PHE B CA 1
ATOM 5535 C C . PHE B 1 306 ? -25.969 3.248 6.703 1 92.38 306 PHE B C 1
ATOM 5537 O O . PHE B 1 306 ? -26.672 3.543 7.668 1 92.38 306 PHE B O 1
ATOM 5544 N N . LEU B 1 307 ? -25.859 4.031 5.641 1 95.31 307 LEU B N 1
ATOM 5545 C CA . LEU B 1 307 ? -26.672 5.227 5.457 1 95.31 307 LEU B CA 1
ATOM 5546 C C . LEU B 1 307 ? -27.906 4.914 4.609 1 95.31 307 LEU B C 1
ATOM 5548 O O . LEU B 1 307 ? -27.797 4.262 3.57 1 95.31 307 LEU B O 1
ATOM 5552 N N . GLU B 1 308 ? -29.047 5.367 5.074 1 93.56 308 GLU B N 1
ATOM 5553 C CA . GLU B 1 308 ? -30.203 5.363 4.188 1 93.56 308 GLU B CA 1
ATOM 5554 C C . GLU B 1 308 ? -30.125 6.508 3.182 1 93.56 308 GLU B C 1
ATOM 5556 O O . GLU B 1 308 ? -29.672 7.602 3.51 1 93.56 308 GLU B O 1
ATOM 5561 N N . PRO B 1 309 ? -30.641 6.227 1.949 1 94.19 309 PRO B N 1
ATOM 5562 C CA . PRO B 1 309 ? -30.625 7.293 0.946 1 94.19 309 PRO B CA 1
ATOM 5563 C C . PRO B 1 309 ? -31.312 8.562 1.425 1 94.19 309 PRO B C 1
ATOM 5565 O O . PRO B 1 309 ? -30.875 9.672 1.123 1 94.19 309 PRO B O 1
ATOM 5568 N N . GLU B 1 310 ? -32.406 8.406 2.146 1 95.94 310 GLU B N 1
ATOM 5569 C CA . GLU B 1 310 ? -33.125 9.562 2.674 1 95.94 310 GLU B CA 1
ATOM 5570 C C . GLU B 1 310 ? -32.25 10.344 3.662 1 95.94 310 GLU B C 1
ATOM 5572 O O . GLU B 1 310 ? -32.344 11.57 3.748 1 95.94 310 GLU B O 1
ATOM 5577 N N . ALA B 1 311 ? -31.469 9.617 4.406 1 97.25 311 ALA B N 1
ATOM 5578 C CA . ALA B 1 311 ? -30.547 10.266 5.344 1 97.25 311 ALA B CA 1
ATOM 5579 C C . ALA B 1 311 ? -29.516 11.102 4.602 1 97.25 311 ALA B C 1
ATOM 5581 O O . ALA B 1 311 ? -29.156 12.188 5.051 1 97.25 311 ALA B O 1
ATOM 5582 N N . VAL B 1 312 ? -29.047 10.594 3.502 1 97 312 VAL B N 1
ATOM 5583 C CA . VAL B 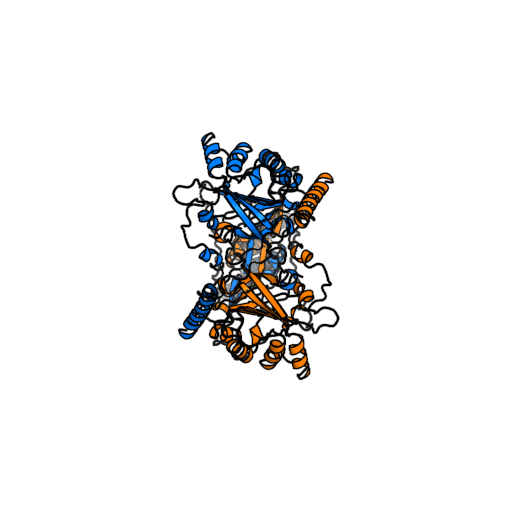1 312 ? -28.094 11.328 2.674 1 97 312 VAL B CA 1
ATOM 5584 C C . VAL B 1 312 ? -28.734 12.609 2.152 1 97 312 VAL B C 1
ATOM 5586 O O . VAL B 1 312 ? -28.125 13.68 2.197 1 97 312 VAL B O 1
ATOM 5589 N N . ALA B 1 313 ? -29.922 12.492 1.71 1 96.19 313 ALA B N 1
ATOM 5590 C CA . ALA B 1 313 ? -30.656 13.664 1.231 1 96.19 313 ALA B CA 1
ATOM 5591 C C . ALA B 1 313 ? -30.828 14.695 2.342 1 96.19 313 ALA B C 1
ATOM 5593 O O . ALA B 1 313 ? -30.672 15.898 2.109 1 96.19 313 ALA B O 1
ATOM 5594 N N . TYR B 1 314 ? -31.156 14.211 3.469 1 97.38 314 TYR B N 1
ATOM 5595 C CA . TYR B 1 314 ? -31.281 15.094 4.625 1 97.38 314 TYR B CA 1
ATOM 5596 C C . TYR B 1 314 ? -29.984 15.836 4.887 1 97.38 314 TYR B C 1
ATOM 5598 O O . TYR B 1 314 ? -29.984 17.047 5.121 1 97.38 314 TYR B O 1
ATOM 5606 N N . LEU B 1 315 ? -28.812 15.094 4.895 1 97.56 315 LEU B N 1
ATOM 5607 C CA . LEU B 1 315 ? -27.5 15.703 5.109 1 97.56 315 LEU B CA 1
ATOM 5608 C C . LEU B 1 315 ? -27.25 16.812 4.086 1 97.56 315 LEU B C 1
ATOM 5610 O O . LEU B 1 315 ? -26.734 17.875 4.438 1 97.56 315 LEU B O 1
ATOM 5614 N N . HIS B 1 316 ? -27.594 16.531 2.85 1 95.5 316 HIS B N 1
ATOM 5615 C CA . HIS B 1 316 ? -27.391 17.5 1.777 1 95.5 316 HIS B CA 1
ATOM 5616 C C . HIS B 1 316 ? -28.188 18.781 2.021 1 95.5 316 HIS B C 1
ATOM 5618 O O . HIS B 1 316 ? -27.703 19.875 1.755 1 95.5 316 HIS B O 1
ATOM 5624 N N . CYS B 1 317 ? -29.375 18.641 2.496 1 96.25 317 CYS B N 1
ATOM 5625 C CA . CYS B 1 317 ? -30.219 19.781 2.787 1 96.25 317 CYS B CA 1
ATOM 5626 C C . CYS B 1 317 ? -29.703 20.547 4.008 1 96.25 317 CYS B C 1
ATOM 5628 O O . CYS B 1 317 ? -29.656 21.766 4.004 1 96.25 317 CYS B O 1
ATOM 5630 N N . ALA B 1 318 ? -29.344 19.828 5.031 1 96.38 318 ALA B N 1
ATOM 5631 C CA . ALA B 1 318 ? -28.891 20.422 6.281 1 96.38 318 ALA B CA 1
ATOM 5632 C C . ALA B 1 318 ? -27.531 21.094 6.105 1 96.38 318 ALA B C 1
ATOM 5634 O O . ALA B 1 318 ? -27.25 22.125 6.727 1 96.38 318 ALA B O 1
ATOM 5635 N N . PHE B 1 319 ? -26.688 20.484 5.344 1 95.44 319 PHE B N 1
ATOM 5636 C CA . PHE B 1 319 ? -25.344 20.969 5.07 1 95.44 319 PHE B CA 1
ATOM 5637 C C . PHE B 1 319 ? -25.094 21.078 3.568 1 95.44 319 PHE B C 1
ATOM 5639 O O . PHE B 1 319 ? -24.422 20.219 2.982 1 95.44 319 PHE B O 1
ATOM 5646 N N . PRO B 1 320 ? -25.5 22.141 2.934 1 90.81 320 PRO B N 1
ATOM 5647 C CA . PRO B 1 320 ? -25.453 22.266 1.475 1 90.81 320 PRO B CA 1
ATOM 5648 C C . PRO B 1 320 ? -24.016 22.312 0.935 1 90.81 320 PRO B C 1
ATOM 5650 O O . PRO B 1 320 ? -23.797 22 -0.24 1 90.81 320 PRO B O 1
ATOM 5653 N N . HIS B 1 321 ? -23.031 22.578 1.749 1 90.5 321 HIS B N 1
ATOM 5654 C CA . HIS B 1 321 ? -21.641 22.703 1.305 1 90.5 321 HIS B CA 1
ATOM 5655 C C . HIS B 1 321 ? -20.891 21.391 1.515 1 90.5 321 HIS B C 1
ATOM 5657 O O . HIS B 1 321 ? -19.703 21.297 1.178 1 90.5 321 HIS B O 1
ATOM 5663 N N . LEU B 1 322 ? -21.531 20.406 2.012 1 94.5 322 LEU B N 1
ATOM 5664 C CA . LEU B 1 322 ? -20.891 19.141 2.357 1 94.5 322 LEU B CA 1
ATOM 5665 C C . LEU B 1 322 ? -20.297 18.469 1.121 1 94.5 322 LEU B C 1
ATOM 5667 O O . LEU B 1 322 ? -21 18.234 0.138 1 94.5 322 LEU B O 1
ATOM 5671 N N . VAL B 1 323 ? -18.953 18.156 1.179 1 95 323 VAL B N 1
ATOM 5672 C CA . VAL B 1 323 ? -18.312 17.609 -0.01 1 95 323 VAL B CA 1
ATOM 5673 C C . VAL B 1 323 ? -17.875 16.172 0.253 1 95 323 VAL B C 1
ATOM 5675 O O . VAL B 1 323 ? -17.516 15.445 -0.679 1 95 323 VAL B O 1
ATOM 5678 N N . LEU B 1 324 ? -17.859 15.734 1.483 1 97.25 324 LEU B N 1
ATOM 5679 C CA . LEU B 1 324 ? -17.375 14.398 1.819 1 97.25 324 LEU B CA 1
ATOM 5680 C C . LEU B 1 324 ? -18.109 13.844 3.035 1 97.25 324 LEU B C 1
ATOM 5682 O O . LEU B 1 324 ? -18.344 14.562 4.008 1 97.25 324 LEU B O 1
ATOM 5686 N N . VAL B 1 325 ? -18.438 12.602 2.959 1 98.25 325 VAL B N 1
ATOM 5687 C CA . VAL B 1 325 ? -18.891 11.836 4.121 1 98.25 325 VAL B CA 1
ATOM 5688 C C . VAL B 1 325 ? -17.969 10.648 4.348 1 98.25 325 VAL B C 1
ATOM 5690 O O . VAL B 1 325 ? -17.625 9.93 3.408 1 98.25 325 VAL B O 1
ATOM 5693 N N . GLY B 1 326 ? -17.484 10.484 5.52 1 98.31 326 GLY B N 1
ATOM 5694 C CA . GLY B 1 326 ? -16.719 9.328 5.949 1 98.31 326 GLY B CA 1
ATOM 5695 C C . GLY B 1 326 ? -17.438 8.492 6.992 1 98.31 326 GLY B C 1
ATOM 5696 O O . GLY B 1 326 ? -18.156 9.023 7.84 1 98.31 326 GLY B O 1
ATOM 5697 N N . ILE B 1 327 ? -17.203 7.215 6.941 1 97.12 327 ILE B N 1
ATOM 5698 C CA . ILE B 1 327 ? -17.859 6.32 7.895 1 97.12 327 ILE B CA 1
ATOM 5699 C C . ILE B 1 327 ? -16.906 5.211 8.305 1 97.12 327 ILE B C 1
ATOM 5701 O O . ILE B 1 327 ? -15.938 4.918 7.59 1 97.12 327 ILE B O 1
ATOM 5705 N N . ASP B 1 328 ? -17.125 4.609 9.461 1 94.38 328 ASP B N 1
ATOM 5706 C CA . ASP B 1 328 ? -16.219 3.57 9.961 1 94.38 328 ASP B CA 1
ATOM 5707 C C . ASP B 1 328 ? -16.703 2.184 9.531 1 94.38 328 ASP B C 1
ATOM 5709 O O . ASP B 1 328 ? -16.047 1.179 9.828 1 94.38 328 ASP B O 1
ATOM 5713 N N . SER B 1 329 ? -17.797 2.088 8.766 1 92.69 329 SER B N 1
ATOM 5714 C CA . SER B 1 329 ? -18.297 0.823 8.242 1 92.69 329 SER B CA 1
ATOM 5715 C C . SER B 1 329 ? -17.656 0.475 6.906 1 92.69 329 SER B C 1
ATOM 5717 O O . SER B 1 329 ? -17.047 1.337 6.258 1 92.69 329 SER B O 1
ATOM 5719 N N . PRO B 1 330 ? -17.781 -0.818 6.512 1 91.12 330 PRO B N 1
ATOM 5720 C CA . PRO B 1 330 ? -17.188 -1.232 5.234 1 91.12 330 PRO B CA 1
ATOM 5721 C C . PRO B 1 330 ? -17.891 -0.602 4.035 1 91.12 330 PRO B C 1
ATOM 5723 O O . PRO B 1 330 ? -17.312 -0.519 2.949 1 91.12 330 PRO B O 1
ATOM 5726 N N . SER B 1 331 ? -19.109 -0.198 4.234 1 91.31 331 SER B N 1
ATOM 5727 C CA . SER B 1 331 ? -19.875 0.382 3.131 1 91.31 331 SER B CA 1
ATOM 5728 C C . SER B 1 331 ? -20.953 1.323 3.639 1 91.31 331 SER B C 1
ATOM 5730 O O . SER B 1 331 ? -21.5 1.121 4.727 1 91.31 331 SER B O 1
ATOM 5732 N N . VAL B 1 332 ? -21.25 2.305 2.828 1 93.69 332 VAL B N 1
ATOM 5733 C CA . VAL B 1 332 ? -22.359 3.203 3.129 1 93.69 332 VAL B CA 1
ATOM 5734 C C . VAL B 1 332 ? -23.688 2.533 2.764 1 93.69 332 VAL B C 1
ATOM 5736 O O . VAL B 1 332 ? -24.75 3.018 3.133 1 93.69 332 VAL B O 1
ATOM 5739 N N . ASP B 1 333 ? -23.609 1.413 2.02 1 90.62 333 ASP B N 1
ATOM 5740 C CA . ASP B 1 333 ? -24.781 0.626 1.668 1 90.62 333 ASP B CA 1
ATOM 5741 C C . ASP B 1 333 ? -24.906 -0.611 2.555 1 90.62 333 ASP B C 1
ATOM 5743 O O . ASP B 1 333 ? -23.938 -1.024 3.186 1 90.62 333 ASP B O 1
ATOM 5747 N N . PRO B 1 334 ? -26.062 -1.215 2.646 1 86 334 PRO B N 1
ATOM 5748 C CA . PRO B 1 334 ? -26.234 -2.391 3.5 1 86 334 PRO B CA 1
ATOM 5749 C C . PRO B 1 334 ? -25.484 -3.617 2.98 1 86 334 PRO B C 1
ATOM 5751 O O . PRO B 1 334 ? -25.188 -3.695 1.788 1 86 334 PRO B O 1
ATOM 5754 N N . PRO B 1 335 ? -24.953 -4.578 3.859 1 75.69 335 PRO B N 1
ATOM 5755 C CA . PRO B 1 335 ? -24.219 -5.777 3.469 1 75.69 335 PRO B CA 1
ATOM 5756 C C . PRO B 1 335 ? -24.969 -6.645 2.465 1 75.69 335 PRO B C 1
ATOM 5758 O O . PRO B 1 335 ? -24.359 -7.266 1.595 1 75.69 335 PRO B O 1
ATOM 5761 N N . HIS B 1 336 ? -26.125 -7.062 2.641 1 62.88 336 HIS B N 1
ATOM 5762 C CA . HIS B 1 336 ? -26.844 -8.016 1.794 1 62.88 336 HIS B CA 1
ATOM 5763 C C . HIS B 1 336 ? -27.703 -7.301 0.758 1 62.88 336 HIS B C 1
ATOM 5765 O O . HIS B 1 336 ? -28.656 -7.875 0.243 1 62.88 336 HIS B O 1
ATOM 5771 N N . THR B 1 337 ? -27.172 -6.238 0.208 1 53.28 337 THR B N 1
ATOM 5772 C CA . THR B 1 337 ? -28.156 -5.496 -0.583 1 53.28 337 THR B CA 1
ATOM 5773 C C . THR B 1 337 ? -28.453 -6.227 -1.89 1 53.28 337 THR B C 1
ATOM 5775 O O . THR B 1 337 ? -27.734 -6.074 -2.871 1 53.28 337 THR B O 1
ATOM 5778 N N . VAL B 1 338 ? -28.75 -7.434 -1.962 1 42.66 338 VAL B N 1
ATOM 5779 C CA . VAL B 1 338 ? -29.391 -7.992 -3.154 1 42.66 338 VAL B CA 1
ATOM 5780 C C . VAL B 1 338 ? -30.469 -7.043 -3.656 1 42.66 338 VAL B C 1
ATOM 5782 O O . VAL B 1 338 ? -31.016 -7.23 -4.746 1 42.66 338 VAL B O 1
ATOM 5785 N N . LEU B 1 339 ? -31.078 -6.281 -2.855 1 42.34 339 LEU B N 1
ATOM 5786 C CA . LEU B 1 339 ? -32.344 -5.738 -3.307 1 42.34 339 LEU B CA 1
ATOM 5787 C C . LEU B 1 339 ? -32.156 -4.48 -4.141 1 42.34 339 LEU B C 1
ATOM 5789 O O . LEU B 1 339 ? -31.156 -3.756 -3.947 1 42.34 339 LEU B O 1
ATOM 5793 N N . PRO B 1 340 ? -32.906 -4.379 -5.168 1 40.44 340 PRO B N 1
ATOM 5794 C CA . PRO B 1 340 ? -33.094 -3.299 -6.145 1 40.44 340 PRO B CA 1
ATOM 5795 C C . PRO B 1 340 ? -33.062 -1.914 -5.5 1 40.44 340 PRO B C 1
ATOM 5797 O O . PRO B 1 340 ? -33.688 -0.984 -6.02 1 40.44 340 PRO B O 1
ATOM 5800 N N . MET B 1 341 ? -32.656 -1.73 -4.297 1 47.78 341 MET B N 1
ATOM 5801 C CA . MET B 1 341 ? -32.938 -0.457 -3.633 1 47.78 341 MET B CA 1
ATOM 5802 C C . MET B 1 341 ? -31.859 0.567 -3.982 1 47.78 341 MET B C 1
ATOM 5804 O O . MET B 1 341 ? -30.734 0.2 -4.359 1 47.78 341 MET B O 1
ATOM 5808 N N . ARG B 1 342 ? -32.375 1.906 -4.191 1 58.34 342 ARG B N 1
ATOM 5809 C CA . ARG B 1 342 ? -31.578 3.127 -4.352 1 58.34 342 ARG B CA 1
ATOM 5810 C C . ARG B 1 342 ? -30.422 3.174 -3.355 1 58.34 342 ARG B C 1
ATOM 5812 O O . ARG B 1 342 ? -30.641 3.186 -2.143 1 58.34 342 ARG B O 1
ATOM 5819 N N . HIS B 1 343 ? -29.172 3.016 -3.775 1 82.62 343 HIS B N 1
ATOM 5820 C CA . HIS B 1 343 ? -27.953 2.883 -2.977 1 82.62 343 HIS B CA 1
ATOM 5821 C C . HIS B 1 343 ? -27.422 4.246 -2.555 1 82.62 343 HIS B C 1
ATOM 5823 O O . HIS B 1 343 ? -27.625 5.242 -3.254 1 82.62 343 HIS B O 1
ATOM 5829 N N . SER B 1 344 ? -27.141 4.328 -1.296 1 91.31 344 SER B N 1
ATOM 5830 C CA . SER B 1 344 ? -26.562 5.543 -0.731 1 91.31 344 SER B CA 1
ATOM 5831 C C . SER B 1 344 ? -25.375 6.031 -1.556 1 91.31 344 SER B C 1
ATOM 5833 O O . SER B 1 344 ? -25.141 7.238 -1.663 1 91.31 344 SER B O 1
ATOM 5835 N N . HIS B 1 345 ? -24.703 5.145 -2.172 1 91.75 345 HIS B N 1
ATOM 5836 C CA . HIS B 1 345 ? -23.594 5.547 -3.033 1 91.75 345 HIS B CA 1
ATOM 5837 C C . HIS B 1 345 ? -24.078 6.492 -4.133 1 91.75 345 HIS B C 1
ATOM 5839 O O . HIS B 1 345 ? -23.484 7.559 -4.332 1 91.75 345 HIS B O 1
ATOM 5845 N N . HIS B 1 346 ? -25.156 6.156 -4.746 1 87.81 346 HIS B N 1
ATOM 5846 C CA . HIS B 1 346 ? -25.672 6.957 -5.848 1 87.81 346 HIS B CA 1
ATOM 5847 C C . HIS B 1 346 ? -26.219 8.297 -5.348 1 87.81 346 HIS B C 1
ATOM 5849 O O . HIS B 1 346 ? -26.016 9.328 -5.992 1 87.81 346 HIS B O 1
ATOM 5855 N N . THR B 1 347 ? -26.938 8.203 -4.285 1 91.12 347 THR B N 1
ATOM 5856 C CA . THR B 1 347 ? -27.469 9.438 -3.723 1 91.12 347 THR B CA 1
ATOM 5857 C C . THR B 1 347 ? -26.344 10.398 -3.35 1 91.12 347 THR B C 1
ATOM 5859 O O . THR B 1 347 ? -26.469 11.609 -3.568 1 91.12 347 THR B O 1
ATOM 5862 N N . LEU B 1 348 ? -25.297 9.859 -2.801 1 93.81 348 LEU B N 1
ATOM 5863 C CA . LEU B 1 348 ? -24.156 10.695 -2.443 1 93.81 348 LEU B CA 1
ATOM 5864 C C . LEU B 1 348 ? -23.547 11.344 -3.682 1 93.81 348 LEU B C 1
ATOM 5866 O O . LEU B 1 348 ? -23.219 12.531 -3.664 1 93.81 348 LEU B O 1
ATOM 5870 N N . LEU B 1 349 ? -23.438 10.617 -4.723 1 89.94 349 LEU B N 1
ATOM 5871 C CA . LEU B 1 349 ? -22.938 11.18 -5.969 1 89.94 349 LEU B CA 1
ATOM 5872 C C . LEU B 1 349 ? -23.844 12.289 -6.473 1 89.94 349 LEU B C 1
ATOM 5874 O O . LEU B 1 349 ? -23.375 13.359 -6.875 1 89.94 349 LEU B O 1
ATOM 5878 N N . ARG B 1 350 ? -25.109 12.031 -6.422 1 88.44 350 ARG B N 1
ATOM 5879 C CA . ARG B 1 350 ? -26.094 13.016 -6.883 1 88.44 350 ARG B CA 1
ATOM 5880 C C . ARG B 1 350 ? -25.984 14.312 -6.086 1 88.44 350 ARG B C 1
ATOM 5882 O O . ARG B 1 350 ? -26.188 15.398 -6.629 1 88.44 350 ARG B O 1
ATOM 5889 N N . CYS B 1 351 ? -25.656 14.148 -4.848 1 91.81 351 CYS B N 1
ATOM 5890 C CA . CYS B 1 351 ? -25.547 15.305 -3.959 1 91.81 351 CYS B CA 1
ATOM 5891 C C . CYS B 1 351 ? -24.156 15.922 -4.027 1 91.81 351 CYS B C 1
ATOM 5893 O O . CYS B 1 351 ? -23.875 16.906 -3.332 1 91.81 351 CYS B O 1
ATOM 5895 N N . GLY B 1 352 ? -23.25 15.359 -4.844 1 90 352 GLY B N 1
ATOM 5896 C CA . GLY B 1 352 ? -21.891 15.875 -4.977 1 90 352 GLY B CA 1
ATOM 5897 C C . GLY B 1 352 ? -21.031 15.602 -3.756 1 90 352 GLY B C 1
ATOM 5898 O O . GLY B 1 352 ? -20.234 16.453 -3.357 1 90 352 GLY B O 1
ATOM 5899 N N . ILE B 1 353 ? -21.266 14.5 -3.129 1 94.19 353 ILE B N 1
ATOM 5900 C CA . ILE B 1 353 ? -20.562 14.164 -1.888 1 94.19 353 ILE B CA 1
ATOM 5901 C C . ILE B 1 353 ? -19.688 12.938 -2.105 1 94.19 353 ILE B C 1
ATOM 5903 O O . ILE B 1 353 ? -20.172 11.875 -2.5 1 94.19 353 ILE B O 1
ATOM 5907 N N . ALA B 1 354 ? -18.344 13.086 -1.869 1 96.19 354 ALA B N 1
ATOM 5908 C CA . ALA B 1 354 ? -17.406 11.969 -1.938 1 96.19 354 ALA B CA 1
ATOM 5909 C C . ALA B 1 354 ? -17.516 11.078 -0.703 1 96.19 354 ALA B C 1
ATOM 5911 O O . ALA B 1 354 ? -18.156 11.453 0.281 1 96.19 354 ALA B O 1
ATOM 5912 N N . ILE B 1 355 ? -16.891 9.859 -0.819 1 97.19 355 ILE B N 1
ATOM 5913 C CA . ILE B 1 355 ? -17.125 8.859 0.214 1 97.19 355 ILE B CA 1
ATOM 5914 C C . ILE B 1 355 ? -15.797 8.312 0.716 1 97.19 355 ILE B C 1
ATOM 5916 O O . ILE B 1 355 ? -14.914 7.98 -0.08 1 97.19 355 ILE B O 1
ATOM 5920 N N . LEU B 1 356 ? -15.586 8.258 2.014 1 98.19 356 LEU B N 1
ATOM 5921 C CA . LEU B 1 356 ? -14.547 7.469 2.674 1 98.19 356 LEU B CA 1
ATOM 5922 C C . LEU B 1 356 ? -15.156 6.355 3.514 1 98.19 356 LEU B C 1
ATOM 5924 O O . LEU B 1 356 ? -16.094 6.594 4.289 1 98.19 356 LEU B O 1
ATOM 5928 N N . GLU B 1 357 ? -14.656 5.156 3.355 1 96.25 357 GLU B N 1
ATOM 5929 C CA . GLU B 1 357 ? -15.141 4.008 4.117 1 96.25 357 GLU B CA 1
ATOM 5930 C C . GLU B 1 357 ? -14.023 3.363 4.922 1 96.25 357 GLU B C 1
ATOM 5932 O O . GLU B 1 357 ? -12.844 3.541 4.609 1 96.25 357 GLU B O 1
ATOM 5937 N N . ASN B 1 358 ? -14.445 2.604 5.988 1 95.25 358 ASN B N 1
ATOM 5938 C CA . ASN B 1 358 ? -13.539 1.835 6.836 1 95.25 358 ASN B CA 1
ATOM 5939 C C . ASN B 1 358 ? -12.602 2.746 7.621 1 95.25 358 ASN B C 1
ATOM 5941 O O . ASN B 1 358 ? -11.414 2.445 7.762 1 95.25 358 ASN B O 1
ATOM 5945 N N . LEU B 1 359 ? -13.117 3.861 8.07 1 96.12 359 LEU B N 1
ATOM 5946 C CA . LEU B 1 359 ? -12.352 4.695 8.984 1 96.12 359 LEU B CA 1
ATOM 5947 C C . LEU B 1 359 ? -12.328 4.086 10.383 1 96.12 359 LEU B C 1
ATOM 5949 O O . LEU B 1 359 ? -13.195 3.281 10.727 1 96.12 359 LEU B O 1
ATOM 5953 N N . ARG B 1 360 ? -11.32 4.434 11.188 1 92.12 360 ARG B N 1
ATOM 5954 C CA . ARG B 1 360 ? -11.188 4.004 12.57 1 92.12 360 ARG B CA 1
ATOM 5955 C C . ARG B 1 360 ? -11.039 5.203 13.508 1 92.12 360 ARG B C 1
ATOM 5957 O O . ARG B 1 360 ? -10.164 6.043 13.305 1 92.12 360 ARG B O 1
ATOM 5964 N N . TYR B 1 361 ? -11.867 5.207 14.516 1 88.94 361 TYR B N 1
ATOM 5965 C CA . TYR B 1 361 ? -11.914 6.398 15.352 1 88.94 361 TYR B CA 1
ATOM 5966 C C . TYR B 1 361 ? -11.477 6.086 16.781 1 88.94 361 TYR B C 1
ATOM 5968 O O . TYR B 1 361 ? -11.656 6.898 17.688 1 88.94 361 TYR B O 1
ATOM 5976 N N . THR B 1 362 ? -10.875 4.945 17.016 1 82 362 THR B N 1
ATOM 5977 C CA . THR B 1 362 ? -10.516 4.492 18.359 1 82 362 THR B CA 1
ATOM 5978 C C . THR B 1 362 ? -9.625 5.52 19.047 1 82 362 THR B C 1
ATOM 5980 O O . THR B 1 362 ? -9.773 5.762 20.25 1 82 362 THR B O 1
ATOM 5983 N N . ARG B 1 363 ? -8.812 6.191 18.375 1 81.62 363 ARG B N 1
ATOM 5984 C CA . ARG B 1 363 ? -7.844 7.109 18.969 1 81.62 363 ARG B CA 1
ATOM 5985 C C . ARG B 1 363 ? -8.461 8.484 19.203 1 81.62 363 ARG B C 1
ATOM 5987 O O . ARG B 1 363 ? -7.848 9.352 19.828 1 81.62 363 ARG B O 1
ATOM 5994 N N . LEU B 1 364 ? -9.672 8.625 18.75 1 86.81 364 LEU B N 1
ATOM 5995 C CA . LEU B 1 364 ? -10.336 9.914 18.906 1 86.81 364 LEU B CA 1
ATOM 5996 C C . LEU B 1 364 ? -11.273 9.898 20.109 1 86.81 364 LEU B C 1
ATOM 5998 O O . LEU B 1 364 ? -11.781 10.945 20.516 1 86.81 364 LEU B O 1
ATOM 6002 N N . PHE B 1 365 ? -11.445 8.805 20.781 1 80.62 365 PHE B N 1
ATOM 6003 C CA . PHE B 1 365 ? -12.477 8.625 21.797 1 80.62 365 PHE B CA 1
ATOM 6004 C C . PHE B 1 365 ? -12.242 9.562 22.969 1 80.62 365 PHE B C 1
ATOM 6006 O O . PHE B 1 365 ? -13.188 10.156 23.5 1 80.62 365 PHE B O 1
ATOM 6013 N N . PRO B 1 366 ? -11.023 9.742 23.359 1 77.12 366 PRO B N 1
ATOM 6014 C CA . PRO B 1 366 ? -10.805 10.648 24.484 1 77.12 366 PRO B CA 1
ATOM 6015 C C . PRO B 1 366 ? -11.32 12.062 24.219 1 77.12 366 PRO B C 1
ATOM 6017 O O . PRO B 1 366 ? -11.688 12.781 25.141 1 77.12 366 PRO B O 1
ATOM 6020 N N . LEU B 1 367 ? -11.344 12.414 22.953 1 78.88 367 LEU B N 1
ATOM 6021 C CA . LEU B 1 367 ? -11.797 13.758 22.594 1 78.88 367 LEU B CA 1
ATOM 6022 C C . LEU B 1 367 ? -13.312 13.805 22.484 1 78.88 367 LEU B C 1
ATOM 6024 O O . LEU B 1 367 ? -13.906 14.891 22.484 1 78.88 367 LEU B O 1
ATOM 6028 N N . LEU B 1 368 ? -13.867 12.641 22.328 1 82.38 368 LEU B N 1
ATOM 6029 C CA . LEU B 1 368 ? -15.312 12.57 22.141 1 82.38 368 LEU B CA 1
ATOM 6030 C C . LEU B 1 368 ? -16.031 12.461 23.484 1 82.38 368 LEU B C 1
ATOM 6032 O O . LEU B 1 368 ? -17.234 12.734 23.578 1 82.38 368 LEU B O 1
ATOM 6036 N N . GLU B 1 369 ? -15.211 11.922 24.484 1 72.25 369 GLU B N 1
ATOM 6037 C CA . GLU B 1 369 ? -15.789 11.742 25.812 1 72.25 369 GLU B CA 1
ATOM 6038 C C . GLU B 1 369 ? -15.578 12.984 26.688 1 72.25 369 GLU B C 1
ATOM 6040 O O . GLU B 1 369 ? -14.578 13.695 26.531 1 72.25 369 GLU B O 1
ATOM 6045 N N . ARG B 1 370 ? -16.531 13.859 26.875 1 55.44 370 ARG B N 1
ATOM 6046 C CA . ARG B 1 370 ? -16.422 15.008 27.766 1 55.44 370 ARG B CA 1
ATOM 6047 C C . ARG B 1 370 ? -15.758 14.625 29.078 1 55.44 370 ARG B C 1
ATOM 6049 O O . ARG B 1 370 ? -15.734 13.453 29.453 1 55.44 370 ARG B O 1
ATOM 6056 N N . ASN B 1 371 ? -15.023 15.648 29.719 1 47.41 371 ASN B N 1
ATOM 6057 C CA . ASN B 1 371 ? -14.586 15.625 31.125 1 47.41 371 ASN B CA 1
ATOM 6058 C C . ASN B 1 371 ? -15.656 15.031 32.031 1 47.41 371 ASN B C 1
ATOM 6060 O O . ASN B 1 371 ? -16.844 15.07 31.703 1 47.41 371 ASN B O 1
ATOM 6064 N N . PRO B 1 372 ? -15.297 14.398 33.094 1 44 372 PRO B N 1
ATOM 6065 C CA . PRO B 1 372 ? -16.234 14.023 34.156 1 44 372 PRO B CA 1
ATOM 6066 C C . PRO B 1 372 ? -17.156 15.172 34.562 1 44 372 PRO B C 1
ATOM 6068 O O . PRO B 1 372 ? -16.672 16.281 34.844 1 44 372 PRO B O 1
ATOM 6071 N N . GLY B 1 373 ? -18.484 15.172 34.312 1 49 373 GLY B N 1
ATOM 6072 C CA . GLY B 1 373 ? -19.562 16.094 34.625 1 49 373 GLY B CA 1
ATOM 6073 C C . GLY B 1 373 ? -20.234 16.688 33.406 1 49 373 GLY B C 1
ATOM 6074 O O . GLY B 1 373 ? -21.297 17.297 33.5 1 49 373 GLY B O 1
ATOM 6075 N N . GLU B 1 374 ? -19.391 17.078 32.375 1 49.56 374 GLU B N 1
ATOM 6076 C CA . GLU B 1 374 ? -19.984 17.719 31.219 1 49.56 374 GLU B CA 1
ATOM 6077 C C . GLU B 1 374 ? -20.406 16.688 30.172 1 49.56 374 GLU B C 1
ATOM 6079 O O . GLU B 1 374 ? -19.859 15.586 30.125 1 49.56 374 GLU B O 1
ATOM 6084 N N . SER B 1 375 ? -21.656 16.75 29.625 1 50.09 375 SER B N 1
ATOM 6085 C CA . SER B 1 375 ? -22.312 15.945 28.594 1 50.09 375 SER B CA 1
ATOM 6086 C C . SER B 1 375 ? -21.344 15.617 27.469 1 50.09 375 SER B C 1
ATOM 6088 O O . SER B 1 375 ? -20.422 16.375 27.188 1 50.09 375 SER B O 1
ATOM 6090 N N . GLN B 1 376 ? -21.25 14.32 27.078 1 59.38 376 GLN B N 1
ATOM 6091 C CA . GLN B 1 376 ? -20.484 13.805 25.953 1 59.38 376 GLN B CA 1
ATOM 6092 C C . GLN B 1 376 ? -20.562 14.742 24.75 1 59.38 376 GLN B C 1
ATOM 6094 O O . GLN B 1 376 ? -21.656 15.141 24.328 1 59.38 376 GLN B O 1
ATOM 6099 N N . ARG B 1 377 ? -19.5 15.43 24.391 1 77.19 377 ARG B N 1
ATOM 6100 C CA . ARG B 1 377 ? -19.531 16.328 23.25 1 77.19 377 ARG B CA 1
ATOM 6101 C C . ARG B 1 377 ? -19.984 15.594 21.984 1 77.19 377 ARG B C 1
ATOM 6103 O O . ARG B 1 377 ? -20.828 16.078 21.25 1 77.19 377 ARG B O 1
ATOM 6110 N N . GLY B 1 378 ? -19.703 14.352 21.828 1 89.38 378 GLY B N 1
ATOM 6111 C CA . GLY B 1 378 ? -20.078 13.508 20.703 1 89.38 378 GLY B CA 1
ATOM 6112 C C . GLY B 1 378 ? -19.641 14.055 19.359 1 89.38 378 GLY B C 1
ATOM 6113 O O . GLY B 1 378 ? -20.156 13.641 18.328 1 89.38 378 GLY B O 1
ATOM 6114 N N . TRP B 1 379 ? -18.875 15.117 19.391 1 93 379 TRP B N 1
ATOM 6115 C CA . TRP B 1 379 ? -18.359 15.672 18.141 1 93 379 TRP B CA 1
ATOM 6116 C C . TRP B 1 379 ? -16.984 16.297 18.344 1 93 379 TRP B C 1
ATOM 6118 O O . TRP B 1 379 ? -16.609 16.625 19.484 1 93 379 TRP B O 1
ATOM 6128 N N . VAL B 1 380 ? -16.203 16.375 17.344 1 93.12 380 VAL B N 1
ATOM 6129 C CA . VAL B 1 380 ? -14.906 17.047 17.328 1 93.12 380 VAL B CA 1
ATOM 6130 C C . VAL B 1 380 ? -14.672 17.703 15.984 1 93.12 380 VAL B C 1
ATOM 6132 O O . VAL B 1 380 ? -14.898 17.094 14.938 1 93.12 380 VAL B O 1
ATOM 6135 N N . SER B 1 381 ? -14.352 19.047 16.031 1 92.75 381 SER B N 1
ATOM 6136 C CA . SER B 1 381 ? -14 19.75 14.797 1 92.75 381 SER B CA 1
ATOM 6137 C C . SER B 1 381 ? -12.492 19.781 14.586 1 92.75 381 SER B C 1
ATOM 6139 O O . SER B 1 381 ? -11.727 19.734 15.555 1 92.75 381 SER B O 1
ATOM 6141 N N . GLY B 1 382 ? -12.078 19.812 13.359 1 93.31 382 GLY B N 1
ATOM 6142 C CA . GLY B 1 382 ? -10.672 19.891 13 1 93.31 382 GLY B CA 1
ATOM 6143 C C . GLY B 1 382 ? -10.438 19.891 11.508 1 93.31 382 GLY B C 1
ATOM 6144 O O . GLY B 1 382 ? -11.211 20.469 10.742 1 93.31 382 GLY B O 1
ATOM 6145 N N . SER B 1 383 ? -9.258 19.453 11.156 1 93 383 SER B N 1
ATOM 6146 C CA . SER B 1 383 ? -8.867 19.281 9.766 1 93 383 SER B CA 1
ATOM 6147 C C . SER B 1 383 ? -8.383 17.859 9.5 1 93 383 SER B C 1
ATOM 6149 O O . SER B 1 383 ? -7.977 17.141 10.422 1 93 383 SER B O 1
ATOM 6151 N N . MET B 1 384 ? -8.547 17.453 8.305 1 94.94 384 MET B N 1
ATOM 6152 C CA . MET B 1 384 ? -8.086 16.125 7.957 1 94.94 384 MET B CA 1
ATOM 6153 C C . MET B 1 384 ? -7.188 16.156 6.723 1 94.94 384 MET B C 1
ATOM 6155 O O . MET B 1 384 ? -7.352 17.016 5.859 1 94.94 384 MET B O 1
ATOM 6159 N N . LEU B 1 385 ? -6.254 15.258 6.691 1 94.75 385 LEU B N 1
ATOM 6160 C CA . LEU B 1 385 ? -5.387 15 5.547 1 94.75 385 LEU B CA 1
ATOM 6161 C C . LEU B 1 385 ? -5.52 13.562 5.074 1 94.75 385 LEU B C 1
ATOM 6163 O O . LEU B 1 385 ? -5.355 12.625 5.863 1 94.75 385 LEU B O 1
ATOM 6167 N N . THR B 1 386 ? -5.895 13.414 3.85 1 96 386 THR B N 1
ATOM 6168 C CA . THR B 1 386 ? -5.934 12.094 3.229 1 96 386 THR B CA 1
ATOM 6169 C C . THR B 1 386 ? -4.734 11.891 2.303 1 96 386 THR B C 1
ATOM 6171 O O . THR B 1 386 ? -4.457 12.742 1.45 1 96 386 THR B O 1
ATOM 6174 N N . VAL B 1 387 ? -4.004 10.812 2.586 1 94.75 387 VAL B N 1
ATOM 6175 C CA . VAL B 1 387 ? -2.881 10.43 1.736 1 94.75 387 VAL B CA 1
ATOM 6176 C C . VAL B 1 387 ? -3.209 9.133 0.997 1 94.75 387 VAL B C 1
ATOM 6178 O O . VAL B 1 387 ? -3.363 8.078 1.618 1 94.75 387 VAL B O 1
ATOM 6181 N N . PHE B 1 388 ? -3.26 9.281 -0.31 1 93.81 388 PHE B N 1
ATOM 6182 C CA . PHE B 1 388 ? -3.604 8.117 -1.122 1 93.81 388 PHE B CA 1
ATOM 6183 C C . PHE B 1 388 ? -2.383 7.23 -1.342 1 93.81 388 PHE B C 1
ATOM 6185 O O . PHE B 1 388 ? -1.266 7.73 -1.492 1 93.81 388 PHE B O 1
ATOM 6192 N N . ASN B 1 389 ? -2.619 5.961 -1.295 1 92.56 389 ASN B N 1
ATOM 6193 C CA . ASN B 1 389 ? -1.573 4.977 -1.555 1 92.56 389 ASN B CA 1
ATOM 6194 C C . ASN B 1 389 ? -1.414 4.711 -3.049 1 92.56 389 ASN B C 1
ATOM 6196 O O . ASN B 1 389 ? -2.344 4.23 -3.699 1 92.56 389 ASN B O 1
ATOM 6200 N N . ALA B 1 390 ? -0.236 4.918 -3.541 1 88.06 390 ALA B N 1
ATOM 6201 C CA . ALA B 1 390 ? 0.015 4.773 -4.973 1 88.06 390 ALA B CA 1
ATOM 6202 C C . ALA B 1 390 ? -0.185 3.328 -5.422 1 88.06 390 ALA B C 1
ATOM 6204 O O . ALA B 1 390 ? -0.591 3.072 -6.555 1 88.06 390 ALA B O 1
ATOM 6205 N N . THR B 1 391 ? 0.043 2.391 -4.578 1 91.75 391 THR B N 1
ATOM 6206 C CA . THR B 1 391 ? -0.029 0.982 -4.953 1 91.75 391 THR B CA 1
ATOM 6207 C C . THR B 1 391 ? -1.446 0.446 -4.773 1 91.75 391 THR B C 1
ATOM 6209 O O . THR B 1 391 ? -1.708 -0.73 -5.031 1 91.75 391 THR B O 1
ATOM 6212 N N . GLN B 1 392 ? -2.328 1.211 -4.305 1 93.12 392 GLN B N 1
ATOM 6213 C CA . GLN B 1 392 ? -3.729 0.839 -4.141 1 93.12 392 GLN B CA 1
ATOM 6214 C C . GLN B 1 392 ? -4.648 1.832 -4.848 1 93.12 392 GLN B C 1
ATOM 6216 O O . GLN B 1 392 ? -5.652 2.266 -4.281 1 93.12 392 GLN B O 1
ATOM 6221 N N . ASN B 1 393 ? -4.273 2.211 -5.957 1 91.12 393 ASN B N 1
ATOM 6222 C CA . ASN B 1 393 ? -5.039 3.137 -6.785 1 91.12 393 ASN B CA 1
ATOM 6223 C C . ASN B 1 393 ? -5.805 2.404 -7.883 1 91.12 393 ASN B C 1
ATOM 6225 O O . ASN B 1 393 ? -5.266 2.145 -8.961 1 91.12 393 ASN B O 1
ATOM 6229 N N . TYR B 1 394 ? -7.082 2.094 -7.602 1 90.62 394 TYR B N 1
ATOM 6230 C CA . TYR B 1 394 ? -7.949 1.377 -8.531 1 90.62 394 TYR B CA 1
ATOM 6231 C C . TYR B 1 394 ? -9.039 2.293 -9.078 1 90.62 394 TYR B C 1
ATOM 6233 O O . TYR B 1 394 ? -9.305 3.357 -8.516 1 90.62 394 TYR B O 1
ATOM 6241 N N . ASP B 1 395 ? -9.656 1.903 -10.156 1 87 395 ASP B N 1
ATOM 6242 C CA . ASP B 1 395 ? -10.703 2.721 -10.766 1 87 395 ASP B CA 1
ATOM 6243 C C . ASP B 1 395 ? -11.914 2.842 -9.844 1 87 395 ASP B C 1
ATOM 6245 O O . ASP B 1 395 ? -12.57 3.885 -9.805 1 87 395 ASP B O 1
ATOM 6249 N N . ASP B 1 396 ? -12.203 1.812 -9.156 1 90.12 396 ASP B N 1
ATOM 6250 C CA . ASP B 1 396 ? -13.422 1.772 -8.344 1 90.12 396 ASP B CA 1
ATOM 6251 C C . ASP B 1 396 ? -13.172 2.352 -6.953 1 90.12 396 ASP B C 1
ATOM 6253 O O . ASP B 1 396 ? -14.109 2.785 -6.277 1 90.12 396 ASP B O 1
ATOM 6257 N N . ALA B 1 397 ? -11.977 2.27 -6.523 1 94.06 397 ALA B N 1
ATOM 6258 C CA . ALA B 1 397 ? -11.648 2.754 -5.184 1 94.06 397 ALA B CA 1
ATOM 6259 C C . ALA B 1 397 ? -10.148 3.023 -5.051 1 94.06 397 ALA B C 1
ATOM 6261 O O . ALA B 1 397 ? -9.336 2.393 -5.73 1 94.06 397 ALA B O 1
ATOM 6262 N N . ARG B 1 398 ? -9.812 3.92 -4.191 1 94.56 398 ARG B N 1
ATOM 6263 C CA . ARG B 1 398 ? -8.414 4.23 -3.885 1 94.56 398 ARG B CA 1
ATOM 6264 C C . ARG B 1 398 ? -8.125 4.027 -2.402 1 94.56 398 ARG B C 1
ATOM 6266 O O . ARG B 1 398 ? -8.758 4.648 -1.547 1 94.56 398 ARG B O 1
ATOM 6273 N N . GLY B 1 399 ? -7.184 3.059 -2.191 1 95.38 399 GLY B N 1
ATOM 6274 C CA . GLY B 1 399 ? -6.73 2.918 -0.816 1 95.38 399 GLY B CA 1
ATOM 6275 C C . GLY B 1 399 ? -6.016 4.152 -0.295 1 95.38 399 GLY B C 1
ATOM 6276 O O . GLY B 1 399 ? -5.258 4.793 -1.027 1 95.38 399 GLY B O 1
ATOM 6277 N N . CYS B 1 400 ? -6.25 4.5 1.03 1 96.44 400 CYS B N 1
ATOM 6278 C CA . CYS B 1 400 ? -5.672 5.734 1.546 1 96.44 400 CYS B CA 1
ATOM 6279 C C . CYS B 1 400 ? -5.484 5.66 3.057 1 96.44 400 CYS B C 1
ATOM 6281 O O . CYS B 1 400 ? -5.926 4.703 3.695 1 96.44 400 CYS B O 1
ATOM 6283 N N . SER B 1 401 ? -4.688 6.547 3.566 1 95.94 401 SER B N 1
ATOM 6284 C CA . SER B 1 401 ? -4.535 6.84 4.988 1 95.94 401 SER B CA 1
ATOM 6285 C C . SER B 1 401 ? -5.117 8.203 5.34 1 95.94 401 SER B C 1
ATOM 6287 O O . SER B 1 401 ? -4.984 9.156 4.57 1 95.94 401 SER B O 1
ATOM 6289 N N . VAL B 1 402 ? -5.785 8.242 6.449 1 96.94 402 VAL B N 1
ATOM 6290 C CA . VAL B 1 402 ? -6.434 9.484 6.863 1 96.94 402 VAL B CA 1
ATOM 6291 C C . VAL B 1 402 ? -5.902 9.914 8.234 1 96.94 402 VAL B C 1
ATOM 6293 O O . VAL B 1 402 ? -5.93 9.133 9.188 1 96.94 402 VAL B O 1
ATOM 6296 N N . VAL B 1 403 ? -5.395 11.133 8.305 1 94.88 403 VAL B N 1
ATOM 6297 C CA . VAL B 1 403 ? -4.941 11.742 9.547 1 94.88 403 VAL B CA 1
ATOM 6298 C C . VAL B 1 403 ? -5.844 12.922 9.906 1 94.88 403 VAL B C 1
ATOM 6300 O O . VAL B 1 403 ? -6.07 13.805 9.078 1 94.88 403 VAL B O 1
ATOM 6303 N N . PHE B 1 404 ? -6.391 12.898 11.086 1 94.88 404 PHE B N 1
ATOM 6304 C CA . PHE B 1 404 ? -7.262 13.961 11.586 1 94.88 404 PHE B CA 1
ATOM 6305 C C . PHE B 1 404 ? -6.531 14.828 12.602 1 94.88 404 PHE B C 1
ATOM 6307 O O . PHE B 1 404 ? -5.867 14.32 13.5 1 94.88 404 PHE B O 1
ATOM 6314 N N . PHE B 1 405 ? -6.594 16.141 12.414 1 92.88 405 PHE B N 1
ATOM 6315 C CA . PHE B 1 405 ? -6.008 17.125 13.297 1 92.88 405 PHE B CA 1
ATOM 6316 C C . PHE B 1 405 ? -7.09 17.891 14.055 1 92.88 405 PHE B C 1
ATOM 6318 O O . PHE B 1 405 ? -7.672 18.844 13.539 1 92.88 405 PHE B O 1
ATOM 6325 N N . PRO B 1 406 ? -7.312 17.516 15.32 1 91.62 406 PRO B N 1
ATOM 6326 C CA . PRO B 1 406 ? -8.359 18.203 16.094 1 91.62 406 PRO B CA 1
ATOM 6327 C C . PRO B 1 406 ? -8.008 19.656 16.391 1 91.62 406 PRO B C 1
ATOM 6329 O O . PRO B 1 406 ? -6.84 19.984 16.609 1 91.62 406 PRO B O 1
ATOM 6332 N N . GLU B 1 407 ? -8.992 20.578 16.297 1 86.75 407 GLU B N 1
ATOM 6333 C CA . GLU B 1 407 ? -8.797 21.969 16.672 1 86.75 407 GLU B CA 1
ATOM 6334 C C . GLU B 1 407 ? -8.383 22.094 18.141 1 86.75 407 GLU B C 1
ATOM 6336 O O . GLU B 1 407 ? -7.523 22.906 18.484 1 86.75 407 GLU B O 1
ATOM 6341 N N . GLU B 1 408 ? -9.039 21.328 18.938 1 75 408 GLU B N 1
ATOM 6342 C CA . GLU B 1 408 ? -8.648 21.25 20.344 1 75 408 GLU B CA 1
ATOM 6343 C C . GLU B 1 408 ? -7.707 20.078 20.594 1 75 408 GLU B C 1
ATOM 6345 O O . GLU B 1 408 ? -7.957 18.969 20.141 1 75 408 GLU B O 1
ATOM 6350 N N . PRO B 1 409 ? -6.488 20.5 21.094 1 61.72 409 PRO B N 1
ATOM 6351 C CA . PRO B 1 409 ? -5.512 19.422 21.297 1 61.72 409 PRO B CA 1
ATOM 6352 C C . PRO B 1 409 ? -6.012 18.344 22.25 1 61.72 409 PRO B C 1
ATOM 6354 O O . PRO B 1 409 ? -6.895 18.594 23.078 1 61.72 409 PRO B O 1
ATOM 6357 N N . LEU B 1 410 ? -5.555 17.031 22.016 1 54.75 410 LEU B N 1
ATOM 6358 C CA . LEU B 1 410 ? -5.809 15.93 22.938 1 54.75 410 LEU B CA 1
ATOM 6359 C C . LEU B 1 410 ? -5.215 16.219 24.312 1 54.75 410 LEU B C 1
ATOM 6361 O O . LEU B 1 410 ? -4.176 16.875 24.422 1 54.75 410 LEU B O 1
#

Sequence (820 aa):
MAAEFTELDEANRKVREWKREAKESAPVSLAGGVDLTMSLDDMQHVAPSLSPFQVLRTNDILTQLVYIPSVTTTAAASSAFGALVTLILTLQGSRAAVARQALWRRWTHRLLRLVMSAVVSVVFVRFLRQRYPTVQRVSQYENLSSSPEDPCFVANRILTMTSSHAGTHADGPHHFCRSLSHRNYDDAHYSGDAVVLDVAAELRECQQSLAPNAPVAVTVEVLEKARAKLPVAFRDGSRPMWRLLLITCNSTVTGATRGSTSETLTRPLRGLLPLDDAALPWVDVTVTNSASAPTSSESPWNSYAFLEPEAVAYLHCAFPHLVLVGIDSPSVDPPHTVLPMRHSHHTLLRCGIAILENLRYTRLFPLLERNPGESQRGWVSGSMLTVFNATQNYDDARGCSVVFFPEEPLMAAEFTELDEANRKVREWKREAKESAPVSLAGGVDLTMSLDDMQHVAPSLSPFQVLRTNDILTQLVYIPSVTTTAAASSAFGALVTLILTLQGSRAAVARQALWRRWTHRLLRLVMSAVVSVVFVRFLRQRYPTVQRVSQYENLSSSPEDPCFVANRILTMTSSHAGTHADGPHHFCRSLSHRNYDDAHYSGDAVVLDVAAELRECQQSLAPNAPVAVTVEVLEKARAKLPVAFRDGSRPMWRLLLITCNSTVTGATRGSTSETLTRPLRGLLPLDDAALPWVDVTVTNSASAPTSSESPWNSYAFLEPEAVAYLHCAFPHLVLVGIDSPSVDPPHTVLPMRHSHHTLLRCGIAILENLRYTRLFPLLERNPGESQRGWVSGSMLTVFNATQNYDDARGCSVVFFPEEPL

Solvent-accessible surface area (backbone atoms only — not comparable to full-atom values): 43690 Å² total; per-residue (Å²): 99,72,63,58,53,50,22,50,50,47,21,46,50,53,44,51,47,42,67,67,62,57,55,69,58,75,60,38,46,76,86,59,48,39,70,25,42,49,54,61,78,58,15,55,68,45,52,89,91,45,35,32,54,44,52,40,36,47,70,42,44,59,72,66,39,33,44,70,60,61,64,65,60,48,30,50,54,23,16,50,47,21,25,49,46,43,51,54,70,60,61,69,71,78,79,69,78,61,75,72,69,38,53,58,47,50,50,50,50,50,51,48,37,50,50,50,45,49,52,53,48,53,54,48,52,56,53,54,63,69,49,56,67,48,70,48,82,31,15,28,36,43,67,76,39,85,40,87,90,51,45,32,36,38,44,33,39,33,31,33,34,22,28,47,71,28,48,17,22,34,60,22,46,23,19,56,30,83,76,33,53,87,48,68,78,56,74,67,51,56,41,38,52,32,32,39,38,50,37,34,68,46,43,51,57,56,46,71,77,44,59,93,84,49,81,46,60,42,36,52,64,35,49,55,62,39,50,70,57,51,58,66,44,52,68,73,52,79,35,78,46,40,23,44,34,40,39,60,67,57,70,61,65,73,76,74,68,86,61,65,67,80,47,58,74,62,46,47,56,69,54,60,39,75,59,78,75,64,72,66,67,77,68,73,69,70,72,72,76,66,72,68,67,76,71,82,58,85,49,74,60,78,64,44,46,18,44,35,41,66,23,51,52,47,46,43,68,68,29,74,61,34,28,23,43,31,32,36,25,86,38,53,40,61,76,78,62,70,59,87,63,82,46,24,65,57,47,30,36,66,64,19,30,44,44,36,26,21,38,36,60,78,82,47,43,76,65,29,47,42,61,94,90,52,73,62,42,37,40,47,54,30,32,32,45,56,47,72,38,61,89,37,20,43,58,27,17,28,26,39,40,37,35,35,31,50,71,65,78,130,99,73,64,58,52,49,22,51,50,48,22,46,49,51,45,50,46,43,69,68,64,53,47,79,57,73,60,39,46,76,87,57,48,40,70,26,41,48,51,58,78,57,14,54,67,44,52,89,91,44,36,34,56,44,54,39,38,47,70,42,44,59,71,67,40,34,43,68,60,63,64,66,58,48,32,50,55,22,17,50,48,21,26,49,46,43,49,5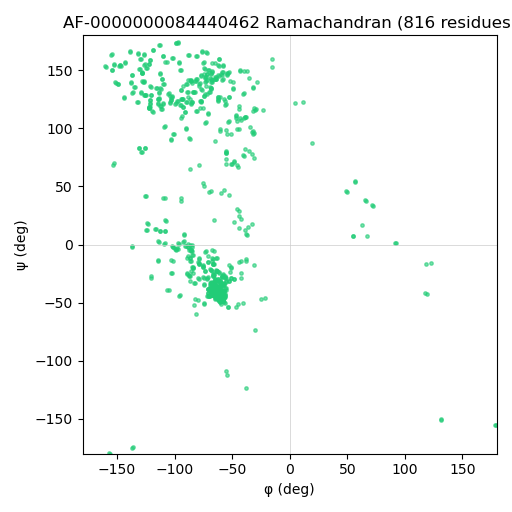4,70,60,61,69,72,80,79,73,79,60,75,72,70,38,53,60,48,48,51,51,50,51,49,49,37,49,51,49,44,49,51,53,47,52,55,46,52,55,53,53,64,70,50,56,66,47,69,49,84,32,15,29,38,43,68,78,38,83,38,87,90,51,44,34,36,38,43,31,39,32,32,34,34,22,27,45,71,28,47,17,22,34,60,22,46,24,19,56,31,83,78,33,54,87,50,68,78,56,74,66,51,57,42,38,52,32,33,39,38,48,38,34,66,44,42,51,58,56,45,70,77,44,60,93,85,50,80,46,61,41,36,52,65,34,48,54,60,39,50,66,56,50,58,64,46,52,69,72,52,79,37,78,47,41,24,43,34,41,40,60,63,53,66,61,60,80,78,76,66,86,60,61,68,76,47,62,73,61,47,49,57,69,51,60,41,71,63,79,72,65,72,66,67,78,67,75,68,71,72,72,79,68,72,68,67,76,70,82,58,84,48,73,59,78,65,45,46,18,43,34,42,65,22,51,52,47,47,44,68,68,30,75,62,34,29,21,42,30,30,30,24,85,38,53,42,61,77,77,62,71,60,90,63,82,46,24,64,56,48,30,37,65,63,20,29,46,45,37,27,22,36,33,60,78,84,46,44,75,65,28,46,41,62,94,88,52,72,63,42,37,41,47,53,30,33,31,45,56,46,74,37,57,91,37,19,44,56,28,18,29,26,38,42,36,35,36,30,52,69,64,78,131

Foldseek 3Di:
DVVVVVVVVVVVVVVVVCVVPVPPPDDDDLVPDDDPDDFLVCQCDDDPVAHGDDDDDPVCCCVPFKPAPDPVVLVVVVVVLVVVLVCLQPPPDPPPPDDPVVVVVVVVSNVVSVVVNVVSVVVNVVVVVVRDMDGDDAQAWDFPDPDPVDTDIDGHRHDDDDDLLRAKWWFFPVQPPVVCLPDGDDPVLAWWKEKEFELQVLQVVVCVVDDPLDAREDELSSVVVRCVLDDPCLQVVVDAHAEYEYENPLPPPPPDPPDPPVCVVVDDDPDYYYPPPPPPPPCPCPVPPPPVPPDPPVPSLSYDYAYDLNNLVSCCVRHVNYQEYEYLASYNARNPPPDPDDGNVVSCVVSNYIYIYNDDCVVVVVVQQDDPPDPRSSMFIFIKDKAWDSSSDHSGITDIDMDTDTPDDD/DVVVVVVVVVVVVVVVVCVVPVPPPDDDDPVPDDDPDDFLVCQCDDDPVAHGDDDDDPVCCCVPFKPAPDPVVLVVVVVVLVVVLVCLQPPPDDPPPDPPVVVVVVVVSNVVSVVVNVVSVVVNVVVVVVRDMDGDDAQAWDWPDPDPVDTDIDGHRHDDDDDLLRAWWWFFPVQPPVVCLPDGDDPVLAWWKEKEFELQVLQVVVCVVDDPLDAREDELRSVVVRCVLDDPCLQVVVDAHAEYEYENPLQVDDPPPPPPPVVVVVDDDPDYHYDPPPPPPPCPPPPPPPPVPPDPPVPSLQYDYAYDLNNLVSCCVRHVNYQEYEYLASYNAHNPPPDPDDGNVVSCVVSNYIYIYNDHCVVVVVVQQDDPPDPRSSMFIFIKDKAWDSSSDHSGITDIDMDTDTPDDD

pLDDT: mean 79.85, std 19.49, range [24.31, 98.31]

Secondary structure (DSSP, 8-state):
-HHHHHHHHHHHHHHHHHHHHS-S---B-GGG-EE-PPPTGGGG---TTSPPPEEE-HHHIIIIIEE---HHHHHHHHHHHHHHHHHHHH--------SSHHHHHHHHHHHHHHHHHHHHHHHHHHHHHTTS-EE---SEEEE--S-SSS--EEEESEEEEE-TTSSSEEEPGGGT-GGGTT----GGGGSEEEEEEE-HHHHHHHHHTS-TT---EE-HHHHHHHHTTS-HHHHSSSS---EEEEE-STT--SSS----GGGGGGSPPTTPBPTT-----------------------GGGS--EE-HHHHHHHHHH-TT--EEEESSS-SS-TT--S----HHHHHHHTT-EEEES---GGGHHHHS--TTS----EEEEEEEEEEEEEEE-SSEEEEEEEEEESS--/-HHHHHHHHHHHHHHHHHHHHS-S---B-GGG-EE-PPPTGGGG---TTSPPPEEEPHHHIIIIIEE---HHHHHHHHHHHHHHHHHHHH--------SSHHHHHHHHHHHHHHHHHHHHHHHHHHHHHTTS-EE---SEEEE--S-SSS--EEEESEEEEE-TTSSSEEEPGGGT-GGGTT----GGGGSEEEEEEE-HHHHHHHHHTS-TT---EE-HHHHHHHHTTS-HHHHSSSS---EEEEE-SGGG-S------TTTTTTSPPTTPBPTT-----------------------GGGS--EE-HHHHHHHHHH-TT--EEEESSS-SS-TT--S----HHHHHHHTT-EEEES---GGGHHHHS--TTS----EEEEEEEEEEEEEEE-SSEEEEEEEEEESS--